Protein AF-0000000084597830 (afdb_homodimer)

pLDDT: mean 95.78, std 5.56, range [38.22, 98.94]

Nearest PDB structures (foldseek):
  9br6-assembly1_A  TM=9.588E-01  e=3.694E-40  Homo sapiens
  9br7-assembly1_A  TM=9.545E-01  e=8.090E-39  Homo sapiens
  8rp4-assembly1_B  TM=8.854E-01  e=5.051E-29  Mycobacterium tuberculosis
  8rp5-assembly1_B  TM=8.924E-01  e=6.880E-28  Mycobacterium tuberculosis
  8rp3-assembly1_B  TM=8.859E-01  e=1.174E-27  Mycobacterium tuberculosis

InterPro domains:
  IPR003673 CoA-transferase family III [PF02515] (8-377)
  IPR023606 CoA-transferase family III domain 1 superfamily [G3DSA:3.40.50.10540] (7-394)
  IPR023606 CoA-transferase family III domain 1 superfamily [SSF89796] (4-400)
  IPR044855 CoA-transferase family III domain 3 superfamily [G3DSA:3.30.1540.10] (237-329)
  IPR050483 CoA-transferase III domain-containing protein [PTHR48207] (5-400)

Foldseek 3Di:
DPAFLAPCAPAEEEEAAAAFQQLQLVLQVLLRHYAYEYEAAPPCGGCNQVDDDDDPSGHQVQFFSFFSYHFAYFDLQDLVSVVVVLLLLLPHQEYTYEDQACPCVVSLNDPVSSCVSAQNYAYQYEYAAKNDDPCRRPHHDQQVLQVVLVNQQAADDQVDHGDTDPDSVLSNLNSNVSSVQSVVQSCCCPVVVVSGYDYHYDHSSVSVNVVVVVQVVCCVPPVDDHGYDNDDDDQFPPWDWEAAQVGFIKTFDDRDQLLVCLVCVLLVNNVLCVPQCRVDRVSCNVVRVVRCVSSRVSRHDHDPVRVVVSSVVSVTDMGTDDDPVNLVVDPVCVVVVQKDWDQDDPPGIHIYGDRPDADDRNGGDRPGTRDDHNNCNVVSVVVSPDDPVRVVVCVVVSRD/DPAFQAPCAPAEEEEAAAAFQQLQLVLQVLLRHYAYEYEAAPPCGGCNQVDDDDDPNGHQVQFFSFFSYHFAYFDLQDLVSVVVVLLLLLPHQEYTYEDQACPCVVSLNDPVSSCVSAQNYAYQYEYAAKNDDPCSRPHHDQQVLQVVLVNQQAADDQVDHGDTDPDSVLSNLNSNVSSVQSVVQSCCCPVVVVSGYDYHYDHSSVSVNVVVVVQVVCCVPPVDDHGYDNDDDDQFPPWDWEAAQVGFIKTFDDRDPLLVCLVCVLLVNNVQCVPQCRVDRVSCNVVRVVRCVSSRVSRHDHDPVRVVVSSVVSVTDMGTDDDPVNLVVDPVCVVVVQKDWDQDDPPGIHIYGDRPDADDRNGGDRPGTRDDHNNCNVVSVVVSPDDPVRVVVCVVVSRD

Organism: NCBI:txid1246626

Structure (mmCIF, N/CA/C/O backbone):
data_AF-0000000084597830-model_v1
#
loop_
_entity.id
_entity.type
_entity.pdbx_description
1 polymer 'CoA-transferase family III protein'
#
loop_
_atom_site.group_PDB
_atom_site.id
_atom_site.type_symbol
_atom_site.label_atom_id
_atom_site.label_alt_id
_atom_site.label_comp_id
_atom_site.label_asym_id
_atom_site.label_entity_id
_atom_site.label_seq_id
_atom_site.pdbx_PDB_ins_code
_atom_site.Cartn_x
_atom_site.Cartn_y
_atom_site.Cartn_z
_atom_site.occupancy
_atom_site.B_iso_or_equiv
_atom_site.auth_seq_id
_atom_site.auth_comp_id
_atom_site.auth_asym_id
_atom_site.auth_atom_id
_atom_site.pdbx_PDB_model_num
ATOM 1 N N . MET A 1 1 ? -10.289 -33.5 7.723 1 38.22 1 MET A N 1
ATOM 2 C CA . MET A 1 1 ? -10.281 -32.344 6.836 1 38.22 1 MET A CA 1
ATOM 3 C C . MET A 1 1 ? -8.938 -31.625 6.898 1 38.22 1 MET A C 1
ATOM 5 O O . MET A 1 1 ? -8.461 -31.281 7.98 1 38.22 1 MET A O 1
ATOM 9 N N . SER A 1 2 ? -7.98 -31.812 6.066 1 50.72 2 SER A N 1
ATOM 10 C CA . SER A 1 2 ? -6.59 -31.375 6.199 1 50.72 2 SER A CA 1
ATOM 11 C C . SER A 1 2 ? -6.5 -29.906 6.551 1 50.72 2 SER A C 1
ATOM 13 O O . SER A 1 2 ? -7.234 -29.078 6 1 50.72 2 SER A O 1
ATOM 15 N N . LEU A 1 3 ? -6.008 -29.422 7.672 1 65.56 3 LEU A N 1
ATOM 16 C CA . LEU A 1 3 ? -5.91 -28.094 8.289 1 65.56 3 LEU A CA 1
ATOM 17 C C . LEU A 1 3 ? -5.328 -27.094 7.309 1 65.56 3 LEU A C 1
ATOM 19 O O . LEU A 1 3 ? -4.273 -27.328 6.711 1 65.56 3 LEU A O 1
ATOM 23 N N . SER A 1 4 ? -6.16 -26.141 6.727 1 85.69 4 SER A N 1
ATOM 24 C CA . SER A 1 4 ? -5.758 -25.094 5.797 1 85.69 4 SER A CA 1
ATOM 25 C C . SER A 1 4 ? -4.629 -24.25 6.379 1 85.69 4 SER A C 1
ATOM 27 O O . SER A 1 4 ? -4.617 -23.953 7.578 1 85.69 4 SER A O 1
ATOM 29 N N . ASN A 1 5 ? -3.529 -24.109 5.59 1 91.75 5 ASN A N 1
ATOM 30 C CA . ASN A 1 5 ? -2.455 -23.203 5.98 1 91.75 5 ASN A CA 1
ATOM 31 C C . ASN A 1 5 ? -2.811 -21.75 5.688 1 91.75 5 ASN A C 1
ATOM 33 O O . ASN A 1 5 ? -2.031 -20.844 5.988 1 91.75 5 ASN A O 1
ATOM 37 N N . GLY A 1 6 ? -4.016 -21.547 5.145 1 95.56 6 GLY A N 1
ATOM 38 C CA . GLY A 1 6 ? -4.461 -20.25 4.668 1 95.56 6 GLY A CA 1
ATOM 39 C C . GLY A 1 6 ? -5.289 -20.328 3.4 1 95.56 6 GLY A C 1
ATOM 40 O O . GLY A 1 6 ? -5.457 -21.406 2.828 1 95.56 6 GLY A O 1
ATOM 41 N N . PRO A 1 7 ? -5.766 -19.281 2.914 1 96.69 7 PRO A N 1
ATOM 42 C CA . PRO A 1 7 ? -6.684 -19.266 1.773 1 96.69 7 PRO A CA 1
ATOM 43 C C . PRO A 1 7 ? -6.016 -19.703 0.473 1 96.69 7 PRO A C 1
ATOM 45 O O . PRO A 1 7 ? -6.699 -20.031 -0.499 1 96.69 7 PRO A O 1
ATOM 48 N N . LEU A 1 8 ? -4.691 -19.781 0.444 1 97.19 8 LEU A N 1
ATOM 49 C CA . LEU A 1 8 ? -3.996 -20.125 -0.791 1 97.19 8 LEU A CA 1
ATOM 50 C C . LEU A 1 8 ? -3.303 -21.469 -0.665 1 97.19 8 LEU A C 1
ATOM 52 O O . LEU A 1 8 ? -2.35 -21.766 -1.395 1 97.19 8 LEU A O 1
ATOM 56 N N . THR A 1 9 ? -3.756 -22.25 0.305 1 96.06 9 THR A N 1
ATOM 57 C CA . THR A 1 9 ? -3.252 -23.609 0.431 1 96.06 9 THR A CA 1
ATOM 58 C C . THR A 1 9 ? -3.369 -24.359 -0.896 1 96.06 9 THR A C 1
ATOM 60 O O . THR A 1 9 ? -4.422 -24.328 -1.54 1 96.06 9 THR A O 1
ATOM 63 N N . GLY A 1 10 ? -2.254 -24.953 -1.334 1 94.94 10 GLY A N 1
ATOM 64 C CA . GLY A 1 10 ? -2.256 -25.734 -2.561 1 94.94 10 GLY A CA 1
ATOM 65 C C . GLY A 1 10 ? -1.667 -24.984 -3.742 1 94.94 10 GLY A C 1
ATOM 66 O O . GLY A 1 10 ? -1.439 -25.578 -4.805 1 94.94 10 GLY A O 1
ATOM 67 N N . ILE A 1 11 ? -1.393 -23.734 -3.568 1 97.12 11 ILE A N 1
ATOM 68 C CA . ILE A 1 11 ? -0.797 -22.922 -4.625 1 97.12 11 ILE A CA 1
ATOM 69 C C . ILE A 1 11 ? 0.726 -22.969 -4.523 1 97.12 11 ILE A C 1
ATOM 71 O O . ILE A 1 11 ? 1.286 -22.844 -3.432 1 97.12 11 ILE A O 1
ATOM 75 N N . ARG A 1 12 ? 1.376 -23.125 -5.621 1 98.62 12 ARG A N 1
ATOM 76 C CA . ARG A 1 12 ? 2.834 -23.125 -5.672 1 98.62 12 ARG A CA 1
ATOM 77 C C . ARG A 1 12 ? 3.359 -21.891 -6.402 1 98.62 12 ARG A C 1
ATOM 79 O O . ARG A 1 12 ? 3.004 -21.656 -7.559 1 98.62 12 ARG A O 1
ATOM 86 N N . ILE A 1 13 ? 4.184 -21.188 -5.746 1 98.88 13 ILE A N 1
ATOM 87 C CA . ILE A 1 13 ? 4.785 -19.969 -6.277 1 98.88 13 ILE A CA 1
ATOM 88 C C . ILE A 1 13 ? 6.293 -20.156 -6.418 1 98.88 13 ILE A C 1
ATOM 90 O O . ILE A 1 13 ? 6.961 -20.594 -5.477 1 98.88 13 ILE A O 1
ATOM 94 N N . VAL A 1 14 ? 6.797 -19.875 -7.574 1 98.94 14 VAL A N 1
ATOM 95 C CA . VAL A 1 14 ? 8.234 -19.734 -7.773 1 98.94 14 VAL A CA 1
ATOM 96 C C . VAL A 1 14 ? 8.617 -18.25 -7.766 1 98.94 14 VAL A C 1
ATOM 98 O O . VAL A 1 14 ? 8.164 -17.484 -8.609 1 98.94 14 VAL A O 1
ATOM 101 N N . ASP A 1 15 ? 9.375 -17.859 -6.777 1 98.94 15 ASP A N 1
ATOM 102 C CA . ASP A 1 15 ? 9.836 -16.484 -6.602 1 98.94 15 ASP A CA 1
ATOM 103 C C . ASP A 1 15 ? 11.273 -16.312 -7.105 1 98.94 15 ASP A C 1
ATOM 105 O O . ASP A 1 15 ? 12.227 -16.625 -6.387 1 98.94 15 ASP A O 1
ATOM 109 N N . ALA A 1 16 ? 11.398 -15.75 -8.266 1 98.81 16 ALA A N 1
ATOM 110 C CA . ALA A 1 16 ? 12.719 -15.5 -8.828 1 98.81 16 ALA A CA 1
ATOM 111 C C . ALA A 1 16 ? 13.117 -14.031 -8.664 1 98.81 16 ALA A C 1
ATOM 113 O O . ALA A 1 16 ? 14.117 -13.586 -9.242 1 98.81 16 ALA A O 1
ATOM 114 N N . SER A 1 17 ? 12.312 -13.305 -7.926 1 98.38 17 SER A N 1
ATOM 115 C CA . SER A 1 17 ? 12.539 -11.875 -7.762 1 98.38 17 SER A CA 1
ATOM 116 C C . SER A 1 17 ? 13.578 -11.594 -6.68 1 98.38 17 SER A C 1
ATOM 118 O O . SER A 1 17 ? 13.992 -12.508 -5.961 1 98.38 17 SER A O 1
ATOM 120 N N . THR A 1 18 ? 13.992 -10.32 -6.633 1 97 18 THR A N 1
ATOM 121 C CA . THR A 1 18 ? 15.055 -9.992 -5.691 1 97 18 THR A CA 1
ATOM 122 C C . THR A 1 18 ? 14.719 -8.719 -4.918 1 97 18 THR A C 1
ATOM 124 O O . THR A 1 18 ? 13.852 -7.945 -5.328 1 97 18 THR A O 1
ATOM 127 N N . VAL A 1 19 ? 15.273 -8.602 -3.734 1 94.44 19 VAL A N 1
ATOM 128 C CA . VAL A 1 19 ? 15.367 -7.43 -2.875 1 94.44 19 VAL A CA 1
ATOM 129 C C . VAL A 1 19 ? 14.047 -7.234 -2.125 1 94.44 19 VAL A C 1
ATOM 131 O O . VAL A 1 19 ? 13.789 -7.914 -1.128 1 94.44 19 VAL A O 1
ATOM 134 N N . LEU A 1 20 ? 13.086 -6.309 -2.637 1 95.5 20 LEU A N 1
ATOM 135 C CA . LEU A 1 20 ? 12.016 -5.996 -1.694 1 95.5 20 LEU A CA 1
ATOM 136 C C . LEU A 1 20 ? 10.648 -6.098 -2.367 1 95.5 20 LEU A C 1
ATOM 138 O O . LEU A 1 20 ? 9.805 -6.895 -1.949 1 95.5 20 LEU A O 1
ATOM 142 N N . ALA A 1 21 ? 10.383 -5.43 -3.451 1 96.5 21 ALA A N 1
ATOM 143 C CA . ALA A 1 21 ? 9.047 -5.207 -3.998 1 96.5 21 ALA A CA 1
ATOM 144 C C . ALA A 1 21 ? 8.375 -6.531 -4.344 1 96.5 21 ALA A C 1
ATOM 146 O O . ALA A 1 21 ? 7.473 -6.98 -3.629 1 96.5 21 ALA A O 1
ATOM 147 N N . ALA A 1 22 ? 8.898 -7.23 -5.352 1 98.31 22 ALA A N 1
ATOM 148 C CA . ALA A 1 22 ? 8.273 -8.469 -5.809 1 98.31 22 ALA A CA 1
ATOM 149 C C . ALA A 1 22 ? 8.43 -9.578 -4.773 1 98.31 22 ALA A C 1
ATOM 151 O O . ALA A 1 22 ? 7.492 -10.344 -4.527 1 98.31 22 ALA A O 1
ATOM 152 N N . PRO A 1 23 ? 9.586 -9.656 -4.051 1 98.44 23 PRO A N 1
ATOM 153 C CA . PRO A 1 23 ? 9.688 -10.664 -2.994 1 98.44 23 PRO A CA 1
ATOM 154 C C . PRO A 1 23 ? 8.672 -10.461 -1.878 1 98.44 23 PRO A C 1
ATOM 156 O O . PRO A 1 23 ? 8.219 -11.43 -1.261 1 98.44 23 PRO A O 1
ATOM 159 N N . PHE A 1 24 ? 8.281 -9.227 -1.564 1 98.62 24 PHE A N 1
ATOM 160 C CA . PHE A 1 24 ? 7.262 -8.969 -0.551 1 98.62 24 PHE A CA 1
ATOM 161 C C . PHE A 1 24 ? 5.918 -9.547 -0.976 1 98.62 24 PHE A C 1
ATOM 163 O O . PHE A 1 24 ? 5.168 -10.062 -0.146 1 98.62 24 PHE A O 1
ATOM 170 N N . ALA A 1 25 ? 5.605 -9.414 -2.268 1 98.88 25 ALA A N 1
ATOM 171 C CA . ALA A 1 25 ? 4.406 -10.062 -2.785 1 98.88 25 ALA A CA 1
ATOM 172 C C . ALA A 1 25 ? 4.414 -11.555 -2.475 1 98.88 25 ALA A C 1
ATOM 174 O O . ALA A 1 25 ? 3.43 -12.102 -1.966 1 98.88 25 ALA A O 1
ATOM 175 N N . ALA A 1 26 ? 5.523 -12.203 -2.734 1 98.88 26 ALA A N 1
ATOM 176 C CA . ALA A 1 26 ? 5.656 -13.633 -2.48 1 98.88 26 ALA A CA 1
ATOM 177 C C . ALA A 1 26 ? 5.512 -13.945 -0.994 1 98.88 26 ALA A C 1
ATOM 179 O O . ALA A 1 26 ? 4.922 -14.953 -0.62 1 98.88 26 ALA A O 1
ATOM 180 N N . SER A 1 27 ? 6.051 -13.07 -0.18 1 98.62 27 SER A N 1
ATOM 181 C CA . SER A 1 27 ? 5.965 -13.258 1.265 1 98.62 27 SER A CA 1
ATOM 182 C C . SER A 1 27 ? 4.516 -13.203 1.742 1 98.62 27 SER A C 1
ATOM 184 O O . SER A 1 27 ? 4.098 -14.016 2.566 1 98.62 27 SER A O 1
ATOM 186 N N . LEU A 1 28 ? 3.787 -12.227 1.256 1 98.75 28 LEU A N 1
ATOM 187 C CA . LEU A 1 28 ? 2.381 -12.109 1.624 1 98.75 28 LEU A CA 1
ATOM 188 C C . LEU A 1 28 ? 1.605 -13.359 1.222 1 98.75 28 LEU A C 1
ATOM 190 O O . LEU A 1 28 ? 0.806 -13.875 2.006 1 98.75 28 LEU A O 1
ATOM 194 N N . LEU A 1 29 ? 1.886 -13.844 0.01 1 98.81 29 LEU A N 1
ATOM 195 C CA . LEU A 1 29 ? 1.178 -15.023 -0.485 1 98.81 29 LEU A CA 1
ATOM 196 C C . LEU A 1 29 ? 1.583 -16.266 0.294 1 98.81 29 LEU A C 1
ATOM 198 O O . LEU A 1 29 ? 0.754 -17.156 0.542 1 98.81 29 LEU A O 1
ATOM 202 N N . GLY A 1 30 ? 2.855 -16.312 0.678 1 98.75 30 GLY A N 1
ATOM 203 C CA . GLY A 1 30 ? 3.307 -17.375 1.564 1 98.75 30 GLY A CA 1
ATOM 204 C C . GLY A 1 30 ? 2.602 -17.375 2.908 1 98.75 30 GLY A C 1
ATOM 205 O O . GLY A 1 30 ? 2.213 -18.422 3.414 1 98.75 30 GLY A O 1
ATOM 206 N N . ASP A 1 31 ? 2.396 -16.219 3.516 1 98.5 31 ASP A N 1
ATOM 207 C CA . ASP A 1 31 ? 1.672 -16.078 4.773 1 98.5 31 ASP A CA 1
ATOM 208 C C . ASP A 1 31 ? 0.244 -16.609 4.652 1 98.5 31 ASP A C 1
ATOM 210 O O . ASP A 1 31 ? -0.345 -17.047 5.641 1 98.5 31 ASP A O 1
ATOM 214 N N . MET A 1 32 ? -0.262 -16.578 3.439 1 98.25 32 MET A N 1
ATOM 215 C CA . MET A 1 32 ? -1.648 -16.969 3.209 1 98.25 32 MET A CA 1
ATOM 216 C C . MET A 1 32 ? -1.732 -18.438 2.787 1 98.25 32 MET A C 1
ATOM 218 O O . MET A 1 32 ? -2.777 -18.891 2.316 1 98.25 32 MET A O 1
ATOM 222 N N . GLY A 1 33 ? -0.589 -19.109 2.834 1 97.75 33 GLY A N 1
ATOM 223 C CA . GLY A 1 33 ? -0.662 -20.562 2.752 1 97.75 33 GLY A CA 1
ATOM 224 C C . GLY A 1 33 ? 0.008 -21.125 1.513 1 97.75 33 GLY A C 1
ATOM 225 O O . GLY A 1 33 ? 0.195 -22.344 1.397 1 97.75 33 GLY A O 1
ATOM 226 N N . ALA A 1 34 ? 0.441 -20.312 0.568 1 98.31 34 ALA A N 1
ATOM 227 C CA . ALA A 1 34 ? 1.078 -20.797 -0.654 1 98.31 34 ALA A CA 1
ATOM 228 C C . ALA A 1 34 ? 2.449 -21.406 -0.357 1 98.31 34 ALA A C 1
ATOM 230 O O . ALA A 1 34 ? 3.125 -20.984 0.586 1 98.31 34 ALA A O 1
ATOM 231 N N . GLU A 1 35 ? 2.789 -22.406 -1.091 1 98.44 35 GLU A N 1
ATOM 232 C CA . GLU A 1 35 ? 4.176 -22.859 -1.124 1 98.44 35 GLU A CA 1
ATOM 233 C C . GLU A 1 35 ? 5.039 -21.938 -1.979 1 98.44 35 GLU A C 1
ATOM 235 O O . GLU A 1 35 ? 4.758 -21.734 -3.16 1 98.44 35 GLU A O 1
ATOM 240 N N . VAL A 1 36 ? 6.055 -21.391 -1.383 1 98.88 36 VAL A N 1
ATOM 241 C CA . VAL A 1 36 ? 6.902 -20.453 -2.113 1 98.88 36 VAL A CA 1
ATOM 242 C C . VAL A 1 36 ? 8.32 -21.016 -2.227 1 98.88 36 VAL A C 1
ATOM 244 O O . VAL A 1 36 ? 8.977 -21.281 -1.214 1 98.88 36 VAL A O 1
ATOM 247 N N . ILE A 1 37 ? 8.758 -21.234 -3.42 1 98.94 37 ILE A N 1
ATOM 248 C CA . ILE A 1 37 ? 10.141 -21.609 -3.705 1 98.94 37 ILE A CA 1
ATOM 249 C C . ILE A 1 37 ? 10.922 -20.406 -4.223 1 98.94 37 ILE A C 1
ATOM 251 O O . ILE A 1 37 ? 10.672 -19.938 -5.332 1 98.94 37 ILE A O 1
ATOM 255 N N . LYS A 1 38 ? 11.773 -19.906 -3.41 1 98.88 38 LYS A N 1
ATOM 256 C CA . LYS A 1 38 ? 12.625 -18.766 -3.766 1 98.88 38 LYS A CA 1
ATOM 257 C C . LYS A 1 38 ? 13.867 -19.234 -4.516 1 98.88 38 LYS A C 1
ATOM 259 O O . LYS A 1 38 ? 14.625 -20.078 -4.016 1 98.88 38 LYS A O 1
ATOM 264 N N . VAL A 1 39 ? 14.023 -18.734 -5.695 1 98.88 39 VAL A N 1
ATOM 265 C CA . VAL A 1 39 ? 15.195 -19.031 -6.52 1 98.88 39 VAL A CA 1
ATOM 266 C C . VAL A 1 39 ? 16.266 -17.969 -6.293 1 98.88 39 VAL A C 1
ATOM 268 O O . VAL A 1 39 ? 16 -16.766 -6.445 1 98.88 39 VAL A O 1
ATOM 271 N N . GLU A 1 40 ? 17.406 -18.406 -5.906 1 98.75 40 GLU A N 1
ATOM 272 C CA . GLU A 1 40 ? 18.516 -17.5 -5.582 1 98.75 40 GLU A CA 1
ATOM 273 C C . GLU A 1 40 ? 19.797 -17.906 -6.297 1 98.75 40 GLU A C 1
ATOM 275 O O . GLU A 1 40 ? 20 -19.094 -6.598 1 98.75 40 GLU A O 1
ATOM 280 N N . LEU A 1 41 ? 20.641 -16.922 -6.582 1 98.19 41 LEU A N 1
ATOM 281 C CA . LEU A 1 41 ? 21.938 -17.234 -7.172 1 98.19 41 LEU A CA 1
ATOM 282 C C . LEU A 1 41 ? 22.797 -18.031 -6.199 1 98.19 41 LEU A C 1
ATOM 284 O O . LEU A 1 41 ? 22.828 -17.75 -5 1 98.19 41 LEU A O 1
ATOM 288 N N . PRO A 1 42 ? 23.516 -19.062 -6.754 1 97.88 42 PRO A N 1
ATOM 289 C CA . PRO A 1 42 ? 24.438 -19.781 -5.879 1 97.88 42 PRO A CA 1
ATOM 290 C C . PRO A 1 42 ? 25.5 -18.875 -5.25 1 97.88 42 PRO A C 1
ATOM 292 O O . PRO A 1 42 ? 25.984 -17.938 -5.898 1 97.88 42 PRO A O 1
ATOM 295 N N . GLN A 1 43 ? 25.859 -19.094 -3.998 1 94.94 43 GLN A N 1
ATOM 296 C CA . GLN A 1 43 ? 26.953 -18.453 -3.26 1 94.94 43 GLN A CA 1
ATOM 297 C C . GLN A 1 43 ? 26.516 -17.094 -2.729 1 94.94 43 GLN A C 1
ATOM 299 O O . GLN A 1 43 ? 26.688 -16.797 -1.54 1 94.94 43 GLN A O 1
ATOM 304 N N . THR A 1 44 ? 25.828 -16.266 -3.576 1 95.44 44 THR A N 1
ATOM 305 C CA . THR A 1 44 ? 25.578 -14.898 -3.152 1 95.44 44 THR A CA 1
ATOM 306 C C . THR A 1 44 ? 24.125 -14.734 -2.709 1 95.44 44 THR A C 1
ATOM 308 O O . THR A 1 44 ? 23.828 -13.922 -1.828 1 95.44 44 THR A O 1
ATOM 311 N N . GLY A 1 45 ? 23.172 -15.5 -3.373 1 97.88 45 GLY A N 1
ATOM 312 C CA . GLY A 1 45 ? 21.766 -15.414 -3.027 1 97.88 45 GLY A CA 1
ATOM 313 C C . GLY A 1 45 ? 21.141 -14.094 -3.434 1 97.88 45 GLY A C 1
ATOM 314 O O . GLY A 1 45 ? 21.641 -13.406 -4.328 1 97.88 45 GLY A O 1
ATOM 315 N N . ASP A 1 46 ? 20 -13.797 -2.869 1 97.69 46 ASP A N 1
ATOM 316 C CA . ASP A 1 46 ? 19.297 -12.531 -3.039 1 97.69 46 ASP A CA 1
ATOM 317 C C . ASP A 1 46 ? 20.078 -11.383 -2.406 1 97.69 46 ASP A C 1
ATOM 319 O O . ASP A 1 46 ? 20.5 -11.477 -1.252 1 97.69 46 ASP A O 1
ATOM 323 N N . PRO A 1 47 ? 20.203 -10.273 -3.154 1 93.81 47 PRO A N 1
ATOM 324 C CA . PRO A 1 47 ? 20.906 -9.117 -2.586 1 93.81 47 PRO A CA 1
ATOM 325 C C . PRO A 1 47 ? 20.297 -8.641 -1.271 1 93.81 47 PRO A C 1
ATOM 327 O O . PRO A 1 47 ? 20.984 -8.016 -0.458 1 93.81 47 PRO A O 1
ATOM 330 N N . LEU A 1 48 ? 19.078 -8.969 -0.991 1 94.44 48 LEU A N 1
ATOM 331 C CA . LEU A 1 48 ? 18.438 -8.602 0.261 1 94.44 48 LEU A CA 1
ATOM 332 C C . LEU A 1 48 ? 19.203 -9.148 1.458 1 94.44 48 LEU A C 1
ATOM 334 O O . LEU A 1 48 ? 19.234 -8.523 2.52 1 94.44 48 LEU A O 1
ATOM 338 N N . ARG A 1 49 ? 19.812 -10.297 1.287 1 95.12 49 ARG A N 1
ATOM 339 C CA . ARG A 1 49 ? 20.578 -10.914 2.361 1 95.12 49 ARG A CA 1
ATOM 340 C C . ARG A 1 49 ? 21.734 -10.023 2.797 1 95.12 49 ARG A C 1
ATOM 342 O O . ARG A 1 49 ? 22.234 -10.141 3.92 1 95.12 49 ARG A O 1
ATOM 349 N N . GLY A 1 50 ? 22.094 -9.117 1.903 1 89.06 50 GLY A N 1
ATOM 350 C CA . GLY A 1 50 ? 23.219 -8.25 2.174 1 89.06 50 GLY A CA 1
ATOM 351 C C . GLY A 1 50 ? 22.812 -6.848 2.588 1 89.06 50 GLY A C 1
ATOM 352 O O . GLY A 1 50 ? 23.656 -5.969 2.75 1 89.06 50 GLY A O 1
ATOM 353 N N . LEU A 1 51 ? 21.547 -6.66 2.715 1 85.81 51 LEU A N 1
ATOM 354 C CA . LEU A 1 51 ? 21.047 -5.348 3.119 1 85.81 51 LEU A CA 1
ATOM 355 C C . LEU A 1 51 ? 20.797 -5.301 4.621 1 85.81 51 LEU A C 1
ATOM 357 O O . LEU A 1 51 ? 20.062 -6.133 5.156 1 85.81 51 LEU A O 1
ATOM 361 N N . GLY A 1 52 ? 21.391 -4.387 5.336 1 86.94 52 GLY A N 1
ATOM 362 C CA . GLY A 1 52 ? 21.203 -4.258 6.773 1 86.94 52 GLY A CA 1
ATOM 363 C C . GLY A 1 52 ? 19.781 -3.896 7.172 1 86.94 52 GLY A C 1
ATOM 364 O O . GLY A 1 52 ? 18.906 -3.781 6.312 1 86.94 52 GLY A O 1
ATOM 365 N N . PRO A 1 53 ? 19.641 -3.812 8.445 1 90.19 53 PRO A N 1
ATOM 366 C CA . PRO A 1 53 ? 20.594 -3.916 9.562 1 90.19 53 PRO A CA 1
ATOM 367 C C . PRO A 1 53 ? 21.047 -5.352 9.812 1 90.19 53 PRO A C 1
ATOM 369 O O . PRO A 1 53 ? 20.438 -6.297 9.297 1 90.19 53 PRO A O 1
ATOM 372 N N . TYR A 1 54 ? 22.172 -5.402 10.578 1 94 54 TYR A N 1
ATOM 373 C CA . TYR A 1 54 ? 22.75 -6.695 10.914 1 94 54 TYR A CA 1
ATOM 374 C C . TYR A 1 54 ? 22.969 -6.82 12.422 1 94 54 TYR A C 1
ATOM 376 O O . TYR A 1 54 ? 23.203 -5.824 13.109 1 94 54 TYR A O 1
ATOM 384 N N . LYS A 1 55 ? 22.734 -7.934 12.953 1 96.12 55 LYS A N 1
ATOM 385 C CA . LYS A 1 55 ? 23.344 -8.328 14.219 1 96.12 55 LYS A CA 1
ATOM 386 C C . LYS A 1 55 ? 24.547 -9.234 13.984 1 96.12 55 LYS A C 1
ATOM 388 O O . LYS A 1 55 ? 24.406 -10.375 13.547 1 96.12 55 LYS A O 1
ATOM 393 N N . GLU A 1 56 ? 25.641 -8.664 14.172 1 93 56 GLU A N 1
ATOM 394 C CA . GLU A 1 56 ? 26.875 -9.305 13.719 1 93 56 GLU A CA 1
ATOM 395 C C . GLU A 1 56 ? 26.859 -9.531 12.203 1 93 56 GLU A C 1
ATOM 397 O O . GLU A 1 56 ? 26.703 -8.586 11.43 1 93 56 GLU A O 1
ATOM 402 N N . GLU A 1 57 ? 26.766 -10.773 11.742 1 92.38 57 GLU A N 1
ATOM 403 C CA . GLU A 1 57 ? 26.766 -11.047 10.305 1 92.38 57 GLU A CA 1
ATOM 404 C C . GLU A 1 57 ? 25.391 -11.461 9.812 1 92.38 57 GLU A C 1
ATOM 406 O O . GLU A 1 57 ? 25.188 -11.648 8.609 1 92.38 57 GLU A O 1
ATOM 411 N N . GLU A 1 58 ? 24.469 -11.508 10.719 1 95 58 GLU A N 1
ATOM 412 C CA . GLU A 1 58 ? 23.141 -12 10.367 1 95 58 GLU A CA 1
ATOM 413 C C . GLU A 1 58 ? 22.234 -10.867 9.922 1 95 58 GLU A C 1
ATOM 415 O O . GLU A 1 58 ? 22.031 -9.898 10.656 1 95 58 GLU A O 1
ATOM 420 N N . PRO A 1 59 ? 21.766 -10.961 8.695 1 94.25 59 PRO A N 1
ATOM 421 C CA . PRO A 1 59 ? 20.797 -9.938 8.281 1 94.25 59 PRO A CA 1
ATOM 422 C C . PRO A 1 59 ? 19.5 -10 9.07 1 94.25 59 PRO A C 1
ATOM 424 O O . PRO A 1 59 ? 18.969 -11.094 9.312 1 94.25 59 PRO A O 1
ATOM 427 N N . LEU A 1 60 ? 18.938 -8.867 9.391 1 96.12 60 LEU A N 1
ATOM 428 C CA . LEU A 1 60 ? 17.781 -8.828 10.266 1 96.12 60 LEU A CA 1
ATOM 429 C C . LEU A 1 60 ? 16.5 -8.609 9.469 1 96.12 60 LEU A C 1
ATOM 431 O O . LEU A 1 60 ? 15.398 -8.742 10 1 96.12 60 LEU A O 1
ATOM 435 N N . ARG A 1 61 ? 16.609 -8.352 8.156 1 95.5 61 ARG A N 1
ATOM 436 C CA . ARG A 1 61 ? 15.43 -8.203 7.305 1 95.5 61 ARG A CA 1
ATOM 437 C C . ARG A 1 61 ? 14.953 -9.555 6.785 1 95.5 61 ARG A C 1
ATOM 439 O O . ARG A 1 61 ? 13.758 -9.75 6.562 1 95.5 61 ARG A O 1
ATOM 446 N N . TRP A 1 62 ? 15.898 -10.484 6.621 1 96.81 62 TRP A N 1
ATOM 447 C CA . TRP A 1 62 ? 15.656 -11.75 5.93 1 96.81 62 TRP A CA 1
ATOM 448 C C . TRP A 1 62 ? 14.633 -12.586 6.684 1 96.81 62 TRP A C 1
ATOM 450 O O . TRP A 1 62 ? 13.688 -13.117 6.086 1 96.81 62 TRP A O 1
ATOM 460 N N . PRO A 1 63 ? 14.609 -12.656 8.062 1 97 63 PRO A N 1
ATOM 461 C CA . PRO A 1 63 ? 13.688 -13.531 8.781 1 97 63 PRO A CA 1
ATOM 462 C C . PRO A 1 63 ? 12.219 -13.172 8.547 1 97 63 PRO A C 1
ATOM 464 O O . PRO A 1 63 ? 11.367 -14.055 8.438 1 97 63 PRO A O 1
ATOM 467 N N . GLY A 1 64 ? 11.945 -11.93 8.469 1 96.81 64 GLY A N 1
ATOM 468 C CA . GLY A 1 64 ? 10.578 -11.492 8.219 1 96.81 64 GLY A CA 1
ATOM 469 C C . GLY A 1 64 ? 10.18 -11.586 6.758 1 96.81 64 GLY A C 1
ATOM 470 O O . GLY A 1 64 ? 9.109 -12.102 6.438 1 96.81 64 GLY A O 1
ATOM 471 N N . MET A 1 65 ? 11.062 -11.188 5.887 1 97.25 65 MET A N 1
ATOM 472 C CA . MET A 1 65 ? 10.773 -11.055 4.461 1 97.25 65 MET A CA 1
ATOM 473 C C . MET A 1 65 ? 10.672 -12.422 3.793 1 97.25 65 MET A C 1
ATOM 475 O O . MET A 1 65 ? 9.938 -12.586 2.816 1 97.25 65 MET A O 1
ATOM 479 N N . SER A 1 66 ? 11.336 -13.422 4.379 1 98.19 66 SER A N 1
ATOM 480 C CA . SER A 1 66 ? 11.438 -14.672 3.639 1 98.19 66 SER A CA 1
ATOM 481 C C . SER A 1 66 ? 10.867 -15.836 4.441 1 98.19 66 SER A C 1
ATOM 483 O O . SER A 1 66 ? 11.102 -17 4.109 1 98.19 66 SER A O 1
ATOM 485 N N . ARG A 1 67 ? 10.148 -15.484 5.539 1 98 67 ARG A N 1
ATOM 486 C CA . ARG A 1 67 ? 9.414 -16.531 6.234 1 98 67 ARG A CA 1
ATOM 487 C C . ARG A 1 67 ? 8.484 -17.266 5.277 1 98 67 ARG A C 1
ATOM 489 O O . ARG A 1 67 ? 7.996 -16.688 4.305 1 98 67 ARG A O 1
ATOM 496 N N . ASN A 1 68 ? 8.289 -18.562 5.508 1 98.56 68 ASN A N 1
ATOM 497 C CA . ASN A 1 68 ? 7.375 -19.422 4.766 1 98.56 68 ASN A CA 1
ATOM 498 C C . ASN A 1 68 ? 7.91 -19.75 3.373 1 98.56 68 ASN A C 1
ATOM 500 O O . ASN A 1 68 ? 7.258 -20.438 2.594 1 98.56 68 ASN A O 1
ATOM 504 N N . LYS A 1 69 ? 9.156 -19.266 3.037 1 98.75 69 LYS A N 1
ATOM 505 C CA . LYS A 1 69 ? 9.742 -19.609 1.746 1 98.75 69 LYS A CA 1
ATOM 506 C C . LYS A 1 69 ? 10.711 -20.781 1.881 1 98.75 69 LYS A C 1
ATOM 508 O O . LYS A 1 69 ? 11.219 -21.047 2.971 1 98.75 69 LYS A O 1
ATOM 513 N N . GLN A 1 70 ? 10.906 -21.484 0.795 1 98.81 70 GLN A N 1
ATOM 514 C CA . GLN A 1 70 ? 12.008 -22.406 0.597 1 98.81 70 GLN A CA 1
ATOM 515 C C . GLN A 1 70 ? 13.078 -21.812 -0.319 1 98.81 70 GLN A C 1
ATOM 517 O O . GLN A 1 70 ? 12.75 -21.078 -1.253 1 98.81 70 GLN A O 1
ATOM 522 N N . SER A 1 71 ? 14.312 -22.141 -0.073 1 98.88 71 SER A N 1
ATOM 523 C CA . SER A 1 71 ? 15.391 -21.578 -0.874 1 98.88 71 SER A CA 1
ATOM 524 C C . SER A 1 71 ? 16.016 -22.609 -1.795 1 98.88 71 SER A C 1
ATOM 526 O O . SER A 1 71 ? 16.453 -23.672 -1.336 1 98.88 71 SER A O 1
ATOM 528 N N . LEU A 1 72 ? 15.977 -22.359 -3.021 1 98.88 72 LEU A N 1
ATOM 529 C CA . LEU A 1 72 ? 16.641 -23.109 -4.086 1 98.88 72 LEU A CA 1
ATOM 530 C C . LEU A 1 72 ? 17.734 -22.266 -4.727 1 98.88 72 LEU A C 1
ATOM 532 O O . LEU A 1 72 ? 17.453 -21.203 -5.293 1 98.88 72 LEU A O 1
ATOM 536 N N . THR A 1 73 ? 19 -22.719 -4.617 1 98.81 73 THR A N 1
ATOM 537 C CA . THR A 1 73 ? 20.016 -22.016 -5.391 1 98.81 73 THR A CA 1
ATOM 538 C C . THR A 1 73 ? 20.031 -22.516 -6.832 1 98.81 73 THR A C 1
ATOM 540 O O . THR A 1 73 ? 20.031 -23.734 -7.078 1 98.81 73 THR A O 1
ATOM 543 N N . LEU A 1 74 ? 19.922 -21.625 -7.738 1 98.88 74 LEU A N 1
ATOM 544 C CA . LEU A 1 74 ? 19.859 -21.938 -9.156 1 98.88 74 LEU A CA 1
ATOM 545 C C . LEU A 1 74 ? 20.312 -20.75 -10.008 1 98.88 74 LEU A C 1
ATOM 547 O O . LEU A 1 74 ? 19.766 -19.656 -9.883 1 98.88 74 LEU A O 1
ATOM 551 N N . ASP A 1 75 ? 21.344 -20.953 -10.844 1 98.62 75 ASP A N 1
ATOM 552 C CA . ASP A 1 75 ? 21.812 -19.906 -11.758 1 98.62 75 ASP A CA 1
ATOM 553 C C . ASP A 1 75 ? 21.094 -20 -13.102 1 98.62 75 ASP A C 1
ATOM 555 O O . ASP A 1 75 ? 21.547 -20.719 -14 1 98.62 75 ASP A O 1
ATOM 559 N N . ILE A 1 76 ? 20.062 -19.219 -13.25 1 97.94 76 ILE A N 1
ATOM 560 C CA . ILE A 1 76 ? 19.25 -19.344 -14.453 1 97.94 76 ILE A CA 1
ATOM 561 C C . ILE A 1 76 ? 19.875 -18.547 -15.594 1 97.94 76 ILE A C 1
ATOM 563 O O . ILE A 1 76 ? 19.281 -18.406 -16.656 1 97.94 76 ILE A O 1
ATOM 567 N N . ARG A 1 77 ? 21.109 -18.016 -15.438 1 95.88 77 ARG A N 1
ATOM 568 C CA . ARG A 1 77 ? 21.875 -17.422 -16.516 1 95.88 77 ARG A CA 1
ATOM 569 C C . ARG A 1 77 ? 22.547 -18.484 -17.375 1 95.88 77 ARG A C 1
ATOM 571 O O . ARG A 1 77 ? 22.938 -18.234 -18.516 1 95.88 77 ARG A O 1
ATOM 578 N N . GLN A 1 78 ? 22.641 -19.641 -16.797 1 96.81 78 GLN A N 1
ATOM 579 C CA . GLN A 1 78 ? 23.234 -20.781 -17.469 1 96.81 78 GLN A CA 1
ATOM 580 C C . GLN A 1 78 ? 22.156 -21.641 -18.141 1 96.81 78 GLN A C 1
ATOM 582 O O . GLN A 1 78 ? 21.062 -21.812 -17.594 1 96.81 78 GLN A O 1
ATOM 587 N N . LYS A 1 79 ? 22.5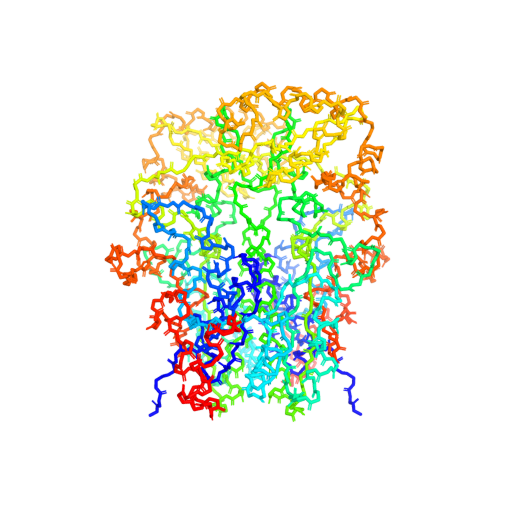78 -22.312 -19.234 1 97.31 79 LYS A N 1
ATOM 588 C CA . LYS A 1 79 ? 21.625 -23.109 -20 1 97.31 79 LYS A CA 1
ATOM 589 C C . LYS A 1 79 ? 21.031 -24.219 -19.141 1 97.31 79 LYS A C 1
ATOM 591 O O . LYS A 1 79 ? 19.828 -24.453 -19.172 1 97.31 79 LYS A O 1
ATOM 596 N N . GLU A 1 80 ? 21.891 -24.875 -18.453 1 97.56 80 GLU A N 1
ATOM 597 C CA . GLU A 1 80 ? 21.406 -25.969 -17.609 1 97.56 80 GLU A CA 1
ATOM 598 C C . GLU A 1 80 ? 20.469 -25.438 -16.516 1 97.56 80 GLU A C 1
ATOM 600 O O . GLU A 1 80 ? 19.484 -26.109 -16.172 1 97.56 80 GLU A O 1
ATOM 605 N N . GLY A 1 81 ? 20.75 -24.297 -15.93 1 98.44 81 GLY A N 1
ATOM 606 C CA . GLY A 1 81 ? 19.875 -23.656 -14.953 1 98.44 81 GLY A CA 1
ATOM 607 C C . GLY A 1 81 ? 18.516 -23.281 -15.516 1 98.44 81 GLY A C 1
ATOM 608 O O . GLY A 1 81 ? 17.5 -23.406 -14.836 1 98.44 81 GLY A O 1
ATOM 609 N N . GLN A 1 82 ? 18.531 -22.875 -16.797 1 98.5 82 GLN A N 1
ATOM 610 C CA . GLN A 1 82 ? 17.281 -22.531 -17.484 1 98.5 82 GLN A CA 1
ATOM 611 C C . GLN A 1 82 ? 16.391 -23.766 -17.641 1 98.5 82 GLN A C 1
ATOM 613 O O . GLN A 1 82 ? 15.18 -23.688 -17.484 1 98.5 82 GLN A O 1
ATOM 618 N N . GLU A 1 83 ? 17 -24.844 -17.953 1 97.88 83 GLU A N 1
ATOM 619 C CA . GLU A 1 83 ? 16.25 -26.094 -18.109 1 97.88 83 GLU A CA 1
ATOM 620 C C . GLU A 1 83 ? 15.633 -26.531 -16.797 1 97.88 83 GLU A C 1
ATOM 622 O O . GLU A 1 83 ? 14.477 -26.953 -16.75 1 97.88 83 GLU A O 1
ATOM 627 N N . ILE A 1 84 ? 16.391 -26.453 -15.75 1 98.5 84 ILE A N 1
ATOM 628 C CA . ILE A 1 84 ? 15.898 -26.812 -14.43 1 98.5 84 ILE A CA 1
ATOM 629 C C . ILE A 1 84 ? 14.766 -25.875 -14.031 1 98.5 84 ILE A C 1
ATOM 631 O O . ILE A 1 84 ? 13.773 -26.297 -13.438 1 98.5 84 ILE A O 1
ATOM 635 N N . PHE A 1 85 ? 14.938 -24.594 -14.328 1 98.81 85 PHE A N 1
ATOM 636 C CA . PHE A 1 85 ? 13.922 -23.578 -14.047 1 98.81 85 PHE A CA 1
ATOM 637 C C . PHE A 1 85 ? 12.609 -23.922 -14.75 1 98.81 85 PHE A C 1
ATOM 639 O O . PHE A 1 85 ? 11.539 -23.844 -14.156 1 98.81 85 PHE A O 1
ATOM 646 N N . LYS A 1 86 ? 12.695 -24.328 -15.984 1 98.69 86 LYS A N 1
ATOM 647 C CA . LYS A 1 86 ? 11.516 -24.75 -16.734 1 98.69 86 LYS A CA 1
ATOM 648 C C . LYS A 1 86 ? 10.867 -25.984 -16.094 1 98.69 86 LYS A C 1
ATOM 650 O O . LYS A 1 86 ? 9.641 -26.062 -16 1 98.69 86 LYS A O 1
ATOM 655 N N . ASP A 1 87 ? 11.688 -26.938 -15.633 1 98.38 87 ASP A N 1
ATOM 656 C CA . ASP A 1 87 ? 11.164 -28.109 -14.945 1 98.38 87 ASP A CA 1
ATOM 657 C C . ASP A 1 87 ? 10.406 -27.719 -13.688 1 98.38 87 ASP A C 1
ATOM 659 O O . ASP A 1 87 ? 9.359 -28.297 -13.383 1 98.38 87 ASP A O 1
ATOM 663 N N . LEU A 1 88 ? 10.953 -26.781 -12.977 1 98.5 88 LEU A N 1
ATOM 664 C CA . LEU A 1 88 ? 10.344 -26.281 -11.758 1 98.5 88 LEU A CA 1
ATOM 665 C C . LEU A 1 88 ? 8.992 -25.641 -12.047 1 98.5 88 LEU A C 1
ATOM 667 O O . LEU A 1 88 ? 8.055 -25.781 -11.258 1 98.5 88 LEU A O 1
ATOM 671 N N . LEU A 1 89 ? 8.836 -24.938 -13.203 1 98.75 89 LEU A N 1
ATOM 672 C CA . LEU A 1 89 ? 7.664 -24.141 -13.531 1 98.75 89 LEU A CA 1
ATOM 673 C C . LEU A 1 89 ? 6.562 -25 -14.133 1 98.75 89 LEU A C 1
ATOM 675 O O . LEU A 1 89 ? 5.414 -24.562 -14.242 1 98.75 89 LEU A O 1
ATOM 679 N N . LYS A 1 90 ? 6.871 -26.266 -14.453 1 98 90 LYS A N 1
ATOM 680 C CA . LYS A 1 90 ? 5.895 -27.172 -15.062 1 98 90 LYS A CA 1
ATOM 681 C C . LYS A 1 90 ? 4.664 -27.328 -14.172 1 98 90 LYS A C 1
ATOM 683 O O . LYS A 1 90 ? 3.549 -27.484 -14.664 1 98 90 LYS A O 1
ATOM 688 N N . ASP A 1 91 ? 4.93 -27.25 -12.867 1 95.38 91 ASP A N 1
ATOM 689 C CA . ASP A 1 91 ? 3.818 -27.484 -11.953 1 95.38 91 ASP A CA 1
ATOM 690 C C . ASP A 1 91 ? 3.596 -26.281 -11.039 1 95.38 91 ASP A C 1
ATOM 692 O O . ASP A 1 91 ? 2.967 -26.391 -9.984 1 95.38 91 ASP A O 1
ATOM 696 N N . ALA A 1 92 ? 4.191 -25.188 -11.398 1 98.5 92 ALA A N 1
ATOM 697 C CA . ALA A 1 92 ? 4.008 -23.969 -10.617 1 98.5 92 ALA A CA 1
ATOM 698 C C . ALA A 1 92 ? 2.725 -23.25 -11.016 1 98.5 92 ALA A C 1
ATOM 700 O O . ALA A 1 92 ? 2.293 -23.312 -12.164 1 98.5 92 ALA A O 1
ATOM 701 N N . ASP A 1 93 ? 2.115 -22.578 -10.078 1 98.44 93 ASP A N 1
ATOM 702 C CA . ASP A 1 93 ? 0.932 -21.766 -10.367 1 98.44 93 ASP A CA 1
ATOM 703 C C . ASP A 1 93 ? 1.32 -20.344 -10.75 1 98.44 93 ASP A C 1
ATOM 705 O O . ASP A 1 93 ? 0.694 -19.75 -11.625 1 98.44 93 ASP A O 1
ATOM 709 N N . VAL A 1 94 ? 2.295 -19.797 -10.094 1 98.94 94 VAL A N 1
ATOM 710 C CA . VAL A 1 94 ? 2.695 -18.406 -10.297 1 98.94 94 VAL A CA 1
ATOM 711 C C . VAL A 1 94 ? 4.219 -18.312 -10.352 1 98.94 94 VAL A C 1
ATOM 713 O O . VAL A 1 94 ? 4.914 -18.938 -9.555 1 98.94 94 VAL A O 1
ATOM 716 N N . LEU A 1 95 ? 4.742 -17.609 -11.305 1 98.94 95 LEU A N 1
ATOM 717 C CA . LEU A 1 95 ? 6.113 -17.109 -11.312 1 98.94 95 LEU A CA 1
ATOM 718 C C . LEU A 1 95 ? 6.141 -15.609 -10.992 1 98.94 95 LEU A C 1
ATOM 720 O O . LEU A 1 95 ? 5.469 -14.82 -11.656 1 98.94 95 LEU A O 1
ATOM 724 N N . ILE A 1 96 ? 6.855 -15.227 -9.977 1 98.94 96 ILE A N 1
ATOM 725 C CA . ILE A 1 96 ? 7.062 -13.828 -9.633 1 98.94 96 ILE A CA 1
ATOM 726 C C . ILE A 1 96 ? 8.492 -13.414 -9.992 1 98.94 96 ILE A C 1
ATOM 728 O O . ILE A 1 96 ? 9.453 -14.07 -9.586 1 98.94 96 ILE A O 1
ATOM 732 N N . GLU A 1 97 ? 8.609 -12.359 -10.758 1 98.69 97 GLU A N 1
ATOM 733 C CA . GLU A 1 97 ? 9.938 -11.891 -11.164 1 98.69 97 GLU A CA 1
ATOM 734 C C . GLU A 1 97 ? 9.984 -10.367 -11.234 1 98.69 97 GLU A C 1
ATOM 736 O O . GLU A 1 97 ? 8.945 -9.711 -11.297 1 98.69 97 GLU A O 1
ATOM 741 N N . ASN A 1 98 ? 11.156 -9.781 -11.125 1 97.88 98 ASN A N 1
ATOM 742 C CA . ASN A 1 98 ? 11.32 -8.344 -11.266 1 97.88 98 ASN A CA 1
ATOM 743 C C . ASN A 1 98 ? 12.594 -7.992 -12.031 1 97.88 98 ASN A C 1
ATOM 745 O O . ASN A 1 98 ? 13.305 -7.047 -11.672 1 97.88 98 ASN A O 1
ATOM 749 N N . PHE A 1 99 ? 12.898 -8.758 -13.055 1 95.81 99 PHE A N 1
ATOM 750 C CA . PHE A 1 99 ? 14.016 -8.453 -13.938 1 95.81 99 PHE A CA 1
ATOM 751 C C . PHE A 1 99 ? 13.688 -7.273 -14.844 1 95.81 99 PHE A C 1
ATOM 753 O O . PHE A 1 99 ? 12.516 -6.949 -15.047 1 95.81 99 PHE A O 1
ATOM 760 N N . ARG A 1 100 ? 14.734 -6.688 -15.367 1 94.44 100 ARG A N 1
ATOM 761 C CA . ARG A 1 100 ? 14.516 -5.707 -16.422 1 94.44 100 ARG A CA 1
ATOM 762 C C . ARG A 1 100 ? 13.773 -6.336 -17.594 1 94.44 100 ARG A C 1
ATOM 764 O O . ARG A 1 100 ? 14.062 -7.469 -17.984 1 94.44 100 ARG A O 1
ATOM 771 N N . PRO A 1 101 ? 12.859 -5.535 -18.141 1 96 101 PRO A N 1
ATOM 772 C CA . PRO A 1 101 ? 12.125 -6.082 -19.297 1 96 101 PRO A CA 1
ATOM 773 C C . PRO A 1 101 ? 13.055 -6.641 -20.375 1 96 101 PRO A C 1
ATOM 775 O O . PRO A 1 101 ? 14.102 -6.051 -20.656 1 96 101 PRO A O 1
ATOM 778 N N . LYS A 1 102 ? 12.719 -7.832 -20.922 1 96.06 102 LYS A N 1
ATOM 779 C CA . LYS A 1 102 ? 13.398 -8.523 -22.016 1 96.06 102 LYS A CA 1
ATOM 780 C C . LYS A 1 102 ? 14.492 -9.438 -21.484 1 96.06 102 LYS A C 1
ATOM 782 O O . LYS A 1 102 ? 15.008 -10.297 -22.203 1 96.06 102 LYS A O 1
ATOM 787 N N . THR A 1 103 ? 14.82 -9.336 -20.219 1 96.44 103 THR A N 1
ATOM 788 C CA . THR A 1 103 ? 15.875 -10.164 -19.656 1 96.44 103 THR A CA 1
ATOM 789 C C . THR A 1 103 ? 15.5 -11.641 -19.719 1 96.44 103 THR A C 1
ATOM 791 O O . THR A 1 103 ? 16.234 -12.453 -20.297 1 96.44 103 THR A O 1
ATOM 794 N N . LEU A 1 104 ? 14.359 -12.055 -19.203 1 97.75 104 LEU A N 1
ATOM 795 C CA . LEU A 1 104 ? 13.93 -13.445 -19.219 1 97.75 104 LEU A CA 1
ATOM 796 C C . LEU A 1 104 ? 13.727 -13.93 -20.656 1 97.75 104 LEU A C 1
ATOM 798 O O . LEU A 1 104 ? 14.008 -15.086 -20.984 1 97.75 104 LEU A O 1
ATOM 802 N N . GLU A 1 105 ? 13.234 -13.023 -21.516 1 97.69 105 GLU A N 1
ATOM 803 C CA . GLU A 1 105 ? 13.062 -13.367 -22.922 1 97.69 105 GLU A CA 1
ATOM 804 C C . GLU A 1 105 ? 14.398 -13.727 -23.562 1 97.69 105 GLU A C 1
ATOM 806 O O . GLU A 1 105 ? 14.492 -14.695 -24.328 1 97.69 105 GLU A O 1
ATOM 811 N N . ARG A 1 106 ? 15.406 -12.961 -23.25 1 96.81 106 ARG A N 1
ATOM 812 C CA . ARG A 1 106 ? 16.734 -13.227 -23.797 1 96.81 106 ARG A CA 1
ATOM 813 C C . ARG A 1 106 ? 17.25 -14.586 -23.344 1 96.81 106 ARG A C 1
ATOM 815 O O . ARG A 1 106 ? 18.016 -15.242 -24.047 1 96.81 106 ARG A O 1
ATOM 822 N N . TRP A 1 107 ? 16.781 -15.023 -22.203 1 97.31 107 TRP A N 1
ATOM 823 C CA . TRP A 1 107 ? 17.219 -16.297 -21.641 1 97.31 107 TRP A CA 1
ATOM 824 C C . TRP A 1 107 ? 16.281 -17.422 -22.047 1 97.31 107 TRP A C 1
ATOM 826 O O . TRP A 1 107 ? 16.406 -18.547 -21.547 1 97.31 107 TRP A O 1
ATOM 836 N N . GLY A 1 108 ? 15.344 -17.156 -22.922 1 97.25 108 GLY A N 1
ATOM 837 C CA . GLY A 1 108 ? 14.367 -18.156 -23.328 1 97.25 108 GLY A CA 1
ATOM 838 C C . GLY A 1 108 ? 13.375 -18.5 -22.234 1 97.25 108 GLY A C 1
ATOM 839 O O . GLY A 1 108 ? 12.844 -19.609 -22.188 1 97.25 108 GLY A O 1
ATOM 840 N N . LEU A 1 109 ? 13.188 -17.578 -21.359 1 98.5 109 LEU A N 1
ATOM 841 C CA . LEU A 1 109 ? 12.312 -17.781 -20.203 1 98.5 109 LEU A CA 1
ATOM 842 C C . LEU A 1 109 ? 11.188 -16.75 -20.188 1 98.5 109 LEU A C 1
ATOM 844 O O . LEU A 1 109 ? 10.625 -16.453 -19.125 1 98.5 109 LEU A O 1
ATOM 848 N N . GLY A 1 110 ? 10.953 -16.125 -21.344 1 98.06 110 GLY A N 1
ATOM 849 C CA . GLY A 1 110 ? 9.82 -15.227 -21.453 1 98.06 110 GLY A CA 1
ATOM 850 C C . GLY A 1 110 ? 8.484 -15.93 -21.312 1 98.06 110 GLY A C 1
ATOM 851 O O . GLY A 1 110 ? 8.414 -17.156 -21.375 1 98.06 110 GLY A O 1
ATOM 852 N N . TYR A 1 111 ? 7.484 -15.188 -21.188 1 98.25 111 TYR A N 1
ATOM 853 C CA . TYR A 1 111 ? 6.168 -15.758 -20.938 1 98.25 111 TYR A CA 1
ATOM 854 C C . TYR A 1 111 ? 5.734 -16.672 -22.078 1 98.25 111 TYR A C 1
ATOM 856 O O . TYR A 1 111 ? 5.168 -17.734 -21.844 1 98.25 111 TYR A O 1
ATOM 864 N N . GLU A 1 112 ? 5.938 -16.25 -23.328 1 97.94 112 GLU A N 1
ATOM 865 C CA . GLU A 1 112 ? 5.52 -17.047 -24.469 1 97.94 112 GLU A CA 1
ATOM 866 C C . GLU A 1 112 ? 6.207 -18.406 -24.469 1 97.94 112 GLU A C 1
ATOM 868 O O . GLU A 1 112 ? 5.594 -19.422 -24.812 1 97.94 112 GLU A O 1
ATOM 873 N N . GLU A 1 113 ? 7.41 -18.438 -24.109 1 98 113 GLU A N 1
ATOM 874 C CA . GLU A 1 113 ? 8.133 -19.703 -24 1 98 113 GLU A CA 1
ATOM 875 C C . GLU A 1 113 ? 7.633 -20.516 -22.812 1 98 113 GLU A C 1
ATOM 877 O O . GLU A 1 113 ? 7.414 -21.734 -22.938 1 98 113 GLU A O 1
ATOM 882 N N . LEU A 1 114 ? 7.457 -19.891 -21.703 1 98.56 114 LEU A N 1
ATOM 883 C CA . LEU A 1 114 ? 7.062 -20.594 -20.484 1 98.56 114 LEU A CA 1
ATOM 884 C C . LEU A 1 114 ? 5.641 -21.125 -20.594 1 98.56 114 LEU A C 1
ATOM 886 O O . LEU A 1 114 ? 5.309 -22.156 -20 1 98.56 114 LEU A O 1
ATOM 890 N N . LYS A 1 115 ? 4.828 -20.422 -21.344 1 97.75 115 LYS A N 1
ATOM 891 C CA . LYS A 1 115 ? 3.455 -20.859 -21.578 1 97.75 115 LYS A CA 1
ATOM 892 C C . LYS A 1 115 ? 3.418 -22.203 -22.281 1 97.75 115 LYS A C 1
ATOM 894 O O . LYS A 1 115 ? 2.484 -22.984 -22.094 1 97.75 115 LYS A O 1
ATOM 899 N N . GLN A 1 116 ? 4.406 -22.469 -23.094 1 97.56 116 GLN A N 1
ATOM 900 C CA . GLN A 1 116 ? 4.504 -23.766 -23.766 1 97.56 116 GLN A CA 1
ATOM 901 C C . GLN A 1 116 ? 4.824 -24.875 -22.781 1 97.56 116 GLN A C 1
ATOM 903 O O . GLN A 1 116 ? 4.406 -26.016 -22.969 1 97.56 116 GLN A O 1
ATOM 908 N N . VAL A 1 117 ? 5.469 -24.516 -21.734 1 97.56 117 VAL A N 1
ATOM 909 C CA . VAL A 1 117 ? 5.863 -25.453 -20.688 1 97.56 117 VAL A CA 1
ATOM 910 C C . VAL A 1 117 ? 4.688 -25.688 -19.75 1 97.56 117 VAL A C 1
ATOM 912 O O . VAL A 1 117 ? 4.449 -26.812 -19.312 1 97.56 117 VAL A O 1
ATOM 915 N N . ASN A 1 118 ? 3.977 -24.688 -19.453 1 98.38 118 ASN A N 1
ATOM 916 C CA . ASN A 1 118 ? 2.859 -24.672 -18.516 1 98.38 118 ASN A CA 1
ATOM 917 C C . ASN A 1 118 ? 1.821 -23.625 -18.906 1 98.38 118 ASN A C 1
ATOM 919 O O . ASN A 1 118 ? 1.899 -22.469 -18.453 1 98.38 118 ASN A O 1
ATOM 923 N N . PRO A 1 119 ? 0.81 -24 -19.656 1 97.5 119 PRO A N 1
ATOM 924 C CA . PRO A 1 119 ? -0.181 -23.031 -20.141 1 97.5 119 PRO A CA 1
ATOM 925 C C . PRO A 1 119 ? -0.986 -22.406 -19 1 97.5 119 PRO A C 1
ATOM 927 O O . PRO A 1 119 ? -1.664 -21.406 -19.203 1 97.5 119 PRO A O 1
ATOM 930 N N . LYS A 1 120 ? -0.903 -22.969 -17.797 1 97.56 120 LYS A N 1
ATOM 931 C CA . LYS A 1 120 ? -1.685 -22.484 -16.656 1 97.56 120 LYS A CA 1
ATOM 932 C C . LYS A 1 120 ? -0.896 -21.453 -15.844 1 97.56 120 LYS A C 1
ATOM 934 O O . LYS A 1 120 ? -1.43 -20.859 -14.914 1 97.56 120 LYS A O 1
ATOM 939 N N . LEU A 1 121 ? 0.329 -21.141 -16.234 1 98.62 121 LEU A N 1
ATOM 940 C CA . LEU A 1 121 ? 1.243 -20.344 -15.438 1 98.62 121 LEU A CA 1
ATOM 941 C C . LEU A 1 121 ? 0.809 -18.875 -15.422 1 98.62 121 LEU A C 1
ATOM 943 O O . LEU A 1 121 ? 0.606 -18.266 -16.469 1 98.62 121 LEU A O 1
ATOM 947 N N . VAL A 1 122 ? 0.595 -18.328 -14.25 1 98.75 122 VAL A N 1
ATOM 948 C CA . VAL A 1 122 ? 0.495 -16.875 -14.07 1 98.75 122 VAL A CA 1
ATOM 949 C C . VAL A 1 122 ? 1.888 -16.281 -13.867 1 98.75 122 VAL A C 1
ATOM 951 O O . VAL A 1 122 ? 2.635 -16.734 -12.992 1 98.75 122 VAL A O 1
ATOM 954 N N . MET A 1 123 ? 2.281 -15.367 -14.711 1 98.88 123 MET A N 1
ATOM 955 C CA . MET A 1 123 ? 3.562 -14.68 -14.562 1 98.88 123 MET A CA 1
ATOM 956 C C . MET A 1 123 ? 3.363 -13.258 -14.055 1 98.88 123 MET A C 1
ATOM 958 O O . MET A 1 123 ? 2.809 -12.414 -14.766 1 98.88 123 MET A O 1
ATOM 962 N N . ALA A 1 124 ? 3.752 -13.008 -12.812 1 98.88 124 ALA A N 1
ATOM 963 C CA . ALA A 1 124 ? 3.691 -11.68 -12.203 1 98.88 124 ALA A CA 1
ATOM 964 C C . ALA A 1 124 ? 5.02 -10.945 -12.352 1 98.88 124 ALA A C 1
ATOM 966 O O . ALA A 1 124 ? 6.039 -11.375 -11.805 1 98.88 124 ALA A O 1
ATOM 967 N N . ARG A 1 125 ? 4.996 -9.828 -13.039 1 98.69 125 ARG A N 1
ATOM 968 C CA . ARG A 1 125 ? 6.227 -9.141 -13.43 1 98.69 125 ARG A CA 1
ATOM 969 C C . ARG A 1 125 ? 6.258 -7.723 -12.875 1 98.69 125 ARG A C 1
ATOM 971 O O . ARG A 1 125 ? 5.395 -6.906 -13.203 1 98.69 125 ARG A O 1
ATOM 978 N N . GLN A 1 126 ? 7.191 -7.473 -12.023 1 97.88 126 GLN A N 1
ATOM 979 C CA . GLN A 1 126 ? 7.406 -6.133 -11.492 1 97.88 126 GLN A CA 1
ATOM 980 C C . GLN A 1 126 ? 8.664 -5.5 -12.086 1 97.88 126 GLN A C 1
ATOM 982 O O . GLN A 1 126 ? 9.758 -6.035 -11.945 1 97.88 126 GLN A O 1
ATOM 987 N N . SER A 1 127 ? 8.555 -4.383 -12.805 1 96.81 127 SER A N 1
ATOM 988 C CA . SER A 1 127 ? 9.719 -3.648 -13.297 1 96.81 127 SER A CA 1
ATOM 989 C C . SER A 1 127 ? 9.688 -2.193 -12.836 1 96.81 127 SER A C 1
ATOM 991 O O . SER A 1 127 ? 8.773 -1.786 -12.117 1 96.81 127 SER A O 1
ATOM 993 N N . GLY A 1 128 ? 10.672 -1.44 -13.133 1 95.12 128 GLY A N 1
ATOM 994 C CA . GLY A 1 128 ? 10.758 -0.057 -12.695 1 95.12 128 GLY A CA 1
ATOM 995 C C . GLY A 1 128 ? 9.641 0.811 -13.242 1 95.12 128 GLY A C 1
ATOM 996 O O . GLY A 1 128 ? 8.961 1.508 -12.484 1 95.12 128 GLY A O 1
ATOM 997 N N . TYR A 1 129 ? 9.422 0.639 -14.586 1 96.94 129 TYR A N 1
ATOM 998 C CA . TYR A 1 129 ? 8.523 1.584 -15.234 1 96.94 129 TYR A CA 1
ATOM 999 C C . TYR A 1 129 ? 7.426 0.854 -16 1 96.94 129 TYR A C 1
ATOM 1001 O O . TYR A 1 129 ? 6.691 1.468 -16.781 1 96.94 129 TYR A O 1
ATOM 1009 N N . GLY A 1 130 ? 7.254 -0.516 -15.82 1 97.25 130 GLY A N 1
ATOM 1010 C CA . GLY A 1 130 ? 6.316 -1.321 -16.594 1 97.25 130 GLY A CA 1
ATOM 1011 C C . GLY A 1 130 ? 6.953 -1.99 -17.797 1 97.25 130 GLY A C 1
ATOM 1012 O O . GLY A 1 130 ? 8.086 -1.676 -18.156 1 97.25 130 GLY A O 1
ATOM 1013 N N . GLN A 1 131 ? 6.262 -2.861 -18.422 1 97.44 131 GLN A N 1
ATOM 1014 C CA . GLN A 1 131 ? 6.793 -3.678 -19.5 1 97.44 131 GLN A CA 1
ATOM 1015 C C . GLN A 1 131 ? 6.742 -2.926 -20.828 1 97.44 131 GLN A C 1
ATOM 1017 O O . GLN A 1 131 ? 7.324 -3.367 -21.828 1 97.44 131 GLN A O 1
ATOM 1022 N N . THR A 1 132 ? 6.039 -1.812 -20.812 1 97.62 132 THR A N 1
ATOM 1023 C CA . THR A 1 132 ? 5.852 -1.066 -22.047 1 97.62 132 THR A CA 1
ATOM 1024 C C . THR A 1 132 ? 6.145 0.416 -21.844 1 97.62 132 THR A C 1
ATOM 1026 O O . THR A 1 132 ? 6.363 0.855 -20.703 1 97.62 132 THR A O 1
ATOM 1029 N N . GLY A 1 133 ? 6.199 1.145 -22.938 1 97.62 133 GLY A N 1
ATOM 1030 C CA . GLY A 1 133 ? 6.469 2.572 -22.859 1 97.62 133 GLY A CA 1
ATOM 1031 C C . GLY A 1 133 ? 7.934 2.912 -23.062 1 97.62 133 GLY A C 1
ATOM 1032 O O . GLY A 1 133 ? 8.789 2.023 -23.062 1 97.62 133 GLY A O 1
ATOM 1033 N N . PRO A 1 134 ? 8.219 4.211 -23.234 1 97.12 134 PRO A N 1
ATOM 1034 C CA . PRO A 1 134 ? 9.578 4.645 -23.562 1 97.12 134 PRO A CA 1
ATOM 1035 C C . PRO A 1 134 ? 10.578 4.352 -22.453 1 97.12 134 PRO A C 1
ATOM 1037 O O . PRO A 1 134 ? 11.781 4.305 -22.688 1 97.12 134 PRO A O 1
ATOM 1040 N N . TYR A 1 135 ? 10.078 4.176 -21.172 1 94.94 135 TYR A N 1
ATOM 1041 C CA . TYR A 1 135 ? 10.992 3.957 -20.062 1 94.94 135 TYR A CA 1
ATOM 1042 C C . TYR A 1 135 ? 11.07 2.479 -19.703 1 94.94 135 TYR A C 1
ATOM 1044 O O . TYR A 1 135 ? 11.695 2.105 -18.703 1 94.94 135 TYR A O 1
ATOM 1052 N N . ALA A 1 136 ? 10.469 1.604 -20.469 1 96.06 136 ALA A N 1
ATOM 1053 C CA . ALA A 1 136 ? 10.305 0.192 -20.125 1 96.06 136 ALA A CA 1
ATOM 1054 C C . ALA A 1 136 ? 11.648 -0.454 -19.812 1 96.06 136 ALA A C 1
ATOM 1056 O O . ALA A 1 136 ? 11.758 -1.242 -18.859 1 96.06 136 ALA A O 1
ATOM 1057 N N . GLU A 1 137 ? 12.695 -0.092 -20.469 1 91.31 137 GLU A N 1
ATOM 1058 C CA . GLU A 1 137 ? 13.969 -0.785 -20.328 1 91.31 137 GLU A CA 1
ATOM 1059 C C . GLU A 1 137 ? 14.898 -0.042 -19.375 1 91.31 137 GLU A C 1
ATOM 1061 O O . GLU A 1 137 ? 16.016 -0.487 -19.125 1 91.31 137 GLU A O 1
ATOM 1066 N N . LYS A 1 138 ? 14.445 1.082 -18.828 1 88.81 138 LYS A N 1
ATOM 1067 C CA . LYS A 1 138 ? 15.234 1.812 -17.844 1 88.81 138 LYS A CA 1
ATOM 1068 C C . LYS A 1 138 ? 15.266 1.078 -16.516 1 88.81 138 LYS A C 1
ATOM 1070 O O . LYS A 1 138 ? 14.266 0.474 -16.109 1 88.81 138 LYS A O 1
ATOM 1075 N N . ALA A 1 139 ? 16.438 1.173 -15.883 1 84.44 139 ALA A N 1
ATOM 1076 C CA . ALA A 1 139 ? 16.531 0.6 -14.539 1 84.44 139 ALA A CA 1
ATOM 1077 C C . ALA A 1 139 ? 15.672 1.381 -13.547 1 84.44 139 ALA A C 1
ATOM 1079 O O . ALA A 1 139 ? 15.617 2.611 -13.602 1 84.44 139 ALA A O 1
ATOM 1080 N N . GLY A 1 140 ? 14.906 0.638 -12.781 1 84.38 140 GLY A N 1
ATOM 1081 C CA . GLY A 1 140 ? 14.102 1.263 -11.742 1 84.38 140 GLY A CA 1
ATOM 1082 C C . GLY A 1 140 ? 14.656 1.049 -10.344 1 84.38 140 GLY A C 1
ATOM 1083 O O . GLY A 1 140 ? 15.164 -0.03 -10.031 1 84.38 140 GLY A O 1
ATOM 1084 N N . PHE A 1 141 ? 14.609 2.098 -9.523 1 84.44 141 PHE A N 1
ATOM 1085 C CA . PHE A 1 141 ? 15.055 2.07 -8.133 1 84.44 141 PHE A CA 1
ATOM 1086 C C . PHE A 1 141 ? 13.977 2.625 -7.211 1 84.44 141 PHE A C 1
ATOM 1088 O O . PHE A 1 141 ? 13.172 3.457 -7.621 1 84.44 141 PHE A O 1
ATOM 1095 N N . GLY A 1 142 ? 13.984 2.178 -5.977 1 88.31 142 GLY A N 1
ATOM 1096 C CA . GLY A 1 142 ? 12.93 2.512 -5.035 1 88.31 142 GLY A CA 1
ATOM 1097 C C . GLY A 1 142 ? 12.766 4.004 -4.824 1 88.31 142 GLY A C 1
ATOM 1098 O O . GLY A 1 142 ? 11.719 4.57 -5.137 1 88.31 142 GLY A O 1
ATOM 1099 N N . THR A 1 143 ? 13.852 4.68 -4.406 1 91 143 THR A N 1
ATOM 1100 C CA . THR A 1 143 ? 13.758 6.086 -4.031 1 91 143 THR A CA 1
ATOM 1101 C C . THR A 1 143 ? 13.539 6.957 -5.262 1 91 143 THR A C 1
ATOM 1103 O O . THR A 1 143 ? 12.625 7.793 -5.285 1 91 143 THR A O 1
ATOM 1106 N N . PRO A 1 144 ? 14.281 6.719 -6.328 1 93 144 PRO A N 1
ATOM 1107 C CA . PRO A 1 144 ? 14.016 7.492 -7.543 1 93 144 PRO A CA 1
ATOM 1108 C C . PRO A 1 144 ? 12.602 7.281 -8.078 1 93 144 PRO A C 1
ATOM 1110 O O . PRO A 1 144 ? 11.969 8.234 -8.547 1 93 144 PRO A O 1
ATOM 1113 N N . ALA A 1 145 ? 12.117 6.051 -7.988 1 94.81 145 ALA A N 1
ATOM 1114 C CA . ALA A 1 145 ? 10.766 5.766 -8.477 1 94.81 145 ALA A CA 1
ATOM 1115 C C . ALA A 1 145 ? 9.711 6.453 -7.617 1 94.81 145 ALA A C 1
ATOM 1117 O O . ALA A 1 145 ? 8.672 6.879 -8.125 1 94.81 145 ALA A O 1
ATOM 1118 N N . THR A 1 146 ? 10 6.59 -6.336 1 97 146 THR A N 1
ATOM 1119 C CA . THR A 1 146 ? 9.094 7.316 -5.453 1 97 146 THR A CA 1
ATOM 1120 C C . THR A 1 146 ? 8.992 8.781 -5.867 1 97 146 THR A C 1
ATOM 1122 O O . THR A 1 146 ? 7.898 9.344 -5.906 1 97 146 THR A O 1
ATOM 1125 N N . ALA A 1 147 ? 10.141 9.352 -6.148 1 97.44 147 ALA A N 1
ATOM 1126 C CA . ALA A 1 147 ? 10.164 10.719 -6.648 1 97.44 147 ALA A CA 1
ATOM 1127 C C . ALA A 1 147 ? 9.398 10.844 -7.961 1 97.44 147 ALA A C 1
ATOM 1129 O O . ALA A 1 147 ? 8.625 11.781 -8.148 1 97.44 147 ALA A O 1
ATOM 1130 N N . PHE A 1 148 ? 9.57 9.852 -8.812 1 97.25 148 PHE A N 1
ATOM 1131 C CA . PHE A 1 148 ? 8.938 9.82 -10.125 1 97.25 148 PHE A CA 1
ATOM 1132 C C . PHE A 1 148 ? 7.426 9.703 -9.992 1 97.25 148 PHE A C 1
ATOM 1134 O O . PHE A 1 148 ? 6.684 10.195 -10.844 1 97.25 148 PHE A O 1
ATOM 1141 N N . SER A 1 149 ? 6.914 9.125 -8.953 1 97.94 149 SER A N 1
ATOM 1142 C CA . SER A 1 149 ? 5.488 8.867 -8.758 1 97.94 149 SER A CA 1
ATOM 1143 C C . SER A 1 149 ? 4.746 10.141 -8.359 1 97.94 149 SER A C 1
ATOM 1145 O O . SER A 1 149 ? 3.518 10.188 -8.406 1 97.94 149 SER A O 1
ATOM 1147 N N . GLY A 1 150 ? 5.461 11.117 -7.891 1 97.94 150 GLY A N 1
ATOM 1148 C CA . GLY A 1 150 ? 4.844 12.344 -7.418 1 97.94 150 GLY A CA 1
ATOM 1149 C C . GLY A 1 150 ? 4.691 12.391 -5.91 1 97.94 150 GLY A C 1
ATOM 1150 O O . GLY A 1 150 ? 4.398 13.445 -5.34 1 97.94 150 GLY A O 1
ATOM 1151 N N . TYR A 1 151 ? 4.895 11.305 -5.238 1 97.69 151 TYR A N 1
ATOM 1152 C CA . TYR A 1 151 ? 4.672 11.242 -3.799 1 97.69 151 TYR A CA 1
ATOM 1153 C C . TYR A 1 151 ? 5.613 12.188 -3.059 1 97.69 151 TYR A C 1
ATOM 1155 O O . TYR A 1 151 ? 5.176 12.969 -2.213 1 97.69 151 TYR A O 1
ATOM 1163 N N . THR A 1 152 ? 6.887 12.086 -3.389 1 98.06 152 THR A N 1
ATOM 1164 C CA . THR A 1 152 ? 7.914 12.828 -2.666 1 98.06 152 THR A CA 1
ATOM 1165 C C . THR A 1 152 ? 7.641 14.328 -2.732 1 98.06 152 THR A C 1
ATOM 1167 O O . THR A 1 152 ? 7.859 15.055 -1.756 1 98.06 152 THR A O 1
ATOM 1170 N N . TYR A 1 153 ? 7.145 14.742 -3.811 1 97.94 153 TYR A N 1
ATOM 1171 C CA . TYR A 1 153 ? 6.891 16.172 -4.027 1 97.94 153 TYR A CA 1
ATOM 1172 C C . TYR A 1 153 ? 5.906 16.703 -2.998 1 97.94 153 TYR A C 1
ATOM 1174 O O . TYR A 1 153 ? 5.977 17.875 -2.615 1 97.94 153 TYR A O 1
ATOM 1182 N N . LEU A 1 154 ? 5.004 15.891 -2.486 1 97 154 LEU A N 1
ATOM 1183 C CA . LEU A 1 154 ? 3.895 16.312 -1.635 1 97 154 LEU A CA 1
ATOM 1184 C C . LEU A 1 154 ? 4.316 16.328 -0.169 1 97 154 LEU A C 1
ATOM 1186 O O . LEU A 1 154 ? 3.598 16.875 0.679 1 97 154 LEU A O 1
ATOM 1190 N N . GLN A 1 155 ? 5.453 15.875 0.158 1 97.06 155 GLN A N 1
ATOM 1191 C CA . GLN A 1 155 ? 5.77 15.562 1.548 1 97.06 155 GLN A CA 1
ATOM 1192 C C . GLN A 1 155 ? 6.801 16.531 2.107 1 97.06 155 GLN A C 1
ATOM 1194 O O . GLN A 1 155 ? 7.859 16.734 1.511 1 97.06 155 GLN A O 1
ATOM 1199 N N . GLY A 1 156 ? 6.512 17.031 3.242 1 96.75 156 GLY A N 1
ATOM 1200 C CA . GLY A 1 156 ? 7.496 17.844 3.938 1 96.75 156 GLY A CA 1
ATOM 1201 C C . GLY A 1 156 ? 7.043 19.281 4.148 1 96.75 156 GLY A C 1
ATOM 1202 O O . GLY A 1 156 ? 5.867 19.594 3.967 1 96.75 156 GLY A O 1
ATOM 1203 N N . PHE A 1 157 ? 7.938 20.078 4.664 1 96.25 157 PHE A N 1
ATOM 1204 C CA . PHE A 1 157 ? 7.715 21.5 4.918 1 96.25 157 PHE A CA 1
ATOM 1205 C C . PHE A 1 157 ? 8.008 22.328 3.668 1 96.25 157 PHE A C 1
ATOM 1207 O O . PHE A 1 157 ? 8.914 22 2.9 1 96.25 157 PHE A O 1
ATOM 1214 N N . SER A 1 158 ? 7.277 23.391 3.469 1 93.69 158 SER A N 1
ATOM 1215 C CA . SER A 1 158 ? 7.387 24.188 2.248 1 93.69 158 SER A CA 1
ATOM 1216 C C . SER A 1 158 ? 8.719 24.922 2.186 1 93.69 158 SER A C 1
ATOM 1218 O O . SER A 1 158 ? 9.156 25.328 1.109 1 93.69 158 SER A O 1
ATOM 1220 N N . ASP A 1 159 ? 9.367 25.094 3.316 1 94.88 159 ASP A N 1
ATOM 1221 C CA . ASP A 1 159 ? 10.578 25.906 3.367 1 94.88 159 ASP A CA 1
ATOM 1222 C C . ASP A 1 159 ? 11.828 25.031 3.303 1 94.88 159 ASP A C 1
ATOM 1224 O O . ASP A 1 159 ? 12.938 25.516 3.51 1 94.88 159 ASP A O 1
ATOM 1228 N N . ARG A 1 160 ? 11.695 23.719 3.094 1 95.06 160 ARG A N 1
ATOM 1229 C CA . ARG A 1 160 ? 12.781 22.75 2.963 1 95.06 160 ARG A CA 1
ATOM 1230 C C . ARG A 1 160 ? 12.547 21.828 1.771 1 95.06 160 ARG A C 1
ATOM 1232 O O . ARG A 1 160 ? 11.508 21.906 1.117 1 95.06 160 ARG A O 1
ATOM 1239 N N . HIS A 1 161 ? 13.578 21.062 1.421 1 95.94 161 HIS A N 1
ATOM 1240 C CA . HIS A 1 161 ? 13.398 20.109 0.337 1 95.94 161 HIS A CA 1
ATOM 1241 C C . HIS A 1 161 ? 12.328 19.078 0.689 1 95.94 161 HIS A C 1
ATOM 1243 O O . HIS A 1 161 ? 12.055 18.844 1.868 1 95.94 161 HIS A O 1
ATOM 1249 N N . PRO A 1 162 ? 11.68 18.484 -0.318 1 97.44 162 PRO A N 1
ATOM 1250 C CA . PRO A 1 162 ? 10.695 17.422 -0.065 1 97.44 162 PRO A CA 1
ATOM 1251 C C . PRO A 1 162 ? 11.289 16.234 0.702 1 97.44 162 PRO A C 1
ATOM 1253 O O . PRO A 1 162 ? 12.508 16.047 0.694 1 97.44 162 PRO A O 1
ATOM 1256 N N . VAL A 1 163 ? 10.445 15.578 1.386 1 96.5 163 VAL A N 1
ATOM 1257 C CA . VAL A 1 163 ? 10.844 14.445 2.221 1 96.5 163 VAL A CA 1
ATOM 1258 C C . VAL A 1 163 ? 10.484 13.133 1.522 1 96.5 163 VAL A C 1
ATOM 1260 O O . VAL A 1 163 ? 9.336 12.922 1.144 1 96.5 163 VAL A O 1
ATOM 1263 N N . SER A 1 164 ? 11.516 12.297 1.269 1 96.06 164 SER A N 1
ATOM 1264 C CA . SER A 1 164 ? 11.289 10.922 0.823 1 96.06 164 SER A CA 1
ATOM 1265 C C . SER A 1 164 ? 10.961 10.008 1.997 1 96.06 164 SER A C 1
ATOM 1267 O O . SER A 1 164 ? 11.305 10.312 3.143 1 96.06 164 SER A O 1
ATOM 1269 N N . PRO A 1 165 ? 10.211 8.922 1.718 1 94.81 165 PRO A N 1
ATOM 1270 C CA . PRO A 1 165 ? 10.023 7.965 2.814 1 94.81 165 PRO A CA 1
ATOM 1271 C C . PRO A 1 165 ? 11.344 7.504 3.428 1 94.81 165 PRO A C 1
ATOM 1273 O O . PRO A 1 165 ? 12.328 7.328 2.711 1 94.81 165 PRO A O 1
ATOM 1276 N N . ALA A 1 166 ? 11.281 7.219 4.691 1 92.75 166 ALA A N 1
ATOM 1277 C CA . ALA A 1 166 ? 12.484 6.836 5.43 1 92.75 166 ALA A CA 1
ATOM 1278 C C . ALA A 1 166 ? 12.797 5.355 5.227 1 92.75 166 ALA A C 1
ATOM 1280 O O . ALA A 1 166 ? 13.758 4.836 5.801 1 92.75 166 ALA A O 1
ATOM 1281 N N . PHE A 1 167 ? 12.016 4.648 4.512 1 92.75 167 PHE A N 1
ATOM 1282 C CA . PHE A 1 167 ? 12.227 3.262 4.113 1 92.75 167 PHE A CA 1
ATOM 1283 C C . PHE A 1 167 ? 11.633 3 2.732 1 92.75 167 PHE A C 1
ATOM 1285 O O . PHE A 1 167 ? 11.102 3.912 2.1 1 92.75 167 PHE A O 1
ATOM 1292 N N . SER A 1 168 ? 11.766 1.806 2.205 1 93.62 168 SER A N 1
ATOM 1293 C CA . SER A 1 168 ? 11.375 1.469 0.841 1 93.62 168 SER A CA 1
ATOM 1294 C C . SER A 1 168 ? 9.859 1.304 0.725 1 93.62 168 SER A C 1
ATOM 1296 O O . SER A 1 168 ? 9.383 0.292 0.21 1 93.62 168 SER A O 1
ATOM 1298 N N . LEU A 1 169 ? 9.164 2.357 1.104 1 96.25 169 LEU A N 1
ATOM 1299 C CA . LEU A 1 169 ? 7.707 2.346 1.168 1 96.25 169 LEU A CA 1
ATOM 1300 C C . LEU A 1 169 ? 7.109 1.94 -0.174 1 96.25 169 LEU A C 1
ATOM 1302 O O . LEU A 1 169 ? 6.227 1.081 -0.231 1 96.25 169 LEU A O 1
ATOM 1306 N N . MET A 1 170 ? 7.559 2.529 -1.24 1 96.44 170 MET A N 1
ATOM 1307 C CA . MET A 1 170 ? 7 2.285 -2.568 1 96.44 170 MET A CA 1
ATOM 1308 C C . MET A 1 170 ? 7.16 0.822 -2.965 1 96.44 170 MET A C 1
ATOM 1310 O O . MET A 1 170 ? 6.277 0.247 -3.6 1 96.44 170 MET A O 1
ATOM 1314 N N . ASP A 1 171 ? 8.281 0.229 -2.611 1 96.81 171 ASP A N 1
ATOM 1315 C CA . ASP A 1 171 ? 8.508 -1.179 -2.922 1 96.81 171 ASP A CA 1
ATOM 1316 C C . ASP A 1 171 ? 7.465 -2.066 -2.252 1 96.81 171 ASP A C 1
ATOM 1318 O O . ASP A 1 171 ? 6.906 -2.967 -2.887 1 96.81 171 ASP A O 1
ATOM 1322 N N . TYR A 1 172 ? 7.18 -1.77 -1.015 1 97.88 172 TYR A N 1
ATOM 1323 C CA . TYR A 1 172 ? 6.195 -2.562 -0.291 1 97.88 172 TYR A CA 1
ATOM 1324 C C . TYR A 1 172 ? 4.805 -2.391 -0.896 1 97.88 172 TYR A C 1
ATOM 1326 O O . TYR A 1 172 ? 4.082 -3.369 -1.095 1 97.88 172 TYR A O 1
ATOM 1334 N N . ILE A 1 173 ? 4.453 -1.131 -1.187 1 98.19 173 ILE A N 1
ATOM 1335 C CA . ILE A 1 173 ? 3.145 -0.85 -1.77 1 98.19 173 ILE A CA 1
ATOM 1336 C C . ILE A 1 173 ? 3 -1.594 -3.096 1 98.19 173 ILE A C 1
ATOM 1338 O O . ILE A 1 173 ? 1.978 -2.234 -3.346 1 98.19 173 ILE A O 1
ATOM 1342 N N . SER A 1 174 ? 4.02 -1.496 -3.912 1 98.12 174 SER A N 1
ATOM 1343 C CA . SER A 1 174 ? 3.998 -2.176 -5.203 1 98.12 174 SER A CA 1
ATOM 1344 C C . SER A 1 174 ? 3.863 -3.686 -5.031 1 98.12 174 SER A C 1
ATOM 1346 O O . SER A 1 174 ? 3.188 -4.348 -5.82 1 98.12 174 SER A O 1
ATOM 1348 N N . GLY A 1 175 ? 4.523 -4.242 -4.004 1 98.44 175 GLY A N 1
ATOM 1349 C CA . GLY A 1 175 ? 4.422 -5.66 -3.707 1 98.44 175 GLY A CA 1
ATOM 1350 C C . GLY A 1 175 ? 3.002 -6.105 -3.406 1 98.44 175 GLY A C 1
ATOM 1351 O O . GLY A 1 175 ? 2.568 -7.168 -3.861 1 98.44 175 GLY A O 1
ATOM 1352 N N . VAL A 1 176 ? 2.275 -5.324 -2.668 1 98.81 176 VAL A N 1
ATOM 1353 C CA . VAL A 1 176 ? 0.908 -5.699 -2.324 1 98.81 176 VAL A CA 1
ATOM 1354 C C . VAL A 1 176 ? 0.034 -5.672 -3.576 1 98.81 176 VAL A C 1
ATOM 1356 O O . VAL A 1 176 ? -0.813 -6.547 -3.766 1 98.81 176 VAL A O 1
ATOM 1359 N N . PHE A 1 177 ? 0.223 -4.684 -4.445 1 98.88 177 PHE A N 1
ATOM 1360 C CA . PHE A 1 177 ? -0.525 -4.617 -5.695 1 98.88 177 PHE A CA 1
ATOM 1361 C C . PHE A 1 177 ? -0.225 -5.832 -6.57 1 98.88 177 PHE A C 1
ATOM 1363 O O . PHE A 1 177 ? -1.125 -6.383 -7.203 1 98.88 177 PHE A O 1
ATOM 1370 N N . LEU A 1 178 ? 1.047 -6.184 -6.605 1 98.88 178 LEU A N 1
ATOM 1371 C CA . LEU A 1 178 ? 1.439 -7.336 -7.406 1 98.88 178 LEU A CA 1
ATOM 1372 C C . LEU A 1 178 ? 0.798 -8.609 -6.875 1 98.88 178 LEU A C 1
ATOM 1374 O O . LEU A 1 178 ? 0.325 -9.445 -7.652 1 98.88 178 LEU A O 1
ATOM 1378 N N . ALA A 1 179 ? 0.784 -8.781 -5.531 1 98.94 179 ALA A N 1
ATOM 1379 C CA . ALA A 1 179 ? 0.127 -9.922 -4.898 1 98.94 179 ALA A CA 1
ATOM 1380 C C . ALA A 1 179 ? -1.359 -9.953 -5.242 1 98.94 179 ALA A C 1
ATOM 1382 O O . ALA A 1 179 ? -1.898 -11.008 -5.59 1 98.94 179 ALA A O 1
ATOM 1383 N N . LEU A 1 180 ? -2.012 -8.789 -5.152 1 98.88 180 LEU A N 1
ATOM 1384 C CA . LEU A 1 180 ? -3.424 -8.688 -5.508 1 98.88 180 LEU A CA 1
ATOM 1385 C C . LEU A 1 180 ? -3.656 -9.117 -6.953 1 98.88 180 LEU A C 1
ATOM 1387 O O . LEU A 1 180 ? -4.574 -9.891 -7.234 1 98.88 180 LEU A O 1
ATOM 1391 N N . GLY A 1 181 ? -2.779 -8.602 -7.859 1 98.81 181 GLY A N 1
ATOM 1392 C CA . GLY A 1 181 ? -2.881 -8.992 -9.258 1 98.81 181 GLY A CA 1
ATOM 1393 C C . GLY A 1 181 ? -2.707 -10.484 -9.469 1 98.81 181 GLY A C 1
ATOM 1394 O O . GLY A 1 181 ? -3.473 -11.102 -10.211 1 98.81 181 GLY A O 1
ATOM 1395 N N . ALA A 1 182 ? -1.727 -11.078 -8.82 1 98.81 182 ALA A N 1
ATOM 1396 C CA . ALA A 1 182 ? -1.437 -12.5 -8.977 1 98.81 182 ALA A CA 1
ATOM 1397 C C . ALA A 1 182 ? -2.615 -13.352 -8.516 1 98.81 182 ALA A C 1
ATOM 1399 O O . ALA A 1 182 ? -3.037 -14.273 -9.227 1 98.81 182 ALA A O 1
ATOM 1400 N N . VAL A 1 183 ? -3.193 -13.062 -7.34 1 98.56 183 VAL A N 1
ATOM 1401 C CA . VAL A 1 183 ? -4.297 -13.852 -6.805 1 98.56 183 VAL A CA 1
ATOM 1402 C C . VAL A 1 183 ? -5.535 -13.664 -7.676 1 98.56 183 VAL A C 1
ATOM 1404 O O . VAL A 1 183 ? -6.309 -14.609 -7.875 1 98.56 183 VAL A O 1
ATOM 1407 N N . SER A 1 184 ? -5.742 -12.453 -8.195 1 97.94 184 SER A N 1
ATOM 1408 C CA . SER A 1 184 ? -6.879 -12.211 -9.078 1 97.94 184 SER A CA 1
ATOM 1409 C C . SER A 1 184 ? -6.758 -13.008 -10.367 1 97.94 184 SER A C 1
ATOM 1411 O O . SER A 1 184 ? -7.75 -13.547 -10.867 1 97.94 184 SER A O 1
ATOM 1413 N N . ALA A 1 185 ? -5.523 -13.062 -10.906 1 97.69 185 ALA A N 1
ATOM 1414 C CA . ALA A 1 185 ? -5.289 -13.883 -12.094 1 97.69 185 ALA A CA 1
ATOM 1415 C C . ALA A 1 185 ? -5.527 -15.359 -11.805 1 97.69 185 ALA A C 1
ATOM 1417 O O . ALA A 1 185 ? -6.113 -16.078 -12.617 1 97.69 185 ALA A O 1
ATOM 1418 N N . LEU A 1 186 ? -5.07 -15.859 -10.633 1 97.5 186 LEU A N 1
ATOM 1419 C CA . LEU A 1 186 ? -5.316 -17.234 -10.203 1 97.5 186 LEU A CA 1
ATOM 1420 C C . LEU A 1 186 ? -6.812 -17.516 -10.102 1 97.5 186 LEU A C 1
ATOM 1422 O O . LEU A 1 186 ? -7.277 -18.578 -10.516 1 97.5 186 LEU A O 1
ATOM 1426 N N . TYR A 1 187 ? -7.531 -16.562 -9.508 1 96 187 TYR A N 1
ATOM 1427 C CA . TYR A 1 187 ? -8.977 -16.719 -9.383 1 96 187 TYR A CA 1
ATOM 1428 C C . TYR A 1 187 ? -9.633 -16.906 -10.742 1 96 187 TYR A C 1
ATOM 1430 O O . TYR A 1 187 ? -10.422 -17.828 -10.938 1 96 187 TYR A O 1
ATOM 1438 N N . ASN A 1 188 ? -9.227 -16.016 -11.648 1 94.88 188 ASN A N 1
ATOM 1439 C CA . ASN A 1 188 ? -9.781 -16.125 -12.992 1 94.88 188 ASN A CA 1
ATOM 1440 C C . ASN A 1 188 ? -9.477 -17.469 -13.617 1 94.88 188 ASN A C 1
ATOM 1442 O O . ASN A 1 188 ? -10.359 -18.094 -14.211 1 94.88 188 ASN A O 1
ATOM 1446 N N . ARG A 1 189 ? -8.289 -17.906 -13.5 1 94.75 189 ARG A N 1
ATOM 1447 C CA . ARG A 1 189 ? -7.832 -19.172 -14.062 1 94.75 189 ARG A CA 1
ATOM 1448 C C . ARG A 1 189 ? -8.656 -20.344 -13.523 1 94.75 189 ARG A C 1
ATOM 1450 O O . ARG A 1 189 ? -9.125 -21.188 -14.289 1 94.75 189 ARG A O 1
ATOM 1457 N N . ASP A 1 190 ? -8.875 -20.328 -12.242 1 92.5 190 ASP A N 1
ATOM 1458 C CA . ASP A 1 190 ? -9.438 -21.516 -11.578 1 92.5 190 ASP A CA 1
ATOM 1459 C C . ASP A 1 190 ? -10.953 -21.422 -11.5 1 92.5 190 ASP A C 1
ATOM 1461 O O . ASP A 1 190 ? -11.648 -22.438 -11.617 1 92.5 190 ASP A O 1
ATOM 1465 N N . ALA A 1 191 ? -11.484 -20.219 -11.297 1 81.94 191 ALA A N 1
ATOM 1466 C CA . ALA A 1 191 ? -12.922 -20.078 -11.109 1 81.94 191 ALA A CA 1
ATOM 1467 C C . ALA A 1 191 ? -13.656 -20.125 -12.445 1 81.94 191 ALA A C 1
ATOM 1469 O O . ALA A 1 191 ? -14.758 -20.672 -12.539 1 81.94 191 ALA A O 1
ATOM 1470 N N . ALA A 1 192 ? -13.062 -19.406 -13.438 1 72.62 192 ALA A N 1
ATOM 1471 C CA . ALA A 1 192 ? -13.672 -19.484 -14.766 1 72.62 192 ALA A CA 1
ATOM 1472 C C . ALA A 1 192 ? -13.391 -20.828 -15.422 1 72.62 192 ALA A C 1
ATOM 1474 O O . ALA A 1 192 ? -14.008 -21.172 -16.438 1 72.62 192 ALA A O 1
ATOM 1475 N N . GLY A 1 193 ? -12.555 -21.516 -14.883 1 74.81 193 GLY A N 1
ATOM 1476 C CA . GLY A 1 193 ? -12.25 -22.859 -15.344 1 74.81 193 GLY A CA 1
ATOM 1477 C C . GLY A 1 193 ? -11.531 -22.891 -16.672 1 74.81 193 GLY A C 1
ATOM 1478 O O . GLY A 1 193 ? -11.633 -23.859 -17.422 1 74.81 193 GLY A O 1
ATOM 1479 N N . THR A 1 194 ? -10.977 -21.688 -17.016 1 75.69 194 THR A N 1
ATOM 1480 C CA . THR A 1 194 ? -10.297 -21.641 -18.297 1 75.69 194 THR A CA 1
ATOM 1481 C C . THR A 1 194 ? -9.031 -22.484 -18.266 1 75.69 194 THR A C 1
ATOM 1483 O O . THR A 1 194 ? -8.633 -23.047 -19.297 1 75.69 194 THR A O 1
ATOM 1486 N N . GLY A 1 195 ? -8.406 -22.531 -17.125 1 83.62 195 GLY A N 1
ATOM 1487 C CA . GLY A 1 195 ? -7.152 -23.234 -16.953 1 83.62 195 GLY A CA 1
ATOM 1488 C C . GLY A 1 195 ? -5.984 -22.578 -17.656 1 83.62 195 GLY A C 1
ATOM 1489 O O . GLY A 1 195 ? -4.98 -23.219 -17.953 1 83.62 195 GLY A O 1
ATOM 1490 N N . GLN A 1 196 ? -6.168 -21.328 -18.047 1 92.62 196 GLN A N 1
ATOM 1491 C CA . GLN A 1 196 ? -5.129 -20.594 -18.766 1 92.62 196 GLN A CA 1
ATOM 1492 C C . GLN A 1 196 ? -4.512 -19.516 -17.891 1 92.62 196 GLN A C 1
ATOM 1494 O O . GLN A 1 196 ? -5.227 -18.781 -17.203 1 92.62 196 GLN A O 1
ATOM 1499 N N . GLY A 1 197 ? -3.186 -19.5 -17.906 1 97 197 GLY A N 1
ATOM 1500 C CA . GLY A 1 197 ? -2.488 -18.438 -17.188 1 97 197 GLY A CA 1
ATOM 1501 C C . GLY A 1 197 ? -2.477 -17.125 -17.922 1 97 197 GLY A C 1
ATOM 1502 O O . GLY A 1 197 ? -3.182 -16.953 -18.922 1 97 197 GLY A O 1
ATOM 1503 N N . GLN A 1 198 ? -1.814 -16.156 -17.453 1 97.88 198 GLN A N 1
ATOM 1504 C CA . GLN A 1 198 ? -1.616 -14.859 -18.078 1 97.88 198 GLN A CA 1
ATOM 1505 C C . GLN A 1 198 ? -0.492 -14.086 -17.391 1 97.88 198 GLN A C 1
ATOM 1507 O O . GLN A 1 198 ? 0.017 -14.508 -16.344 1 97.88 198 GLN A O 1
ATOM 1512 N N . VAL A 1 199 ? -0.159 -12.984 -17.969 1 98.69 199 VAL A N 1
ATOM 1513 C CA . VAL A 1 199 ? 0.817 -12.07 -17.391 1 98.69 199 VAL A CA 1
ATOM 1514 C C . VAL A 1 199 ? 0.099 -10.992 -16.578 1 98.69 199 VAL A C 1
ATOM 1516 O O . VAL A 1 199 ? -0.918 -10.453 -17.031 1 98.69 199 VAL A O 1
ATOM 1519 N N . VAL A 1 200 ? 0.581 -10.758 -15.391 1 98.62 200 VAL A N 1
ATOM 1520 C CA . VAL A 1 200 ? 0.235 -9.602 -14.57 1 98.62 200 VAL A CA 1
ATOM 1521 C C . VAL A 1 200 ? 1.465 -8.719 -14.383 1 98.62 200 VAL A C 1
ATOM 1523 O O . VAL A 1 200 ? 2.518 -9.188 -13.945 1 98.62 200 VAL A O 1
ATOM 1526 N N . GLU A 1 201 ? 1.327 -7.449 -14.742 1 98.38 201 GLU A N 1
ATOM 1527 C CA . GLU A 1 201 ? 2.553 -6.664 -14.633 1 98.38 201 GLU A CA 1
ATOM 1528 C C . GLU A 1 201 ? 2.264 -5.258 -14.125 1 98.38 201 GLU A C 1
ATOM 1530 O O . GLU A 1 201 ? 1.124 -4.789 -14.188 1 98.38 201 GLU A O 1
ATOM 1535 N N . LEU A 1 202 ? 3.27 -4.641 -13.555 1 96.88 202 LEU A N 1
ATOM 1536 C CA . LEU A 1 202 ? 3.158 -3.33 -12.922 1 96.88 202 LEU A CA 1
ATOM 1537 C C . LEU A 1 202 ? 4.52 -2.645 -12.852 1 96.88 202 LEU A C 1
ATOM 1539 O O . LEU A 1 202 ? 5.531 -3.293 -12.586 1 96.88 202 LEU A O 1
ATOM 1543 N N . GLY A 1 203 ? 4.566 -1.329 -13.18 1 97.88 203 GLY A N 1
ATOM 1544 C CA . GLY A 1 203 ? 5.734 -0.534 -12.828 1 97.88 203 GLY A CA 1
ATOM 1545 C C . GLY A 1 203 ? 5.738 -0.094 -11.375 1 97.88 203 GLY A C 1
ATOM 1546 O O . GLY A 1 203 ? 4.684 0.165 -10.789 1 97.88 203 GLY A O 1
ATOM 1547 N N . LEU A 1 204 ? 6.895 0.095 -10.82 1 96.94 204 LEU A N 1
ATOM 1548 C CA . LEU A 1 204 ? 7.051 0.407 -9.406 1 96.94 204 LEU A CA 1
ATOM 1549 C C . LEU A 1 204 ? 6.246 1.648 -9.031 1 96.94 204 LEU A C 1
ATOM 1551 O O . LEU A 1 204 ? 5.52 1.646 -8.031 1 96.94 204 LEU A O 1
ATOM 1555 N N . TYR A 1 205 ? 6.297 2.689 -9.836 1 97.44 205 TYR A N 1
ATOM 1556 C CA . TYR A 1 205 ? 5.75 3.998 -9.508 1 97.44 205 TYR A CA 1
ATOM 1557 C C . TYR A 1 205 ? 4.227 3.992 -9.594 1 97.44 205 TYR A C 1
ATOM 1559 O O . TYR A 1 205 ? 3.561 4.836 -8.992 1 97.44 205 TYR A O 1
ATOM 1567 N N . GLU A 1 206 ? 3.695 3.018 -10.32 1 98.5 206 GLU A N 1
ATOM 1568 C CA . GLU A 1 206 ? 2.281 3.051 -10.688 1 98.5 206 GLU A CA 1
ATOM 1569 C C . GLU A 1 206 ? 1.392 2.791 -9.477 1 98.5 206 GLU A C 1
ATOM 1571 O O . GLU A 1 206 ? 0.301 3.355 -9.367 1 98.5 206 GLU A O 1
ATOM 1576 N N . ALA A 1 207 ? 1.923 1.911 -8.594 1 97.69 207 ALA A N 1
ATOM 1577 C CA . ALA A 1 207 ? 1.142 1.581 -7.406 1 97.69 207 ALA A CA 1
ATOM 1578 C C . ALA A 1 207 ? 0.941 2.811 -6.523 1 97.69 207 ALA A C 1
ATOM 1580 O O . ALA A 1 207 ? -0.174 3.08 -6.07 1 97.69 207 ALA A O 1
ATOM 1581 N N . MET A 1 208 ? 2.012 3.57 -6.316 1 97.81 208 MET A N 1
ATOM 1582 C CA . MET A 1 208 ? 1.935 4.793 -5.516 1 97.81 208 MET A CA 1
ATOM 1583 C C . MET A 1 208 ? 1.052 5.832 -6.199 1 97.81 208 MET A C 1
ATOM 1585 O O . MET A 1 208 ? 0.207 6.453 -5.551 1 97.81 208 MET A O 1
ATOM 1589 N N . PHE A 1 209 ? 1.174 5.953 -7.512 1 98.5 209 PHE A N 1
ATOM 1590 C CA . PHE A 1 209 ? 0.4 6.949 -8.242 1 98.5 209 PHE A CA 1
ATOM 1591 C C . PHE A 1 209 ? -1.09 6.629 -8.18 1 98.5 209 PHE A C 1
ATOM 1593 O O . PHE A 1 209 ? -1.919 7.539 -8.094 1 98.5 209 PHE A O 1
ATOM 1600 N N . ARG A 1 210 ? -1.416 5.367 -8.195 1 98.38 210 ARG A N 1
ATOM 1601 C CA . ARG A 1 210 ? -2.809 4.934 -8.164 1 98.38 210 ARG A CA 1
ATOM 1602 C C . ARG A 1 210 ? -3.51 5.441 -6.906 1 98.38 210 ARG A C 1
ATOM 1604 O O . ARG A 1 210 ? -4.719 5.672 -6.914 1 98.38 210 ARG A O 1
ATOM 1611 N N . MET A 1 211 ? -2.748 5.707 -5.859 1 97.38 211 MET A N 1
ATOM 1612 C CA . MET A 1 211 ? -3.318 6.09 -4.57 1 97.38 211 MET A CA 1
ATOM 1613 C C . MET A 1 211 ? -3.453 7.605 -4.461 1 97.38 211 MET A C 1
ATOM 1615 O O . MET A 1 211 ? -3.906 8.117 -3.438 1 97.38 211 MET A O 1
ATOM 1619 N N . MET A 1 212 ? -3.074 8.289 -5.457 1 95 212 MET A N 1
ATOM 1620 C CA . MET A 1 212 ? -3.137 9.75 -5.414 1 95 212 MET A CA 1
ATOM 1621 C C . MET A 1 212 ? -4.211 10.281 -6.359 1 95 212 MET A C 1
ATOM 1623 O O . MET A 1 212 ? -3.969 11.219 -7.117 1 95 212 MET A O 1
ATOM 1627 N N . ASP A 1 213 ? -5.387 9.719 -6.273 1 89.56 213 ASP A N 1
ATOM 1628 C CA . ASP A 1 213 ? -6.535 9.969 -7.133 1 89.56 213 ASP A CA 1
ATOM 1629 C C . ASP A 1 213 ? -6.938 11.445 -7.102 1 89.56 213 ASP A C 1
ATOM 1631 O O . ASP A 1 213 ? -7.184 12.055 -8.148 1 89.56 213 ASP A O 1
ATOM 1635 N N . PHE A 1 214 ? -6.93 12 -6 1 88.25 214 PHE A N 1
ATOM 1636 C CA . PHE A 1 214 ? -7.43 13.352 -5.797 1 88.25 214 PHE A CA 1
ATOM 1637 C C . PHE A 1 214 ? -6.602 14.367 -6.582 1 88.25 214 PHE A C 1
ATOM 1639 O O . PHE A 1 214 ? -7.125 15.375 -7.055 1 88.25 214 PHE A O 1
ATOM 1646 N N . LEU A 1 215 ? -5.328 14.117 -6.777 1 94.56 215 LEU A N 1
ATOM 1647 C CA . LEU A 1 215 ? -4.422 15.031 -7.457 1 94.56 215 LEU A CA 1
ATOM 1648 C C . LEU A 1 215 ? -4.773 15.148 -8.938 1 94.56 215 LEU A C 1
ATOM 1650 O O . LEU A 1 215 ? -4.688 16.234 -9.516 1 94.56 215 LEU A O 1
ATOM 1654 N N . VAL A 1 216 ? -5.199 14.008 -9.5 1 97.81 216 VAL A N 1
ATOM 1655 C CA . VAL A 1 216 ? -5.395 13.93 -10.938 1 97.81 216 VAL A CA 1
ATOM 1656 C C . VAL A 1 216 ? -6.594 14.781 -11.344 1 97.81 216 VAL A C 1
ATOM 1658 O O . VAL A 1 216 ? -6.469 15.688 -12.172 1 97.81 216 VAL A O 1
ATOM 1661 N N . ALA A 1 217 ? -7.688 14.57 -10.711 1 97.5 217 ALA A N 1
ATOM 1662 C CA . ALA A 1 217 ? -8.898 15.305 -11.07 1 97.5 217 ALA A CA 1
ATOM 1663 C C . ALA A 1 217 ? -8.773 16.781 -10.719 1 97.5 217 ALA A C 1
ATOM 1665 O O . ALA A 1 217 ? -9.281 17.641 -11.438 1 97.5 217 ALA A O 1
ATOM 1666 N N . GLU A 1 218 ? -8.133 17.062 -9.602 1 97.31 218 GLU A N 1
ATOM 1667 C CA . GLU A 1 218 ? -7.969 18.453 -9.172 1 97.31 218 GLU A CA 1
ATOM 1668 C C . GLU A 1 218 ? -7.137 19.25 -10.18 1 97.31 218 GLU A C 1
ATOM 1670 O O . GLU A 1 218 ? -7.5 20.359 -10.547 1 97.31 218 GLU A O 1
ATOM 1675 N N . TYR A 1 219 ? -6.055 18.672 -10.594 1 98.5 219 TYR A N 1
ATOM 1676 C CA . TYR A 1 219 ? -5.242 19.359 -11.594 1 98.5 219 TYR A CA 1
ATOM 1677 C C . TYR A 1 219 ? -5.988 19.453 -12.922 1 98.5 219 TYR A C 1
ATOM 1679 O O . TYR A 1 219 ? -5.965 20.5 -13.57 1 98.5 219 TYR A O 1
ATOM 1687 N N . ASP A 1 220 ? -6.613 18.359 -13.312 1 98.38 220 ASP A N 1
ATOM 1688 C CA . ASP A 1 220 ? -7.352 18.297 -14.57 1 98.38 220 ASP A CA 1
ATOM 1689 C C . ASP A 1 220 ? -8.43 19.391 -14.633 1 98.38 220 ASP A C 1
ATOM 1691 O O . ASP A 1 220 ? -8.555 20.078 -15.641 1 98.38 220 ASP A O 1
ATOM 1695 N N . GLN A 1 221 ? -9.195 19.547 -13.57 1 98 221 GLN A N 1
ATOM 1696 C CA . GLN A 1 221 ? -10.398 20.359 -13.586 1 98 221 GLN A CA 1
ATOM 1697 C C . GLN A 1 221 ? -10.102 21.781 -13.109 1 98 221 GLN A C 1
ATOM 1699 O O . GLN A 1 221 ? -10.758 22.734 -13.539 1 98 221 GLN A O 1
ATOM 1704 N N . LEU A 1 222 ? -9.102 21.953 -12.25 1 97.81 222 LEU A N 1
ATOM 1705 C CA . LEU A 1 222 ? -8.891 23.25 -11.617 1 97.81 222 LEU A CA 1
ATOM 1706 C C . LEU A 1 222 ? -7.523 23.812 -11.984 1 97.81 222 LEU A C 1
ATOM 1708 O O . LEU A 1 222 ? -7.23 24.969 -11.703 1 97.81 222 LEU A O 1
ATOM 1712 N N . GLY A 1 223 ? -6.621 23.016 -12.531 1 98.06 223 GLY A N 1
ATOM 1713 C CA . GLY A 1 223 ? -5.27 23.453 -12.852 1 98.06 223 GLY A CA 1
ATOM 1714 C C . GLY A 1 223 ? -4.391 23.625 -11.625 1 98.06 223 GLY A C 1
ATOM 1715 O O . GLY A 1 223 ? -3.33 24.25 -11.695 1 98.06 223 GLY A O 1
ATOM 1716 N N . LYS A 1 224 ? -4.785 23.031 -10.555 1 97.06 224 LYS A N 1
ATOM 1717 C CA . LYS A 1 224 ? -4.07 23.234 -9.297 1 97.06 224 LYS A CA 1
ATOM 1718 C C . LYS A 1 224 ? -2.91 22.25 -9.164 1 97.06 224 LYS A C 1
ATOM 1720 O O . LYS A 1 224 ? -3.084 21.047 -9.352 1 97.06 224 LYS A O 1
ATOM 1725 N N . VAL A 1 225 ? -1.749 22.734 -8.898 1 97.5 225 VAL A N 1
ATOM 1726 C CA . VAL A 1 225 ? -0.59 21.922 -8.523 1 97.5 225 VAL A CA 1
ATOM 1727 C C . VAL A 1 225 ? -0.389 21.984 -7.012 1 97.5 225 VAL A C 1
ATOM 1729 O O . VAL A 1 225 ? 0.067 23 -6.477 1 97.5 225 VAL A O 1
ATOM 1732 N N . ARG A 1 226 ? -0.688 20.969 -6.328 1 94.81 226 ARG A N 1
ATOM 1733 C CA . ARG A 1 226 ? -0.548 20.922 -4.875 1 94.81 226 ARG A CA 1
ATOM 1734 C C . ARG A 1 226 ? 0.92 20.922 -4.465 1 94.81 226 ARG A C 1
ATOM 1736 O O . ARG A 1 226 ? 1.74 20.234 -5.082 1 94.81 226 ARG A O 1
ATOM 1743 N N . GLU A 1 227 ? 1.181 21.609 -3.467 1 95 227 GLU A N 1
ATOM 1744 C CA . GLU A 1 227 ? 2.531 21.719 -2.922 1 95 227 GLU A CA 1
ATOM 1745 C C . GLU A 1 227 ? 2.678 20.875 -1.651 1 95 227 GLU A C 1
ATOM 1747 O O . GLU A 1 227 ? 1.684 20.406 -1.099 1 95 227 GLU A O 1
ATOM 1752 N N . ARG A 1 228 ? 3.924 20.609 -1.263 1 95.19 228 ARG A N 1
ATOM 1753 C CA . ARG A 1 228 ? 4.164 19.766 -0.101 1 95.19 228 ARG A CA 1
ATOM 1754 C C . ARG A 1 228 ? 3.623 20.406 1.171 1 95.19 228 ARG A C 1
ATOM 1756 O O . ARG A 1 228 ? 3.656 21.641 1.314 1 95.19 228 ARG A O 1
ATOM 1763 N N . ALA A 1 229 ? 3.172 19.641 2.012 1 93.69 229 ALA A N 1
ATOM 1764 C CA . ALA A 1 229 ? 2.727 19.984 3.359 1 93.69 229 ALA A CA 1
ATOM 1765 C C . ALA A 1 229 ? 3.117 18.906 4.363 1 93.69 229 ALA A C 1
ATOM 1767 O O . ALA A 1 229 ? 3.188 17.719 4.016 1 93.69 229 ALA A O 1
ATOM 1768 N N . PRO A 1 230 ? 3.396 19.344 5.605 1 93.06 230 PRO A N 1
ATOM 1769 C CA . PRO A 1 230 ? 3.855 18.359 6.594 1 93.06 230 PRO A CA 1
ATOM 1770 C C . PRO A 1 230 ? 2.711 17.547 7.188 1 93.06 230 PRO A C 1
ATOM 1772 O O . PRO A 1 230 ? 2.922 16.766 8.117 1 93.06 230 PRO A O 1
ATOM 1775 N N . MET A 1 231 ? 1.523 17.766 6.789 1 91 231 MET A N 1
ATOM 1776 C CA . MET A 1 231 ? 0.329 17.016 7.18 1 91 231 MET A CA 1
ATOM 1777 C C . MET A 1 231 ? -0.83 17.312 6.234 1 91 231 MET A C 1
ATOM 1779 O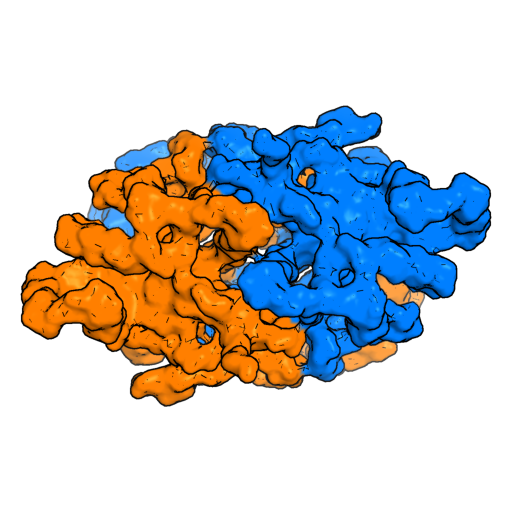 O . MET A 1 231 ? -0.749 18.234 5.414 1 91 231 MET A O 1
ATOM 1783 N N . LEU A 1 232 ? -1.854 16.453 6.418 1 84 232 LEU A N 1
ATOM 1784 C CA . LEU A 1 232 ? -3.092 16.812 5.734 1 84 232 LEU A CA 1
ATOM 1785 C C . LEU A 1 232 ? -3.58 18.188 6.164 1 84 232 LEU A C 1
ATOM 1787 O O . LEU A 1 232 ? -3.666 18.469 7.363 1 84 232 LEU A O 1
ATOM 1791 N N . HIS A 1 233 ? -3.75 19.203 5.254 1 77.5 233 HIS A N 1
ATOM 1792 C CA . HIS A 1 233 ? -4.074 20.562 5.645 1 77.5 233 HIS A CA 1
ATOM 1793 C C . HIS A 1 233 ? -5.215 21.125 4.801 1 77.5 233 HIS A C 1
ATOM 1795 O O . HIS A 1 233 ? -5.465 20.641 3.691 1 77.5 233 HIS A O 1
ATOM 1801 N N . GLY A 1 234 ? -5.863 22 5.375 1 74.25 234 GLY A N 1
ATOM 1802 C CA . GLY A 1 234 ? -6.867 22.766 4.645 1 74.25 234 GLY A CA 1
ATOM 1803 C C . GLY A 1 234 ? -8.258 22.172 4.762 1 74.25 234 GLY A C 1
ATOM 1804 O O . GLY A 1 234 ? -9.172 22.562 4.031 1 74.25 234 GLY A O 1
ATOM 1805 N N . HIS A 1 235 ? -8.336 21.188 5.672 1 78.94 235 HIS A N 1
ATOM 1806 C CA . HIS A 1 235 ? -9.641 20.547 5.773 1 78.94 235 HIS A CA 1
ATOM 1807 C C . HIS A 1 235 ? -10.336 20.906 7.078 1 78.94 235 HIS A C 1
ATOM 1809 O O . HIS A 1 235 ? -11.562 21.016 7.117 1 78.94 235 HIS A O 1
ATOM 1815 N N . SER A 1 236 ? -9.531 21 8.062 1 87.88 236 SER A N 1
ATOM 1816 C CA . SER A 1 236 ? -10.125 21.281 9.367 1 87.88 236 SER A CA 1
ATOM 1817 C C . SER A 1 236 ? -9.141 22 10.281 1 87.88 236 SER A C 1
ATOM 1819 O O . SER A 1 236 ? -7.926 21.906 10.094 1 87.88 236 SER A O 1
ATOM 1821 N N . SER A 1 237 ? -9.672 22.781 11.109 1 92.81 237 SER A N 1
ATOM 1822 C CA . SER A 1 237 ? -8.945 23.438 12.195 1 92.81 237 SER A CA 1
ATOM 1823 C C . SER A 1 237 ? -9.711 23.328 13.516 1 92.81 237 SER A C 1
ATOM 1825 O O . SER A 1 237 ? -10.914 23.578 13.555 1 92.81 237 SER A O 1
ATOM 1827 N N . PRO A 1 238 ? -9.055 22.953 14.547 1 94.56 238 PRO A N 1
ATOM 1828 C CA . PRO A 1 238 ? -7.617 22.688 14.617 1 94.56 238 PRO A CA 1
ATOM 1829 C C . PRO A 1 238 ? -7.254 21.281 14.172 1 94.56 238 PRO A C 1
ATOM 1831 O O . PRO A 1 238 ? -8.047 20.344 14.344 1 94.56 238 PRO A O 1
ATOM 1834 N N . ALA A 1 239 ? -6.156 21.078 13.578 1 93.5 239 ALA A N 1
ATOM 1835 C CA . ALA A 1 239 ? -5.508 19.828 13.211 1 93.5 239 ALA A CA 1
ATOM 1836 C C . ALA A 1 239 ? -3.994 20 13.117 1 93.5 239 ALA A C 1
ATOM 1838 O O . ALA A 1 239 ? -3.51 20.984 12.562 1 93.5 239 ALA A O 1
ATOM 1839 N N . GLY A 1 240 ? -3.291 19.078 13.789 1 94 240 GLY A N 1
ATOM 1840 C CA . GLY A 1 240 ? -1.853 19.25 13.68 1 94 240 GLY A CA 1
ATOM 1841 C C . GLY A 1 240 ? -1.062 18.281 14.531 1 94 240 GLY A C 1
ATOM 1842 O O . GLY A 1 240 ? -1.625 17.328 15.078 1 94 240 GLY A O 1
ATOM 1843 N N . THR A 1 241 ? 0.202 18.406 14.406 1 96.69 241 THR A N 1
ATOM 1844 C CA . THR A 1 241 ? 1.177 17.688 15.234 1 96.69 241 THR A CA 1
ATOM 1845 C C . THR A 1 241 ? 1.679 18.594 16.359 1 96.69 241 THR A C 1
ATOM 1847 O O . THR A 1 241 ? 2.146 19.703 16.125 1 96.69 241 THR A O 1
ATOM 1850 N N . TYR A 1 242 ? 1.556 18.094 17.547 1 97.5 242 TYR A N 1
ATOM 1851 C CA . TYR A 1 242 ? 1.863 18.891 18.734 1 97.5 242 TYR A CA 1
ATOM 1852 C C . TYR A 1 242 ? 2.826 18.156 19.656 1 97.5 242 TYR A C 1
ATOM 1854 O O . TYR A 1 242 ? 2.936 16.922 19.594 1 97.5 242 TYR A O 1
ATOM 1862 N N . ARG A 1 243 ? 3.447 18.938 20.453 1 98 243 ARG A N 1
ATOM 1863 C CA . ARG A 1 243 ? 4.383 18.359 21.422 1 98 243 ARG A CA 1
ATOM 1864 C C . ARG A 1 243 ? 3.844 18.469 22.844 1 98 243 ARG A C 1
ATOM 1866 O O . ARG A 1 243 ? 3.381 19.531 23.25 1 98 243 ARG A O 1
ATOM 1873 N N . THR A 1 244 ? 3.896 17.359 23.531 1 98.38 244 THR A N 1
ATOM 1874 C CA . THR A 1 244 ? 3.408 17.328 24.906 1 98.38 244 THR A CA 1
ATOM 1875 C C . THR A 1 244 ? 4.465 17.859 25.875 1 98.38 244 THR A C 1
ATOM 1877 O O . THR A 1 244 ? 5.598 18.125 25.469 1 98.38 244 THR A O 1
ATOM 1880 N N . LYS A 1 245 ? 4.055 17.938 27.125 1 98.31 245 LYS A N 1
ATOM 1881 C CA . LYS A 1 245 ? 4.934 18.422 28.188 1 98.31 245 LYS A CA 1
ATOM 1882 C C . LYS A 1 245 ? 6.16 17.516 28.344 1 98.31 245 LYS A C 1
ATOM 1884 O O . LYS A 1 245 ? 7.273 18.016 28.547 1 98.31 245 LYS A O 1
ATOM 1889 N N . ASP A 1 246 ? 5.961 16.312 28.219 1 97.94 246 ASP A N 1
ATOM 1890 C CA . ASP A 1 246 ? 7.039 15.328 28.375 1 97.94 246 ASP A CA 1
ATOM 1891 C C . ASP A 1 246 ? 7.688 15.031 27.016 1 97.94 246 ASP A C 1
ATOM 1893 O O . ASP A 1 246 ? 8.266 13.953 26.828 1 97.94 246 ASP A O 1
ATOM 1897 N N . HIS A 1 247 ? 7.508 15.82 26.047 1 96.5 247 HIS A N 1
ATOM 1898 C CA . HIS A 1 247 ? 8.258 15.93 24.797 1 96.5 247 HIS A CA 1
ATOM 1899 C C . HIS A 1 247 ? 7.918 14.789 23.859 1 96.5 247 HIS A C 1
ATOM 1901 O O . HIS A 1 247 ? 8.766 14.359 23.062 1 96.5 247 HIS A O 1
ATOM 1907 N N . HIS A 1 248 ? 6.742 14.266 23.953 1 97 248 HIS A N 1
ATOM 1908 C CA . HIS A 1 248 ? 6.215 13.359 22.938 1 97 248 HIS A CA 1
ATOM 1909 C C . HIS A 1 248 ? 5.402 14.117 21.891 1 97 248 HIS A C 1
ATOM 1911 O O . HIS A 1 248 ? 4.875 15.195 22.172 1 97 248 HIS A O 1
ATOM 1917 N N . TRP A 1 249 ? 5.414 13.539 20.766 1 97.88 249 TRP A N 1
ATOM 1918 C CA . TRP A 1 249 ? 4.582 14.117 19.719 1 97.88 249 TRP A CA 1
ATOM 1919 C C . TRP A 1 249 ? 3.221 13.43 19.656 1 97.88 249 TRP A C 1
ATOM 1921 O O . TRP A 1 249 ? 3.123 12.211 19.812 1 97.88 249 TRP A O 1
ATOM 1931 N N . VAL A 1 250 ? 2.193 14.227 19.391 1 97.81 250 VAL A N 1
ATOM 1932 C CA . VAL A 1 250 ? 0.844 13.711 19.203 1 97.81 250 VAL A CA 1
ATOM 1933 C C . VAL A 1 250 ? 0.208 14.367 17.984 1 97.81 250 VAL A C 1
ATOM 1935 O O . VAL A 1 250 ? 0.623 15.453 17.562 1 97.81 250 VAL A O 1
ATOM 1938 N N . VAL A 1 251 ? -0.743 13.703 17.422 1 96.5 251 VAL A N 1
ATOM 1939 C CA . VAL A 1 251 ? -1.552 14.258 16.344 1 96.5 251 VAL A CA 1
ATOM 1940 C C . VAL A 1 251 ? -2.988 14.453 16.812 1 96.5 251 VAL A C 1
ATOM 1942 O O . VAL A 1 251 ? -3.553 13.586 17.484 1 96.5 251 VAL A O 1
ATOM 1945 N N . LEU A 1 252 ? -3.486 15.594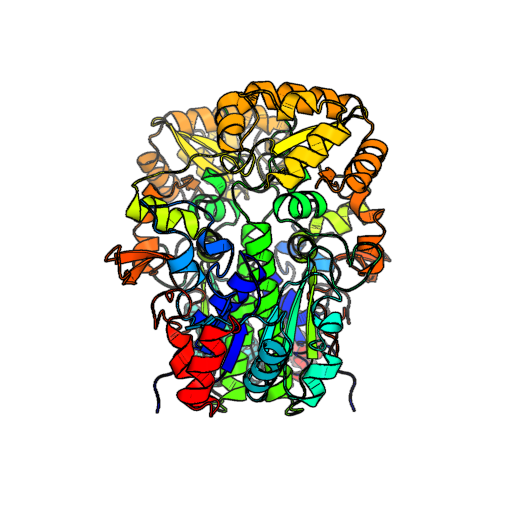 16.547 1 94.81 252 LEU A N 1
ATOM 1946 C CA . LEU A 1 252 ? -4.871 15.93 16.859 1 94.81 252 LEU A CA 1
ATOM 1947 C C . LEU A 1 252 ? -5.598 16.469 15.641 1 94.81 252 LEU A C 1
ATOM 1949 O O . LEU A 1 252 ? -5.059 17.312 14.914 1 94.81 252 LEU A O 1
ATOM 1953 N N . VAL A 1 253 ? -6.777 15.891 15.375 1 90.19 253 VAL A N 1
ATOM 1954 C CA . VAL A 1 253 ? -7.578 16.359 14.25 1 90.19 253 VAL A CA 1
ATOM 1955 C C . VAL A 1 253 ? -9.016 16.594 14.703 1 90.19 253 VAL A C 1
ATOM 1957 O O . VAL A 1 253 ? -9.68 15.664 15.172 1 90.19 253 VAL A O 1
ATOM 1960 N N . CYS A 1 254 ? -9.492 17.781 14.602 1 89.88 254 CYS A N 1
ATOM 1961 C CA . CYS A 1 254 ? -10.891 18.109 14.828 1 89.88 254 CYS A CA 1
ATOM 1962 C C . CYS A 1 254 ? -11.633 18.25 13.5 1 89.88 254 CYS A C 1
ATOM 1964 O O . CYS A 1 254 ? -11.836 19.359 13.016 1 89.88 254 CYS A O 1
ATOM 1966 N N . SER A 1 255 ? -12.164 17.203 13.023 1 81.44 255 SER A N 1
ATOM 1967 C CA . SER A 1 255 ? -12.719 17.156 11.68 1 81.44 255 SER A CA 1
ATOM 1968 C C . SER A 1 255 ? -14.156 17.656 11.656 1 81.44 255 SER A C 1
ATOM 1970 O O . SER A 1 255 ? -14.695 18 10.602 1 81.44 255 SER A O 1
ATOM 1972 N N . THR A 1 256 ? -14.812 17.703 12.828 1 85.94 256 THR A N 1
ATOM 1973 C CA . THR A 1 256 ? -16.203 18.125 12.867 1 85.94 256 THR A CA 1
ATOM 1974 C C . THR A 1 256 ? -16.422 19.234 13.891 1 85.94 256 THR A C 1
ATOM 1976 O O . THR A 1 256 ? -15.586 19.422 14.781 1 85.94 256 THR A O 1
ATOM 1979 N N . GLN A 1 257 ? -17.594 19.828 13.703 1 91.06 257 GLN A N 1
ATOM 1980 C CA . GLN A 1 257 ? -17.984 20.859 14.68 1 91.06 257 GLN A CA 1
ATOM 1981 C C . GLN A 1 257 ? -18.109 20.25 16.078 1 91.06 257 GLN A C 1
ATOM 1983 O O . GLN A 1 257 ? -17.688 20.875 17.062 1 91.06 257 GLN A O 1
ATOM 1988 N N . ARG A 1 258 ? -18.594 19.141 16.141 1 91.56 258 ARG A N 1
ATOM 1989 C CA . ARG A 1 258 ? -18.797 18.469 17.422 1 91.56 258 ARG A CA 1
ATOM 1990 C C . ARG A 1 258 ? -17.453 18.219 18.125 1 91.56 258 ARG A C 1
ATOM 1992 O O . ARG A 1 258 ? -17.328 18.438 19.328 1 91.56 258 ARG A O 1
ATOM 1999 N N . THR A 1 259 ? -16.484 17.766 17.406 1 92.69 259 THR A N 1
ATOM 2000 C CA . THR A 1 259 ? -15.18 17.484 18 1 92.69 259 THR A CA 1
ATOM 2001 C C . THR A 1 259 ? -14.492 18.781 18.453 1 92.69 259 THR A C 1
ATOM 2003 O O . THR A 1 259 ? -13.766 18.781 19.438 1 92.69 259 THR A O 1
ATOM 2006 N N . TRP A 1 260 ? -14.742 19.812 17.672 1 95.69 260 TRP A N 1
ATOM 2007 C CA . TRP A 1 260 ? -14.219 21.109 18.078 1 95.69 260 TRP A CA 1
ATOM 2008 C C . TRP A 1 260 ? -14.812 21.547 19.406 1 95.69 260 TRP A C 1
ATOM 2010 O O . TRP A 1 260 ? -14.086 21.984 20.312 1 95.69 260 TRP A O 1
ATOM 2020 N N . GLU A 1 261 ? -16.062 21.344 19.516 1 96.88 261 GLU A N 1
ATOM 2021 C CA . GLU A 1 261 ? -16.75 21.719 20.75 1 96.88 261 GLU A CA 1
ATOM 2022 C C . GLU A 1 261 ? -16.234 20.891 21.938 1 96.88 261 GLU A C 1
ATOM 2024 O O . GLU A 1 261 ? -16.047 21.422 23.031 1 96.88 261 GLU A O 1
ATOM 2029 N N . ARG A 1 262 ? -15.977 19.672 21.703 1 96.5 262 ARG A N 1
ATOM 2030 C CA . ARG A 1 262 ? -15.43 18.781 22.734 1 96.5 262 ARG A CA 1
ATOM 2031 C C . ARG A 1 262 ? -14.031 19.234 23.141 1 96.5 262 ARG A C 1
ATOM 2033 O O . ARG A 1 262 ? -13.695 19.234 24.328 1 96.5 262 ARG A O 1
ATOM 2040 N N . LEU A 1 263 ? -13.242 19.594 22.172 1 97.38 263 LEU A N 1
ATOM 2041 C CA . LEU A 1 263 ? -11.891 20.047 22.469 1 97.38 263 LEU A CA 1
ATOM 2042 C C . LEU A 1 263 ? -11.914 21.344 23.266 1 97.38 263 LEU A C 1
ATOM 2044 O O . LEU A 1 263 ? -11.156 21.484 24.234 1 97.38 263 LEU A O 1
ATOM 2048 N N . ALA A 1 264 ? -12.773 22.219 22.859 1 97.88 264 ALA A N 1
ATOM 2049 C CA . ALA A 1 264 ? -12.898 23.484 23.578 1 97.88 264 ALA A CA 1
ATOM 2050 C C . ALA A 1 264 ? -13.234 23.25 25.047 1 97.88 264 ALA A C 1
ATOM 2052 O O . ALA A 1 264 ? -12.695 23.906 25.938 1 97.88 264 ALA A O 1
ATOM 2053 N N . LYS A 1 265 ? -14.094 22.328 25.25 1 97.56 265 LYS A N 1
ATOM 2054 C CA . LYS A 1 265 ? -14.477 21.969 26.609 1 97.56 265 LYS A CA 1
ATOM 2055 C C . LYS A 1 265 ? -13.305 21.344 27.375 1 97.56 265 LYS A C 1
ATOM 2057 O O . LYS A 1 265 ? -13.055 21.672 28.531 1 97.56 265 LYS A O 1
ATOM 2062 N N . ALA A 1 266 ? -12.656 20.438 26.719 1 97.38 266 ALA A N 1
ATOM 2063 C CA . ALA A 1 266 ? -11.516 19.766 27.328 1 97.38 266 ALA A CA 1
ATOM 2064 C C . ALA A 1 266 ? -10.438 20.766 27.734 1 97.38 266 ALA A C 1
ATOM 2066 O O . ALA A 1 266 ? -9.75 20.578 28.75 1 97.38 266 ALA A O 1
ATOM 2067 N N . MET A 1 267 ? -10.289 21.828 26.984 1 97.81 267 MET A N 1
ATOM 2068 C CA . MET A 1 267 ? -9.289 22.859 27.219 1 97.81 267 MET A CA 1
ATOM 2069 C C . MET A 1 267 ? -9.797 23.875 28.25 1 97.81 267 MET A C 1
ATOM 2071 O O . MET A 1 267 ? -9.07 24.781 28.641 1 97.81 267 MET A O 1
ATOM 2075 N N . LYS A 1 268 ? -11.039 23.734 28.641 1 97.06 268 LYS A N 1
ATOM 2076 C CA . LYS A 1 268 ? -11.703 24.703 29.5 1 97.06 268 LYS A CA 1
ATOM 2077 C C . LYS A 1 268 ? -11.703 26.094 28.875 1 97.06 268 LYS A C 1
ATOM 2079 O O . LYS A 1 268 ? -11.438 27.094 29.547 1 97.06 268 LYS A O 1
ATOM 2084 N N . GLN A 1 269 ? -11.898 26.094 27.625 1 97.19 269 GLN A N 1
ATOM 2085 C CA . GLN A 1 269 ? -11.945 27.328 26.844 1 97.19 269 GLN A CA 1
ATOM 2086 C C . GLN A 1 269 ? -13.234 27.406 26.031 1 97.19 269 GLN A C 1
ATOM 2088 O O . GLN A 1 269 ? -13.195 27.672 24.828 1 97.19 269 GLN A O 1
ATOM 2093 N N . GLU A 1 270 ? -14.336 27.203 26.609 1 96.5 270 GLU A N 1
ATOM 2094 C CA . GLU A 1 270 ? -15.625 27.156 25.938 1 96.5 270 GLU A CA 1
ATOM 2095 C C . GLU A 1 270 ? -15.984 28.516 25.344 1 96.5 270 GLU A C 1
ATOM 2097 O O . GLU A 1 270 ? -16.812 28.609 24.422 1 96.5 270 GLU A O 1
ATOM 2102 N N . ALA A 1 271 ? -15.383 29.547 25.891 1 96.69 271 ALA A N 1
ATOM 2103 C CA . ALA A 1 271 ? -15.625 30.891 25.359 1 96.69 271 ALA A CA 1
ATOM 2104 C C . ALA A 1 271 ? -15.227 30.984 23.891 1 96.69 271 ALA A C 1
ATOM 2106 O O . ALA A 1 271 ? -15.766 31.797 23.141 1 96.69 271 ALA A O 1
ATOM 2107 N N . LEU A 1 272 ? -14.312 30.109 23.453 1 97.12 272 LEU A N 1
ATOM 2108 C CA . LEU A 1 272 ? -13.852 30.094 22.062 1 97.12 272 LEU A CA 1
ATOM 2109 C C . LEU A 1 272 ? -14.984 29.734 21.125 1 97.12 272 LEU A C 1
ATOM 2111 O O . LEU A 1 272 ? -14.953 30.094 19.938 1 97.12 272 LEU A O 1
ATOM 2115 N N . LEU A 1 273 ? -15.984 29.016 21.625 1 96.44 273 LEU A N 1
ATOM 2116 C CA . LEU A 1 273 ? -17.094 28.562 20.797 1 96.44 273 LEU A CA 1
ATOM 2117 C C . LEU A 1 273 ? -17.984 29.719 20.375 1 96.44 273 LEU A C 1
ATOM 2119 O O . LEU A 1 273 ? -18.719 29.625 19.375 1 96.44 273 LEU A O 1
ATOM 2123 N N . GLU A 1 274 ? -17.875 30.797 21.156 1 95.69 274 GLU A N 1
ATOM 2124 C CA . GLU A 1 274 ? -18.672 31.984 20.859 1 95.69 274 GLU A CA 1
ATOM 2125 C C . GLU A 1 274 ? -17.844 33.062 20.172 1 95.69 274 GLU A C 1
ATOM 2127 O O . GLU A 1 274 ? -18.375 34.062 19.719 1 95.69 274 GLU A O 1
ATOM 2132 N N . ASP A 1 275 ? -16.641 32.844 20.156 1 97.06 275 ASP A N 1
ATOM 2133 C CA . ASP A 1 275 ? -15.734 33.75 19.469 1 97.06 275 ASP A CA 1
ATOM 2134 C C . ASP A 1 275 ? -15.914 33.656 17.953 1 97.06 275 ASP A C 1
ATOM 2136 O O . ASP A 1 275 ? -15.766 32.594 17.375 1 97.06 275 ASP A O 1
ATOM 2140 N N . GLN A 1 276 ? -16.109 34.688 17.297 1 96.62 276 GLN A N 1
ATOM 2141 C CA . GLN A 1 276 ? -16.391 34.719 15.859 1 96.62 276 GLN A CA 1
ATOM 2142 C C . GLN A 1 276 ? -15.234 34.125 15.062 1 96.62 276 GLN A C 1
ATOM 2144 O O . GLN A 1 276 ? -15.438 33.594 13.977 1 96.62 276 GLN A O 1
ATOM 2149 N N . ARG A 1 277 ? -14.117 34.188 15.672 1 95.56 277 ARG A N 1
ATOM 2150 C CA . ARG A 1 277 ? -12.922 33.688 14.992 1 95.56 277 ARG A CA 1
ATOM 2151 C C . ARG A 1 277 ? -12.914 32.156 14.922 1 95.56 277 ARG A C 1
ATOM 2153 O O . ARG A 1 277 ? -12.211 31.578 14.102 1 95.56 277 ARG A O 1
ATOM 2160 N N . TYR A 1 278 ? -13.727 31.5 15.719 1 97.31 278 TYR A N 1
ATOM 2161 C CA . TYR A 1 278 ? -13.555 30.062 15.852 1 97.31 278 TYR A CA 1
ATOM 2162 C C . TYR A 1 278 ? -14.898 29.344 15.797 1 97.31 278 TYR A C 1
ATOM 2164 O O . TYR A 1 278 ? -14.992 28.172 16.141 1 97.31 278 TYR A O 1
ATOM 2172 N N . ARG A 1 279 ? -15.875 30.016 15.414 1 94.69 279 ARG A N 1
ATOM 2173 C CA . ARG A 1 279 ? -17.234 29.5 15.484 1 94.69 279 ARG A CA 1
ATOM 2174 C C . ARG A 1 279 ? -17.422 28.344 14.5 1 94.69 279 ARG A C 1
ATOM 2176 O O . ARG A 1 279 ? -17.984 27.297 14.859 1 94.69 279 ARG A O 1
ATOM 2183 N N . THR A 1 280 ? -17.031 28.625 13.281 1 93.38 280 THR A N 1
ATOM 2184 C CA . THR A 1 280 ? -17.156 27.594 12.25 1 93.38 280 THR A CA 1
ATOM 2185 C C . THR A 1 280 ? -15.781 27.094 11.805 1 93.38 280 THR A C 1
ATOM 2187 O O . THR A 1 280 ? -14.766 27.734 12.109 1 93.38 280 THR A O 1
ATOM 2190 N N . ASN A 1 281 ? -15.773 25.969 11.18 1 93.06 281 ASN A N 1
ATOM 2191 C CA . ASN A 1 281 ? -14.516 25.469 10.641 1 93.06 281 ASN A CA 1
ATOM 2192 C C . ASN A 1 281 ? -13.867 26.484 9.703 1 93.06 281 ASN A C 1
ATOM 2194 O O . ASN A 1 281 ? -12.648 26.656 9.719 1 93.06 281 ASN A O 1
ATOM 2198 N N . ALA A 1 282 ? -14.703 27.078 8.906 1 91.56 282 ALA A N 1
ATOM 2199 C CA . ALA A 1 282 ? -14.195 28.094 7.988 1 91.56 282 ALA A CA 1
ATOM 2200 C C . ALA A 1 282 ? -13.531 29.234 8.742 1 91.56 282 ALA A C 1
ATOM 2202 O O . ALA A 1 282 ? -12.453 29.703 8.359 1 91.56 282 ALA A O 1
ATOM 2203 N N . ASP A 1 283 ? -14.156 29.625 9.805 1 95.31 283 ASP A N 1
ATOM 2204 C CA . ASP A 1 283 ? -13.602 30.688 10.641 1 95.31 283 ASP A CA 1
ATOM 2205 C C . ASP A 1 283 ? -12.266 30.266 11.25 1 95.31 283 ASP A C 1
ATOM 2207 O O . ASP A 1 283 ? -11.305 31.047 11.25 1 95.31 283 ASP A O 1
ATOM 2211 N N . ARG A 1 284 ? -12.273 29.078 11.664 1 96.25 284 ARG A N 1
ATOM 2212 C CA . ARG A 1 284 ? -11.078 28.562 12.32 1 96.25 284 ARG A CA 1
ATOM 2213 C C . ARG A 1 284 ? -9.922 28.422 11.328 1 96.25 284 ARG A C 1
ATOM 2215 O O . ARG A 1 284 ? -8.773 28.703 11.664 1 96.25 284 ARG A O 1
ATOM 2222 N N . MET A 1 285 ? -10.234 28.047 10.18 1 93.12 285 MET A N 1
ATOM 2223 C CA . MET A 1 285 ? -9.211 27.906 9.141 1 93.12 285 MET A CA 1
ATOM 2224 C C . MET A 1 285 ? -8.594 29.266 8.812 1 93.12 285 MET A C 1
ATOM 2226 O O . MET A 1 285 ? -7.395 29.359 8.562 1 93.12 285 MET A O 1
ATOM 2230 N N . GLU A 1 286 ? -9.391 30.281 8.828 1 94.38 286 GLU A N 1
ATOM 2231 C CA . GLU A 1 286 ? -8.906 31.625 8.555 1 94.38 286 GLU A CA 1
ATOM 2232 C C . GLU A 1 286 ? -7.996 32.125 9.68 1 94.38 286 GLU A C 1
ATOM 2234 O O . GLU A 1 286 ? -7.156 33 9.461 1 94.38 286 GLU A O 1
ATOM 2239 N N . HIS A 1 287 ? -8.227 31.594 10.82 1 96.38 287 HIS A N 1
ATOM 2240 C CA . HIS A 1 287 ? -7.469 32 11.992 1 96.38 287 HIS A CA 1
ATOM 2241 C C . HIS A 1 287 ? -6.684 30.844 12.586 1 96.38 287 HIS A C 1
ATOM 2243 O O . HIS A 1 287 ? -6.574 30.719 13.812 1 96.38 287 HIS A O 1
ATOM 2249 N N . ASP A 1 288 ? -6.277 29.984 11.766 1 94.75 288 ASP A N 1
ATOM 2250 C CA . ASP A 1 288 ? -5.672 28.719 12.172 1 94.75 288 ASP A CA 1
ATOM 2251 C C . ASP A 1 288 ? -4.414 28.953 13.008 1 94.75 288 ASP A C 1
ATOM 2253 O O . ASP A 1 288 ? -4.188 28.266 14 1 94.75 288 ASP A O 1
ATOM 2257 N N . LYS A 1 289 ? -3.598 29.922 12.625 1 94.5 289 LYS A N 1
ATOM 2258 C CA . LYS A 1 289 ? -2.334 30.172 13.312 1 94.5 289 LYS A CA 1
ATOM 2259 C C . LYS A 1 289 ? -2.564 30.484 14.789 1 94.5 289 LYS A C 1
ATOM 2261 O O . LYS A 1 289 ? -1.912 29.891 15.664 1 94.5 289 LYS A O 1
ATOM 2266 N N . GLU A 1 290 ? -3.479 31.344 15.031 1 96.62 290 GLU A N 1
ATOM 2267 C CA . GLU A 1 290 ? -3.797 31.734 16.406 1 96.62 290 GLU A CA 1
ATOM 2268 C C . GLU A 1 290 ? -4.383 30.562 17.188 1 96.62 290 GLU A C 1
ATOM 2270 O O . GLU A 1 290 ? -4.031 30.344 18.344 1 96.62 290 GLU A O 1
ATOM 2275 N N . LEU A 1 291 ? -5.234 29.875 16.516 1 96.75 291 LEU A N 1
ATOM 2276 C CA . LEU A 1 291 ? -5.863 28.719 17.172 1 96.75 291 LEU A CA 1
ATOM 2277 C C . LEU A 1 291 ? -4.832 27.656 17.5 1 96.75 291 LEU A C 1
ATOM 2279 O O . LEU A 1 291 ? -4.902 27.016 18.547 1 96.75 291 LEU A O 1
ATOM 2283 N N . GLN A 1 292 ? -3.893 27.484 16.641 1 95.5 292 GLN A N 1
ATOM 2284 C CA . GLN A 1 292 ? -2.82 26.516 16.859 1 95.5 292 GLN A CA 1
ATOM 2285 C C . GLN A 1 292 ? -2.012 26.859 18.109 1 95.5 292 GLN A C 1
ATOM 2287 O O . GLN A 1 292 ? -1.576 25.969 18.828 1 95.5 292 GLN A O 1
ATOM 2292 N N . GLU A 1 293 ? -1.81 28.078 18.328 1 97.12 293 GLU A N 1
ATOM 2293 C CA . GLU A 1 293 ? -1.084 28.5 19.516 1 97.12 293 GLU A CA 1
ATOM 2294 C C . GLU A 1 293 ? -1.839 28.109 20.781 1 97.12 293 GLU A C 1
ATOM 2296 O O . GLU A 1 293 ? -1.238 27.641 21.75 1 97.12 293 GLU A O 1
ATOM 2301 N N . ILE A 1 294 ? -3.125 28.328 20.719 1 97.56 294 ILE A N 1
ATOM 2302 C CA . ILE A 1 294 ? -3.973 28 21.859 1 97.56 294 ILE A CA 1
ATOM 2303 C C . ILE A 1 294 ? -3.932 26.5 22.125 1 97.56 294 ILE A C 1
ATOM 2305 O O . ILE A 1 294 ? -3.73 26.062 23.266 1 97.56 294 ILE A O 1
ATOM 2309 N N . VAL A 1 295 ? -4.082 25.734 21.109 1 97.88 295 VAL A N 1
ATOM 2310 C CA . VAL A 1 295 ? -4.113 24.281 21.219 1 97.88 295 VAL A CA 1
ATOM 2311 C C . VAL A 1 295 ? -2.744 23.766 21.656 1 97.88 295 VAL A C 1
ATOM 2313 O O . VAL A 1 295 ? -2.65 22.859 22.5 1 97.88 295 VAL A O 1
ATOM 2316 N N . SER A 1 296 ? -1.723 24.344 21.094 1 97.94 296 SER A N 1
ATOM 2317 C CA . SER A 1 296 ? -0.36 23.953 21.438 1 97.94 296 SER A CA 1
ATOM 2318 C C . SER A 1 296 ? -0.077 24.203 22.922 1 97.94 296 SER A C 1
ATOM 2320 O O . SER A 1 296 ? 0.566 23.375 23.578 1 97.94 296 SER A O 1
ATOM 2322 N N . ASP A 1 297 ? -0.481 25.359 23.359 1 98.06 297 ASP A N 1
ATOM 2323 C CA . ASP A 1 297 ? -0.287 25.688 24.766 1 98.06 297 ASP A CA 1
ATOM 2324 C C . ASP A 1 297 ? -0.98 24.672 25.672 1 98.06 297 ASP A C 1
ATOM 2326 O O . ASP A 1 297 ? -0.414 24.234 26.672 1 98.06 297 ASP A O 1
ATOM 2330 N N . PHE A 1 298 ? -2.139 24.312 25.312 1 98.25 298 PHE A N 1
ATOM 2331 C CA . PHE A 1 298 ? -2.887 23.328 26.078 1 98.25 298 PHE A CA 1
ATOM 2332 C C . PHE A 1 298 ? -2.162 21.984 26.062 1 98.25 298 PHE A C 1
ATOM 2334 O O . PHE A 1 298 ? -1.951 21.375 27.109 1 98.25 298 PHE A O 1
ATOM 2341 N N . ILE A 1 299 ? -1.743 21.5 24.922 1 98.38 299 ILE A N 1
ATOM 2342 C CA . ILE A 1 299 ? -1.143 20.188 24.766 1 98.38 299 ILE A CA 1
ATOM 2343 C C . ILE A 1 299 ? 0.209 20.141 25.484 1 98.38 299 ILE A C 1
ATOM 2345 O O . ILE A 1 299 ? 0.531 19.172 26.172 1 98.38 299 ILE A O 1
ATOM 2349 N N . SER A 1 300 ? 0.963 21.234 25.375 1 98.19 300 SER A N 1
ATOM 2350 C CA . SER A 1 300 ? 2.301 21.281 25.953 1 98.19 300 SER A CA 1
ATOM 2351 C C . SER A 1 300 ? 2.24 21.375 27.469 1 98.19 300 SER A C 1
ATOM 2353 O O . SER A 1 300 ? 3.268 21.297 28.141 1 98.19 300 SER A O 1
ATOM 2355 N N . SER A 1 301 ? 1.069 21.531 28 1 98 301 SER A N 1
ATOM 2356 C CA . SER A 1 301 ? 0.915 21.594 29.453 1 98 301 SER A CA 1
ATOM 2357 C C . SER A 1 301 ? 0.529 20.234 30.031 1 98 301 SER A C 1
ATOM 2359 O O . SER A 1 301 ? 0.383 20.094 31.234 1 98 301 SER A O 1
ATOM 2361 N N . ASN A 1 302 ? 0.34 19.234 29.188 1 98.25 302 ASN A N 1
ATOM 2362 C CA . ASN A 1 302 ? -0.06 17.906 29.594 1 98.25 302 ASN A CA 1
ATOM 2363 C C . ASN A 1 302 ? 0.968 16.859 29.188 1 98.25 302 ASN A C 1
ATOM 2365 O O . ASN A 1 302 ? 1.519 16.922 28.078 1 98.25 302 ASN A O 1
ATOM 2369 N N . ASN A 1 303 ? 1.182 15.93 30.094 1 98.12 303 ASN A N 1
ATOM 2370 C CA . ASN A 1 303 ? 1.93 14.75 29.672 1 98.12 303 ASN A CA 1
ATOM 2371 C C . ASN A 1 303 ? 1.12 13.883 28.703 1 98.12 303 ASN A C 1
ATOM 2373 O O . ASN A 1 303 ? -0.112 13.898 28.75 1 98.12 303 ASN A O 1
ATOM 2377 N N . ARG A 1 304 ? 1.79 13.164 27.875 1 97.06 304 ARG A N 1
ATOM 2378 C CA . ARG A 1 304 ? 1.183 12.406 26.781 1 97.06 304 ARG A CA 1
ATOM 2379 C C . ARG A 1 304 ? 0.03 11.547 27.297 1 97.06 304 ARG A C 1
ATOM 2381 O O . ARG A 1 304 ? -1.081 11.609 26.766 1 97.06 304 ARG A O 1
ATOM 2388 N N . ASP A 1 305 ? 0.276 10.734 28.359 1 95.25 305 ASP A N 1
ATOM 2389 C CA . ASP A 1 305 ? -0.72 9.773 28.828 1 95.25 305 ASP A CA 1
ATOM 2390 C C . ASP A 1 305 ? -1.902 10.484 29.484 1 95.25 305 ASP A C 1
ATOM 2392 O O . ASP A 1 305 ? -3.053 10.078 29.312 1 95.25 305 ASP A O 1
ATOM 2396 N N . GLU A 1 306 ? -1.612 11.531 30.219 1 96.88 306 GLU A N 1
ATOM 2397 C CA . GLU A 1 306 ? -2.666 12.344 30.812 1 96.88 306 GLU A CA 1
ATOM 2398 C C . GLU A 1 306 ? -3.518 13.016 29.75 1 96.88 306 GLU A C 1
ATOM 2400 O O . GLU A 1 306 ? -4.742 13.094 29.875 1 96.88 306 GLU A O 1
ATOM 2405 N N . LEU A 1 307 ? -2.816 13.539 28.797 1 97.44 307 LEU A N 1
ATOM 2406 C CA . LEU A 1 307 ? -3.508 14.164 27.672 1 97.44 307 LEU A CA 1
ATOM 2407 C C . LEU A 1 307 ? -4.453 13.172 27 1 97.44 307 LEU A C 1
ATOM 2409 O O . LEU A 1 307 ? -5.605 13.508 26.719 1 97.44 307 LEU A O 1
ATOM 2413 N N . GLN A 1 308 ? -3.949 11.984 26.719 1 94.56 308 GLN A N 1
ATOM 2414 C CA . GLN A 1 308 ? -4.742 10.945 26.078 1 94.56 308 GLN A CA 1
ATOM 2415 C C . GLN A 1 308 ? -5.996 10.625 26.891 1 94.56 308 GLN A C 1
ATOM 2417 O O . GLN A 1 308 ? -7.102 10.578 26.344 1 94.56 308 GLN A O 1
ATOM 2422 N N . GLU A 1 309 ? -5.828 10.398 28.109 1 94.12 309 GLU A N 1
ATOM 2423 C CA . GLU A 1 309 ? -6.945 10.086 29 1 94.12 309 GLU A CA 1
ATOM 2424 C C . GLU A 1 309 ? -7.977 11.211 29.016 1 94.12 309 GLU A C 1
ATOM 2426 O O . GLU A 1 309 ? -9.18 10.953 28.922 1 94.12 309 GLU A O 1
ATOM 2431 N N . LYS A 1 310 ? -7.488 12.367 29.125 1 95.75 310 LYS A N 1
ATOM 2432 C CA . LYS A 1 310 ? -8.359 13.539 29.172 1 95.75 310 LYS A CA 1
ATOM 2433 C C . LYS A 1 310 ? -9.172 13.664 27.875 1 95.75 310 LYS A C 1
ATOM 2435 O O . LYS A 1 310 ? -10.398 13.812 27.922 1 95.75 310 LYS A O 1
ATOM 2440 N N . LEU A 1 311 ? -8.523 13.625 26.781 1 94.75 311 LEU A N 1
ATOM 2441 C CA . LEU A 1 311 ? -9.203 13.836 25.5 1 94.75 311 LEU A CA 1
ATOM 2442 C C . LEU A 1 311 ? -10.102 12.656 25.172 1 94.75 311 LEU A C 1
ATOM 2444 O O . LEU A 1 311 ? -11.141 12.828 24.531 1 94.75 311 LEU A O 1
ATOM 2448 N N . ASP A 1 312 ? -9.703 11.5 25.609 1 89.88 312 ASP A N 1
ATOM 2449 C CA . ASP A 1 312 ? -10.594 10.352 25.469 1 89.88 312 ASP A CA 1
ATOM 2450 C C . ASP A 1 312 ? -11.906 10.578 26.219 1 89.88 312 ASP A C 1
ATOM 2452 O O . ASP A 1 312 ? -12.977 10.242 25.703 1 89.88 312 ASP A O 1
ATOM 2456 N N . GLN A 1 313 ? -11.828 11.07 27.344 1 92.44 313 GLN A N 1
ATOM 2457 C CA . GLN A 1 313 ? -13.008 11.328 28.156 1 92.44 313 GLN A CA 1
ATOM 2458 C C . GLN A 1 313 ? -13.977 12.273 27.453 1 92.44 313 GLN A C 1
ATOM 2460 O O . GLN A 1 313 ? -15.195 12.148 27.594 1 92.44 313 GLN A O 1
ATOM 2465 N N . PHE A 1 314 ? -13.438 13.172 26.703 1 93.75 314 PHE A N 1
ATOM 2466 C CA . PHE A 1 314 ? -14.273 14.148 26.016 1 93.75 314 PHE A CA 1
ATOM 2467 C C . PHE A 1 314 ? -14.609 13.672 24.609 1 93.75 314 PHE A C 1
ATOM 2469 O O . PHE A 1 314 ? -15.398 14.305 23.906 1 93.75 314 PHE A O 1
ATOM 2476 N N . GLY A 1 315 ? -13.922 12.633 24.172 1 88.62 315 GLY A N 1
ATOM 2477 C CA . GLY A 1 315 ? -14.18 12.117 22.828 1 88.62 315 GLY A CA 1
ATOM 2478 C C . GLY A 1 315 ? -13.461 12.898 21.734 1 88.62 315 GLY A C 1
ATOM 2479 O O . GLY A 1 315 ? -13.992 13.062 20.641 1 88.62 315 GLY A O 1
ATOM 2480 N N . VAL A 1 316 ? -12.344 13.531 22.094 1 91.56 316 VAL A N 1
ATOM 2481 C CA . VAL A 1 316 ? -11.531 14.242 21.109 1 91.56 316 VAL A CA 1
ATOM 2482 C C . VAL A 1 316 ? -10.477 13.297 20.531 1 91.56 316 VAL A C 1
ATOM 2484 O O . VAL A 1 316 ? -9.672 12.719 21.281 1 91.56 316 VAL A O 1
ATOM 2487 N N . PRO A 1 317 ? -10.445 13.141 19.203 1 88.69 317 PRO A N 1
ATOM 2488 C CA . PRO A 1 317 ? -9.461 12.242 18.594 1 88.69 317 PRO A CA 1
ATOM 2489 C C . PRO A 1 317 ? -8.031 12.758 18.734 1 88.69 317 PRO A C 1
ATOM 2491 O O . PRO A 1 317 ? -7.727 13.867 18.297 1 88.69 317 PRO A O 1
ATOM 2494 N N . VAL A 1 318 ? -7.238 12.062 19.406 1 93.31 318 VAL A N 1
ATOM 2495 C CA . VAL A 1 318 ? -5.809 12.312 19.547 1 93.31 318 VAL A CA 1
ATOM 2496 C C . VAL A 1 318 ? -5.043 10.992 19.516 1 93.31 318 VAL A C 1
ATOM 2498 O O . VAL A 1 318 ? -5.559 9.961 19.938 1 93.31 318 VAL A O 1
ATOM 2501 N N . SER A 1 319 ? -3.936 11 18.859 1 95.44 319 SER A N 1
ATOM 2502 C CA . SER A 1 319 ? -3.092 9.805 18.828 1 95.44 319 SER A CA 1
ATOM 2503 C C . SER A 1 319 ? -1.635 10.156 19.109 1 95.44 319 SER A C 1
ATOM 2505 O O . SER A 1 319 ? -1.106 11.133 18.562 1 95.44 319 SER A O 1
ATOM 2507 N N . PRO A 1 320 ? -1.081 9.422 20.031 1 96.94 320 PRO A N 1
ATOM 2508 C CA . PRO A 1 320 ? 0.375 9.562 20.109 1 96.94 320 PRO A CA 1
ATOM 2509 C C . PRO A 1 320 ? 1.075 9.164 18.812 1 96.94 320 PRO A C 1
ATOM 2511 O O . PRO A 1 320 ? 0.606 8.266 18.109 1 96.94 320 PRO A O 1
ATOM 2514 N N . ILE A 1 321 ? 2.061 9.812 18.438 1 98.06 321 ILE A N 1
ATOM 2515 C CA . ILE A 1 321 ? 2.967 9.352 17.391 1 98.06 321 ILE A CA 1
ATOM 2516 C C . ILE A 1 321 ? 3.93 8.312 17.953 1 98.06 321 ILE A C 1
ATOM 2518 O O . ILE A 1 321 ? 4.852 8.656 18.703 1 98.06 321 ILE A O 1
ATOM 2522 N N . MET A 1 322 ? 3.746 7.102 17.547 1 98.06 322 MET A N 1
ATOM 2523 C CA . MET A 1 322 ? 4.402 5.969 18.203 1 98.06 322 MET A CA 1
ATOM 2524 C C . MET A 1 322 ? 5.738 5.66 17.531 1 98.06 322 MET A C 1
ATOM 2526 O O . MET A 1 322 ? 5.832 5.629 16.312 1 98.06 322 MET A O 1
ATOM 2530 N N . ASN A 1 323 ? 6.766 5.5 18.359 1 97.81 323 ASN A N 1
ATOM 2531 C CA . ASN A 1 323 ? 7.977 4.852 17.859 1 97.81 323 ASN A CA 1
ATOM 2532 C C . ASN A 1 323 ? 7.926 3.34 18.062 1 97.81 323 ASN A C 1
ATOM 2534 O O . ASN A 1 323 ? 6.941 2.811 18.578 1 97.81 323 ASN A O 1
ATOM 2538 N N . ILE A 1 324 ? 8.922 2.637 17.688 1 98.5 324 ILE A N 1
ATOM 2539 C CA . ILE A 1 324 ? 8.914 1.178 17.703 1 98.5 324 ILE A CA 1
ATOM 2540 C C . ILE A 1 324 ? 8.867 0.666 19.141 1 98.5 324 ILE A C 1
ATOM 2542 O O . ILE A 1 324 ? 8.258 -0.365 19.422 1 98.5 324 ILE A O 1
ATOM 2546 N N . LYS A 1 325 ? 9.523 1.335 20.016 1 98.5 325 LYS A N 1
ATOM 2547 C CA . LYS A 1 325 ? 9.453 0.933 21.422 1 98.5 325 LYS A CA 1
ATOM 2548 C C . LYS A 1 325 ? 8.023 1.013 21.953 1 98.5 325 LYS A C 1
ATOM 2550 O O . LYS A 1 325 ? 7.551 0.097 22.625 1 98.5 325 LYS A O 1
ATOM 2555 N N . ASP A 1 326 ? 7.359 2.164 21.688 1 97.88 326 ASP A N 1
ATOM 2556 C CA . ASP A 1 326 ? 5.953 2.309 22.047 1 97.88 326 ASP A CA 1
ATOM 2557 C C . ASP A 1 326 ? 5.125 1.135 21.531 1 97.88 326 ASP A C 1
ATOM 2559 O O . ASP A 1 326 ? 4.266 0.611 22.234 1 97.88 326 ASP A O 1
ATOM 2563 N N . ILE A 1 327 ? 5.363 0.723 20.344 1 98.5 327 ILE A N 1
ATOM 2564 C CA . ILE A 1 327 ? 4.602 -0.313 19.641 1 98.5 327 ILE A CA 1
ATOM 2565 C C . ILE A 1 327 ? 4.812 -1.657 20.344 1 98.5 327 ILE A C 1
ATOM 2567 O O . ILE A 1 327 ? 3.855 -2.396 20.578 1 98.5 327 ILE A O 1
ATOM 2571 N N . PHE A 1 328 ? 6.031 -1.946 20.719 1 98.56 328 PHE A N 1
ATOM 2572 C CA . PHE A 1 328 ? 6.355 -3.197 21.391 1 98.56 328 PHE A CA 1
ATOM 2573 C C . PHE A 1 328 ? 5.637 -3.295 22.734 1 98.56 328 PHE A C 1
ATOM 2575 O O . PHE A 1 328 ? 5.328 -4.395 23.188 1 98.56 328 PHE A O 1
ATOM 2582 N N . GLU A 1 329 ? 5.328 -2.164 23.266 1 97.88 329 GLU A N 1
ATOM 2583 C CA . GLU A 1 329 ? 4.75 -2.125 24.609 1 97.88 329 GLU A CA 1
ATOM 2584 C C . GLU A 1 329 ? 3.24 -1.906 24.547 1 97.88 329 GLU A C 1
ATOM 2586 O O . GLU A 1 329 ? 2.584 -1.811 25.594 1 97.88 329 GLU A O 1
ATOM 2591 N N . ASN A 1 330 ? 2.678 -1.831 23.422 1 97.75 330 ASN A N 1
ATOM 2592 C CA . ASN A 1 330 ? 1.27 -1.481 23.266 1 97.75 330 ASN A CA 1
ATOM 2593 C C . ASN A 1 330 ? 0.373 -2.715 23.344 1 97.75 330 ASN A C 1
ATOM 2595 O O . ASN A 1 330 ? 0.586 -3.688 22.625 1 97.75 330 ASN A O 1
ATOM 2599 N N . GLU A 1 331 ? -0.677 -2.656 24.094 1 98 331 GLU A N 1
ATOM 2600 C CA . GLU A 1 331 ? -1.54 -3.797 24.375 1 98 331 GLU A CA 1
ATOM 2601 C C . GLU A 1 331 ? -2.354 -4.199 23.141 1 98 331 GLU A C 1
ATOM 2603 O O . GLU A 1 331 ? -2.668 -5.375 22.953 1 98 331 GLU A O 1
ATOM 2608 N N . GLN A 1 332 ? -2.707 -3.264 22.344 1 98.06 332 GLN A N 1
ATOM 2609 C CA . GLN A 1 332 ? -3.467 -3.58 21.141 1 98.06 332 GLN A CA 1
ATOM 2610 C C . GLN A 1 332 ? -2.621 -4.379 20.141 1 98.06 332 GLN A C 1
ATOM 2612 O O . GLN A 1 332 ? -3.094 -5.355 19.562 1 98.06 332 GLN A O 1
ATOM 2617 N N . TYR A 1 333 ? -1.357 -3.994 19.969 1 98.56 333 TYR A N 1
ATOM 2618 C CA . TYR A 1 333 ? -0.439 -4.723 19.109 1 98.56 333 TYR A CA 1
ATOM 2619 C C . TYR A 1 333 ? -0.26 -6.16 19.578 1 98.56 333 TYR A C 1
ATOM 2621 O O . TYR A 1 333 ? -0.215 -7.086 18.766 1 98.56 333 TYR A O 1
ATOM 2629 N N . GLU A 1 334 ? -0.144 -6.277 20.859 1 98.56 334 GLU A N 1
ATOM 2630 C CA . GLU A 1 334 ? -0.004 -7.609 21.438 1 98.56 334 GLU A CA 1
ATOM 2631 C C . GLU A 1 334 ? -1.263 -8.445 21.203 1 98.56 334 GLU A C 1
ATOM 2633 O O . GLU A 1 334 ? -1.186 -9.578 20.734 1 98.56 334 GLU A O 1
ATOM 2638 N N . ALA A 1 335 ? -2.418 -7.887 21.484 1 98.56 335 ALA A N 1
ATOM 2639 C CA . ALA A 1 335 ? -3.691 -8.602 21.406 1 98.56 335 ALA A CA 1
ATOM 2640 C C . ALA A 1 335 ? -3.996 -9.031 19.984 1 98.56 335 ALA A C 1
ATOM 2642 O O . ALA A 1 335 ? -4.609 -10.078 19.766 1 98.56 335 ALA A O 1
ATOM 2643 N N . ARG A 1 336 ? -3.52 -8.266 19.062 1 98.5 336 ARG A N 1
ATOM 2644 C CA . ARG A 1 336 ? -3.818 -8.523 17.656 1 98.5 336 ARG A CA 1
ATOM 2645 C C . ARG A 1 336 ? -2.729 -9.367 17.016 1 98.5 336 ARG A C 1
ATOM 2647 O O . ARG A 1 336 ? -2.775 -9.648 15.812 1 98.5 336 ARG A O 1
ATOM 2654 N N . GLU A 1 337 ? -1.718 -9.719 17.797 1 98.19 337 GLU A N 1
ATOM 2655 C CA . GLU A 1 337 ? -0.589 -10.508 17.297 1 98.19 337 GLU A CA 1
ATOM 2656 C C . GLU A 1 337 ? 0.065 -9.836 16.094 1 98.19 337 GLU A C 1
ATOM 2658 O O . GLU A 1 337 ? 0.338 -10.484 15.086 1 98.19 337 GLU A O 1
ATOM 2663 N N . ASN A 1 338 ? 0.276 -8.57 16.281 1 98.56 338 ASN A N 1
ATOM 2664 C CA . ASN A 1 338 ? 0.913 -7.824 15.195 1 98.56 338 ASN A CA 1
ATOM 2665 C C . ASN A 1 338 ? 2.418 -8.078 15.148 1 98.56 338 ASN A C 1
ATOM 2667 O O . ASN A 1 338 ? 3.074 -7.762 14.156 1 98.56 338 ASN A O 1
ATOM 2671 N N . ILE A 1 339 ? 2.957 -8.547 16.188 1 98.62 339 ILE A N 1
ATOM 2672 C CA . ILE A 1 339 ? 4.355 -8.953 16.281 1 98.62 339 ILE A CA 1
ATOM 2673 C C . ILE A 1 339 ? 4.445 -10.406 16.75 1 98.62 339 ILE A C 1
ATOM 2675 O O . ILE A 1 339 ? 3.852 -10.781 17.766 1 98.62 339 ILE A O 1
ATOM 2679 N N . LEU A 1 340 ? 5.16 -11.219 16 1 98.12 340 LEU A N 1
ATOM 2680 C CA . LEU A 1 340 ? 5.336 -12.633 16.297 1 98.12 340 LEU A CA 1
ATOM 2681 C C . LEU A 1 340 ? 6.816 -12.984 16.422 1 98.12 340 LEU A C 1
ATOM 2683 O O . LEU A 1 340 ? 7.68 -12.18 16.062 1 98.12 340 LEU A O 1
ATOM 2687 N N . GLU A 1 341 ? 7.043 -14.078 16.984 1 97.38 341 GLU A N 1
ATOM 2688 C CA . GLU A 1 341 ? 8.406 -14.586 17.125 1 97.38 341 GLU A CA 1
ATOM 2689 C C . GLU A 1 341 ? 8.641 -15.789 16.219 1 97.38 341 GLU A C 1
ATOM 2691 O O . GLU A 1 341 ? 7.785 -16.672 16.109 1 97.38 341 GLU A O 1
ATOM 2696 N N . VAL A 1 342 ? 9.75 -15.812 15.555 1 97.12 342 VAL A N 1
ATOM 2697 C CA . VAL A 1 342 ? 10.133 -16.953 14.727 1 97.12 342 VAL A CA 1
ATOM 2698 C C . VAL A 1 342 ? 11.492 -17.484 15.18 1 97.12 342 VAL A C 1
ATOM 2700 O O . VAL A 1 342 ? 12.328 -16.719 15.688 1 97.12 342 VAL A O 1
ATOM 2703 N N . ASP A 1 343 ? 11.703 -18.734 14.953 1 96.31 343 ASP A N 1
ATOM 2704 C CA . ASP A 1 343 ? 13.008 -19.328 15.258 1 96.31 343 ASP A CA 1
ATOM 2705 C C . ASP A 1 343 ? 14.055 -18.906 14.234 1 96.31 343 ASP A C 1
ATOM 2707 O O . ASP A 1 343 ? 13.734 -18.672 13.062 1 96.31 343 ASP A O 1
ATOM 2711 N N . HIS A 1 344 ? 15.156 -18.812 14.633 1 96.94 344 HIS A N 1
ATOM 2712 C CA . HIS A 1 344 ? 16.328 -18.531 13.805 1 96.94 344 HIS A CA 1
ATOM 2713 C C . HIS A 1 344 ? 17.516 -19.375 14.25 1 96.94 344 HIS A C 1
ATOM 2715 O O . HIS A 1 344 ? 17.812 -19.469 15.445 1 96.94 344 HIS A O 1
ATOM 2721 N N . PRO A 1 345 ? 18.234 -19.891 13.383 1 96.06 345 PRO A N 1
ATOM 2722 C CA . PRO A 1 345 ? 19.281 -20.859 13.742 1 96.06 345 PRO A CA 1
ATOM 2723 C C . PRO A 1 345 ? 20.453 -20.219 14.484 1 96.06 345 PRO A C 1
ATOM 2725 O O . PRO A 1 345 ? 21.125 -20.891 15.273 1 96.06 345 PRO A O 1
ATOM 2728 N N . ARG A 1 346 ? 20.656 -19.016 14.305 1 96.94 346 ARG A N 1
ATOM 2729 C CA . ARG A 1 346 ? 21.844 -18.391 14.875 1 96.94 346 ARG A CA 1
ATOM 2730 C C . ARG A 1 346 ? 21.469 -17.312 15.883 1 96.94 346 ARG A C 1
ATOM 2732 O O . ARG A 1 346 ? 22.219 -17.031 16.812 1 96.94 346 ARG A O 1
ATOM 2739 N N . LEU A 1 347 ? 20.281 -16.844 15.75 1 96.5 347 LEU A N 1
ATOM 2740 C CA . LEU A 1 347 ? 19.875 -15.727 16.594 1 96.5 347 LEU A CA 1
ATOM 2741 C C . LEU A 1 347 ? 18.922 -16.188 17.688 1 96.5 347 LEU A C 1
ATOM 2743 O O . LEU A 1 347 ? 18.547 -15.406 18.562 1 96.5 347 LEU A O 1
ATOM 2747 N N . GLY A 1 348 ? 18.562 -17.5 17.672 1 96.31 348 GLY A N 1
ATOM 2748 C CA . GLY A 1 348 ? 17.516 -17.984 18.547 1 96.31 348 GLY A CA 1
ATOM 2749 C C . GLY A 1 348 ? 16.125 -17.594 18.094 1 96.31 348 GLY A C 1
ATOM 2750 O O . GLY A 1 348 ? 15.602 -18.125 17.109 1 96.31 348 GLY A O 1
ATOM 2751 N N . LYS A 1 349 ? 15.594 -16.562 18.766 1 97.12 349 LYS A N 1
ATOM 2752 C CA . LYS A 1 349 ? 14.281 -16.047 18.375 1 97.12 349 LYS A CA 1
ATOM 2753 C C . LYS A 1 349 ? 14.391 -14.633 17.812 1 97.12 349 LYS A C 1
ATOM 2755 O O . LYS A 1 349 ? 15.195 -13.828 18.297 1 97.12 349 LYS A O 1
ATOM 2760 N N . VAL A 1 350 ? 13.625 -14.391 16.844 1 97.56 350 VAL A N 1
ATOM 2761 C CA . VAL A 1 350 ? 13.555 -13.07 16.234 1 97.56 350 VAL A CA 1
ATOM 2762 C C . VAL A 1 350 ? 12.102 -12.648 16.062 1 97.56 350 VAL A C 1
ATOM 2764 O O . VAL A 1 350 ? 11.25 -13.453 15.688 1 97.56 350 VAL A O 1
ATOM 2767 N N . LYS A 1 351 ? 11.859 -11.398 16.422 1 98.44 351 LYS A N 1
ATOM 2768 C CA . LYS A 1 351 ? 10.508 -10.891 16.25 1 98.44 351 LYS A CA 1
ATOM 2769 C C . LYS A 1 351 ? 10.305 -10.312 14.844 1 98.44 351 LYS A C 1
ATOM 2771 O O . LYS A 1 351 ? 11.211 -9.68 14.297 1 98.44 351 LYS A O 1
ATOM 2776 N N . VAL A 1 352 ? 9.195 -10.625 14.25 1 98.12 352 VAL A N 1
ATOM 2777 C CA . VAL A 1 352 ? 8.812 -10.18 12.914 1 98.12 352 VAL A CA 1
ATOM 2778 C C . VAL A 1 352 ? 7.355 -9.727 12.922 1 98.12 352 VAL A C 1
ATOM 2780 O O . VAL A 1 352 ? 6.594 -10.062 13.828 1 98.12 352 VAL A O 1
ATOM 2783 N N . PRO A 1 353 ? 6.93 -8.914 11.984 1 98.19 353 PRO A N 1
ATOM 2784 C CA . PRO A 1 353 ? 5.516 -8.531 11.914 1 98.19 353 PRO A CA 1
ATOM 2785 C C . PRO A 1 353 ? 4.59 -9.734 11.758 1 98.19 353 PRO A C 1
ATOM 2787 O O . PRO A 1 353 ? 4.961 -10.727 11.125 1 98.19 353 PRO A O 1
ATOM 2790 N N . GLY A 1 354 ? 3.42 -9.633 12.312 1 98.06 354 GLY A N 1
ATOM 2791 C CA . GLY A 1 354 ? 2.428 -10.695 12.211 1 98.06 354 GLY A CA 1
ATOM 2792 C C . GLY A 1 354 ? 1.784 -10.773 10.836 1 98.06 354 GLY A C 1
ATOM 2793 O O . GLY A 1 354 ? 2.262 -10.148 9.883 1 98.06 354 GLY A O 1
ATOM 2794 N N . ILE A 1 355 ? 0.765 -11.617 10.742 1 97.94 355 ILE A N 1
ATOM 2795 C CA . ILE A 1 355 ? 0.1 -11.883 9.469 1 97.94 355 ILE A CA 1
ATOM 2796 C C . ILE A 1 355 ? -1.168 -11.039 9.359 1 97.94 355 ILE A C 1
ATOM 2798 O O . ILE A 1 355 ? -1.999 -11.039 10.273 1 97.94 355 ILE A O 1
ATOM 2802 N N . VAL A 1 356 ? -1.28 -10.289 8.328 1 97.88 356 VAL A N 1
ATOM 2803 C CA . VAL A 1 356 ? -2.488 -9.531 8 1 97.88 356 VAL A CA 1
ATOM 2804 C C . VAL A 1 356 ? -2.814 -9.695 6.52 1 97.88 356 VAL A C 1
ATOM 2806 O O . VAL A 1 356 ? -1.92 -9.922 5.703 1 97.88 356 VAL A O 1
ATOM 2809 N N . PRO A 1 357 ? -4.113 -9.609 6.129 1 98.25 357 PRO A N 1
ATOM 2810 C CA . PRO A 1 357 ? -5.277 -9.539 7.016 1 98.25 357 PRO A CA 1
ATOM 2811 C C . PRO A 1 357 ? -5.551 -10.852 7.738 1 98.25 357 PRO A C 1
ATOM 2813 O O . PRO A 1 357 ? -4.859 -11.852 7.5 1 98.25 357 PRO A O 1
ATOM 2816 N N . LYS A 1 358 ? -6.48 -10.844 8.656 1 98.38 358 LYS A N 1
ATOM 2817 C CA . LYS A 1 358 ? -6.883 -12.047 9.383 1 98.38 358 LYS A CA 1
ATOM 2818 C C . LYS A 1 358 ? -8.07 -12.727 8.703 1 98.38 358 LYS A C 1
ATOM 2820 O O . LYS A 1 358 ? -9 -12.047 8.25 1 98.38 358 LYS A O 1
ATOM 2825 N N . PHE A 1 359 ? -8.023 -14.039 8.609 1 98 359 PHE A N 1
ATOM 2826 C CA . PHE A 1 359 ? -9.086 -14.867 8.047 1 98 359 PHE A CA 1
ATOM 2827 C C . PHE A 1 359 ? -9.742 -15.719 9.125 1 98 359 PHE A C 1
ATOM 2829 O O . PHE A 1 359 ? -9.055 -16.375 9.914 1 98 359 PHE A O 1
ATOM 2836 N N . SER A 1 360 ? -11.023 -15.75 9.094 1 97.44 360 SER A N 1
ATOM 2837 C CA . SER A 1 360 ? -11.727 -16.438 10.18 1 97.44 360 SER A CA 1
ATOM 2838 C C . SER A 1 360 ? -11.672 -17.938 10.008 1 97.44 360 SER A C 1
ATOM 2840 O O . SER A 1 360 ? -11.555 -18.688 10.992 1 97.44 360 SER A O 1
ATOM 2842 N N . GLU A 1 361 ? -11.727 -18.438 8.758 1 95.75 361 GLU A N 1
ATOM 2843 C CA . GLU A 1 361 ? -11.828 -19.859 8.523 1 95.75 361 GLU A CA 1
ATOM 2844 C C . GLU A 1 361 ? -10.5 -20.453 8.062 1 95.75 361 GLU A C 1
ATOM 2846 O O . GLU A 1 361 ? -10.219 -21.625 8.289 1 95.75 361 GLU A O 1
ATOM 2851 N N . THR A 1 362 ? -9.703 -19.656 7.438 1 95.88 362 THR A N 1
ATOM 2852 C CA . THR A 1 362 ? -8.43 -20.109 6.887 1 95.88 362 THR A CA 1
ATOM 2853 C C . THR A 1 362 ? -7.293 -19.188 7.32 1 95.88 362 THR A C 1
ATOM 2855 O O . THR A 1 362 ? -6.617 -18.578 6.48 1 95.88 362 THR A O 1
ATOM 2858 N N . PRO A 1 363 ? -7.059 -19.109 8.594 1 97 363 PRO A N 1
ATOM 2859 C CA . PRO A 1 363 ? -6.043 -18.188 9.086 1 97 363 PRO A CA 1
ATOM 2860 C C . PRO A 1 363 ? -4.652 -18.484 8.531 1 97 363 PRO A C 1
ATOM 2862 O O . PRO A 1 363 ? -4.254 -19.641 8.445 1 97 363 PRO A O 1
ATOM 2865 N N . GLY A 1 364 ? -3.977 -17.422 8.078 1 96.06 364 GLY A N 1
ATOM 2866 C CA . GLY A 1 364 ? -2.566 -17.562 7.75 1 96.06 364 GLY A CA 1
ATOM 2867 C C . GLY A 1 364 ? -1.698 -17.859 8.961 1 96.06 364 GLY A C 1
ATOM 2868 O O . GLY A 1 364 ? -2.129 -17.656 10.102 1 96.06 364 GLY A O 1
ATOM 2869 N N . ARG A 1 365 ? -0.513 -18.281 8.68 1 96.19 365 ARG A N 1
ATOM 2870 C CA . ARG A 1 365 ? 0.427 -18.547 9.766 1 96.19 365 ARG A CA 1
ATOM 2871 C C . ARG A 1 365 ? 1.861 -18.594 9.25 1 96.19 365 ARG A C 1
ATOM 2873 O O . ARG A 1 365 ? 2.092 -18.781 8.055 1 96.19 365 ARG A O 1
ATOM 2880 N N . ILE A 1 366 ? 2.746 -18.328 10.102 1 97.75 366 ILE A N 1
ATOM 2881 C CA . ILE A 1 366 ? 4.152 -18.594 9.812 1 97.75 366 ILE A CA 1
ATOM 2882 C C . ILE A 1 366 ? 4.465 -20.062 10.07 1 97.75 366 ILE A C 1
ATOM 2884 O O . ILE A 1 366 ? 4.547 -20.5 11.227 1 97.75 366 ILE A O 1
ATOM 2888 N N . ARG A 1 367 ? 4.613 -20.797 9.031 1 97.25 367 ARG A N 1
ATOM 2889 C CA . ARG A 1 367 ? 4.785 -22.234 9.133 1 97.25 367 ARG A CA 1
ATOM 2890 C C . ARG A 1 367 ? 6.258 -22.609 9.266 1 97.25 367 ARG A C 1
ATOM 2892 O O . ARG A 1 367 ? 6.602 -23.609 9.914 1 97.25 367 ARG A O 1
ATOM 2899 N N . HIS A 1 368 ? 7.07 -21.828 8.539 1 96.12 368 HIS A N 1
ATOM 2900 C CA . HIS A 1 368 ? 8.508 -22.094 8.531 1 96.12 368 HIS A CA 1
ATOM 2901 C C . HIS A 1 368 ? 9.297 -20.797 8.641 1 96.12 368 HIS A C 1
ATOM 2903 O O . HIS A 1 368 ? 8.883 -19.766 8.102 1 96.12 368 HIS A O 1
ATOM 2909 N N . ARG A 1 369 ? 10.438 -20.922 9.312 1 97.69 369 ARG A N 1
ATOM 2910 C CA . ARG A 1 369 ? 11.367 -19.797 9.352 1 97.69 369 ARG A CA 1
ATOM 2911 C C . ARG A 1 369 ? 11.938 -19.516 7.969 1 97.69 369 ARG A C 1
ATOM 2913 O O . ARG A 1 369 ? 11.867 -20.375 7.074 1 97.69 369 ARG A O 1
ATOM 2920 N N . ALA A 1 370 ? 12.484 -18.312 7.84 1 98.19 370 ALA A N 1
ATOM 2921 C CA . ALA A 1 370 ? 13.203 -18 6.605 1 98.19 370 ALA A CA 1
ATOM 2922 C C . ALA A 1 370 ? 14.359 -18.984 6.379 1 98.19 370 ALA A C 1
ATOM 2924 O O . ALA A 1 370 ? 15.07 -19.328 7.32 1 98.19 370 ALA A O 1
ATOM 2925 N N . PRO A 1 371 ? 14.539 -19.422 5.207 1 98.56 371 PRO A N 1
ATOM 2926 C CA . PRO A 1 371 ? 15.562 -20.438 4.938 1 98.56 371 PRO A CA 1
ATOM 2927 C C . PRO A 1 371 ? 16.953 -19.844 4.793 1 98.56 371 PRO A C 1
ATOM 2929 O O . PRO A 1 371 ? 17.109 -18.703 4.383 1 98.56 371 PRO A O 1
ATOM 2932 N N . ASP A 1 372 ? 17.922 -20.672 5.125 1 98.12 372 ASP A N 1
ATOM 2933 C CA . ASP A 1 372 ? 19.281 -20.359 4.707 1 98.12 372 ASP A CA 1
ATOM 2934 C C . ASP A 1 372 ? 19.438 -20.5 3.193 1 98.12 372 ASP A C 1
ATOM 2936 O O . ASP A 1 372 ? 18.578 -21.094 2.529 1 98.12 372 ASP A O 1
ATOM 2940 N N . LEU A 1 373 ? 20.516 -19.953 2.697 1 98.31 373 LEU A N 1
ATOM 2941 C CA . LEU A 1 373 ? 20.75 -19.984 1.259 1 98.31 373 LEU A CA 1
ATOM 2942 C C . LEU A 1 373 ? 20.891 -21.422 0.763 1 98.31 373 LEU A C 1
ATOM 2944 O O . LEU A 1 373 ? 21.766 -22.156 1.216 1 98.31 373 LEU A O 1
ATOM 2948 N N . GLY A 1 374 ? 20 -21.844 -0.076 1 98.56 374 GLY A N 1
ATOM 2949 C CA . GLY A 1 374 ? 20.062 -23.141 -0.712 1 98.56 374 GLY A CA 1
ATOM 2950 C C . GLY A 1 374 ? 19.641 -24.281 0.211 1 98.56 374 GLY A C 1
ATOM 2951 O O . GLY A 1 374 ? 19.844 -25.453 -0.107 1 98.56 374 GLY A O 1
ATOM 2952 N N . GLU A 1 375 ? 19.047 -23.938 1.307 1 98.44 375 GLU A N 1
ATOM 2953 C CA . GLU A 1 375 ? 18.688 -24.922 2.32 1 98.44 375 GLU A CA 1
ATOM 2954 C C . GLU A 1 375 ? 17.859 -26.062 1.722 1 98.44 375 GLU A C 1
ATOM 2956 O O . GLU A 1 375 ? 17.953 -27.203 2.166 1 98.44 375 GLU A O 1
ATOM 2961 N N . HIS A 1 376 ? 17.094 -25.797 0.705 1 98.75 376 HIS A N 1
ATOM 2962 C CA . HIS A 1 376 ? 16.141 -26.781 0.189 1 98.75 376 HIS A CA 1
ATOM 2963 C C . HIS A 1 376 ? 16.531 -27.234 -1.221 1 98.75 376 HIS A C 1
ATOM 2965 O O . HIS A 1 376 ? 15.727 -27.875 -1.91 1 98.75 376 HIS A O 1
ATOM 2971 N N . THR A 1 377 ? 17.703 -26.906 -1.678 1 98.81 377 THR A N 1
ATOM 2972 C CA . THR A 1 377 ? 18.109 -27.156 -3.053 1 98.81 377 THR A CA 1
ATOM 2973 C C . THR A 1 377 ? 18.016 -28.641 -3.383 1 98.81 377 THR A C 1
ATOM 2975 O O . THR A 1 377 ? 17.328 -29.031 -4.336 1 98.81 377 THR A O 1
ATOM 2978 N N . GLU A 1 378 ? 18.578 -29.484 -2.562 1 98.5 378 GLU A N 1
ATOM 2979 C CA . GLU A 1 378 ? 18.609 -30.906 -2.854 1 98.5 378 GLU A CA 1
ATOM 2980 C C . GLU A 1 378 ? 17.219 -31.516 -2.801 1 98.5 378 GLU A C 1
ATOM 2982 O O . GLU A 1 378 ? 16.828 -32.281 -3.697 1 98.5 378 GLU A O 1
ATOM 2987 N N . SER A 1 379 ? 16.469 -31.188 -1.756 1 98.5 379 SER A N 1
ATOM 2988 C CA . SER A 1 379 ? 15.133 -31.75 -1.604 1 98.5 379 SER A CA 1
ATOM 2989 C C . SER A 1 379 ? 14.234 -31.375 -2.775 1 98.5 379 SER A C 1
ATOM 2991 O O . SER A 1 379 ? 13.453 -32.188 -3.262 1 98.5 379 SER A O 1
ATOM 2993 N N . ILE A 1 380 ? 14.336 -30.141 -3.248 1 98.62 380 ILE A N 1
ATOM 2994 C CA . ILE A 1 380 ? 13.508 -29.672 -4.355 1 98.62 380 ILE A CA 1
ATOM 2995 C C . ILE A 1 380 ? 13.922 -30.391 -5.645 1 98.62 380 ILE A C 1
ATOM 2997 O O . ILE A 1 380 ? 13.07 -30.844 -6.414 1 98.62 380 ILE A O 1
ATOM 3001 N N . LEU A 1 381 ? 15.25 -30.547 -5.863 1 98.69 381 LEU A N 1
ATOM 3002 C CA . LEU A 1 381 ? 15.734 -31.203 -7.074 1 98.69 381 LEU A CA 1
ATOM 3003 C C . LEU A 1 381 ? 15.375 -32.688 -7.066 1 98.69 381 LEU A C 1
ATOM 3005 O O . LEU A 1 381 ? 15.055 -33.25 -8.109 1 98.69 381 LEU A O 1
ATOM 3009 N N . TYR A 1 382 ? 15.414 -33.312 -5.887 1 98.31 382 TYR A N 1
ATOM 3010 C CA . TYR A 1 382 ? 14.977 -34.719 -5.77 1 98.31 382 TYR A CA 1
ATOM 3011 C C . TYR A 1 382 ? 13.508 -34.844 -6.16 1 98.31 382 TYR A C 1
ATOM 3013 O O . TYR A 1 382 ? 13.141 -35.781 -6.875 1 98.31 382 TYR A O 1
ATOM 3021 N N . ARG A 1 383 ? 12.711 -33.875 -5.723 1 97.31 383 ARG A N 1
ATOM 3022 C CA . ARG A 1 383 ? 11.281 -33.906 -6.039 1 97.31 383 ARG A CA 1
ATOM 3023 C C . ARG A 1 383 ? 11.055 -33.75 -7.539 1 97.31 383 ARG A C 1
ATOM 3025 O O . ARG A 1 383 ? 10.07 -34.281 -8.078 1 97.31 383 ARG A O 1
ATOM 3032 N N . LEU A 1 384 ? 12 -33.125 -8.211 1 97.5 384 LEU A N 1
ATOM 3033 C CA . LEU A 1 384 ? 11.898 -32.906 -9.656 1 97.5 384 LEU A CA 1
ATOM 3034 C C . LEU A 1 384 ? 12.445 -34.125 -10.414 1 97.5 384 LEU A C 1
ATOM 3036 O O . LEU A 1 384 ? 12.383 -34.156 -11.648 1 97.5 384 LEU A O 1
ATOM 3040 N N . GLY A 1 385 ? 13.086 -35.062 -9.719 1 97.69 385 GLY A N 1
ATOM 3041 C CA . GLY A 1 385 ? 13.508 -36.312 -10.344 1 97.69 385 GLY A CA 1
ATOM 3042 C C . GLY A 1 385 ? 15 -36.344 -10.625 1 97.69 385 GLY A C 1
ATOM 3043 O O . GLY A 1 385 ? 15.477 -37.25 -11.32 1 97.69 385 GLY A O 1
ATOM 3044 N N . TYR A 1 386 ? 15.68 -35.438 -10.078 1 98.06 386 TYR A N 1
ATOM 3045 C CA . TYR A 1 386 ? 17.125 -35.438 -10.312 1 98.06 386 TYR A CA 1
ATOM 3046 C C . TYR A 1 386 ? 17.828 -36.406 -9.375 1 98.06 386 TYR A C 1
ATOM 3048 O O . TYR A 1 386 ? 17.469 -36.531 -8.203 1 98.06 386 TYR A O 1
ATOM 3056 N N . SER A 1 387 ? 18.844 -37.125 -9.898 1 98.12 387 SER A N 1
ATOM 3057 C CA . SER A 1 387 ? 19.594 -38.062 -9.102 1 98.12 387 SER A CA 1
ATOM 3058 C C . SER A 1 387 ? 20.656 -37.375 -8.266 1 98.12 387 SER A C 1
ATOM 3060 O O . SER A 1 387 ? 21.016 -36.219 -8.539 1 98.12 387 SER A O 1
ATOM 3062 N N . LYS A 1 388 ? 21.109 -38.094 -7.285 1 97.69 388 LYS A N 1
ATOM 3063 C CA . LYS A 1 388 ? 22.188 -37.594 -6.441 1 97.69 388 LYS A CA 1
ATOM 3064 C C . LYS A 1 388 ? 23.422 -37.25 -7.27 1 97.69 388 LYS A C 1
ATOM 3066 O O . LYS A 1 388 ? 24.094 -36.25 -7.027 1 97.69 388 LYS A O 1
ATOM 3071 N N . GLU A 1 389 ? 23.672 -38.094 -8.195 1 97.94 389 GLU A N 1
ATOM 3072 C CA . GLU A 1 389 ? 24.828 -37.906 -9.062 1 97.94 389 GLU A CA 1
ATOM 3073 C C . GLU A 1 389 ? 24.703 -36.625 -9.891 1 97.94 389 GLU A C 1
ATOM 3075 O O . GLU A 1 389 ? 25.656 -35.844 -10 1 97.94 389 GLU A O 1
ATOM 3080 N N . ARG A 1 390 ? 23.562 -36.438 -10.438 1 97.75 390 ARG A N 1
ATOM 3081 C CA . ARG A 1 390 ? 23.328 -35.25 -11.25 1 97.75 390 ARG A CA 1
ATOM 3082 C C . ARG A 1 390 ? 23.406 -34 -10.414 1 97.75 390 ARG A C 1
ATOM 3084 O O . ARG A 1 390 ? 23.984 -33 -10.844 1 97.75 390 ARG A O 1
ATOM 3091 N N . ILE A 1 391 ? 22.891 -34.031 -9.242 1 98.19 391 ILE A N 1
ATOM 3092 C CA . ILE A 1 391 ? 22.891 -32.875 -8.344 1 98.19 391 ILE A CA 1
ATOM 3093 C C . ILE A 1 391 ? 24.328 -32.531 -7.969 1 98.19 391 ILE A C 1
ATOM 3095 O O . ILE A 1 391 ? 24.703 -31.344 -7.926 1 98.19 391 ILE A O 1
ATOM 3099 N N . THR A 1 392 ? 25.125 -33.562 -7.715 1 97.94 392 THR A N 1
ATOM 3100 C CA . THR A 1 392 ? 26.531 -33.344 -7.387 1 97.94 392 THR A CA 1
ATOM 3101 C C . THR A 1 392 ? 27.25 -32.625 -8.531 1 97.94 392 THR A C 1
ATOM 3103 O O . THR A 1 392 ? 28.016 -31.688 -8.305 1 97.94 392 THR A O 1
ATOM 3106 N N . LYS A 1 393 ? 26.969 -33.031 -9.727 1 97.94 393 LYS A N 1
ATOM 3107 C CA . LYS A 1 393 ? 27.578 -32.406 -10.906 1 97.94 393 LYS A CA 1
ATOM 3108 C C . LYS A 1 393 ? 27.141 -30.969 -11.047 1 97.94 393 LYS A C 1
ATOM 3110 O O . LYS A 1 393 ? 27.938 -30.109 -11.422 1 97.94 393 LYS A O 1
ATOM 3115 N N . LEU A 1 394 ? 25.859 -30.719 -10.805 1 98.19 394 LEU A N 1
ATOM 3116 C CA . LEU A 1 394 ? 25.312 -29.359 -10.891 1 98.19 394 LEU A CA 1
ATOM 3117 C C . LEU A 1 394 ? 25.969 -28.453 -9.859 1 98.19 394 LEU A C 1
ATOM 3119 O O . LEU A 1 394 ? 26.219 -27.281 -10.141 1 98.19 394 LEU A O 1
ATOM 3123 N N . LYS A 1 395 ? 26.234 -28.953 -8.648 1 97.69 395 LYS A N 1
ATOM 3124 C CA . LYS A 1 395 ? 26.922 -28.188 -7.613 1 97.69 395 LYS A CA 1
ATOM 3125 C C . LYS A 1 395 ? 28.359 -27.875 -8.031 1 97.69 395 LYS A C 1
ATOM 3127 O O . LYS A 1 395 ? 28.812 -26.734 -7.863 1 97.69 395 LYS A O 1
ATOM 3132 N N . GLU A 1 396 ? 29 -28.844 -8.602 1 97.31 396 GLU A N 1
ATOM 3133 C CA . GLU A 1 396 ? 30.391 -28.672 -9.016 1 97.31 396 GLU A CA 1
ATOM 3134 C C . GLU A 1 396 ? 30.516 -27.641 -10.133 1 97.31 396 GLU A C 1
ATOM 3136 O O . GLU A 1 396 ? 31.5 -26.906 -10.195 1 97.31 396 GLU A O 1
ATOM 3141 N N . SER A 1 397 ? 29.516 -27.625 -10.984 1 97.38 397 SER A N 1
ATOM 3142 C CA . SER A 1 397 ? 29.547 -26.703 -12.117 1 97.38 397 SER A CA 1
ATOM 3143 C C . SER A 1 397 ? 29.031 -25.312 -11.719 1 97.38 397 SER A C 1
ATOM 3145 O O . SER A 1 397 ? 29.062 -24.391 -12.523 1 97.38 397 SER A O 1
ATOM 3147 N N . GLY A 1 398 ? 28.453 -25.172 -10.562 1 97.56 398 GLY A N 1
ATOM 3148 C CA . GLY A 1 398 ? 28.016 -23.875 -10.055 1 97.56 398 GLY A CA 1
ATOM 3149 C C . GLY A 1 398 ? 26.609 -23.516 -10.484 1 97.56 398 GLY A C 1
ATOM 3150 O O . GLY A 1 398 ? 26.156 -22.391 -10.289 1 97.56 398 GLY A O 1
ATOM 3151 N N . VAL A 1 399 ? 25.922 -24.5 -11.062 1 98.44 399 VAL A N 1
ATOM 3152 C CA . VAL A 1 399 ? 24.547 -24.25 -11.523 1 98.44 399 VAL A CA 1
ATOM 3153 C C . VAL A 1 399 ? 23.609 -24.141 -10.32 1 98.44 399 VAL A C 1
ATOM 3155 O O . VAL A 1 399 ? 22.672 -23.344 -10.328 1 98.44 399 VAL A O 1
ATOM 3158 N N . VAL A 1 400 ? 23.859 -25.062 -9.305 1 98.44 400 VAL A N 1
ATOM 3159 C CA . VAL A 1 400 ? 23.062 -24.984 -8.078 1 98.44 400 VAL A CA 1
ATOM 3160 C C . VAL A 1 400 ? 23.984 -24.797 -6.875 1 98.44 400 VAL A C 1
ATOM 3162 O O . VAL A 1 400 ? 25.172 -25.094 -6.945 1 98.44 400 VAL A O 1
ATOM 3165 N N . MET B 1 1 ? -17.328 -16.109 -27.109 1 38.28 1 MET B N 1
ATOM 3166 C CA . MET B 1 1 ? -16.688 -16.141 -25.797 1 38.28 1 MET B CA 1
ATOM 3167 C C . MET B 1 1 ? -16.859 -14.805 -25.078 1 38.28 1 MET B C 1
ATOM 3169 O O . MET B 1 1 ? -16.531 -13.758 -25.625 1 38.28 1 MET B O 1
ATOM 3173 N N . SER B 1 2 ? -17.797 -14.555 -24.234 1 51 2 SER B N 1
ATOM 3174 C CA . SER B 1 2 ? -18.203 -13.258 -23.719 1 51 2 SER B CA 1
ATOM 3175 C C . SER B 1 2 ? -17 -12.477 -23.188 1 51 2 SER B C 1
ATOM 3177 O O . SER B 1 2 ? -16.125 -13.039 -22.531 1 51 2 SER B O 1
ATOM 3179 N N . LEU B 1 3 ? -16.562 -11.336 -23.672 1 66.25 3 LEU B N 1
ATOM 3180 C CA . LEU B 1 3 ? -15.414 -10.477 -23.438 1 66.25 3 LEU B CA 1
ATOM 3181 C C . LEU B 1 3 ? -15.258 -10.172 -21.953 1 66.25 3 LEU B C 1
ATOM 3183 O O . LEU B 1 3 ? -16.219 -9.766 -21.297 1 66.25 3 LEU B O 1
ATOM 3187 N N . SER B 1 4 ? -14.234 -10.773 -21.234 1 85.88 4 SER B N 1
ATOM 3188 C CA . SER B 1 4 ? -13.93 -10.57 -19.828 1 85.88 4 SER B CA 1
ATOM 3189 C C . SER B 1 4 ? -13.758 -9.086 -19.516 1 85.88 4 SER B C 1
ATOM 3191 O O . SER B 1 4 ? -13.195 -8.336 -20.312 1 85.88 4 SER B O 1
ATOM 3193 N N . ASN B 1 5 ? -14.5 -8.617 -18.469 1 91.75 5 ASN B N 1
ATOM 3194 C CA . ASN B 1 5 ? -14.312 -7.258 -17.984 1 91.75 5 ASN B CA 1
ATOM 3195 C C . ASN B 1 5 ? -13.078 -7.148 -17.094 1 91.75 5 ASN B C 1
ATOM 3197 O O . ASN B 1 5 ? -12.742 -6.062 -16.609 1 91.75 5 ASN B O 1
ATOM 3201 N N . GLY B 1 6 ? -12.398 -8.289 -16.906 1 95.5 6 GLY B N 1
ATOM 3202 C CA . GLY B 1 6 ? -11.289 -8.398 -15.969 1 95.5 6 GLY B CA 1
ATOM 3203 C C . GLY B 1 6 ? -11.25 -9.734 -15.25 1 95.5 6 GLY B C 1
ATOM 3204 O O . GLY B 1 6 ? -12.141 -10.57 -15.422 1 95.5 6 GLY B O 1
ATOM 3205 N N . PRO B 1 7 ? -10.312 -9.969 -14.453 1 96.62 7 PRO B N 1
ATOM 3206 C CA . PRO B 1 7 ? -10.125 -11.281 -13.82 1 96.62 7 PRO B CA 1
ATOM 3207 C C . PRO B 1 7 ? -11.227 -11.617 -12.82 1 96.62 7 PRO B C 1
ATOM 3209 O O . PRO B 1 7 ? -11.375 -12.781 -12.43 1 96.62 7 PRO B O 1
ATOM 3212 N N . LEU B 1 8 ? -12.047 -10.648 -12.438 1 97.12 8 LEU B N 1
ATOM 3213 C CA . LEU B 1 8 ? -13.078 -10.898 -11.438 1 97.12 8 LEU B CA 1
ATOM 3214 C C . LEU B 1 8 ? -14.469 -10.797 -12.047 1 97.12 8 LEU B C 1
ATOM 3216 O O . LEU B 1 8 ? -15.445 -10.57 -11.336 1 97.12 8 LEU B O 1
ATOM 3220 N N . THR B 1 9 ? -14.508 -10.914 -13.367 1 96 9 THR B N 1
ATOM 3221 C CA . THR B 1 9 ? -15.797 -10.961 -14.039 1 96 9 THR B CA 1
ATOM 3222 C C . THR B 1 9 ? -16.703 -12.031 -13.422 1 96 9 THR B C 1
ATOM 3224 O O . THR B 1 9 ? -16.266 -13.164 -13.203 1 96 9 THR B O 1
ATOM 3227 N N . GLY B 1 10 ? -17.922 -11.617 -13.062 1 94.94 10 GLY B N 1
ATOM 3228 C CA . GLY B 1 10 ? -18.891 -12.562 -12.5 1 94.94 10 GLY B CA 1
ATOM 3229 C C . GLY B 1 10 ? -19.016 -12.461 -10.992 1 94.94 10 GLY B C 1
ATOM 3230 O O . GLY B 1 10 ? -19.906 -13.07 -10.398 1 94.94 10 GLY B O 1
ATOM 3231 N N . ILE B 1 11 ? -18.156 -11.703 -10.375 1 97.12 11 ILE B N 1
ATOM 3232 C CA . ILE B 1 11 ? -18.188 -11.516 -8.93 1 97.12 11 ILE B CA 1
ATOM 3233 C C . ILE B 1 11 ? -19.078 -10.312 -8.594 1 97.12 11 ILE B C 1
ATOM 3235 O O . ILE B 1 11 ? -18.969 -9.258 -9.227 1 97.12 11 ILE B O 1
ATOM 3239 N N . ARG B 1 12 ? -19.891 -10.453 -7.613 1 98.62 12 ARG B N 1
ATOM 3240 C CA . ARG B 1 12 ? -20.734 -9.367 -7.145 1 98.62 12 ARG B CA 1
ATOM 3241 C C . ARG B 1 12 ? -20.312 -8.898 -5.754 1 98.62 12 ARG B C 1
ATOM 3243 O O . ARG B 1 12 ? -20.266 -9.703 -4.816 1 98.62 12 ARG B O 1
ATOM 3250 N N . ILE B 1 13 ? -20.062 -7.672 -5.645 1 98.94 13 ILE B N 1
ATOM 3251 C CA . ILE B 1 13 ? -19.625 -7.047 -4.398 1 98.94 13 ILE B CA 1
ATOM 3252 C C . ILE B 1 13 ? -20.672 -6.035 -3.939 1 98.94 13 ILE B C 1
ATOM 3254 O O . ILE B 1 13 ? -21.109 -5.184 -4.719 1 98.94 13 ILE B O 1
ATOM 3258 N N . VAL B 1 14 ? -21.094 -6.168 -2.725 1 98.94 14 VAL B N 1
ATOM 3259 C CA . VAL B 1 14 ? -21.875 -5.125 -2.064 1 98.94 14 VAL B CA 1
ATOM 3260 C C . VAL B 1 14 ? -20.953 -4.285 -1.174 1 98.94 14 VAL B C 1
ATOM 3262 O O . VAL B 1 14 ? -20.359 -4.801 -0.227 1 98.94 14 VAL B O 1
ATOM 3265 N N . ASP B 1 15 ? -20.797 -3.033 -1.521 1 98.94 15 ASP B N 1
ATOM 3266 C CA . ASP B 1 15 ? -19.953 -2.082 -0.792 1 98.94 15 ASP B CA 1
ATOM 3267 C C . ASP B 1 15 ? -20.797 -1.194 0.118 1 98.94 15 ASP B C 1
ATOM 3269 O O . ASP B 1 15 ? -21.375 -0.199 -0.334 1 98.94 15 ASP B O 1
ATOM 3273 N N . ALA B 1 16 ? -20.781 -1.506 1.381 1 98.81 16 ALA B N 1
ATOM 3274 C CA . ALA B 1 16 ? -21.516 -0.705 2.357 1 98.81 16 ALA B CA 1
ATOM 3275 C C . ALA B 1 16 ? -20.562 0.224 3.121 1 98.81 16 ALA B C 1
ATOM 3277 O O . ALA B 1 16 ? -20.969 0.841 4.113 1 98.81 16 ALA B O 1
ATOM 3278 N N . SER B 1 17 ? -19.328 0.258 2.684 1 98.38 17 SER B N 1
ATOM 3279 C CA . SER B 1 17 ? -18.328 1.043 3.383 1 98.38 17 SER B CA 1
ATOM 3280 C C . SER B 1 17 ? -18.391 2.514 2.98 1 98.38 17 SER B C 1
ATOM 3282 O O . SER B 1 17 ? -19.094 2.875 2.043 1 98.38 17 SER B O 1
ATOM 3284 N N . THR B 1 18 ? -17.641 3.318 3.746 1 96.94 18 THR B N 1
ATOM 3285 C CA . THR B 1 18 ? -17.719 4.754 3.496 1 96.94 18 THR B CA 1
ATOM 3286 C C . THR B 1 18 ? -16.312 5.375 3.461 1 96.94 18 THR B C 1
ATOM 3288 O O . THR B 1 18 ? -15.352 4.773 3.939 1 96.94 18 THR B O 1
ATOM 3291 N N . VAL B 1 19 ? -16.203 6.473 2.752 1 94.44 19 VAL B N 1
ATOM 3292 C CA . VAL B 1 19 ? -15.094 7.426 2.723 1 94.44 19 VAL B CA 1
ATOM 3293 C C . VAL B 1 19 ? -13.969 6.887 1.842 1 94.44 19 VAL B C 1
ATOM 3295 O O . VAL B 1 19 ? -14.039 6.973 0.613 1 94.44 19 VAL B O 1
ATOM 3298 N N . LEU B 1 20 ? -12.867 6.215 2.455 1 95.44 20 LEU B N 1
ATOM 3299 C CA . LEU B 1 20 ? -11.727 6.02 1.558 1 95.44 20 LEU B CA 1
ATOM 3300 C C . LEU B 1 20 ? -11.219 4.582 1.632 1 95.44 20 LEU B C 1
ATOM 3302 O O . LEU B 1 20 ? -11.219 3.867 0.627 1 95.44 20 LEU B O 1
ATOM 3306 N N . ALA B 1 21 ? -10.883 4.047 2.768 1 96.44 21 ALA B N 1
ATOM 3307 C CA . ALA B 1 21 ? -10.109 2.818 2.922 1 96.44 21 ALA B CA 1
ATOM 3308 C C . ALA B 1 21 ? -10.836 1.631 2.291 1 96.44 21 ALA B C 1
ATOM 3310 O O . ALA B 1 21 ? -10.445 1.162 1.217 1 96.44 21 ALA B O 1
ATOM 3311 N N . ALA B 1 22 ? -11.969 1.24 2.871 1 98.25 22 ALA B N 1
ATOM 3312 C CA . ALA B 1 22 ? -12.695 0.065 2.389 1 98.25 22 ALA B CA 1
ATOM 3313 C C . ALA B 1 22 ? -13.32 0.33 1.021 1 98.25 22 ALA B C 1
ATOM 3315 O O . ALA B 1 22 ? -13.289 -0.533 0.141 1 98.25 22 ALA B O 1
ATOM 3316 N N . PRO B 1 23 ? -13.828 1.563 0.749 1 98.44 23 PRO B N 1
ATOM 3317 C CA . PRO B 1 23 ? -14.344 1.838 -0.594 1 98.44 23 PRO B CA 1
ATOM 3318 C C . PRO B 1 23 ? -13.266 1.725 -1.675 1 98.44 23 PRO B C 1
ATOM 3320 O O . PRO B 1 23 ? -13.57 1.357 -2.812 1 98.44 23 PRO B O 1
ATOM 3323 N N . PHE B 1 24 ? -12.008 2.049 -1.377 1 98.62 24 PHE B N 1
ATOM 3324 C CA . PHE B 1 24 ? -10.93 1.903 -2.348 1 98.62 24 PHE B CA 1
ATOM 3325 C C . PHE B 1 24 ? -10.727 0.438 -2.717 1 98.62 24 PHE B C 1
ATOM 3327 O O . PHE B 1 24 ? -10.445 0.118 -3.875 1 98.62 24 PHE B O 1
ATOM 3334 N N . ALA B 1 25 ? -10.836 -0.437 -1.716 1 98.88 25 ALA B N 1
ATOM 3335 C CA . ALA B 1 25 ? -10.797 -1.868 -2.008 1 98.88 25 ALA B CA 1
ATOM 3336 C C . ALA B 1 25 ? -11.852 -2.24 -3.045 1 98.88 25 ALA B C 1
ATOM 3338 O O . ALA B 1 25 ? -11.555 -2.922 -4.031 1 98.88 25 ALA B O 1
ATOM 3339 N N . ALA B 1 26 ? -13.062 -1.766 -2.855 1 98.88 26 ALA B N 1
ATOM 3340 C CA . ALA B 1 26 ? -14.156 -2.049 -3.779 1 98.88 26 ALA B CA 1
ATOM 3341 C C . ALA B 1 26 ? -13.867 -1.483 -5.164 1 98.88 26 ALA B C 1
ATOM 3343 O O . ALA B 1 26 ? -14.188 -2.107 -6.18 1 98.88 26 ALA B O 1
ATOM 3344 N N . SER B 1 27 ? -13.266 -0.325 -5.188 1 98.62 27 SER B N 1
ATOM 3345 C CA . SER B 1 27 ? -12.922 0.309 -6.457 1 98.62 27 SER B CA 1
ATOM 3346 C C . SER B 1 27 ? -11.914 -0.523 -7.234 1 98.62 27 SER B C 1
ATOM 3348 O O . SER B 1 27 ? -12.047 -0.704 -8.445 1 98.62 27 SER B O 1
ATOM 3350 N N . LEU B 1 28 ? -10.898 -0.987 -6.555 1 98.75 28 LEU B N 1
ATOM 3351 C CA . LEU B 1 28 ? -9.891 -1.822 -7.203 1 98.75 28 LEU B CA 1
ATOM 3352 C C . LEU B 1 28 ? -10.516 -3.086 -7.777 1 98.75 28 LEU B C 1
ATOM 3354 O O . LEU B 1 28 ? -10.227 -3.471 -8.914 1 98.75 28 LEU B O 1
ATOM 3358 N N . LEU B 1 29 ? -11.414 -3.691 -6.988 1 98.81 29 LEU B N 1
ATOM 3359 C CA . LEU B 1 29 ? -12.055 -4.926 -7.43 1 98.81 29 LEU B CA 1
ATOM 3360 C C . LEU B 1 29 ? -13.008 -4.656 -8.594 1 98.81 29 LEU B C 1
ATOM 3362 O O . LEU B 1 29 ? -13.133 -5.48 -9.5 1 98.81 29 LEU B O 1
ATOM 3366 N N . GLY B 1 30 ? -13.656 -3.498 -8.539 1 98.75 30 GLY B N 1
ATOM 3367 C CA . GLY B 1 30 ? -14.461 -3.07 -9.68 1 98.75 30 GLY B CA 1
ATOM 3368 C C . GLY B 1 30 ? -13.648 -2.893 -10.945 1 98.75 30 GLY B C 1
ATOM 3369 O O . GLY B 1 30 ? -14.078 -3.305 -12.023 1 98.75 30 GLY B O 1
ATOM 3370 N N . ASP B 1 31 ? -12.477 -2.303 -10.875 1 98.5 31 ASP B N 1
ATOM 3371 C CA . ASP B 1 31 ? -11.57 -2.133 -12.008 1 98.5 31 ASP B CA 1
ATOM 3372 C C . ASP B 1 31 ? -11.195 -3.48 -12.617 1 98.5 31 ASP B C 1
ATOM 3374 O O . ASP B 1 31 ? -10.898 -3.568 -13.812 1 98.5 31 ASP B O 1
ATOM 3378 N N . MET B 1 32 ? -11.242 -4.504 -11.789 1 98.25 32 MET B N 1
ATOM 3379 C CA . MET B 1 32 ? -10.82 -5.828 -12.234 1 98.25 32 MET B CA 1
ATOM 3380 C C . MET B 1 32 ? -12.023 -6.652 -12.703 1 98.25 32 MET B C 1
ATOM 3382 O O . MET B 1 32 ? -11.914 -7.867 -12.875 1 98.25 32 MET B O 1
ATOM 3386 N N . GLY B 1 33 ? -13.172 -5.996 -12.766 1 97.75 33 GLY B N 1
ATOM 3387 C CA . GLY B 1 33 ? -14.266 -6.617 -13.492 1 97.75 33 GLY B CA 1
ATOM 3388 C C . GLY B 1 33 ? -15.453 -6.973 -12.609 1 97.75 33 GLY B C 1
ATOM 3389 O O . GLY B 1 33 ? -16.516 -7.332 -13.109 1 97.75 33 GLY B O 1
ATOM 3390 N N . ALA B 1 34 ? -15.367 -6.852 -11.297 1 98.31 34 ALA B N 1
ATOM 3391 C CA . ALA B 1 34 ? -16.469 -7.191 -10.398 1 98.31 34 ALA B CA 1
ATOM 3392 C C . ALA B 1 34 ? -17.625 -6.207 -10.547 1 98.31 34 ALA B C 1
ATOM 3394 O O . ALA B 1 34 ? -17.406 -5.035 -10.867 1 98.31 34 ALA B O 1
ATOM 3395 N N . GLU B 1 35 ? -18.797 -6.711 -10.398 1 98.44 35 GLU B N 1
ATOM 3396 C CA . GLU B 1 35 ? -19.953 -5.836 -10.211 1 98.44 35 GLU B CA 1
ATOM 3397 C C . GLU B 1 35 ? -20 -5.293 -8.781 1 98.44 35 GLU B C 1
ATOM 3399 O O . GLU B 1 35 ? -20.031 -6.062 -7.82 1 98.44 35 GLU B O 1
ATOM 3404 N N . VAL B 1 36 ? -19.984 -3.996 -8.664 1 98.88 36 VAL B N 1
ATOM 3405 C CA . VAL B 1 36 ? -19.969 -3.395 -7.336 1 98.88 36 VAL B CA 1
ATOM 3406 C C . VAL B 1 36 ? -21.25 -2.578 -7.129 1 98.88 36 VAL B C 1
ATOM 3408 O O . VAL B 1 36 ? -21.516 -1.634 -7.875 1 98.88 36 VAL B O 1
ATOM 3411 N N . ILE B 1 37 ? -22.016 -2.951 -6.156 1 98.94 37 ILE B N 1
ATOM 3412 C CA . ILE B 1 37 ? -23.188 -2.189 -5.727 1 98.94 37 ILE B CA 1
ATOM 3413 C C . ILE B 1 37 ? -22.859 -1.427 -4.445 1 98.94 37 ILE B C 1
ATOM 3415 O O . ILE B 1 37 ? -22.688 -2.031 -3.383 1 98.94 37 ILE B O 1
ATOM 3419 N N . LYS B 1 38 ? -22.734 -0.16 -4.566 1 98.88 38 LYS B N 1
ATOM 3420 C CA . LYS B 1 38 ? -22.469 0.715 -3.43 1 98.88 38 LYS B CA 1
ATOM 3421 C C . LYS B 1 38 ? -23.75 1.102 -2.711 1 98.88 38 LYS B C 1
ATOM 3423 O O . LYS B 1 38 ? -24.672 1.644 -3.326 1 98.88 38 LYS B O 1
ATOM 3428 N N . VAL B 1 39 ? -23.812 0.772 -1.463 1 98.88 39 VAL B N 1
ATOM 3429 C CA . VAL B 1 39 ? -24.938 1.12 -0.618 1 98.88 39 VAL B CA 1
ATOM 3430 C C . VAL B 1 39 ? -24.688 2.453 0.081 1 98.88 39 VAL B C 1
ATOM 3432 O O . VAL B 1 39 ? -23.656 2.615 0.756 1 98.88 39 VAL B O 1
ATOM 3435 N N . GLU B 1 40 ? -25.562 3.367 -0.124 1 98.75 40 GLU B N 1
ATOM 3436 C CA . GLU B 1 40 ? -25.406 4.711 0.424 1 98.75 40 GLU B CA 1
ATOM 3437 C C . GLU B 1 40 ? -26.672 5.164 1.154 1 98.75 40 GLU B C 1
ATOM 3439 O O . GLU B 1 40 ? -27.766 4.734 0.818 1 98.75 40 GLU B O 1
ATOM 3444 N N . LEU B 1 41 ? -26.484 6.012 2.158 1 98.19 41 LEU B N 1
ATOM 3445 C CA . LEU B 1 41 ? -27.641 6.582 2.848 1 98.19 41 LEU B CA 1
ATOM 3446 C C . LEU B 1 41 ? -28.453 7.465 1.909 1 98.19 41 LEU B C 1
ATOM 3448 O O . LEU B 1 41 ? -27.891 8.234 1.126 1 98.19 41 LEU B O 1
ATOM 3452 N N . PRO B 1 42 ? -29.812 7.344 2.025 1 97.94 42 PRO B N 1
ATOM 3453 C CA . PRO B 1 42 ? -30.625 8.25 1.215 1 97.94 42 PRO B CA 1
ATOM 3454 C C . PRO B 1 42 ? -30.359 9.719 1.515 1 97.94 42 PRO B C 1
ATOM 3456 O O . PRO B 1 42 ? -30.109 10.086 2.668 1 97.94 42 PRO B O 1
ATOM 3459 N N . GLN B 1 43 ? -30.359 10.586 0.508 1 95.06 43 GLN B N 1
ATOM 3460 C CA . GLN B 1 43 ? -30.266 12.039 0.584 1 95.06 43 GLN B CA 1
ATOM 3461 C C . GLN B 1 43 ? -28.828 12.492 0.762 1 95.06 43 GLN B C 1
ATOM 3463 O O . GLN B 1 43 ? -28.344 13.352 0.021 1 95.06 43 GLN B O 1
ATOM 3468 N N . THR B 1 44 ? -28.047 11.82 1.668 1 95.44 44 THR B N 1
ATOM 3469 C CA . THR B 1 44 ? -26.734 12.352 1.986 1 95.44 44 THR B CA 1
ATOM 3470 C C . THR B 1 44 ? -25.641 11.531 1.291 1 95.44 44 THR B C 1
ATOM 3472 O O . THR B 1 44 ? -24.594 12.07 0.928 1 95.44 44 THR B O 1
ATOM 3475 N N . GLY B 1 45 ? -25.891 10.18 1.137 1 97.88 45 GLY B N 1
ATOM 3476 C CA . GLY B 1 45 ? -24.906 9.32 0.492 1 97.88 45 GLY B CA 1
ATOM 3477 C C . GLY B 1 45 ? -23.656 9.102 1.325 1 97.88 45 GLY B C 1
ATOM 3478 O O . GLY B 1 45 ? -23.688 9.266 2.547 1 97.88 45 GLY B O 1
ATOM 3479 N N . ASP B 1 46 ? -22.609 8.641 0.694 1 97.69 46 ASP B N 1
ATOM 3480 C CA . ASP B 1 46 ? -21.297 8.477 1.296 1 97.69 46 ASP B CA 1
ATOM 3481 C C . ASP B 1 46 ? -20.672 9.836 1.639 1 97.69 46 ASP B C 1
ATOM 3483 O O . ASP B 1 46 ? -20.641 10.742 0.803 1 97.69 46 ASP B O 1
ATOM 3487 N N . PRO B 1 47 ? -20.125 9.945 2.857 1 93.75 47 PRO B N 1
ATOM 3488 C CA . PRO B 1 47 ? -19.484 11.203 3.227 1 93.75 47 PRO B CA 1
ATOM 3489 C C . PRO B 1 47 ? -18.375 11.609 2.254 1 93.75 47 PRO B C 1
ATOM 3491 O O . PRO B 1 47 ? -18.047 12.797 2.143 1 93.75 47 PRO B O 1
ATOM 3494 N N . LEU B 1 48 ? -17.844 10.719 1.5 1 94.38 48 LEU B N 1
ATOM 3495 C CA . LEU B 1 48 ? -16.812 11.023 0.51 1 94.38 48 LEU B CA 1
ATOM 3496 C C . LEU B 1 48 ? -17.312 12.047 -0.502 1 94.38 48 LEU B C 1
ATOM 3498 O O . LEU B 1 48 ? -16.547 12.867 -1 1 94.38 48 LEU B O 1
ATOM 3502 N N . ARG B 1 49 ? -18.594 12 -0.798 1 95.06 49 ARG B N 1
ATOM 3503 C CA . ARG B 1 49 ? -19.188 12.93 -1.75 1 95.06 49 ARG B CA 1
ATOM 3504 C C . ARG B 1 49 ? -19.031 14.367 -1.277 1 95.06 49 ARG B C 1
ATOM 3506 O O . ARG B 1 49 ? -19.062 15.297 -2.086 1 95.06 49 ARG B O 1
ATOM 3513 N N . GLY B 1 50 ? -18.812 14.492 0.016 1 89 50 GLY B N 1
ATOM 3514 C CA . GLY B 1 50 ? -18.719 15.82 0.6 1 89 50 GLY B CA 1
ATOM 3515 C C . GLY B 1 50 ? -17.297 16.234 0.899 1 89 50 GLY B C 1
ATOM 3516 O O . GLY B 1 50 ? -17.062 17.297 1.488 1 89 50 GLY B O 1
ATOM 3517 N N . LEU B 1 51 ? -16.391 15.406 0.525 1 85.75 51 LEU B N 1
ATOM 3518 C CA . LEU B 1 51 ? -14.984 15.727 0.762 1 85.75 51 LEU B CA 1
ATOM 3519 C C . LEU B 1 51 ? -14.352 16.344 -0.478 1 85.75 51 LEU B C 1
ATOM 3521 O O . LEU B 1 51 ? -14.414 15.773 -1.567 1 85.75 51 LEU B O 1
ATOM 3525 N N . GLY B 1 52 ? -13.773 17.516 -0.377 1 86.94 52 GLY B N 1
ATOM 3526 C CA . GLY B 1 52 ? -13.148 18.203 -1.497 1 86.94 52 GLY B CA 1
ATOM 3527 C C . GLY B 1 52 ? -11.938 17.453 -2.043 1 86.94 52 GLY B C 1
ATOM 3528 O O . GLY B 1 52 ? -11.602 16.375 -1.564 1 86.94 52 GLY B O 1
ATOM 3529 N N . PRO B 1 53 ? -11.414 18.047 -3.051 1 90.06 53 PRO B N 1
ATOM 3530 C CA . PRO B 1 53 ? -11.695 19.328 -3.711 1 90.06 53 PRO B CA 1
ATOM 3531 C C . PRO B 1 53 ? -12.977 19.281 -4.543 1 90.06 53 PRO B C 1
ATOM 3533 O O . PRO B 1 53 ? -13.5 18.203 -4.824 1 90.06 53 PRO B O 1
ATOM 3536 N N . TYR B 1 54 ? -13.445 20.531 -4.836 1 93.94 54 TYR B N 1
ATOM 3537 C CA . TYR B 1 54 ? -14.664 20.688 -5.621 1 93.94 54 TYR B CA 1
ATOM 3538 C C . TYR B 1 54 ? -14.43 21.594 -6.824 1 93.94 54 TYR B C 1
ATOM 3540 O O . TYR B 1 54 ? -13.609 22.516 -6.762 1 93.94 54 TYR B O 1
ATOM 3548 N N . LYS B 1 55 ? -14.984 21.281 -7.91 1 96.12 55 LYS B N 1
ATOM 3549 C CA . LYS B 1 55 ? -15.258 22.281 -8.945 1 96.12 55 LYS B CA 1
ATOM 3550 C C . LYS B 1 55 ? -16.719 22.75 -8.883 1 96.12 55 LYS B C 1
ATOM 3552 O O . LYS B 1 55 ? -17.625 21.984 -9.18 1 96.12 55 LYS B O 1
ATOM 3557 N N . GLU B 1 56 ? -16.844 23.891 -8.406 1 92.88 56 GLU B N 1
ATOM 3558 C CA . GLU B 1 56 ? -18.172 24.359 -8.023 1 92.88 56 GLU B CA 1
ATOM 3559 C C . GLU B 1 56 ? -18.797 23.453 -6.961 1 92.88 56 GLU B C 1
ATOM 3561 O O . GLU B 1 56 ? -18.219 23.266 -5.883 1 92.88 56 GLU B O 1
ATOM 3566 N N . GLU B 1 57 ? -19.812 22.688 -7.285 1 92.25 57 GLU B N 1
ATOM 3567 C CA . GLU B 1 57 ? -20.469 21.828 -6.293 1 92.25 57 GLU B CA 1
ATOM 3568 C C . GLU B 1 57 ? -20.141 20.359 -6.527 1 92.25 57 GLU B C 1
ATOM 3570 O O . GLU B 1 57 ? -20.531 19.5 -5.738 1 92.25 57 GLU B O 1
ATOM 3575 N N . GLU B 1 58 ? -19.375 20.125 -7.539 1 94.94 58 GLU B N 1
ATOM 3576 C CA . GLU B 1 58 ? -19.094 18.734 -7.91 1 94.94 58 GLU B CA 1
ATOM 3577 C C . GLU B 1 58 ? -17.828 18.219 -7.223 1 94.94 58 GLU B C 1
ATOM 3579 O O . GLU B 1 58 ? -16.766 18.812 -7.348 1 94.94 58 GLU B O 1
ATOM 3584 N N . PRO B 1 59 ? -18 17.172 -6.434 1 94.25 59 PRO B N 1
ATOM 3585 C CA . PRO B 1 59 ? -16.797 16.594 -5.844 1 94.25 59 PRO B CA 1
ATOM 3586 C C . PRO B 1 59 ? -15.859 15.992 -6.887 1 94.25 59 PRO B C 1
ATOM 3588 O O . PRO B 1 59 ? -16.312 15.32 -7.812 1 94.25 59 PRO B O 1
ATOM 3591 N N . LEU B 1 60 ? -14.578 16.156 -6.703 1 96.12 60 LEU B N 1
ATOM 3592 C CA . LEU B 1 60 ? -13.617 15.758 -7.719 1 96.12 60 LEU B CA 1
ATOM 3593 C C . LEU B 1 60 ? -12.961 14.43 -7.348 1 96.12 60 LEU B C 1
ATOM 3595 O O . LEU B 1 60 ? -12.266 13.82 -8.164 1 96.12 60 LEU B O 1
ATOM 3599 N N . ARG B 1 61 ? -13.219 13.914 -6.141 1 95.44 61 ARG B N 1
ATOM 3600 C CA . ARG B 1 61 ? -12.688 12.617 -5.73 1 95.44 61 ARG B CA 1
ATOM 3601 C C . ARG B 1 61 ? -13.602 11.484 -6.184 1 95.44 61 ARG B C 1
ATOM 3603 O O . ARG B 1 61 ? -13.133 10.375 -6.461 1 95.44 61 ARG B O 1
ATOM 3610 N N . TRP B 1 62 ? -14.891 11.773 -6.277 1 96.75 62 TRP B N 1
ATOM 3611 C CA . TRP B 1 62 ? -15.922 10.758 -6.477 1 96.75 62 TRP B CA 1
ATOM 3612 C C . TRP B 1 62 ? -15.75 10.07 -7.828 1 96.75 62 TRP B C 1
ATOM 3614 O O . TRP B 1 62 ? -15.789 8.844 -7.914 1 96.75 62 TRP B O 1
ATOM 3624 N N . PRO B 1 63 ? -15.383 10.758 -8.953 1 96.94 63 PRO B N 1
ATOM 3625 C CA . PRO B 1 63 ? -15.305 10.117 -10.266 1 96.94 63 PRO B CA 1
ATOM 3626 C C . PRO B 1 63 ? -14.258 9 -10.312 1 96.94 63 PRO B C 1
ATOM 3628 O O . PRO B 1 63 ? -14.484 7.973 -10.953 1 96.94 63 PRO B O 1
ATOM 3631 N N . GLY B 1 64 ? -13.18 9.195 -9.672 1 96.81 64 GLY B N 1
ATOM 3632 C CA . GLY B 1 64 ? -12.141 8.18 -9.648 1 96.81 64 GLY B CA 1
ATOM 3633 C C . GLY B 1 64 ? -12.422 7.062 -8.664 1 96.81 64 GLY B C 1
ATOM 3634 O O . GLY B 1 64 ? -12.305 5.883 -9 1 96.81 64 GLY B O 1
ATOM 3635 N N . MET B 1 65 ? -12.891 7.422 -7.504 1 97.31 65 MET B N 1
ATOM 3636 C CA . MET B 1 65 ? -13.047 6.492 -6.387 1 97.31 65 MET B CA 1
ATOM 3637 C C . MET B 1 65 ? -14.227 5.562 -6.617 1 97.31 65 MET B C 1
ATOM 3639 O O . MET B 1 65 ? -14.227 4.418 -6.156 1 97.31 65 MET B O 1
ATOM 3643 N N . SER B 1 66 ? -15.195 6.02 -7.402 1 98.19 66 SER B N 1
ATOM 3644 C CA . SER B 1 66 ? -16.438 5.25 -7.453 1 98.19 66 SER B CA 1
ATOM 3645 C C . SER B 1 66 ? -16.766 4.812 -8.875 1 98.19 66 SER B C 1
ATOM 3647 O O . SER B 1 66 ? -17.891 4.395 -9.164 1 98.19 66 SER B O 1
ATOM 3649 N N . ARG B 1 67 ? -15.742 4.973 -9.766 1 98 67 ARG B N 1
ATOM 3650 C CA . ARG B 1 67 ? -15.914 4.391 -11.094 1 98 67 ARG B CA 1
ATOM 3651 C C . ARG B 1 67 ? -16.234 2.904 -11.008 1 98 67 ARG B C 1
ATOM 3653 O O . ARG B 1 67 ? -15.82 2.227 -10.062 1 98 67 ARG B O 1
ATOM 3660 N N . ASN B 1 68 ? -17.047 2.414 -11.945 1 98.56 68 ASN B N 1
ATOM 3661 C CA . ASN B 1 68 ? -17.406 1.006 -12.086 1 98.56 68 ASN B CA 1
ATOM 3662 C C . ASN B 1 68 ? -18.375 0.56 -10.992 1 98.56 68 ASN B C 1
ATOM 3664 O O . ASN B 1 68 ? -18.766 -0.607 -10.945 1 98.56 68 ASN B O 1
ATOM 3668 N N . LYS B 1 69 ? -18.812 1.506 -10.109 1 98.75 69 LYS B N 1
ATOM 3669 C CA . LYS B 1 69 ? -19.797 1.144 -9.094 1 98.75 69 LYS B CA 1
ATOM 3670 C C . LYS B 1 69 ? -21.219 1.535 -9.531 1 98.75 69 LYS B C 1
ATOM 3672 O O . LYS B 1 69 ? -21.375 2.41 -10.383 1 98.75 69 LYS B O 1
ATOM 3677 N N . GLN B 1 70 ? -22.172 0.839 -9 1 98.81 70 GLN B N 1
ATOM 3678 C CA . GLN B 1 70 ? -23.578 1.241 -9.008 1 98.81 70 GLN B CA 1
ATOM 3679 C C . GLN B 1 70 ? -24 1.784 -7.648 1 98.81 70 GLN B C 1
ATOM 3681 O O . GLN B 1 70 ? -23.547 1.304 -6.609 1 98.81 70 GLN B O 1
ATOM 3686 N N . SER B 1 71 ? -24.891 2.748 -7.656 1 98.88 71 SER B N 1
ATOM 3687 C CA . SER B 1 71 ? -25.312 3.354 -6.398 1 98.88 71 SER B CA 1
ATOM 3688 C C . SER B 1 71 ? -26.734 2.957 -6.039 1 98.88 71 SER B C 1
ATOM 3690 O O . SER B 1 71 ? -27.656 3.156 -6.832 1 98.88 71 SER B O 1
ATOM 3692 N N . LEU B 1 72 ? -26.891 2.365 -4.945 1 98.88 72 LEU B N 1
ATOM 3693 C CA . LEU B 1 72 ? -28.156 2.041 -4.293 1 98.88 72 LEU B CA 1
ATOM 3694 C C . LEU B 1 72 ? -28.328 2.844 -3.008 1 98.88 72 LEU B C 1
ATOM 3696 O O . LEU B 1 72 ? -27.531 2.711 -2.078 1 98.88 72 LEU B O 1
ATOM 3700 N N . THR B 1 73 ? -29.375 3.695 -2.969 1 98.81 73 THR B N 1
ATOM 3701 C CA . THR B 1 73 ? -29.656 4.32 -1.685 1 98.81 73 THR B CA 1
ATOM 3702 C C . THR B 1 73 ? -30.484 3.387 -0.801 1 98.81 73 THR B C 1
ATOM 3704 O O . THR B 1 73 ? -31.469 2.812 -1.251 1 98.81 73 THR B O 1
ATOM 3707 N N . LEU B 1 74 ? -30 3.145 0.368 1 98.88 74 LEU B N 1
ATOM 3708 C CA . LEU B 1 74 ? -30.625 2.223 1.304 1 98.88 74 LEU B CA 1
ATOM 3709 C C . LEU B 1 74 ? -30.234 2.545 2.74 1 98.88 74 LEU B C 1
ATOM 3711 O O . LEU B 1 74 ? -29.047 2.596 3.062 1 98.88 74 LEU B O 1
ATOM 3715 N N . ASP B 1 75 ? -31.219 2.814 3.602 1 98.62 75 ASP B N 1
ATOM 3716 C CA . ASP B 1 75 ? -30.969 3.066 5.016 1 98.62 75 ASP B CA 1
ATOM 3717 C C . ASP B 1 75 ? -31.047 1.774 5.828 1 98.62 75 ASP B C 1
ATOM 3719 O O . ASP B 1 75 ? -32.125 1.384 6.285 1 98.62 75 ASP B O 1
ATOM 3723 N N . ILE B 1 76 ? -29.891 1.198 6.062 1 97.94 76 ILE B N 1
ATOM 3724 C CA . ILE B 1 76 ? -29.875 -0.112 6.703 1 97.94 76 ILE B CA 1
ATOM 3725 C C . ILE B 1 76 ? -29.969 0.053 8.219 1 97.94 76 ILE B C 1
ATOM 3727 O O . ILE B 1 76 ? -29.844 -0.921 8.969 1 97.94 76 ILE B O 1
ATOM 3731 N N . ARG B 1 77 ? -30.219 1.266 8.734 1 96 77 ARG B N 1
ATOM 3732 C CA . ARG B 1 77 ? -30.531 1.498 10.141 1 96 77 ARG B CA 1
ATOM 3733 C C . ARG B 1 77 ? -31.984 1.168 10.445 1 96 77 ARG B C 1
ATOM 3735 O O . ARG B 1 77 ? -32.344 0.964 11.602 1 96 77 ARG B O 1
ATOM 3742 N N . GLN B 1 78 ? -32.75 1.132 9.406 1 96.81 78 GLN B N 1
ATOM 3743 C CA . GLN B 1 78 ? -34.156 0.807 9.5 1 96.81 78 GLN B CA 1
ATOM 3744 C C . GLN B 1 78 ? -34.406 -0.68 9.258 1 96.81 78 GLN B C 1
ATOM 3746 O O . GLN B 1 78 ? -33.75 -1.289 8.406 1 96.81 78 GLN B O 1
ATOM 3751 N N . LYS B 1 79 ? -35.469 -1.182 9.898 1 97.25 79 LYS B N 1
ATOM 3752 C CA . LYS B 1 79 ? -35.75 -2.607 9.805 1 97.25 79 LYS B CA 1
ATOM 3753 C C . LYS B 1 79 ? -36.031 -3.021 8.359 1 97.25 79 LYS B C 1
ATOM 3755 O O . LYS B 1 79 ? -35.5 -4.047 7.902 1 97.25 79 LYS B O 1
ATOM 3760 N N . GLU B 1 80 ? -36.812 -2.236 7.719 1 97.56 80 GLU B N 1
ATOM 3761 C CA . GLU B 1 80 ? -37.094 -2.559 6.328 1 97.56 80 GLU B CA 1
ATOM 3762 C C . GLU B 1 80 ? -35.844 -2.502 5.461 1 97.56 80 GLU B C 1
ATOM 3764 O O . GLU B 1 80 ? -35.688 -3.305 4.543 1 97.56 80 GLU B O 1
ATOM 3769 N N . GLY B 1 81 ? -34.938 -1.56 5.684 1 98.44 81 GLY B N 1
ATOM 3770 C CA . GLY B 1 81 ? -33.688 -1.477 4.984 1 98.44 81 GLY B CA 1
ATOM 3771 C C . GLY B 1 81 ? -32.781 -2.676 5.23 1 98.44 81 GLY B C 1
ATOM 3772 O O . GLY B 1 81 ? -32.094 -3.139 4.32 1 98.44 81 GLY B O 1
ATOM 3773 N N . GLN B 1 82 ? -32.844 -3.193 6.461 1 98.5 82 GLN B N 1
ATOM 3774 C CA . GLN B 1 82 ? -32.094 -4.387 6.816 1 98.5 82 GLN B CA 1
ATOM 3775 C C . GLN B 1 82 ? -32.562 -5.602 6.031 1 98.5 82 GLN B C 1
ATOM 3777 O O . GLN B 1 82 ? -31.766 -6.414 5.578 1 98.5 82 GLN B O 1
ATOM 3782 N N . GLU B 1 83 ? -33.844 -5.695 5.883 1 97.81 83 GLU B N 1
ATOM 3783 C CA . GLU B 1 83 ? -34.406 -6.809 5.129 1 97.81 83 GLU B CA 1
ATOM 3784 C C . GLU B 1 83 ? -34 -6.746 3.662 1 97.81 83 GLU B C 1
ATOM 3786 O O . GLU B 1 83 ? -33.625 -7.766 3.068 1 97.81 83 GLU B O 1
ATOM 3791 N N . ILE B 1 84 ? -34.062 -5.59 3.102 1 98.5 84 ILE B N 1
ATOM 3792 C CA . ILE B 1 84 ? -33.656 -5.402 1.712 1 98.5 84 ILE B CA 1
ATOM 3793 C C . ILE B 1 84 ? -32.156 -5.707 1.563 1 98.5 84 ILE B C 1
ATOM 3795 O O . ILE B 1 84 ? -31.734 -6.312 0.575 1 98.5 84 ILE B O 1
ATOM 3799 N N . PHE B 1 85 ? -31.375 -5.27 2.537 1 98.81 85 PHE B N 1
ATOM 3800 C CA . PHE B 1 85 ? -29.938 -5.527 2.551 1 98.81 85 PHE B CA 1
ATOM 3801 C C . PHE B 1 85 ? -29.656 -7.027 2.543 1 98.81 85 PHE B C 1
ATOM 3803 O O . PHE B 1 85 ? -28.797 -7.5 1.799 1 98.81 85 PHE B O 1
ATOM 3810 N N . LYS B 1 86 ? -30.391 -7.766 3.32 1 98.69 86 LYS B N 1
ATOM 3811 C CA . LYS B 1 86 ? -30.25 -9.219 3.34 1 98.69 86 LYS B CA 1
ATOM 3812 C C . LYS B 1 86 ? -30.625 -9.828 1.989 1 98.69 86 LYS B C 1
ATOM 3814 O O . LYS B 1 86 ? -29.953 -10.742 1.51 1 98.69 86 LYS B O 1
ATOM 3819 N N . ASP B 1 87 ? -31.688 -9.297 1.362 1 98.38 87 ASP B N 1
ATOM 3820 C CA . ASP B 1 87 ? -32.094 -9.758 0.035 1 98.38 87 ASP B CA 1
ATOM 3821 C C . ASP B 1 87 ? -30.969 -9.531 -0.98 1 98.38 87 ASP B C 1
ATOM 3823 O O . ASP B 1 87 ? -30.719 -10.375 -1.84 1 98.38 87 ASP B O 1
ATOM 3827 N N . LEU B 1 88 ? -30.359 -8.398 -0.881 1 98.56 88 LEU B N 1
ATOM 3828 C CA . LEU B 1 88 ? -29.266 -8.031 -1.765 1 98.56 88 LEU B CA 1
ATOM 3829 C C . LEU B 1 88 ? -28.078 -8.984 -1.594 1 98.56 88 LEU B C 1
ATOM 3831 O O . LEU B 1 88 ? -27.422 -9.328 -2.568 1 98.56 88 LEU B O 1
ATOM 3835 N N . LEU B 1 89 ? -27.812 -9.453 -0.352 1 98.75 89 LEU B N 1
ATOM 3836 C CA . LEU B 1 89 ? -26.625 -10.227 -0.006 1 98.75 89 LEU B CA 1
ATOM 3837 C C . LEU B 1 89 ? -26.828 -11.703 -0.319 1 98.75 89 LEU B C 1
ATOM 3839 O O . LEU B 1 89 ? -25.875 -12.477 -0.335 1 98.75 89 LEU B O 1
ATOM 3843 N N . LYS B 1 90 ? -28.062 -12.102 -0.645 1 98 90 LYS B N 1
ATOM 3844 C CA . LYS B 1 90 ? -28.375 -13.5 -0.928 1 98 90 LYS B CA 1
ATOM 3845 C C . LYS B 1 90 ? -27.516 -14.031 -2.082 1 98 90 LYS B C 1
ATOM 3847 O O . LYS B 1 90 ? -27.141 -15.203 -2.096 1 98 90 LYS B O 1
ATOM 3852 N N . ASP B 1 91 ? -27.234 -13.109 -2.992 1 95.38 91 ASP B N 1
ATOM 3853 C CA . ASP B 1 91 ? -26.5 -13.562 -4.172 1 95.38 91 ASP B CA 1
ATOM 3854 C C . ASP B 1 91 ? -25.172 -12.805 -4.32 1 95.38 91 ASP B C 1
ATOM 3856 O O . ASP B 1 91 ? -24.594 -12.766 -5.406 1 95.38 91 ASP B O 1
ATOM 3860 N N . ALA B 1 92 ? -24.797 -12.133 -3.283 1 98.5 92 ALA B N 1
ATOM 3861 C CA . ALA B 1 92 ? -23.531 -11.406 -3.309 1 98.5 92 ALA B CA 1
ATOM 3862 C C . ALA B 1 92 ? -22.359 -12.336 -2.992 1 98.5 92 ALA B C 1
ATOM 3864 O O . ALA B 1 92 ? -22.516 -13.305 -2.244 1 98.5 92 ALA B O 1
ATOM 3865 N N . ASP B 1 93 ? -21.219 -12.062 -3.568 1 98.44 93 ASP B N 1
ATOM 3866 C CA . ASP B 1 93 ? -20.016 -12.82 -3.262 1 98.44 93 ASP B CA 1
ATOM 3867 C C . ASP B 1 93 ? -19.266 -12.203 -2.082 1 98.44 93 ASP B C 1
ATOM 3869 O O . ASP B 1 93 ? -18.703 -12.922 -1.253 1 98.44 93 ASP B O 1
ATOM 3873 N N . VAL B 1 94 ? -19.203 -10.906 -2.023 1 98.94 94 VAL B N 1
ATOM 3874 C CA . VAL B 1 94 ? -18.438 -10.203 -1.004 1 98.94 94 VAL B CA 1
ATOM 3875 C C . VAL B 1 94 ? -19.25 -9.031 -0.457 1 98.94 94 VAL B C 1
ATOM 3877 O O . VAL B 1 94 ? -19.891 -8.312 -1.218 1 98.94 94 VAL B O 1
ATOM 3880 N N . LEU B 1 95 ? -19.297 -8.883 0.824 1 98.94 95 LEU B N 1
ATOM 3881 C CA . LEU B 1 95 ? -19.703 -7.656 1.505 1 98.94 95 LEU B CA 1
ATOM 3882 C C . LEU B 1 95 ? -18.484 -6.918 2.057 1 98.94 95 LEU B C 1
ATOM 3884 O O . LEU B 1 95 ? -17.688 -7.492 2.803 1 98.94 95 LEU B O 1
ATOM 3888 N N . ILE B 1 96 ? -18.297 -5.691 1.667 1 98.94 96 ILE B N 1
ATOM 3889 C CA . ILE B 1 96 ? -17.234 -4.836 2.203 1 98.94 96 ILE B CA 1
ATOM 3890 C C . ILE B 1 96 ? -17.844 -3.787 3.133 1 98.94 96 ILE B C 1
ATOM 3892 O O . ILE B 1 96 ? -18.781 -3.08 2.752 1 98.94 96 ILE B O 1
ATOM 3896 N N . GLU B 1 97 ? -17.344 -3.719 4.332 1 98.69 97 GLU B N 1
ATOM 3897 C CA . GLU B 1 97 ? -17.859 -2.754 5.297 1 98.69 97 GLU B CA 1
ATOM 3898 C C . GLU B 1 97 ? -16.75 -2.197 6.18 1 98.69 97 GLU B C 1
ATOM 3900 O O . GLU B 1 97 ? -15.672 -2.789 6.277 1 98.69 97 GLU B O 1
ATOM 3905 N N . ASN B 1 98 ? -16.938 -1.031 6.754 1 97.88 98 ASN B N 1
ATOM 3906 C CA . ASN B 1 98 ? -15.977 -0.45 7.684 1 97.88 98 ASN B CA 1
ATOM 3907 C C . ASN B 1 98 ? -16.672 0.244 8.852 1 97.88 98 ASN B C 1
ATOM 3909 O O . ASN B 1 98 ? -16.25 1.32 9.281 1 97.88 98 ASN B O 1
ATOM 3913 N N . PHE B 1 99 ? -17.734 -0.362 9.336 1 95.81 99 PHE B N 1
ATOM 3914 C CA . PHE B 1 99 ? -18.406 0.135 10.531 1 95.81 99 PHE B CA 1
ATOM 3915 C C . PHE B 1 99 ? -17.578 -0.164 11.781 1 95.81 99 PHE B C 1
ATOM 3917 O O . PHE B 1 99 ? -16.719 -1.044 11.766 1 95.81 99 PHE B O 1
ATOM 3924 N N . ARG B 1 100 ? -17.891 0.585 12.828 1 94.38 100 ARG B N 1
ATOM 3925 C CA . ARG B 1 100 ? -17.328 0.212 14.117 1 94.38 100 ARG B CA 1
ATOM 3926 C C . ARG B 1 100 ? -17.734 -1.208 14.5 1 94.38 100 ARG B C 1
ATOM 3928 O O . ARG B 1 100 ? -18.891 -1.61 14.297 1 94.38 100 ARG B O 1
ATOM 3935 N N . PRO B 1 101 ? -16.766 -1.907 15.078 1 96 101 PRO B N 1
ATOM 3936 C CA . PRO B 1 101 ? -17.109 -3.273 15.477 1 96 101 PRO B CA 1
ATOM 3937 C C . PRO B 1 101 ? -18.375 -3.342 16.312 1 96 101 PRO B C 1
ATOM 3939 O O . PRO B 1 101 ? -18.609 -2.479 17.156 1 96 101 PRO B O 1
ATOM 3942 N N . LYS B 1 102 ? -19.266 -4.324 16.031 1 96 102 LYS B N 1
ATOM 3943 C CA . LYS B 1 102 ? -20.5 -4.637 16.719 1 96 102 LYS B CA 1
ATOM 3944 C C . LYS B 1 102 ? -21.672 -3.848 16.141 1 96 102 LYS B C 1
ATOM 3946 O O . LYS B 1 102 ? -22.828 -4.152 16.406 1 96 102 LYS B O 1
ATOM 3951 N N . THR B 1 103 ? -21.406 -2.891 15.289 1 96.38 103 THR B N 1
ATOM 3952 C CA . THR B 1 103 ? -22.469 -2.09 14.711 1 96.38 103 THR B CA 1
ATOM 3953 C C . THR B 1 103 ? -23.406 -2.959 13.875 1 96.38 103 THR B C 1
ATOM 3955 O O . THR B 1 103 ? -24.625 -2.986 14.117 1 96.38 103 THR B O 1
ATOM 3958 N N . LEU B 1 104 ? -22.906 -3.707 12.906 1 97.69 104 LEU B N 1
ATOM 3959 C CA . LEU B 1 104 ? -23.734 -4.559 12.062 1 97.69 104 LEU B CA 1
ATOM 3960 C C . LEU B 1 104 ? -24.422 -5.652 12.883 1 97.69 104 LEU B C 1
ATOM 3962 O O . LEU B 1 104 ? -25.562 -6.031 12.609 1 97.69 104 LEU B O 1
ATOM 3966 N N . GLU B 1 105 ? -23.703 -6.148 13.891 1 97.69 105 GLU B N 1
ATOM 3967 C CA . GLU B 1 105 ? -24.281 -7.152 14.773 1 97.69 105 GLU B CA 1
ATOM 3968 C C . GLU B 1 105 ? -25.516 -6.605 15.5 1 97.69 105 GLU B C 1
ATOM 3970 O O . GLU B 1 105 ? -26.531 -7.293 15.609 1 97.69 105 GLU B O 1
ATOM 3975 N N . ARG B 1 106 ? -25.406 -5.387 15.953 1 96.75 106 ARG B N 1
ATOM 3976 C CA . ARG B 1 106 ? -26.531 -4.758 16.641 1 96.75 106 ARG B CA 1
ATOM 3977 C C . ARG B 1 106 ? -27.734 -4.625 15.703 1 96.75 106 ARG B C 1
ATOM 3979 O O . ARG B 1 106 ? -28.875 -4.66 16.156 1 96.75 106 ARG B O 1
ATOM 3986 N N . TRP B 1 107 ? -27.453 -4.535 14.422 1 97.25 107 TRP B N 1
ATOM 3987 C CA . TRP B 1 107 ? -28.516 -4.367 13.438 1 97.25 107 TRP B CA 1
ATOM 3988 C C . TRP B 1 107 ? -28.984 -5.715 12.891 1 97.25 107 TRP B C 1
ATOM 3990 O O . TRP B 1 107 ? -29.75 -5.777 11.93 1 97.25 107 TRP B O 1
ATOM 4000 N N . GLY B 1 108 ? -28.469 -6.797 13.438 1 97.19 108 GLY B N 1
ATOM 4001 C CA . GLY B 1 108 ? -28.797 -8.117 12.938 1 97.19 108 GLY B CA 1
ATOM 4002 C C . GLY B 1 108 ? -28.172 -8.43 11.594 1 97.19 108 GLY B C 1
ATOM 4003 O O . GLY B 1 108 ? -28.703 -9.219 10.812 1 97.19 108 GLY B O 1
ATOM 4004 N N . LEU B 1 109 ? -27.094 -7.762 11.328 1 98.5 109 LEU B N 1
ATOM 4005 C CA . LEU B 1 109 ? -26.406 -7.898 10.047 1 98.5 109 LEU B CA 1
ATOM 4006 C C . LEU B 1 109 ? -24.969 -8.367 10.258 1 98.5 109 LEU B C 1
ATOM 4008 O O . LEU B 1 109 ? -24.109 -8.117 9.406 1 98.5 109 LEU B O 1
ATOM 4012 N N . GLY B 1 110 ? -24.703 -8.938 11.43 1 98.06 110 GLY B N 1
ATOM 4013 C CA . GLY B 1 110 ? -23.406 -9.531 11.656 1 98.06 110 GLY B CA 1
ATOM 4014 C C . GLY B 1 110 ? -23.125 -10.742 10.781 1 98.06 110 GLY B C 1
ATOM 4015 O O . GLY B 1 110 ? -24.047 -11.266 10.141 1 98.06 110 GLY B O 1
ATOM 4016 N N . TYR B 1 111 ? -21.953 -11.164 10.773 1 98.25 111 TYR B N 1
ATOM 4017 C CA . TYR B 1 111 ? -21.562 -12.242 9.867 1 98.25 111 TYR B CA 1
ATOM 4018 C C . TYR B 1 111 ? -22.359 -13.516 10.156 1 98.25 111 TYR B C 1
ATOM 4020 O O . TYR B 1 111 ? -22.781 -14.211 9.234 1 98.25 111 TYR B O 1
ATOM 4028 N N . GLU B 1 112 ? -22.516 -13.859 11.438 1 97.94 112 GLU B N 1
ATOM 4029 C CA . GLU B 1 112 ? -23.234 -15.086 11.789 1 97.94 112 GLU B CA 1
ATOM 4030 C C . GLU B 1 112 ? -24.656 -15.055 11.266 1 97.94 112 GLU B C 1
ATOM 4032 O O . GLU B 1 112 ? -25.188 -16.078 10.828 1 97.94 112 GLU B O 1
ATOM 4037 N N . GLU B 1 113 ? -25.266 -13.953 11.328 1 98 113 GLU B N 1
ATOM 4038 C CA . GLU B 1 113 ? -26.609 -13.805 10.781 1 98 113 GLU B CA 1
ATOM 4039 C C . GLU B 1 113 ? -26.594 -13.859 9.258 1 98 113 GLU B C 1
ATOM 4041 O O . GLU B 1 113 ? -27.438 -14.531 8.656 1 98 113 GLU B O 1
ATOM 4046 N N . LEU B 1 114 ? -25.688 -13.172 8.664 1 98.56 114 LEU B N 1
ATOM 4047 C CA . LEU B 1 114 ? -25.641 -13.078 7.211 1 98.56 114 LEU B CA 1
ATOM 4048 C C . LEU B 1 114 ? -25.266 -14.422 6.594 1 98.56 114 LEU B C 1
ATOM 4050 O O . LEU B 1 114 ? -25.688 -14.742 5.48 1 98.56 114 LEU B O 1
ATOM 4054 N N . LYS B 1 115 ? -24.484 -15.172 7.312 1 97.81 115 LYS B N 1
ATOM 4055 C CA . LYS B 1 115 ? -24.094 -16.516 6.867 1 97.81 115 LYS B CA 1
ATOM 4056 C C . LYS B 1 115 ? -25.312 -17.406 6.699 1 97.81 115 LYS B C 1
ATOM 4058 O O . LYS B 1 115 ? -25.312 -18.297 5.848 1 97.81 115 LYS B O 1
ATOM 4063 N N . GLN B 1 116 ? -26.328 -17.172 7.484 1 97.62 116 GLN B N 1
ATOM 4064 C CA . GLN B 1 116 ? -27.562 -17.938 7.363 1 97.62 116 GLN B CA 1
ATOM 4065 C C . GLN B 1 116 ? -28.312 -17.578 6.078 1 97.62 116 GLN B C 1
ATOM 4067 O O . GLN B 1 116 ? -29 -18.422 5.496 1 97.62 116 GLN B O 1
ATOM 4072 N N . VAL B 1 117 ? -28.078 -16.406 5.645 1 97.56 117 VAL B N 1
ATOM 4073 C CA . VAL B 1 117 ? -28.719 -15.898 4.43 1 97.56 117 VAL B CA 1
ATOM 4074 C C . VAL B 1 117 ? -27.938 -16.375 3.205 1 97.56 117 VAL B C 1
ATOM 4076 O O . VAL B 1 117 ? -28.531 -16.75 2.189 1 97.56 117 VAL B O 1
ATOM 4079 N N . ASN B 1 118 ? -26.688 -16.391 3.297 1 98.38 118 ASN B N 1
ATOM 4080 C CA . ASN B 1 118 ? -25.75 -16.75 2.229 1 98.38 118 ASN B CA 1
ATOM 4081 C C . ASN B 1 118 ? -24.469 -17.359 2.783 1 98.38 118 ASN B C 1
ATOM 4083 O O . ASN B 1 118 ? -23.516 -16.641 3.066 1 98.38 118 ASN B O 1
ATOM 4087 N N . PRO B 1 119 ? -24.422 -18.672 2.875 1 97.56 119 PRO B N 1
ATOM 4088 C CA . PRO B 1 119 ? -23.25 -19.328 3.471 1 97.56 119 PRO B CA 1
ATOM 4089 C C . PRO B 1 119 ? -21.969 -19.109 2.666 1 97.56 119 PRO B C 1
ATOM 4091 O O . PRO B 1 119 ? -20.875 -19.359 3.162 1 97.56 119 PRO B O 1
ATOM 4094 N N . LYS B 1 120 ? -22.078 -18.609 1.435 1 97.62 120 LYS B N 1
ATOM 4095 C CA . LYS B 1 120 ? -20.922 -18.422 0.562 1 97.62 120 LYS B CA 1
ATOM 4096 C C . LYS B 1 120 ? -20.359 -17.016 0.701 1 97.62 120 LYS B C 1
ATOM 4098 O O . LYS B 1 120 ? -19.312 -16.703 0.121 1 97.62 120 LYS B O 1
ATOM 4103 N N . LEU B 1 121 ? -20.938 -16.172 1.543 1 98.62 121 LEU B N 1
ATOM 4104 C CA . LEU B 1 121 ? -20.609 -14.75 1.61 1 98.62 121 LEU B CA 1
ATOM 4105 C C . LEU B 1 121 ? -19.234 -14.539 2.246 1 98.62 121 LEU B C 1
ATOM 4107 O O . LEU B 1 121 ? -18.969 -15.031 3.344 1 98.62 121 LEU B O 1
ATOM 4111 N N . VAL B 1 122 ? -18.344 -13.875 1.548 1 98.75 122 VAL B N 1
ATOM 4112 C CA . VAL B 1 122 ? -17.125 -13.328 2.145 1 98.75 122 VAL B CA 1
ATOM 4113 C C . VAL B 1 122 ? -17.406 -11.938 2.711 1 98.75 122 VAL B C 1
ATOM 4115 O O . VAL B 1 122 ? -17.906 -11.062 2 1 98.75 122 VAL B O 1
ATOM 4118 N N . MET B 1 123 ? -17.188 -11.758 3.982 1 98.88 123 MET B N 1
ATOM 4119 C CA . MET B 1 123 ? -17.359 -10.445 4.609 1 98.88 123 MET B CA 1
ATOM 4120 C C . MET B 1 123 ? -16 -9.812 4.906 1 98.88 123 MET B C 1
ATOM 4122 O O . MET B 1 123 ? -15.25 -10.305 5.746 1 98.88 123 MET B O 1
ATOM 4126 N N . ALA B 1 124 ? -15.656 -8.75 4.172 1 98.88 124 ALA B N 1
ATOM 4127 C CA . ALA B 1 124 ? -14.43 -7.992 4.379 1 98.88 124 ALA B CA 1
ATOM 4128 C C . ALA B 1 124 ? -14.672 -6.785 5.285 1 98.88 124 ALA B C 1
ATOM 4130 O O . ALA B 1 124 ? -15.43 -5.879 4.93 1 98.88 124 ALA B O 1
ATOM 4131 N N . ARG B 1 125 ? -14.008 -6.766 6.418 1 98.69 125 ARG B N 1
ATOM 4132 C CA . ARG B 1 125 ? -14.305 -5.781 7.457 1 98.69 125 ARG B CA 1
ATOM 4133 C C . ARG B 1 125 ? -13.07 -4.941 7.777 1 98.69 125 ARG B C 1
ATOM 4135 O O . ARG B 1 125 ? -12.047 -5.477 8.219 1 98.69 125 ARG B O 1
ATOM 4142 N N . GLN B 1 126 ? -13.164 -3.689 7.52 1 97.88 126 GLN B N 1
ATOM 4143 C CA . GLN B 1 126 ? -12.109 -2.748 7.871 1 97.88 126 GLN B CA 1
ATOM 4144 C C . GLN B 1 126 ? -12.523 -1.876 9.055 1 97.88 126 GLN B C 1
ATOM 4146 O O . GLN B 1 126 ? -13.523 -1.16 8.984 1 97.88 126 GLN B O 1
ATOM 4151 N N . SER B 1 127 ? -11.82 -1.928 10.188 1 96.81 127 SER B N 1
ATOM 4152 C CA . SER B 1 127 ? -12.07 -1.034 11.312 1 96.81 127 SER B CA 1
ATOM 4153 C C . SER B 1 127 ? -10.805 -0.286 11.711 1 96.81 127 SER B C 1
ATOM 4155 O O . SER B 1 127 ? -9.758 -0.443 11.078 1 96.81 127 SER B O 1
ATOM 4157 N N . GLY B 1 128 ? -10.883 0.583 12.648 1 95.12 128 GLY B N 1
ATOM 4158 C CA . GLY B 1 128 ? -9.742 1.385 13.062 1 95.12 128 GLY B CA 1
ATOM 4159 C C . GLY B 1 128 ? -8.609 0.557 13.625 1 95.12 128 GLY B C 1
ATOM 4160 O O . GLY B 1 128 ? -7.457 0.704 13.203 1 95.12 128 GLY B O 1
ATOM 4161 N N . TYR B 1 129 ? -9.008 -0.386 14.531 1 96.94 129 TYR B N 1
ATOM 4162 C CA . TYR B 1 129 ? -7.965 -1.077 15.281 1 96.94 129 TYR B CA 1
ATOM 4163 C C . TYR B 1 129 ? -8.125 -2.588 15.18 1 96.94 129 TYR B C 1
ATOM 4165 O O . TYR B 1 129 ? -7.477 -3.342 15.906 1 96.94 129 TYR B O 1
ATOM 4173 N N . GLY B 1 130 ? -9.023 -3.123 14.242 1 97.25 130 GLY B N 1
ATOM 4174 C CA . GLY B 1 130 ? -9.336 -4.539 14.141 1 97.25 130 GLY B CA 1
ATOM 4175 C C . GLY B 1 130 ? -10.57 -4.938 14.93 1 97.25 130 GLY B C 1
ATOM 4176 O O . GLY B 1 130 ? -11.086 -4.145 15.719 1 97.25 130 GLY B O 1
ATOM 4177 N N . GLN B 1 131 ? -11.023 -6.113 14.758 1 97.44 131 GLN B N 1
ATOM 4178 C CA . GLN B 1 131 ? -12.273 -6.582 15.344 1 97.44 131 GLN B CA 1
ATOM 4179 C C . GLN B 1 131 ? -12.062 -7.051 16.781 1 97.44 131 GLN B C 1
ATOM 4181 O O . GLN B 1 131 ? -13.031 -7.289 17.516 1 97.44 131 GLN B O 1
ATOM 4186 N N . THR B 1 132 ? -10.797 -7.172 17.141 1 97.62 132 THR B N 1
ATOM 4187 C CA . THR B 1 132 ? -10.492 -7.703 18.469 1 97.62 132 THR B CA 1
ATOM 4188 C C . THR B 1 132 ? -9.461 -6.832 19.172 1 97.62 132 THR B C 1
ATOM 4190 O O . THR B 1 132 ? -8.922 -5.898 18.578 1 97.62 132 THR B O 1
ATOM 4193 N N . GLY B 1 133 ? -9.266 -7.098 20.453 1 97.62 133 GLY B N 1
ATOM 4194 C CA . GLY B 1 133 ? -8.305 -6.336 21.234 1 97.62 133 GLY B CA 1
ATOM 4195 C C . GLY B 1 133 ? -8.945 -5.195 22 1 97.62 133 GLY B C 1
ATOM 4196 O O . GLY B 1 133 ? -10.109 -4.863 21.781 1 97.62 133 GLY B O 1
ATOM 4197 N N . PRO B 1 134 ? -8.156 -4.602 22.922 1 97.06 134 PRO B N 1
ATOM 4198 C CA . PRO B 1 134 ? -8.703 -3.58 23.812 1 97.06 134 PRO B CA 1
ATOM 4199 C C . PRO B 1 134 ? -9.164 -2.328 23.078 1 97.06 134 PRO B C 1
ATOM 4201 O O . PRO B 1 134 ? -9.961 -1.554 23.609 1 97.06 134 PRO B O 1
ATOM 4204 N N . TYR B 1 135 ? -8.633 -2.098 21.828 1 94.81 135 TYR B N 1
ATOM 4205 C CA . TYR B 1 135 ? -8.992 -0.884 21.109 1 94.81 135 TYR B CA 1
ATOM 4206 C C . TYR B 1 135 ? -10.062 -1.172 20.062 1 94.81 135 TYR B C 1
ATOM 4208 O O . TYR B 1 135 ? -10.414 -0.298 19.266 1 94.81 135 TYR B O 1
ATOM 4216 N N . ALA B 1 136 ? -10.617 -2.355 20.016 1 96 136 ALA B N 1
ATOM 4217 C CA . ALA B 1 136 ? -11.508 -2.812 18.938 1 96 136 ALA B CA 1
ATOM 4218 C C . ALA B 1 136 ? -12.672 -1.849 18.75 1 96 136 ALA B C 1
ATOM 4220 O O . ALA B 1 136 ? -13.055 -1.549 17.609 1 96 136 ALA B O 1
ATOM 4221 N N . GLU B 1 137 ? -13.188 -1.274 19.781 1 91.12 137 GLU B N 1
ATOM 4222 C CA . GLU B 1 137 ? -14.406 -0.478 19.688 1 91.12 137 GLU B CA 1
ATOM 4223 C C . GLU B 1 137 ? -14.086 1.012 19.594 1 91.12 137 GLU B C 1
ATOM 4225 O O . GLU B 1 137 ? -14.992 1.841 19.484 1 91.12 137 GLU B O 1
ATOM 4230 N N . LYS B 1 138 ? -12.812 1.362 19.625 1 88.69 138 LYS B N 1
ATOM 4231 C CA . LYS B 1 138 ? -12.414 2.758 19.453 1 88.69 138 LYS B CA 1
ATOM 4232 C C . LYS B 1 138 ? -12.594 3.215 18.016 1 88.69 138 LYS B C 1
ATOM 4234 O O . LYS B 1 138 ? -12.359 2.441 17.078 1 88.69 138 LYS B O 1
ATOM 4239 N N . ALA B 1 139 ? -13.008 4.477 17.922 1 84.25 139 ALA B N 1
ATOM 4240 C CA . ALA B 1 139 ? -13.102 5.047 16.578 1 84.25 139 ALA B CA 1
ATOM 4241 C C . ALA B 1 139 ? -11.719 5.203 15.953 1 84.25 139 ALA B C 1
ATOM 4243 O O . ALA B 1 139 ? -10.766 5.59 16.625 1 84.25 139 ALA B O 1
ATOM 4244 N N . GLY B 1 140 ? -11.617 4.75 14.719 1 84.25 140 GLY B N 1
ATOM 4245 C CA . GLY B 1 140 ? -10.375 4.914 13.984 1 84.25 140 GLY B CA 1
ATOM 4246 C C . GLY B 1 140 ? -10.438 5.996 12.93 1 84.25 140 GLY B C 1
ATOM 4247 O O . GLY B 1 140 ? -11.461 6.152 12.258 1 84.25 140 GLY B O 1
ATOM 4248 N N . PHE B 1 141 ? -9.367 6.793 12.82 1 84.31 141 PHE B N 1
ATOM 4249 C CA . PHE B 1 141 ? -9.234 7.855 11.836 1 84.31 141 PHE B CA 1
ATOM 4250 C C . PHE B 1 141 ? -7.914 7.734 11.078 1 84.31 141 PHE B C 1
ATOM 4252 O O . PHE B 1 141 ? -6.934 7.203 11.609 1 84.31 141 PHE B O 1
ATOM 4259 N N . GLY B 1 142 ? -7.895 8.219 9.867 1 88.25 142 GLY B N 1
ATOM 4260 C CA . GLY B 1 142 ? -6.754 8.039 8.984 1 88.25 142 GLY B CA 1
ATOM 4261 C C . GLY B 1 142 ? -5.461 8.57 9.562 1 88.25 142 GLY B C 1
ATOM 4262 O O . GLY B 1 142 ? -4.52 7.816 9.805 1 88.25 142 GLY B O 1
ATOM 4263 N N . THR B 1 143 ? -5.445 9.867 9.906 1 90.88 143 THR B N 1
ATOM 4264 C CA . THR B 1 143 ? -4.211 10.516 10.328 1 90.88 143 THR B CA 1
ATOM 4265 C C . THR B 1 143 ? -3.781 10.008 11.711 1 90.88 143 THR B C 1
ATOM 4267 O O . THR B 1 143 ? -2.631 9.609 11.898 1 90.88 143 THR B O 1
ATOM 4270 N N . PRO B 1 144 ? -4.703 9.93 12.648 1 93 144 PRO B N 1
ATOM 4271 C CA . PRO B 1 144 ? -4.324 9.359 13.945 1 93 144 PRO B CA 1
ATOM 4272 C C . PRO B 1 144 ? -3.828 7.922 13.836 1 93 144 PRO B C 1
ATOM 4274 O O . PRO B 1 144 ? -2.883 7.535 14.531 1 93 144 PRO B O 1
ATOM 4277 N N . ALA B 1 145 ? -4.465 7.145 12.977 1 94.75 145 ALA B N 1
ATOM 4278 C CA . ALA B 1 145 ? -4.051 5.75 12.812 1 94.75 145 ALA B CA 1
ATOM 4279 C C . ALA B 1 145 ? -2.662 5.66 12.188 1 94.75 145 ALA B C 1
ATOM 4281 O O . ALA B 1 145 ? -1.891 4.754 12.508 1 94.75 145 ALA B O 1
ATOM 4282 N N . THR B 1 146 ? -2.346 6.602 11.32 1 97 146 THR B N 1
ATOM 4283 C CA . THR B 1 146 ? -1.007 6.648 10.742 1 97 146 THR B CA 1
ATOM 4284 C C . THR B 1 146 ? 0.042 6.891 11.82 1 97 146 THR B C 1
ATOM 4286 O O . THR B 1 146 ? 1.092 6.242 11.836 1 97 146 THR B O 1
ATOM 4289 N N . ALA B 1 147 ? -0.264 7.828 12.688 1 97.44 147 ALA B N 1
ATOM 4290 C CA . ALA B 1 147 ? 0.616 8.086 13.82 1 97.44 147 ALA B CA 1
ATOM 4291 C C . ALA B 1 147 ? 0.758 6.848 14.703 1 97.44 147 ALA B C 1
ATOM 4293 O O . ALA B 1 147 ? 1.864 6.504 15.125 1 97.44 147 ALA B O 1
ATOM 4294 N N . PHE B 1 148 ? -0.341 6.164 14.898 1 97.25 148 PHE B N 1
ATOM 4295 C CA . PHE B 1 148 ? -0.395 4.973 15.734 1 97.25 148 PHE B CA 1
ATOM 4296 C C . PHE B 1 148 ? 0.424 3.84 15.117 1 97.25 148 PHE B C 1
ATOM 4298 O O . PHE B 1 148 ? 0.978 3.008 15.844 1 97.25 148 PHE B O 1
ATOM 4305 N N . SER B 1 149 ? 0.585 3.793 13.836 1 97.88 149 SER B N 1
ATOM 4306 C CA . SER B 1 149 ? 1.264 2.715 13.125 1 97.88 149 SER B CA 1
ATOM 4307 C C . SER B 1 149 ? 2.777 2.826 13.266 1 97.88 149 SER B C 1
ATOM 4309 O O . SER B 1 149 ? 3.506 1.878 12.961 1 97.88 149 SER B O 1
ATOM 4311 N N . GLY B 1 150 ? 3.254 3.979 13.617 1 97.94 150 GLY B N 1
ATOM 4312 C CA . GLY B 1 150 ? 4.688 4.211 13.711 1 97.94 150 GLY B CA 1
ATOM 4313 C C . GLY B 1 150 ? 5.258 4.914 12.492 1 97.94 150 GLY B C 1
ATOM 4314 O O . GLY B 1 150 ? 6.398 5.379 12.516 1 97.94 150 GLY B O 1
ATOM 4315 N N . TYR B 1 151 ? 4.504 5.027 11.445 1 97.69 151 TYR B N 1
ATOM 4316 C CA . TYR B 1 151 ? 5.012 5.602 10.203 1 97.69 151 TYR B CA 1
ATOM 4317 C C . TYR B 1 151 ? 5.41 7.059 10.398 1 97.69 151 TYR B C 1
ATOM 4319 O O . TYR B 1 151 ? 6.508 7.469 10.023 1 97.69 151 TYR B O 1
ATOM 4327 N N . THR B 1 152 ? 4.5 7.82 10.992 1 98.06 152 THR B N 1
ATOM 4328 C CA . THR B 1 152 ? 4.691 9.258 11.125 1 98.06 152 THR B CA 1
ATOM 4329 C C . THR B 1 152 ? 5.973 9.562 11.891 1 98.06 152 THR B C 1
ATOM 4331 O O . THR B 1 152 ? 6.684 10.516 11.57 1 98.06 152 THR B O 1
ATOM 4334 N N . TYR B 1 153 ? 6.258 8.758 12.812 1 97.88 153 TYR B N 1
ATOM 4335 C CA . TYR B 1 153 ? 7.426 8.969 13.664 1 97.88 153 TYR B CA 1
ATOM 4336 C C . TYR B 1 153 ? 8.703 8.961 12.844 1 97.88 153 TYR B C 1
ATOM 4338 O O . TYR B 1 153 ? 9.672 9.656 13.18 1 97.88 153 TYR B O 1
ATOM 4346 N N . LEU B 1 154 ? 8.75 8.242 11.734 1 97 154 LEU B N 1
ATOM 4347 C CA . LEU B 1 154 ? 9.961 8.008 10.953 1 97 154 LEU B CA 1
ATOM 4348 C C . LEU B 1 154 ? 10.164 9.117 9.93 1 9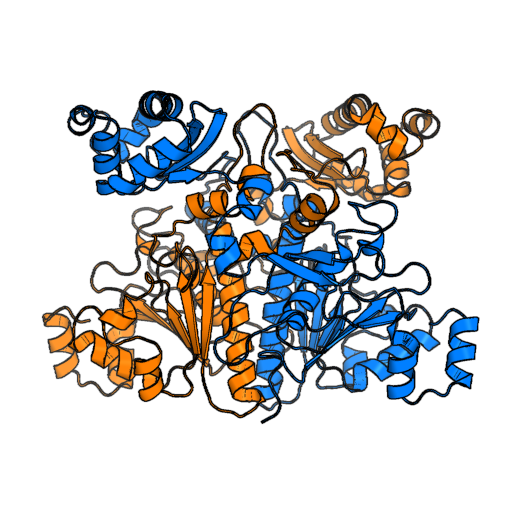7 154 LEU B C 1
ATOM 4350 O O . LEU B 1 154 ? 11.242 9.227 9.328 1 97 154 LEU B O 1
ATOM 4354 N N . GLN B 1 155 ? 9.258 9.992 9.766 1 97.12 155 GLN B N 1
ATOM 4355 C CA . GLN B 1 155 ? 9.25 10.867 8.594 1 97.12 155 GLN B CA 1
ATOM 4356 C C . GLN B 1 155 ? 9.578 12.305 8.977 1 97.12 155 GLN B C 1
ATOM 4358 O O . GLN B 1 155 ? 8.961 12.867 9.891 1 97.12 155 GLN B O 1
ATOM 4363 N N . GLY B 1 156 ? 10.453 12.875 8.266 1 96.75 156 GLY B N 1
ATOM 4364 C CA . GLY B 1 156 ? 10.719 14.289 8.445 1 96.75 156 GLY B CA 1
ATOM 4365 C C . GLY B 1 156 ? 12.141 14.578 8.898 1 96.75 156 GLY B C 1
ATOM 4366 O O . GLY B 1 156 ? 13.008 13.703 8.836 1 96.75 156 GLY B O 1
ATOM 4367 N N . PHE B 1 157 ? 12.391 15.828 9.195 1 96.25 157 PHE B N 1
ATOM 4368 C CA . PHE B 1 157 ? 13.672 16.312 9.68 1 96.25 157 PHE B CA 1
ATOM 4369 C C . PHE B 1 157 ? 13.758 16.172 11.195 1 96.25 157 PHE B C 1
ATOM 4371 O O . PHE B 1 157 ? 12.758 16.344 11.898 1 96.25 157 PHE B O 1
ATOM 4378 N N . SER B 1 158 ? 14.93 15.914 11.719 1 93.5 158 SER B N 1
ATOM 4379 C CA . SER B 1 158 ? 15.102 15.641 13.141 1 93.5 158 SER B CA 1
ATOM 4380 C C . SER B 1 158 ? 14.891 16.906 13.969 1 93.5 158 SER B C 1
ATOM 4382 O O . SER B 1 158 ? 14.633 16.828 15.172 1 93.5 158 SER B O 1
ATOM 4384 N N . ASP B 1 159 ? 14.992 18.062 13.344 1 94.88 159 ASP B N 1
ATOM 4385 C CA . ASP B 1 159 ? 14.93 19.312 14.086 1 94.88 159 ASP B CA 1
ATOM 4386 C C . ASP B 1 159 ? 13.523 19.906 14.023 1 94.88 159 ASP B C 1
ATOM 4388 O O . ASP B 1 159 ? 13.305 21.047 14.445 1 94.88 159 ASP B O 1
ATOM 4392 N N . ARG B 1 160 ? 12.539 19.219 13.461 1 95.06 160 ARG B N 1
ATOM 4393 C CA . ARG B 1 160 ? 11.133 19.609 13.359 1 95.06 160 ARG B CA 1
ATOM 4394 C C . ARG B 1 160 ? 10.211 18.469 13.766 1 95.06 160 ARG B C 1
ATOM 4396 O O . ARG B 1 160 ? 10.672 17.344 14.023 1 95.06 160 ARG B O 1
ATOM 4403 N N . HIS B 1 161 ? 8.938 18.781 13.938 1 95.88 161 HIS B N 1
ATOM 4404 C CA . HIS B 1 161 ? 7.996 17.703 14.234 1 95.88 161 HIS B CA 1
ATOM 4405 C C . HIS B 1 161 ? 7.922 16.703 13.094 1 95.88 161 HIS B C 1
ATOM 4407 O O . HIS B 1 161 ? 8.242 17.031 11.953 1 95.88 161 HIS B O 1
ATOM 4413 N N . PRO B 1 162 ? 7.547 15.445 13.391 1 97.5 162 PRO B N 1
ATOM 4414 C CA . PRO B 1 162 ? 7.375 14.445 12.336 1 97.5 162 PRO B CA 1
ATOM 4415 C C . PRO B 1 162 ? 6.359 14.867 11.273 1 97.5 162 PRO B C 1
ATOM 4417 O O . PRO B 1 162 ? 5.5 15.719 11.547 1 97.5 162 PRO B O 1
ATOM 4420 N N . VAL B 1 163 ? 6.535 14.344 10.133 1 96.5 163 VAL B N 1
ATOM 4421 C CA . VAL B 1 163 ? 5.691 14.68 8.992 1 96.5 163 VAL B CA 1
ATOM 4422 C C . VAL B 1 163 ? 4.688 13.562 8.734 1 96.5 163 VAL B C 1
ATOM 4424 O O . VAL B 1 163 ? 5.074 12.398 8.57 1 96.5 163 VAL B O 1
ATOM 4427 N N . SER B 1 164 ? 3.379 13.898 8.805 1 96.12 164 SER B N 1
ATOM 4428 C CA . SER B 1 164 ? 2.332 12.992 8.359 1 96.12 164 SER B CA 1
ATOM 4429 C C . SER B 1 164 ? 2.174 13.031 6.84 1 96.12 164 SER B C 1
ATOM 4431 O O . SER B 1 164 ? 2.545 14.016 6.199 1 96.12 164 SER B O 1
ATOM 4433 N N . PRO B 1 165 ? 1.694 11.914 6.258 1 94.81 165 PRO B N 1
ATOM 4434 C CA . PRO B 1 165 ? 1.409 12.008 4.824 1 94.81 165 PRO B CA 1
ATOM 4435 C C . PRO B 1 165 ? 0.485 13.18 4.48 1 94.81 165 PRO B C 1
ATOM 4437 O O . PRO B 1 165 ? -0.434 13.484 5.242 1 94.81 165 PRO B O 1
ATOM 4440 N N . ALA B 1 166 ? 0.683 13.703 3.312 1 92.69 166 ALA B N 1
ATOM 4441 C CA . ALA B 1 166 ? -0.075 14.867 2.869 1 92.69 166 ALA B CA 1
ATOM 4442 C C . ALA B 1 166 ? -1.444 14.461 2.332 1 92.69 166 ALA B C 1
ATOM 4444 O O . ALA B 1 166 ? -2.219 15.312 1.885 1 92.69 166 ALA B O 1
ATOM 4445 N N . PHE B 1 167 ? -1.752 13.227 2.289 1 92.69 167 PHE B N 1
ATOM 4446 C CA . PHE B 1 167 ? -3.047 12.664 1.924 1 92.69 167 PHE B CA 1
ATOM 4447 C C . PHE B 1 167 ? -3.32 11.383 2.697 1 92.69 167 PHE B C 1
ATOM 4449 O O . PHE B 1 167 ? -2.51 10.969 3.531 1 92.69 167 PHE B O 1
ATOM 4456 N N . SER B 1 168 ? -4.469 10.766 2.506 1 93.56 168 SER B N 1
ATOM 4457 C CA . SER B 1 168 ? -4.91 9.617 3.289 1 93.56 168 SER B CA 1
ATOM 4458 C C . SER B 1 168 ? -4.199 8.336 2.848 1 93.56 168 SER B C 1
ATOM 4460 O O . SER B 1 168 ? -4.848 7.324 2.578 1 93.56 168 SER B O 1
ATOM 4462 N N . LEU B 1 169 ?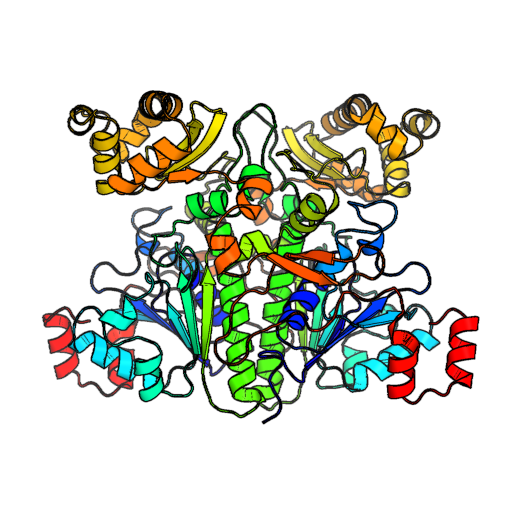 -2.883 8.391 2.9 1 96.19 169 LEU B N 1
ATOM 4463 C CA . LEU B 1 169 ? -2.035 7.305 2.414 1 96.19 169 LEU B CA 1
ATOM 4464 C C . LEU B 1 169 ? -2.4 5.988 3.086 1 96.19 169 LEU B C 1
ATOM 4466 O O . LEU B 1 169 ? -2.57 4.969 2.412 1 96.19 169 LEU B O 1
ATOM 4470 N N . MET B 1 170 ? -2.529 5.98 4.383 1 96.38 170 MET B N 1
ATOM 4471 C CA . MET B 1 170 ? -2.791 4.758 5.145 1 96.38 170 MET B CA 1
ATOM 4472 C C . MET B 1 170 ? -4.117 4.133 4.73 1 96.38 170 MET B C 1
ATOM 4474 O O . MET B 1 170 ? -4.242 2.908 4.672 1 96.38 170 MET B O 1
ATOM 4478 N N . ASP B 1 171 ? -5.105 4.965 4.465 1 96.75 171 ASP B N 1
ATOM 4479 C CA . ASP B 1 171 ? -6.402 4.461 4.031 1 96.75 171 ASP B CA 1
ATOM 4480 C C . ASP B 1 171 ? -6.281 3.689 2.721 1 96.75 171 ASP B C 1
ATOM 4482 O O . ASP B 1 171 ? -6.84 2.6 2.582 1 96.75 171 ASP B O 1
ATOM 4486 N N . TYR B 1 172 ? -5.527 4.238 1.812 1 97.81 172 TYR B N 1
ATOM 4487 C CA . TYR B 1 172 ? -5.352 3.576 0.524 1 97.81 172 TYR B CA 1
ATOM 4488 C C . TYR B 1 172 ? -4.605 2.258 0.686 1 97.81 172 TYR B C 1
ATOM 4490 O O . TYR B 1 172 ? -5.004 1.239 0.112 1 97.81 172 TYR B O 1
ATOM 4498 N N . ILE B 1 173 ? -3.529 2.291 1.482 1 98.19 173 ILE B N 1
ATOM 4499 C CA . ILE B 1 173 ? -2.74 1.086 1.707 1 98.19 173 ILE B CA 1
ATOM 4500 C C . ILE B 1 173 ? -3.619 0.001 2.324 1 98.19 173 ILE B C 1
ATOM 4502 O O . ILE B 1 173 ? -3.598 -1.15 1.882 1 98.19 173 ILE B O 1
ATOM 4506 N N . SER B 1 174 ? -4.367 0.384 3.322 1 98.12 174 SER B N 1
ATOM 4507 C CA . SER B 1 174 ? -5.262 -0.564 3.98 1 98.12 174 SER B CA 1
ATOM 4508 C C . SER B 1 174 ? -6.285 -1.13 3.002 1 98.12 174 SER B C 1
ATOM 4510 O O . SER B 1 174 ? -6.633 -2.311 3.072 1 98.12 174 SER B O 1
ATOM 4512 N N . GLY B 1 175 ? -6.785 -0.283 2.09 1 98.44 175 GLY B N 1
ATOM 4513 C CA . GLY B 1 175 ? -7.723 -0.724 1.069 1 98.44 175 GLY B CA 1
ATOM 4514 C C . GLY B 1 175 ? -7.16 -1.811 0.173 1 98.44 175 GLY B C 1
ATOM 4515 O O . GLY B 1 175 ? -7.859 -2.771 -0.159 1 98.44 175 GLY B O 1
ATOM 4516 N N . VAL B 1 176 ? -5.93 -1.693 -0.213 1 98.81 176 VAL B N 1
ATOM 4517 C CA . VAL B 1 176 ? -5.328 -2.691 -1.091 1 98.81 176 VAL B CA 1
ATOM 4518 C C . VAL B 1 176 ? -5.18 -4.016 -0.345 1 98.81 176 VAL B C 1
ATOM 4520 O O . VAL B 1 176 ? -5.418 -5.086 -0.912 1 98.81 176 VAL B O 1
ATOM 4523 N N . PHE B 1 177 ? -4.785 -3.971 0.93 1 98.88 177 PHE B N 1
ATOM 4524 C CA . PHE B 1 177 ? -4.676 -5.184 1.731 1 98.88 177 PHE B CA 1
ATOM 4525 C C . PHE B 1 177 ? -6.035 -5.859 1.87 1 98.88 177 PHE B C 1
ATOM 4527 O O . PHE B 1 177 ? -6.129 -7.09 1.815 1 98.88 177 PHE B O 1
ATOM 4534 N N . LEU B 1 178 ? -7.043 -5.035 2.088 1 98.88 178 LEU B N 1
ATOM 4535 C CA . LEU B 1 178 ? -8.391 -5.586 2.229 1 98.88 178 LEU B CA 1
ATOM 4536 C C . LEU B 1 178 ? -8.836 -6.262 0.937 1 98.88 178 LEU B C 1
ATOM 4538 O O . LEU B 1 178 ? -9.43 -7.34 0.97 1 98.88 178 LEU B O 1
ATOM 4542 N N . ALA B 1 179 ? -8.555 -5.621 -0.218 1 98.94 179 ALA B N 1
ATOM 4543 C CA . ALA B 1 179 ? -8.867 -6.203 -1.521 1 98.94 179 ALA B CA 1
ATOM 4544 C C . ALA B 1 179 ? -8.141 -7.535 -1.71 1 98.94 179 ALA B C 1
ATOM 4546 O O . ALA B 1 179 ? -8.742 -8.516 -2.156 1 98.94 179 ALA B O 1
ATOM 4547 N N . LEU B 1 180 ? -6.848 -7.559 -1.36 1 98.94 180 LEU B N 1
ATOM 4548 C CA . LEU B 1 180 ? -6.066 -8.789 -1.442 1 98.94 180 LEU B CA 1
ATOM 4549 C C . LEU B 1 180 ? -6.695 -9.891 -0.597 1 98.94 180 LEU B C 1
ATOM 4551 O O . LEU B 1 180 ? -6.84 -11.023 -1.058 1 98.94 180 LEU B O 1
ATOM 4555 N N . GLY B 1 181 ? -7.082 -9.508 0.657 1 98.81 181 GLY B N 1
ATOM 4556 C CA . GLY B 1 181 ? -7.738 -10.477 1.524 1 98.81 181 GLY B CA 1
ATOM 4557 C C . GLY B 1 181 ? -9.039 -11 0.949 1 98.81 181 GLY B C 1
ATOM 4558 O O . GLY B 1 181 ? -9.289 -12.211 0.978 1 98.81 181 GLY B O 1
ATOM 4559 N N . ALA B 1 182 ? -9.852 -10.125 0.412 1 98.81 182 ALA B N 1
ATOM 4560 C CA . ALA B 1 182 ? -11.156 -10.508 -0.137 1 98.81 182 ALA B CA 1
ATOM 4561 C C . ALA B 1 182 ? -10.992 -11.477 -1.305 1 98.81 182 ALA B C 1
ATOM 4563 O O . ALA B 1 182 ? -11.656 -12.508 -1.358 1 98.81 182 ALA B O 1
ATOM 4564 N N . VAL B 1 183 ? -10.086 -11.188 -2.254 1 98.56 183 VAL B N 1
ATOM 4565 C CA . VAL B 1 183 ? -9.898 -12.031 -3.428 1 98.56 183 VAL B CA 1
ATOM 4566 C C . VAL B 1 183 ? -9.305 -13.375 -3.008 1 98.56 183 VAL B C 1
ATOM 4568 O O . VAL B 1 183 ? -9.641 -14.414 -3.58 1 98.56 183 VAL B O 1
ATOM 4571 N N . SER B 1 184 ? -8.414 -13.359 -2.01 1 98 184 SER B N 1
ATOM 4572 C CA . SER B 1 184 ? -7.844 -14.609 -1.517 1 98 184 SER B CA 1
ATOM 4573 C C . SER B 1 184 ? -8.906 -15.5 -0.885 1 98 184 SER B C 1
ATOM 4575 O O . SER B 1 184 ? -8.898 -16.719 -1.066 1 98 184 SER B O 1
ATOM 4577 N N . ALA B 1 185 ? -9.82 -14.867 -0.119 1 97.69 185 ALA B N 1
ATOM 4578 C CA . ALA B 1 185 ? -10.93 -15.617 0.459 1 97.69 185 ALA B CA 1
ATOM 4579 C C . ALA B 1 185 ? -11.836 -16.188 -0.631 1 97.69 185 ALA B C 1
ATOM 4581 O O . ALA B 1 185 ? -12.289 -17.328 -0.54 1 97.69 185 ALA B O 1
ATOM 4582 N N . LEU B 1 186 ? -12.125 -15.398 -1.693 1 97.5 186 LEU B N 1
ATOM 4583 C CA . LEU B 1 186 ? -12.906 -15.859 -2.834 1 97.5 186 LEU B CA 1
ATOM 4584 C C . LEU B 1 186 ? -12.234 -17.047 -3.51 1 97.5 186 LEU B C 1
ATOM 4586 O O . LEU B 1 186 ? -12.906 -18.016 -3.891 1 97.5 186 LEU B O 1
ATOM 4590 N N . TYR B 1 187 ? -10.93 -16.938 -3.691 1 96 187 TYR B N 1
ATOM 4591 C CA . TYR B 1 187 ? -10.18 -18.016 -4.309 1 96 187 TYR B CA 1
ATOM 4592 C C . TYR B 1 187 ? -10.359 -19.312 -3.521 1 96 187 TYR B C 1
ATOM 4594 O O . TYR B 1 187 ? -10.664 -20.359 -4.098 1 96 187 TYR B O 1
ATOM 4602 N N . ASN B 1 188 ? -10.18 -19.156 -2.211 1 94.94 188 ASN B N 1
ATOM 4603 C CA . ASN B 1 188 ? -10.344 -20.344 -1.362 1 94.94 188 ASN B CA 1
ATOM 4604 C C . ASN B 1 188 ? -11.742 -20.938 -1.498 1 94.94 188 ASN B C 1
ATOM 4606 O O . ASN B 1 188 ? -11.891 -22.156 -1.625 1 94.94 188 ASN B O 1
ATOM 4610 N N . ARG B 1 189 ? -12.719 -20.125 -1.467 1 94.81 189 ARG B N 1
ATOM 4611 C CA . ARG B 1 189 ? -14.117 -20.531 -1.562 1 94.81 189 ARG B CA 1
ATOM 4612 C C . ARG B 1 189 ? -14.375 -21.297 -2.854 1 94.81 189 ARG B C 1
ATOM 4614 O O . ARG B 1 189 ? -14.984 -22.375 -2.832 1 94.81 189 ARG B O 1
ATOM 4621 N N . ASP B 1 190 ? -13.859 -20.781 -3.922 1 92.62 190 ASP B N 1
ATOM 4622 C CA . ASP B 1 190 ? -14.234 -21.297 -5.238 1 92.62 190 ASP B CA 1
ATOM 4623 C C . ASP B 1 190 ? -13.273 -22.375 -5.711 1 92.62 190 ASP B C 1
ATOM 4625 O O . ASP B 1 190 ? -13.68 -23.344 -6.355 1 92.62 190 ASP B O 1
ATOM 4629 N N . ALA B 1 191 ? -11.992 -22.234 -5.391 1 82.12 191 ALA B N 1
ATOM 4630 C CA . ALA B 1 191 ? -10.992 -23.172 -5.883 1 82.12 191 ALA B CA 1
ATOM 4631 C C . ALA B 1 191 ? -11.023 -24.469 -5.07 1 82.12 191 ALA B C 1
ATOM 4633 O O . ALA B 1 191 ? -10.836 -25.562 -5.621 1 82.12 191 ALA B O 1
ATOM 4634 N N . ALA B 1 192 ? -11.109 -24.281 -3.729 1 73.19 192 ALA B N 1
ATOM 4635 C CA . ALA B 1 192 ? -11.227 -25.484 -2.904 1 73.19 192 ALA B CA 1
ATOM 4636 C C . ALA B 1 192 ? -12.609 -26.109 -3.031 1 73.19 192 ALA B C 1
ATOM 4638 O O . ALA B 1 192 ? -12.828 -27.234 -2.596 1 73.19 192 ALA B O 1
ATOM 4639 N N . GLY B 1 193 ? -13.438 -25.422 -3.594 1 75.19 193 GLY B N 1
ATOM 4640 C CA . GLY B 1 193 ? -14.773 -25.922 -3.861 1 75.19 193 GLY B CA 1
ATOM 4641 C C . GLY B 1 193 ? -15.609 -26.094 -2.605 1 75.19 193 GLY B C 1
ATOM 4642 O O . GLY B 1 193 ? -16.531 -26.922 -2.572 1 75.19 193 GLY B O 1
ATOM 4643 N N . THR B 1 194 ? -15.102 -25.438 -1.521 1 76.25 194 THR B N 1
ATOM 4644 C CA . THR B 1 194 ? -15.852 -25.578 -0.277 1 76.25 194 THR B CA 1
ATOM 4645 C C . THR B 1 194 ? -17.219 -24.906 -0.377 1 76.25 194 THR B C 1
ATOM 4647 O O . THR B 1 194 ? -18.188 -25.344 0.248 1 76.25 194 THR B O 1
ATOM 4650 N N . GLY B 1 195 ? -17.25 -23.812 -1.099 1 84.12 195 GLY B N 1
ATOM 4651 C CA . GLY B 1 195 ? -18.469 -23.016 -1.242 1 84.12 195 GLY B CA 1
ATOM 4652 C C . GLY B 1 195 ? -18.828 -22.266 0.021 1 84.12 195 GLY B C 1
ATOM 4653 O O . GLY B 1 195 ? -19.984 -21.875 0.203 1 84.12 195 GLY B O 1
ATOM 4654 N N . GLN B 1 196 ? -17.891 -22.172 0.936 1 92.81 196 GLN B N 1
ATOM 4655 C CA . GLN B 1 196 ? -18.141 -21.484 2.203 1 92.81 196 GLN B CA 1
ATOM 4656 C C . GLN B 1 196 ? -17.406 -20.156 2.27 1 92.81 196 GLN B C 1
ATOM 4658 O O . GLN B 1 196 ? -16.234 -20.062 1.9 1 92.81 196 GLN B O 1
ATOM 4663 N N . GLY B 1 197 ? -18.156 -19.141 2.691 1 97.06 197 GLY B N 1
ATOM 4664 C CA . GLY B 1 197 ? -17.547 -17.844 2.889 1 97.06 197 GLY B CA 1
ATOM 4665 C C . GLY B 1 197 ? -16.766 -17.734 4.188 1 97.06 197 GLY B C 1
ATOM 4666 O O . GLY B 1 197 ? -16.531 -18.75 4.855 1 97.06 197 GLY B O 1
ATOM 4667 N N . GLN B 1 198 ? -16.266 -16.625 4.508 1 97.94 198 GLN B N 1
ATOM 4668 C CA . GLN B 1 198 ? -15.57 -16.328 5.758 1 97.94 198 GLN B CA 1
ATOM 4669 C C . GLN B 1 198 ? -15.422 -14.828 5.961 1 97.94 198 GLN B C 1
ATOM 4671 O O . GLN B 1 198 ? -15.727 -14.039 5.062 1 97.94 198 GLN B O 1
ATOM 4676 N N . VAL B 1 199 ? -14.938 -14.484 7.109 1 98.69 199 VAL B N 1
ATOM 4677 C CA . VAL B 1 199 ? -14.625 -13.094 7.422 1 98.69 199 VAL B CA 1
ATOM 4678 C C . VAL B 1 199 ? -13.148 -12.812 7.145 1 98.69 199 VAL B C 1
ATOM 4680 O O . VAL B 1 199 ? -12.289 -13.633 7.48 1 98.69 199 VAL B O 1
ATOM 4683 N N . VAL B 1 200 ? -12.891 -11.734 6.473 1 98.62 200 VAL B N 1
ATOM 4684 C CA . VAL B 1 200 ? -11.57 -11.133 6.332 1 98.62 200 VAL B CA 1
ATOM 4685 C C . VAL B 1 200 ? -11.539 -9.773 7.02 1 98.62 200 VAL B C 1
ATOM 4687 O O . VAL B 1 200 ? -12.375 -8.914 6.738 1 98.62 200 VAL B O 1
ATOM 4690 N N . GLU B 1 201 ? -10.594 -9.602 7.93 1 98.38 201 GLU B N 1
ATOM 4691 C CA . GLU B 1 201 ? -10.664 -8.32 8.625 1 98.38 201 GLU B CA 1
ATOM 4692 C C . GLU B 1 201 ? -9.273 -7.762 8.883 1 98.38 201 GLU B C 1
ATOM 4694 O O . GLU B 1 201 ? -8.281 -8.492 8.844 1 98.38 201 GLU B O 1
ATOM 4699 N N . LEU B 1 202 ? -9.203 -6.461 9.062 1 96.88 202 LEU B N 1
ATOM 4700 C CA . LEU B 1 202 ? -7.953 -5.734 9.234 1 96.88 202 LEU B CA 1
ATOM 4701 C C . LEU B 1 202 ? -8.188 -4.406 9.945 1 96.88 202 LEU B C 1
ATOM 4703 O O . LEU B 1 202 ? -9.188 -3.729 9.695 1 96.88 202 LEU B O 1
ATOM 4707 N N . GLY B 1 203 ? -7.309 -4.062 10.922 1 97.88 203 GLY B N 1
ATOM 4708 C CA . GLY B 1 203 ? -7.262 -2.697 11.414 1 97.88 203 GLY B CA 1
ATOM 4709 C C . GLY B 1 203 ? -6.496 -1.759 10.5 1 97.88 203 GLY B C 1
ATOM 4710 O O . GLY B 1 203 ? -5.523 -2.162 9.859 1 97.88 203 GLY B O 1
ATOM 4711 N N . LEU B 1 204 ? -6.844 -0.513 10.508 1 96.94 204 LEU B N 1
ATOM 4712 C CA . LEU B 1 204 ? -6.273 0.473 9.594 1 96.94 204 LEU B CA 1
ATOM 4713 C C . LEU B 1 204 ? -4.754 0.512 9.719 1 96.94 204 LEU B C 1
ATOM 4715 O O . LEU B 1 204 ? -4.047 0.481 8.711 1 96.94 204 LEU B O 1
ATOM 4719 N N . TYR B 1 205 ? -4.23 0.497 10.93 1 97.38 205 TYR B N 1
ATOM 4720 C CA . TYR B 1 205 ? -2.818 0.733 11.203 1 97.38 205 TYR B CA 1
ATOM 4721 C C . TYR B 1 205 ? -1.979 -0.479 10.812 1 97.38 205 TYR B C 1
ATOM 4723 O O . TYR B 1 205 ? -0.773 -0.359 10.586 1 97.38 205 TYR B O 1
ATOM 4731 N N . GLU B 1 206 ? -2.631 -1.626 10.711 1 98.5 206 GLU B N 1
ATOM 4732 C CA . GLU B 1 206 ? -1.906 -2.889 10.594 1 98.5 206 GLU B CA 1
ATOM 4733 C C . GLU B 1 206 ? -1.237 -3.016 9.234 1 98.5 206 GLU B C 1
ATOM 4735 O O . GLU B 1 206 ? -0.153 -3.592 9.117 1 98.5 206 GLU B O 1
ATOM 4740 N N . ALA B 1 207 ? -1.955 -2.459 8.227 1 97.69 207 ALA B N 1
ATOM 4741 C CA . ALA B 1 207 ? -1.411 -2.539 6.879 1 97.69 207 ALA B CA 1
ATOM 4742 C C . ALA B 1 207 ? -0.092 -1.78 6.77 1 97.69 207 ALA B C 1
ATOM 4744 O O . ALA B 1 207 ? 0.885 -2.295 6.223 1 97.69 207 ALA B O 1
ATOM 4745 N N . MET B 1 208 ? -0.055 -0.577 7.332 1 97.81 208 MET B N 1
ATOM 4746 C CA . MET B 1 208 ? 1.161 0.23 7.328 1 97.81 208 MET B CA 1
ATOM 4747 C C . MET B 1 208 ? 2.258 -0.429 8.156 1 97.81 208 MET B C 1
ATOM 4749 O O . MET B 1 208 ? 3.408 -0.506 7.727 1 97.81 208 MET B O 1
ATOM 4753 N N . PHE B 1 209 ? 1.889 -0.987 9.289 1 98.5 209 PHE B N 1
ATOM 4754 C CA . PHE B 1 209 ? 2.873 -1.607 10.172 1 98.5 209 PHE B CA 1
ATOM 4755 C C . PHE B 1 209 ? 3.504 -2.824 9.5 1 98.5 209 PHE B C 1
ATOM 4757 O O . PHE B 1 209 ? 4.699 -3.076 9.664 1 98.5 209 PHE B O 1
ATOM 4764 N N . ARG B 1 210 ? 2.717 -3.543 8.75 1 98.38 210 ARG B N 1
ATOM 4765 C CA . ARG B 1 210 ? 3.195 -4.746 8.078 1 98.38 210 ARG B CA 1
ATOM 4766 C C . ARG B 1 210 ? 4.355 -4.422 7.141 1 98.38 210 ARG B C 1
ATOM 4768 O O . ARG B 1 210 ? 5.227 -5.262 6.91 1 98.38 210 ARG B O 1
ATOM 4775 N N . MET B 1 211 ? 4.422 -3.186 6.676 1 97.44 211 MET B N 1
ATOM 4776 C CA . MET B 1 211 ? 5.422 -2.793 5.688 1 97.44 211 MET B CA 1
ATOM 4777 C C . MET B 1 211 ? 6.691 -2.287 6.367 1 97.44 211 MET B C 1
ATOM 4779 O O . MET B 1 211 ? 7.656 -1.919 5.695 1 97.44 211 MET B O 1
ATOM 4783 N N . MET B 1 212 ? 6.695 -2.254 7.637 1 95.12 212 MET B N 1
ATOM 4784 C CA . MET B 1 212 ? 7.859 -1.752 8.359 1 95.12 212 MET B CA 1
ATOM 4785 C C . MET B 1 212 ? 8.594 -2.887 9.07 1 95.12 212 MET B C 1
ATOM 4787 O O . MET B 1 212 ? 8.945 -2.764 10.25 1 95.12 212 MET B O 1
ATOM 4791 N N . ASP B 1 213 ? 8.852 -3.934 8.344 1 89.62 213 ASP B N 1
ATOM 4792 C CA . ASP B 1 213 ? 9.438 -5.184 8.82 1 89.62 213 ASP B CA 1
ATOM 4793 C C . ASP B 1 213 ? 10.812 -4.941 9.445 1 89.62 213 ASP B C 1
ATOM 4795 O O . ASP B 1 213 ? 11.109 -5.473 10.516 1 89.62 213 ASP B O 1
ATOM 4799 N N . PHE B 1 214 ? 11.562 -4.141 8.883 1 88.19 214 PHE B N 1
ATOM 4800 C CA . PHE B 1 214 ? 12.945 -3.92 9.281 1 88.19 214 PHE B CA 1
ATOM 4801 C C . PHE B 1 214 ? 13.016 -3.344 10.688 1 88.19 214 PHE B C 1
ATOM 4803 O O . PHE B 1 214 ? 13.961 -3.629 11.438 1 88.19 214 PHE B O 1
ATOM 4810 N N . LEU B 1 215 ? 12.047 -2.58 11.109 1 94.62 215 LEU B N 1
ATOM 4811 C CA . LEU B 1 215 ? 12.031 -1.92 12.406 1 94.62 215 LEU B CA 1
ATOM 4812 C C . LEU B 1 215 ? 11.891 -2.939 13.531 1 94.62 215 LEU B C 1
ATOM 4814 O O . LEU B 1 215 ? 12.492 -2.785 14.602 1 94.62 215 LEU B O 1
ATOM 4818 N N . VAL B 1 216 ? 11.102 -3.98 13.242 1 97.81 216 VAL B N 1
ATOM 4819 C CA . VAL B 1 216 ? 10.719 -4.926 14.289 1 97.81 216 VAL B CA 1
ATOM 4820 C C . VAL B 1 216 ? 11.93 -5.746 14.711 1 97.81 216 VAL B C 1
ATOM 4822 O O . VAL B 1 216 ? 12.305 -5.758 15.891 1 97.81 216 VAL B O 1
ATOM 4825 N N . ALA B 1 217 ? 12.586 -6.324 13.766 1 97.5 217 ALA B N 1
ATOM 4826 C CA . ALA B 1 217 ? 13.727 -7.172 14.086 1 97.5 217 ALA B CA 1
ATOM 4827 C C . ALA B 1 217 ? 14.891 -6.344 14.633 1 97.5 217 ALA B C 1
ATOM 4829 O O . ALA B 1 217 ? 15.625 -6.797 15.508 1 97.5 217 ALA B O 1
ATOM 4830 N N . GLU B 1 218 ? 15.07 -5.156 14.078 1 97.31 218 GLU B N 1
ATOM 4831 C CA . GLU B 1 218 ? 16.156 -4.297 14.531 1 97.31 218 GLU B CA 1
ATOM 4832 C C . GLU B 1 218 ? 15.984 -3.91 15.992 1 97.31 218 GLU B C 1
ATOM 4834 O O . GLU B 1 218 ? 16.938 -3.969 16.781 1 97.31 218 GLU B O 1
ATOM 4839 N N . TYR B 1 219 ? 14.812 -3.504 16.344 1 98.5 219 TYR B N 1
ATOM 4840 C CA . TYR B 1 219 ? 14.562 -3.168 17.734 1 98.5 219 TYR B CA 1
ATOM 4841 C C . TYR B 1 219 ? 14.672 -4.402 18.625 1 98.5 219 TYR B C 1
ATOM 4843 O O . TYR B 1 219 ? 15.266 -4.348 19.703 1 98.5 219 TYR B O 1
ATOM 4851 N N . ASP B 1 220 ? 14.094 -5.492 18.172 1 98.38 220 ASP B N 1
ATOM 4852 C CA . ASP B 1 220 ? 14.094 -6.746 18.922 1 98.38 220 ASP B CA 1
ATOM 4853 C C . ASP B 1 220 ? 15.516 -7.203 19.219 1 98.38 220 ASP B C 1
ATOM 4855 O O . ASP B 1 220 ? 15.82 -7.574 20.359 1 98.38 220 ASP B O 1
ATOM 4859 N N . GLN B 1 221 ? 16.391 -7.176 18.234 1 98 221 GLN B N 1
ATOM 4860 C CA . GLN B 1 221 ? 17.703 -7.805 18.328 1 98 221 GLN B CA 1
ATOM 4861 C C . GLN B 1 221 ? 18.75 -6.805 18.797 1 98 221 GLN B C 1
ATOM 4863 O O . GLN B 1 221 ? 19.734 -7.18 19.453 1 98 221 GLN B O 1
ATOM 4868 N N . LEU B 1 222 ? 18.562 -5.523 18.484 1 97.81 222 LEU B N 1
ATOM 4869 C CA . LEU B 1 222 ? 19.625 -4.547 18.75 1 97.81 222 LEU B CA 1
ATOM 4870 C C . LEU B 1 222 ? 19.156 -3.492 19.75 1 97.81 222 LEU B C 1
ATOM 4872 O O . LEU B 1 222 ? 19.953 -2.688 20.219 1 97.81 222 LEU B O 1
ATOM 4876 N N . GLY B 1 223 ? 17.875 -3.381 20.016 1 98.06 223 GLY B N 1
ATOM 4877 C CA . GLY B 1 223 ? 17.344 -2.363 20.906 1 98.06 223 GLY B CA 1
ATOM 4878 C C . GLY B 1 223 ? 17.328 -0.977 20.281 1 98.06 223 GLY B C 1
ATOM 4879 O O . GLY B 1 223 ? 17.188 0.023 21 1 98.06 223 GLY B O 1
ATOM 4880 N N . LYS B 1 224 ? 17.406 -0.921 19 1 97.06 224 LYS B N 1
ATOM 4881 C CA . LYS B 1 224 ? 17.531 0.37 18.328 1 97.06 224 LYS B CA 1
ATOM 4882 C C . LYS B 1 224 ? 16.156 0.976 18.047 1 97.06 224 LYS B C 1
ATOM 4884 O O . LYS B 1 224 ? 15.281 0.305 17.5 1 97.06 224 LYS B O 1
ATOM 4889 N N . VAL B 1 225 ? 15.945 2.176 18.438 1 97.5 225 VAL B N 1
ATOM 4890 C CA . VAL B 1 225 ? 14.781 2.971 18.062 1 97.5 225 VAL B CA 1
ATOM 4891 C C . VAL B 1 225 ? 15.156 3.949 16.953 1 97.5 225 VAL B C 1
ATOM 4893 O O . VAL B 1 225 ? 15.828 4.953 17.203 1 97.5 225 VAL B O 1
ATOM 4896 N N . ARG B 1 226 ? 14.75 3.715 15.773 1 94.75 226 ARG B N 1
ATOM 4897 C CA . ARG B 1 226 ? 15.078 4.582 14.648 1 94.75 226 ARG 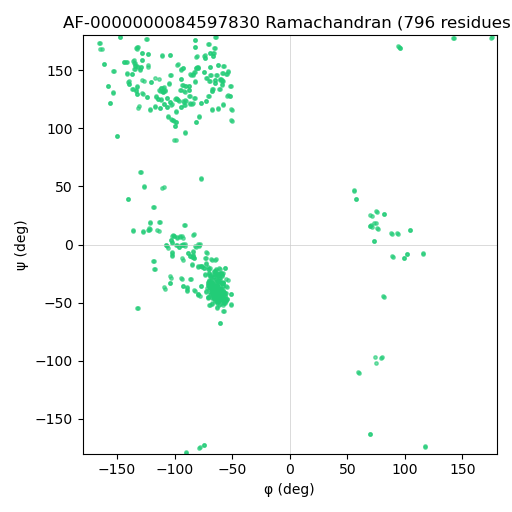B CA 1
ATOM 4898 C C . ARG B 1 226 ? 14.359 5.922 14.758 1 94.75 226 ARG B C 1
ATOM 4900 O O . ARG B 1 226 ? 13.188 5.973 15.133 1 94.75 226 ARG B O 1
ATOM 4907 N N . GLU B 1 227 ? 15.031 6.898 14.422 1 94.94 227 GLU B N 1
ATOM 4908 C CA . GLU B 1 227 ? 14.5 8.258 14.438 1 94.94 227 GLU B CA 1
ATOM 4909 C C . GLU B 1 227 ? 14.164 8.742 13.031 1 94.94 227 GLU B C 1
ATOM 4911 O O . GLU B 1 227 ? 14.531 8.102 12.047 1 94.94 227 GLU B O 1
ATOM 4916 N N . ARG B 1 228 ? 13.359 9.797 12.953 1 95.12 228 ARG B N 1
ATOM 4917 C CA . ARG B 1 228 ? 12.914 10.289 11.648 1 95.12 228 ARG B CA 1
ATOM 4918 C C . ARG B 1 228 ? 14.102 10.781 10.82 1 95.12 228 ARG B C 1
ATOM 4920 O O . ARG B 1 228 ? 15.062 11.32 11.367 1 95.12 228 ARG B O 1
ATOM 4927 N N . ALA B 1 229 ? 14.008 10.602 9.609 1 93.5 229 ALA B N 1
ATOM 4928 C CA . ALA B 1 229 ? 14.93 11.102 8.594 1 93.5 229 ALA B CA 1
ATOM 4929 C C . ALA B 1 229 ? 14.18 11.547 7.344 1 93.5 229 ALA B C 1
ATOM 4931 O O . ALA B 1 229 ? 13.133 10.992 7.008 1 93.5 229 ALA B O 1
ATOM 4932 N N . PRO B 1 230 ? 14.734 12.594 6.684 1 93 230 PRO B N 1
ATOM 4933 C CA . PRO B 1 230 ? 14.023 13.117 5.52 1 93 230 PRO B CA 1
ATOM 4934 C C . PRO B 1 230 ? 14.219 12.266 4.27 1 93 230 PRO B C 1
ATOM 4936 O O . PRO B 1 230 ? 13.758 12.625 3.186 1 93 230 PRO B O 1
ATOM 4939 N N . MET B 1 231 ? 14.969 11.242 4.336 1 90.94 231 MET B N 1
ATOM 4940 C CA . MET B 1 231 ? 15.195 10.266 3.271 1 90.94 231 MET B CA 1
ATOM 4941 C C . MET B 1 231 ? 15.805 8.984 3.826 1 90.94 231 MET B C 1
ATOM 4943 O O . MET B 1 231 ? 16.219 8.938 4.984 1 90.94 231 MET B O 1
ATOM 4947 N N . LEU B 1 232 ? 15.781 7.992 2.914 1 83.75 232 LEU B N 1
ATOM 4948 C CA . LEU B 1 232 ? 16.547 6.809 3.271 1 83.75 232 LEU B CA 1
ATOM 4949 C C . LEU B 1 232 ? 18.016 7.168 3.518 1 83.75 232 LEU B C 1
ATOM 4951 O O . LEU B 1 232 ? 18.641 7.832 2.691 1 83.75 232 LEU B O 1
ATOM 4955 N N . HIS B 1 233 ? 18.609 6.941 4.73 1 77.25 233 HIS B N 1
ATOM 4956 C CA . HIS B 1 233 ? 19.953 7.398 5.051 1 77.25 233 HIS B CA 1
ATOM 4957 C C . HIS B 1 233 ? 20.781 6.277 5.68 1 77.25 233 HIS B C 1
ATOM 4959 O O . HIS B 1 233 ? 20.219 5.324 6.227 1 77.25 233 HIS B O 1
ATOM 4965 N N . GLY B 1 234 ? 21.984 6.402 5.488 1 74.12 234 GLY B N 1
ATOM 4966 C CA . GLY B 1 234 ? 22.922 5.523 6.18 1 74.12 234 GLY B CA 1
ATOM 4967 C C . GLY B 1 234 ? 23.312 4.301 5.363 1 74.12 234 GLY B C 1
ATOM 4968 O O . GLY B 1 234 ? 23.922 3.367 5.883 1 74.12 234 GLY B O 1
ATOM 4969 N N . HIS B 1 235 ? 22.891 4.359 4.109 1 78.81 235 HIS B N 1
ATOM 4970 C CA . HIS B 1 235 ? 23.172 3.184 3.293 1 78.81 235 HIS B CA 1
ATOM 4971 C C . HIS B 1 235 ? 24.25 3.479 2.258 1 78.81 235 HIS B C 1
ATOM 4973 O O . HIS B 1 235 ? 25.062 2.607 1.938 1 78.81 235 HIS B O 1
ATOM 4979 N N . SER B 1 236 ? 24.141 4.652 1.757 1 88 236 SER B N 1
ATOM 4980 C CA . SER B 1 236 ? 25.094 4.996 0.704 1 88 236 SER B CA 1
ATOM 4981 C C . SER B 1 236 ? 25.344 6.5 0.655 1 88 236 SER B C 1
ATOM 4983 O O . SER B 1 236 ? 24.516 7.289 1.098 1 88 236 SER B O 1
ATOM 4985 N N . SER B 1 237 ? 26.5 6.82 0.271 1 92.88 237 SER B N 1
ATOM 4986 C CA . SER B 1 237 ? 26.891 8.195 -0.025 1 92.88 237 SER B CA 1
ATOM 4987 C C . SER B 1 237 ? 27.641 8.281 -1.343 1 92.88 237 SER B C 1
ATOM 4989 O O . SER B 1 237 ? 28.547 7.477 -1.603 1 92.88 237 SER B O 1
ATOM 4991 N N . PRO B 1 238 ? 27.297 9.195 -2.178 1 94.69 238 PRO B N 1
ATOM 4992 C CA . PRO B 1 238 ? 26.281 10.234 -1.952 1 94.69 238 PRO B CA 1
ATOM 4993 C C . PRO B 1 238 ? 24.859 9.758 -2.244 1 94.69 238 PRO B C 1
ATOM 4995 O O . PRO B 1 238 ? 24.672 8.906 -3.119 1 94.69 238 PRO B O 1
ATOM 4998 N N . ALA B 1 239 ? 23.906 10.203 -1.556 1 93.69 239 ALA B N 1
ATOM 4999 C CA . ALA B 1 239 ? 22.469 10.047 -1.74 1 93.69 239 ALA B CA 1
ATOM 5000 C C . ALA B 1 239 ? 21.703 11.219 -1.122 1 93.69 239 ALA B C 1
ATOM 5002 O O . ALA B 1 239 ? 22.031 11.656 -0.014 1 93.69 239 ALA B O 1
ATOM 5003 N N . GLY B 1 240 ? 20.797 11.766 -1.926 1 94.12 240 GLY B N 1
ATOM 5004 C CA . GLY B 1 240 ? 20.078 12.867 -1.315 1 94.12 240 GLY B CA 1
ATOM 5005 C C . GLY B 1 240 ? 19.125 13.562 -2.271 1 94.12 240 GLY B C 1
ATOM 5006 O O . GLY B 1 240 ? 18.891 13.078 -3.381 1 94.12 240 GLY B O 1
ATOM 5007 N N . THR B 1 241 ? 18.469 14.508 -1.734 1 96.75 241 THR B N 1
ATOM 5008 C CA . THR B 1 241 ? 17.609 15.43 -2.473 1 96.75 241 THR B CA 1
ATOM 5009 C C . THR B 1 241 ? 18.328 16.75 -2.744 1 96.75 241 THR B C 1
ATOM 5011 O O . THR B 1 241 ? 18.844 17.391 -1.819 1 96.75 241 THR B O 1
ATOM 5014 N N . TYR B 1 242 ? 18.375 17.109 -3.984 1 97.5 242 TYR B N 1
ATOM 5015 C CA . TYR B 1 242 ? 19.156 18.266 -4.402 1 97.5 242 TYR B CA 1
ATOM 5016 C C . TYR B 1 242 ? 18.312 19.219 -5.238 1 97.5 242 TYR B C 1
ATOM 5018 O O . TYR B 1 242 ? 17.297 18.812 -5.809 1 97.5 242 TYR B O 1
ATOM 5026 N N . ARG B 1 243 ? 18.781 20.406 -5.273 1 98.06 243 ARG B N 1
ATOM 5027 C CA . ARG B 1 243 ? 18.094 21.422 -6.062 1 98.06 243 ARG B CA 1
ATOM 5028 C C . ARG B 1 243 ? 18.906 21.812 -7.293 1 98.06 243 ARG B C 1
ATOM 5030 O O . ARG B 1 243 ? 20.109 22.078 -7.191 1 98.06 243 ARG B O 1
ATOM 5037 N N . THR B 1 244 ? 18.25 21.828 -8.422 1 98.38 244 THR B N 1
ATOM 5038 C CA . THR B 1 244 ? 18.906 22.172 -9.672 1 98.38 244 THR B CA 1
ATOM 5039 C C . THR B 1 244 ? 19 23.688 -9.836 1 98.38 244 THR B C 1
ATOM 5041 O O . THR B 1 244 ? 18.438 24.438 -9.031 1 98.38 244 THR B O 1
ATOM 5044 N N . LYS B 1 245 ? 19.656 24.078 -10.914 1 98.31 245 LYS B N 1
ATOM 5045 C CA . LYS B 1 245 ? 19.828 25.484 -11.234 1 98.31 245 LYS B CA 1
ATOM 5046 C C . LYS B 1 245 ? 18.484 26.172 -11.461 1 98.31 245 LYS B C 1
ATOM 5048 O O . LYS B 1 245 ? 18.281 27.312 -11.031 1 98.31 245 LYS B O 1
ATOM 5053 N N . ASP B 1 246 ? 17.641 25.516 -12.078 1 97.94 246 ASP B N 1
ATOM 5054 C CA . ASP B 1 246 ? 16.328 26.047 -12.391 1 97.94 246 ASP B CA 1
ATOM 5055 C C . ASP B 1 246 ? 15.32 25.719 -11.297 1 97.94 246 ASP B C 1
ATOM 5057 O O . ASP B 1 246 ? 14.117 25.656 -11.547 1 97.94 246 ASP B O 1
ATOM 5061 N N . HIS B 1 247 ? 15.742 25.344 -10.156 1 96.5 247 HIS B N 1
ATOM 5062 C CA . HIS B 1 247 ? 15.016 25.297 -8.891 1 96.5 247 HIS B CA 1
ATOM 5063 C C . HIS B 1 247 ? 14.062 24.109 -8.852 1 96.5 247 HIS B C 1
ATOM 5065 O O . HIS B 1 247 ? 13.016 24.172 -8.211 1 96.5 247 HIS B O 1
ATOM 5071 N N . HIS B 1 248 ? 14.375 23.078 -9.555 1 97.06 248 HIS B N 1
ATOM 5072 C CA . HIS B 1 248 ? 13.688 21.797 -9.398 1 97.06 248 HIS B CA 1
ATOM 5073 C C . HIS B 1 248 ? 14.422 20.906 -8.406 1 97.06 248 HIS B C 1
ATOM 5075 O O . HIS B 1 248 ? 15.633 21.047 -8.211 1 97.06 248 HIS B O 1
ATOM 5081 N N . TRP B 1 249 ? 13.641 20.094 -7.824 1 97.88 249 TRP B N 1
ATOM 5082 C CA . TRP B 1 249 ? 14.242 19.109 -6.93 1 97.88 249 TRP B CA 1
ATOM 5083 C C . TRP B 1 249 ? 14.492 17.781 -7.656 1 97.88 249 TRP B C 1
ATOM 5085 O O . TRP B 1 249 ? 13.664 17.344 -8.461 1 97.88 249 TRP B O 1
ATOM 5095 N N . VAL B 1 250 ? 15.602 17.156 -7.32 1 97.81 250 VAL B N 1
ATOM 5096 C CA . VAL B 1 250 ? 15.93 15.836 -7.84 1 97.81 250 VAL B CA 1
ATOM 5097 C C . VAL B 1 250 ? 16.438 14.945 -6.711 1 97.81 250 VAL B C 1
ATOM 5099 O O . VAL B 1 250 ? 16.906 15.438 -5.68 1 97.81 250 VAL B O 1
ATOM 5102 N N . VAL B 1 251 ? 16.312 13.672 -6.906 1 96.5 251 VAL B N 1
ATOM 5103 C CA . VAL B 1 251 ? 16.891 12.695 -5.992 1 96.5 251 VAL B CA 1
ATOM 5104 C C . VAL B 1 251 ? 18 11.922 -6.691 1 96.5 251 VAL B C 1
ATOM 5106 O O . VAL B 1 251 ? 17.844 11.516 -7.848 1 96.5 251 VAL B O 1
ATOM 5109 N N . LEU B 1 252 ? 19.078 11.805 -6.02 1 94.88 252 LEU B N 1
ATOM 5110 C CA . LEU B 1 252 ? 20.219 11.047 -6.508 1 94.88 252 LEU B CA 1
ATOM 5111 C C . LEU B 1 252 ? 20.688 10.039 -5.465 1 94.88 252 LEU B C 1
ATOM 5113 O O . LEU B 1 252 ? 20.797 10.367 -4.281 1 94.88 252 LEU B O 1
ATOM 5117 N N . VAL B 1 253 ? 20.859 8.789 -5.922 1 90.25 253 VAL B N 1
ATOM 5118 C CA . VAL B 1 253 ? 21.328 7.746 -5.02 1 90.25 253 VAL B CA 1
ATOM 5119 C C . VAL B 1 253 ? 22.469 6.973 -5.684 1 90.25 253 VAL B C 1
ATOM 5121 O O . VAL B 1 253 ? 22.281 6.367 -6.742 1 90.25 253 VAL B O 1
ATOM 5124 N N . CYS B 1 254 ? 23.625 7.016 -5.125 1 90.19 254 CYS B N 1
ATOM 5125 C CA . CYS B 1 254 ? 24.734 6.176 -5.543 1 90.19 254 CYS B CA 1
ATOM 5126 C C . CYS B 1 254 ? 24.875 4.961 -4.633 1 90.19 254 CYS B C 1
ATOM 5128 O O . CYS B 1 254 ? 25.703 4.961 -3.713 1 90.19 254 CYS B O 1
ATOM 5130 N N . SER B 1 255 ? 24.234 3.914 -4.961 1 82 255 SER B N 1
ATOM 5131 C CA . SER B 1 255 ? 24.141 2.76 -4.074 1 82 255 SER B CA 1
ATOM 5132 C C . SER B 1 255 ? 25.344 1.838 -4.223 1 82 255 SER B C 1
ATOM 5134 O O . SER B 1 255 ? 25.578 0.983 -3.367 1 82 255 SER B O 1
ATOM 5136 N N . THR B 1 256 ? 26.109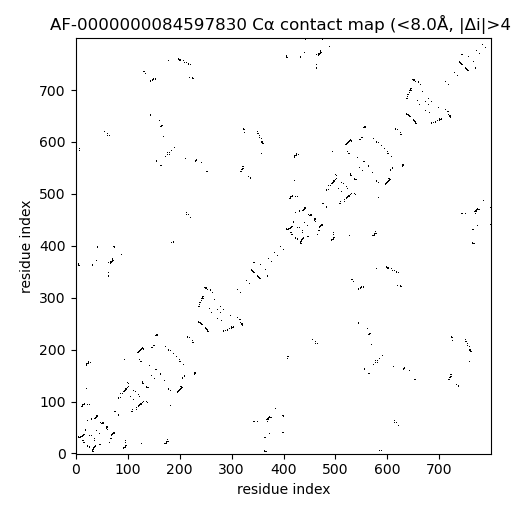 1.976 -5.316 1 86.19 256 THR B N 1
ATOM 5137 C CA . THR B 1 256 ? 27.234 1.085 -5.547 1 86.19 256 THR B CA 1
ATOM 5138 C C . THR B 1 256 ? 28.5 1.886 -5.824 1 86.19 256 THR B C 1
ATOM 5140 O O . THR B 1 256 ? 28.438 3.066 -6.172 1 86.19 256 THR B O 1
ATOM 5143 N N . GLN B 1 257 ? 29.594 1.101 -5.703 1 91.25 257 GLN B N 1
ATOM 5144 C CA . GLN B 1 257 ? 30.875 1.709 -6.043 1 91.25 257 GLN B CA 1
ATOM 5145 C C . GLN B 1 257 ? 30.906 2.141 -7.504 1 91.25 257 GLN B C 1
ATOM 5147 O O . GLN B 1 257 ? 31.438 3.211 -7.828 1 91.25 257 GLN B O 1
ATOM 5152 N N . ARG B 1 258 ? 30.359 1.4 -8.297 1 91.69 258 ARG B N 1
ATOM 5153 C CA . ARG B 1 258 ? 30.344 1.687 -9.727 1 91.69 258 ARG B CA 1
ATOM 5154 C C . ARG B 1 258 ? 29.594 2.98 -10.023 1 91.69 258 ARG B C 1
ATOM 5156 O O . ARG B 1 258 ? 30.047 3.809 -10.812 1 91.69 258 ARG B O 1
ATOM 5163 N N . THR B 1 259 ? 28.469 3.182 -9.414 1 92.75 259 THR B N 1
ATOM 5164 C CA . THR B 1 259 ? 27.688 4.387 -9.648 1 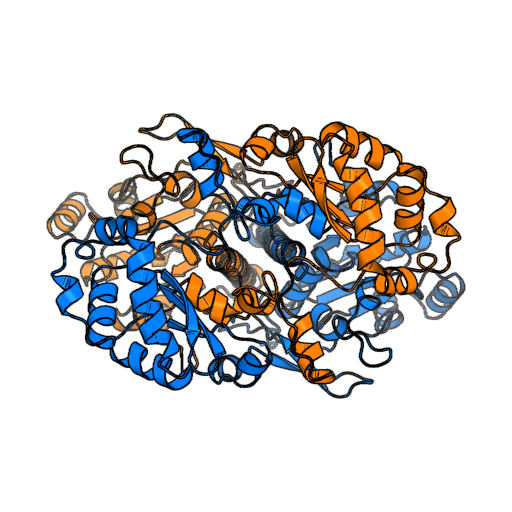92.75 259 THR B CA 1
ATOM 5165 C C . THR B 1 259 ? 28.391 5.617 -9.102 1 92.75 259 THR B C 1
ATOM 5167 O O . THR B 1 259 ? 28.281 6.707 -9.664 1 92.75 259 THR B O 1
ATOM 5170 N N . TRP B 1 260 ? 29.094 5.395 -8 1 95.75 260 TRP B N 1
ATOM 5171 C CA . TRP B 1 260 ? 29.906 6.488 -7.473 1 95.75 260 TRP B CA 1
ATOM 5172 C C . TRP B 1 260 ? 30.969 6.91 -8.477 1 95.75 260 TRP B C 1
ATOM 5174 O O . TRP B 1 260 ? 31.156 8.102 -8.742 1 95.75 260 TRP B O 1
ATOM 5184 N N . GLU B 1 261 ? 31.578 5.949 -9.039 1 96.94 261 GLU B N 1
ATOM 5185 C CA . GLU B 1 261 ? 32.625 6.219 -10.031 1 96.94 261 GLU B CA 1
ATOM 5186 C C . GLU B 1 261 ? 32.062 6.938 -11.25 1 96.94 261 GLU B C 1
ATOM 5188 O O . GLU B 1 261 ? 32.688 7.867 -11.773 1 96.94 261 GLU B O 1
ATOM 5193 N N . ARG B 1 262 ? 30.906 6.559 -11.633 1 96.56 262 ARG B N 1
ATOM 5194 C CA . ARG B 1 262 ? 30.234 7.199 -12.758 1 96.56 262 ARG B CA 1
ATOM 5195 C C . ARG B 1 262 ? 29.875 8.648 -12.43 1 96.56 262 ARG B C 1
ATOM 5197 O O . ARG B 1 262 ? 30.047 9.531 -13.273 1 96.56 262 ARG B O 1
ATOM 5204 N N . LEU B 1 263 ? 29.406 8.859 -11.234 1 97.44 263 LEU B N 1
ATOM 5205 C CA . LEU B 1 263 ? 29.062 10.219 -10.828 1 97.44 263 LEU B CA 1
ATOM 5206 C C . LEU B 1 263 ? 30.312 11.102 -10.781 1 97.44 263 LEU B C 1
ATOM 5208 O O . LEU B 1 263 ? 30.266 12.25 -11.234 1 97.44 263 LEU B O 1
ATOM 5212 N N . ALA B 1 264 ? 31.344 10.555 -10.242 1 97.94 264 ALA B N 1
ATOM 5213 C CA . ALA B 1 264 ? 32.594 11.312 -10.18 1 97.94 264 ALA B CA 1
ATOM 5214 C C . ALA B 1 264 ? 33.062 11.75 -11.57 1 97.94 264 ALA B C 1
ATOM 5216 O O . ALA B 1 264 ? 33.5 12.883 -11.75 1 97.94 264 ALA B O 1
ATOM 5217 N N . LYS B 1 265 ? 32.906 10.867 -12.477 1 97.62 265 LYS B N 1
ATOM 5218 C CA . LYS B 1 265 ? 33.25 11.172 -13.852 1 97.62 265 LYS B CA 1
ATOM 5219 C C . LYS B 1 265 ? 32.312 12.234 -14.438 1 97.62 265 LYS B C 1
ATOM 5221 O O . LYS B 1 265 ? 32.781 13.164 -15.102 1 97.62 265 LYS B O 1
ATOM 5226 N N . ALA B 1 266 ? 31.062 12.055 -14.219 1 97.44 266 ALA B N 1
ATOM 5227 C CA . ALA B 1 266 ? 30.078 13.008 -14.719 1 97.44 266 ALA B CA 1
ATOM 5228 C C . ALA B 1 266 ? 30.344 14.406 -14.18 1 97.44 266 ALA B C 1
ATOM 5230 O O . ALA B 1 266 ? 30.094 15.398 -14.867 1 97.44 266 ALA B O 1
ATOM 5231 N N . MET B 1 267 ? 30.844 14.5 -12.969 1 97.81 267 MET B N 1
ATOM 5232 C CA . MET B 1 267 ? 31.125 15.766 -12.312 1 97.81 267 MET B CA 1
ATOM 5233 C C . MET B 1 267 ? 32.5 16.297 -12.734 1 97.81 267 MET B C 1
ATOM 5235 O O . MET B 1 267 ? 32.875 17.406 -12.344 1 97.81 267 MET B O 1
ATOM 5239 N N . LYS B 1 268 ? 33.219 15.516 -13.492 1 97.06 268 LYS B N 1
ATOM 5240 C CA . LYS B 1 268 ? 34.594 15.82 -13.859 1 97.06 268 LYS B CA 1
ATOM 5241 C C . LYS B 1 268 ? 35.469 15.992 -12.617 1 97.06 268 LYS B C 1
ATOM 5243 O O . LYS B 1 268 ? 36.281 16.922 -12.547 1 97.06 268 LYS B O 1
ATOM 5248 N N . GLN B 1 269 ? 35.219 15.188 -11.695 1 97.25 269 GLN B N 1
ATOM 5249 C CA . GLN B 1 269 ? 35.938 15.188 -10.438 1 97.25 269 GLN B CA 1
ATOM 5250 C C . GLN B 1 269 ? 36.5 13.805 -10.125 1 97.25 269 GLN B C 1
ATOM 5252 O O . GLN B 1 269 ? 36.344 13.297 -9.016 1 97.25 269 GLN B O 1
ATOM 5257 N N . GLU B 1 270 ? 37.156 13.195 -11.023 1 96.56 270 GLU B N 1
ATOM 5258 C CA . GLU B 1 270 ? 37.656 11.836 -10.891 1 96.56 270 GLU B CA 1
ATOM 5259 C C . GLU B 1 270 ? 38.719 11.75 -9.805 1 96.56 270 GLU B C 1
ATOM 5261 O O . GLU B 1 270 ? 39 10.664 -9.289 1 96.56 270 GLU B O 1
ATOM 5266 N N . ALA B 1 271 ? 39.344 12.875 -9.516 1 96.75 271 ALA B N 1
ATOM 5267 C CA . ALA B 1 271 ? 40.344 12.906 -8.453 1 96.75 271 ALA B CA 1
ATOM 5268 C C . ALA B 1 271 ? 39.75 12.453 -7.121 1 96.75 271 ALA B C 1
ATOM 5270 O O . ALA B 1 271 ? 40.438 11.945 -6.25 1 96.75 271 ALA B O 1
ATOM 5271 N N . LEU B 1 272 ? 38.438 12.594 -6.961 1 97.19 272 LEU B N 1
ATOM 5272 C CA . LEU B 1 272 ? 37.75 12.211 -5.734 1 97.19 272 LEU B CA 1
ATOM 5273 C C . LEU B 1 272 ? 37.812 10.703 -5.512 1 97.19 272 LEU B C 1
ATOM 5275 O O . LEU B 1 272 ? 37.719 10.234 -4.375 1 97.19 272 LEU B O 1
ATOM 5279 N N . LEU B 1 273 ? 38 9.945 -6.586 1 96.5 273 LEU B N 1
ATOM 5280 C CA . LEU B 1 273 ? 38.031 8.484 -6.504 1 96.5 273 LEU B CA 1
ATOM 5281 C C . LEU B 1 273 ? 39.312 8.016 -5.809 1 96.5 273 LEU B C 1
ATOM 5283 O O . LEU B 1 273 ? 39.375 6.898 -5.289 1 96.5 273 LEU B O 1
ATOM 5287 N N . GLU B 1 274 ? 40.312 8.914 -5.816 1 95.62 274 GLU B N 1
ATOM 5288 C CA . GLU B 1 274 ? 41.562 8.586 -5.184 1 95.62 274 GLU B CA 1
ATOM 5289 C C . GLU B 1 274 ? 41.719 9.25 -3.814 1 95.62 274 GLU B C 1
ATOM 5291 O O . GLU B 1 274 ? 42.656 8.969 -3.07 1 95.62 274 GLU B O 1
ATOM 5296 N N . ASP B 1 275 ? 40.844 10.086 -3.57 1 97 275 ASP B N 1
ATOM 5297 C CA . ASP B 1 275 ? 40.812 10.742 -2.266 1 97 275 ASP B CA 1
ATOM 5298 C C . ASP B 1 275 ? 40.375 9.758 -1.174 1 97 275 ASP B C 1
ATOM 5300 O O . ASP B 1 275 ? 39.312 9.172 -1.248 1 97 275 ASP B O 1
ATOM 5304 N N . GLN B 1 276 ? 41.094 9.641 -0.146 1 96.62 276 GLN B N 1
ATOM 5305 C CA . GLN B 1 276 ? 40.875 8.672 0.922 1 96.62 276 GLN B CA 1
ATOM 5306 C C . GLN B 1 276 ? 39.5 8.914 1.58 1 96.62 276 GLN B C 1
ATOM 5308 O O . GLN B 1 276 ? 38.906 7.977 2.09 1 96.62 276 GLN B O 1
ATOM 5313 N N . ARG B 1 277 ? 39.094 10.102 1.459 1 95.56 277 ARG B N 1
ATOM 5314 C CA . ARG B 1 277 ? 37.812 10.469 2.09 1 95.56 277 ARG B CA 1
ATOM 5315 C C . ARG B 1 277 ? 36.625 9.867 1.33 1 95.56 277 ARG B C 1
ATOM 5317 O O . ARG B 1 277 ? 35.531 9.75 1.877 1 95.56 277 ARG B O 1
ATOM 5324 N N . TYR B 1 278 ? 36.844 9.422 0.11 1 97.38 278 TYR B N 1
ATOM 5325 C CA . TYR B 1 278 ? 35.688 9.094 -0.717 1 97.38 278 TYR B CA 1
ATOM 5326 C C . TYR B 1 278 ? 35.906 7.777 -1.453 1 97.38 278 TYR B C 1
ATOM 5328 O O . TYR B 1 278 ? 35.156 7.449 -2.385 1 97.38 278 TYR B O 1
ATOM 5336 N N . ARG B 1 279 ? 36.875 7.082 -1.084 1 94.75 279 ARG B N 1
ATOM 5337 C CA . ARG B 1 279 ? 37.281 5.891 -1.82 1 94.75 279 ARG B CA 1
ATOM 5338 C C . ARG B 1 279 ? 36.219 4.793 -1.718 1 94.75 279 ARG B C 1
ATOM 5340 O O . ARG B 1 279 ? 35.844 4.188 -2.725 1 94.75 279 ARG B O 1
ATOM 5347 N N . THR B 1 280 ? 35.844 4.547 -0.489 1 93.5 280 THR B N 1
ATOM 5348 C CA . THR B 1 280 ? 34.812 3.52 -0.263 1 93.5 280 THR B CA 1
ATOM 5349 C C . THR B 1 280 ? 33.5 4.145 0.227 1 93.5 280 THR B C 1
ATOM 5351 O O . THR B 1 280 ? 33.5 5.312 0.627 1 93.5 280 THR B O 1
ATOM 5354 N N . ASN B 1 281 ? 32.469 3.4 0.123 1 93.19 281 ASN B N 1
ATOM 5355 C CA . ASN B 1 281 ? 31.203 3.891 0.652 1 93.19 281 ASN B CA 1
ATOM 5356 C C . ASN B 1 281 ? 31.312 4.254 2.129 1 93.19 281 ASN B C 1
ATOM 5358 O O . ASN B 1 281 ? 30.75 5.258 2.57 1 93.19 281 ASN B O 1
ATOM 5362 N N . ALA B 1 282 ? 32 3.404 2.826 1 91.75 282 ALA B N 1
ATOM 5363 C CA . ALA B 1 282 ? 32.219 3.67 4.25 1 91.75 282 ALA B CA 1
ATOM 5364 C C . ALA B 1 282 ? 32.906 5 4.465 1 91.75 282 ALA B C 1
ATOM 5366 O O . ALA B 1 282 ? 32.531 5.789 5.332 1 91.75 282 ALA B O 1
ATOM 5367 N N . ASP B 1 283 ? 33.906 5.25 3.648 1 95.44 283 ASP B N 1
ATOM 5368 C CA . ASP B 1 283 ? 34.625 6.504 3.721 1 95.44 283 ASP B CA 1
ATOM 5369 C C . ASP B 1 283 ? 33.719 7.695 3.408 1 95.44 283 ASP B C 1
ATOM 5371 O O . ASP B 1 283 ? 33.75 8.711 4.109 1 95.44 283 ASP B O 1
ATOM 5375 N N . ARG B 1 284 ? 32.938 7.469 2.436 1 96.38 284 ARG B N 1
ATOM 5376 C CA . ARG B 1 284 ? 32.062 8.539 1.992 1 96.38 284 ARG B CA 1
ATOM 5377 C C . ARG B 1 284 ? 31 8.836 3.037 1 96.38 284 ARG B C 1
ATOM 5379 O O . ARG B 1 284 ? 30.641 9.992 3.268 1 96.38 284 ARG B O 1
ATOM 5386 N N . MET B 1 285 ? 30.531 7.855 3.652 1 93.25 285 MET B N 1
ATOM 5387 C CA . MET B 1 285 ? 29.531 8.031 4.703 1 93.25 285 MET B CA 1
ATOM 5388 C C . MET B 1 285 ? 30.109 8.82 5.875 1 93.25 285 MET B C 1
ATOM 5390 O O . MET B 1 285 ? 29.422 9.641 6.473 1 93.25 285 MET B O 1
ATOM 5394 N N . GLU B 1 286 ? 31.344 8.586 6.168 1 94.44 286 GLU B N 1
ATOM 5395 C CA . GLU B 1 286 ? 32 9.305 7.246 1 94.44 286 GLU B CA 1
ATOM 5396 C C . GLU B 1 286 ? 32.188 10.781 6.895 1 94.44 286 GLU B C 1
ATOM 5398 O O . GLU B 1 286 ? 32.312 11.625 7.785 1 94.44 286 GLU B O 1
ATOM 5403 N N . HIS B 1 287 ? 32.281 11.016 5.645 1 96.44 287 HIS B N 1
ATOM 5404 C CA . HIS B 1 287 ? 32.5 12.375 5.168 1 96.44 287 HIS B CA 1
ATOM 5405 C C . HIS B 1 287 ? 31.344 12.859 4.309 1 96.44 287 HIS B C 1
ATOM 5407 O O . HIS B 1 287 ? 31.562 13.562 3.314 1 96.44 287 HIS B O 1
ATOM 5413 N N . ASP B 1 288 ? 30.203 12.422 4.609 1 94.75 288 ASP B N 1
ATOM 5414 C CA . ASP B 1 288 ? 29.016 12.641 3.785 1 94.75 288 ASP B CA 1
ATOM 5415 C C . ASP B 1 288 ? 28.719 14.125 3.631 1 94.75 288 ASP B C 1
ATOM 5417 O O . ASP B 1 288 ? 28.375 14.586 2.543 1 94.75 288 ASP B O 1
ATOM 5421 N N . LYS B 1 289 ? 28.859 14.891 4.691 1 94.5 289 LYS B N 1
ATOM 5422 C CA . LYS B 1 289 ? 28.531 16.312 4.66 1 94.5 289 LYS B CA 1
ATOM 5423 C C . LYS B 1 289 ? 29.344 17.047 3.59 1 94.5 289 LYS B C 1
ATOM 5425 O O . LYS B 1 289 ? 28.781 17.797 2.789 1 94.5 289 LYS B O 1
ATOM 5430 N N . GLU B 1 290 ? 30.594 16.797 3.6 1 96.56 290 GLU B N 1
ATOM 5431 C CA . GLU B 1 290 ? 31.484 17.422 2.625 1 96.56 290 GLU B CA 1
ATOM 5432 C C . GLU B 1 290 ? 31.156 16.969 1.206 1 96.56 290 GLU B C 1
ATOM 5434 O O . GLU B 1 290 ? 31.141 17.781 0.276 1 96.56 290 GLU B O 1
ATOM 5439 N N . LEU B 1 291 ? 30.938 15.703 1.11 1 96.75 291 LEU B N 1
ATOM 5440 C CA . LEU B 1 291 ? 30.625 15.164 -0.208 1 96.75 291 LEU B CA 1
ATOM 5441 C C . LEU B 1 291 ? 29.312 15.727 -0.734 1 96.75 291 LEU B C 1
ATOM 5443 O O . LEU B 1 291 ? 29.172 16 -1.929 1 96.75 291 LEU B O 1
ATOM 5447 N N . GLN B 1 292 ? 28.391 15.938 0.132 1 95.56 292 GLN B N 1
ATOM 5448 C CA . GLN B 1 292 ? 27.094 16.516 -0.235 1 95.56 292 GLN B CA 1
ATOM 5449 C C . GLN B 1 292 ? 27.266 17.922 -0.796 1 95.56 292 GLN B C 1
ATOM 5451 O O . GLN B 1 292 ? 26.547 18.312 -1.721 1 95.56 292 GLN B O 1
ATOM 5456 N N . GLU B 1 293 ? 28.125 18.641 -0.261 1 97.19 293 GLU B N 1
ATOM 5457 C CA . GLU B 1 293 ? 28.391 19.984 -0.764 1 97.19 293 GLU B CA 1
ATOM 5458 C C . GLU B 1 293 ? 28.906 19.938 -2.199 1 97.19 293 GLU B C 1
ATOM 5460 O O . GLU B 1 293 ? 28.484 20.75 -3.037 1 97.19 293 GLU B O 1
ATOM 5465 N N . ILE B 1 294 ? 29.797 19 -2.42 1 97.62 294 ILE B N 1
ATOM 5466 C CA . ILE B 1 294 ? 30.375 18.859 -3.75 1 97.62 294 ILE B CA 1
ATOM 5467 C C . ILE B 1 294 ? 29.281 18.469 -4.75 1 97.62 294 ILE B C 1
ATOM 5469 O O . ILE B 1 294 ? 29.172 19.078 -5.82 1 97.62 294 ILE B O 1
ATOM 5473 N N . VAL B 1 295 ? 28.5 17.531 -4.395 1 97.94 295 VAL B N 1
ATOM 5474 C CA . VAL B 1 295 ? 27.438 17.031 -5.27 1 97.94 295 VAL B CA 1
ATOM 5475 C C . VAL B 1 295 ? 26.391 18.109 -5.477 1 97.94 295 VAL B C 1
ATOM 5477 O O . VAL B 1 295 ? 25.891 18.297 -6.594 1 97.94 295 VAL B O 1
ATOM 5480 N N . SER B 1 296 ? 26.078 18.812 -4.418 1 97.94 296 SER B N 1
ATOM 5481 C CA . SER B 1 296 ? 25.094 19.891 -4.496 1 97.94 296 SER B CA 1
ATOM 5482 C C . SER B 1 296 ? 25.562 20.984 -5.449 1 97.94 296 SER B C 1
ATOM 5484 O O . SER B 1 296 ? 24.766 21.516 -6.219 1 97.94 296 SER B O 1
ATOM 5486 N N . ASP B 1 297 ? 26.797 21.328 -5.305 1 98.12 297 ASP B N 1
ATOM 5487 C CA . ASP B 1 297 ? 27.359 22.359 -6.184 1 98.12 297 ASP B CA 1
ATOM 5488 C C . ASP B 1 297 ? 27.25 21.938 -7.648 1 98.12 297 ASP B C 1
ATOM 5490 O O . ASP B 1 297 ? 26.891 22.75 -8.508 1 98.12 297 ASP B O 1
ATOM 5494 N N . PHE B 1 298 ? 27.547 20.734 -7.902 1 98.31 298 PHE B N 1
ATOM 5495 C CA . PHE B 1 298 ? 27.438 20.203 -9.258 1 98.31 298 PHE B CA 1
ATOM 5496 C C . PHE B 1 298 ? 26 20.25 -9.75 1 98.31 298 PHE B C 1
ATOM 5498 O O . PHE B 1 298 ? 25.734 20.75 -10.844 1 98.31 298 PHE B O 1
ATOM 5505 N N . ILE B 1 299 ? 25.062 19.781 -8.977 1 98.38 299 ILE B N 1
ATOM 5506 C CA . ILE B 1 299 ? 23.656 19.672 -9.383 1 98.38 299 ILE B CA 1
ATOM 5507 C C . ILE B 1 299 ? 23.062 21.078 -9.562 1 98.38 299 ILE B C 1
ATOM 5509 O O . ILE B 1 299 ? 22.344 21.328 -10.531 1 98.38 299 ILE B O 1
ATOM 5513 N N . SER B 1 300 ? 23.422 21.984 -8.672 1 98.25 300 SER B N 1
ATOM 5514 C CA . SER B 1 300 ? 22.875 23.328 -8.703 1 98.25 300 SER B CA 1
ATOM 5515 C C . SER B 1 300 ? 23.422 24.141 -9.867 1 98.25 300 SER B C 1
ATOM 5517 O O . SER B 1 300 ? 22.969 25.25 -10.148 1 98.25 300 SER B O 1
ATOM 5519 N N . SER B 1 301 ? 24.375 23.594 -10.555 1 98 301 SER B N 1
ATOM 5520 C CA . SER B 1 301 ? 24.938 24.281 -11.719 1 98 301 SER B CA 1
ATOM 5521 C C . SER B 1 301 ? 24.297 23.797 -13.008 1 98 301 SER B C 1
ATOM 5523 O O . SER B 1 301 ? 24.625 24.281 -14.094 1 98 301 SER B O 1
ATOM 5525 N N . ASN B 1 302 ? 23.391 22.828 -12.93 1 98.25 302 ASN B N 1
ATOM 5526 C CA . ASN B 1 302 ? 22.734 22.25 -14.102 1 98.25 302 ASN B CA 1
ATOM 5527 C C . ASN B 1 302 ? 21.219 22.422 -14.023 1 98.25 302 ASN B C 1
ATOM 5529 O O . ASN B 1 302 ? 20.625 22.281 -12.961 1 98.25 302 ASN B O 1
ATOM 5533 N N . ASN B 1 303 ? 20.656 22.734 -15.18 1 98.12 303 ASN B N 1
ATOM 5534 C CA . ASN B 1 303 ? 19.203 22.656 -15.258 1 98.12 303 ASN B CA 1
ATOM 5535 C C . ASN B 1 303 ? 18.734 21.203 -15.195 1 98.12 303 ASN B C 1
ATOM 5537 O O . ASN B 1 303 ? 19.453 20.281 -15.594 1 98.12 303 ASN B O 1
ATOM 5541 N N . ARG B 1 304 ? 17.547 21 -14.719 1 97.12 304 ARG B N 1
ATOM 5542 C CA . ARG B 1 304 ? 17 19.672 -14.445 1 97.12 304 ARG B CA 1
ATOM 5543 C C . ARG B 1 304 ? 17.156 18.75 -15.648 1 97.12 304 ARG B C 1
ATOM 5545 O O . ARG B 1 304 ? 17.688 17.641 -15.523 1 97.12 304 ARG B O 1
ATOM 5552 N N . ASP B 1 305 ? 16.719 19.219 -16.859 1 95.31 305 ASP B N 1
ATOM 5553 C CA . ASP B 1 305 ? 16.703 18.344 -18.031 1 95.31 305 ASP B CA 1
ATOM 5554 C C . ASP B 1 305 ? 18.109 18.062 -18.531 1 95.31 305 ASP B C 1
ATOM 5556 O O . ASP B 1 305 ? 18.406 16.953 -18.953 1 95.31 305 ASP B O 1
ATOM 5560 N N . GLU B 1 306 ? 18.953 19.047 -18.469 1 96.94 306 GLU B N 1
ATOM 5561 C CA . GLU B 1 306 ? 20.359 18.875 -18.812 1 96.94 306 GLU B CA 1
ATOM 5562 C C . GLU B 1 306 ? 21.047 17.906 -17.859 1 96.94 306 GLU B C 1
ATOM 5564 O O . GLU B 1 306 ? 21.859 17.062 -18.281 1 96.94 306 GLU B O 1
ATOM 5569 N N . LEU B 1 307 ? 20.766 18.125 -16.609 1 97.5 307 LEU B N 1
ATOM 5570 C CA . LEU B 1 307 ? 21.297 17.234 -15.602 1 97.5 307 LEU B CA 1
ATOM 5571 C C . LEU B 1 307 ? 20.891 15.789 -15.875 1 97.5 307 LEU B C 1
ATOM 5573 O O . LEU B 1 307 ? 21.734 14.875 -15.82 1 97.5 307 LEU B O 1
ATOM 5577 N N . GLN B 1 308 ? 19.609 15.57 -16.125 1 94.69 308 GLN B N 1
ATOM 5578 C CA . GLN B 1 308 ? 19.094 14.242 -16.406 1 94.69 308 GLN B CA 1
ATOM 5579 C C . GLN B 1 308 ? 19.812 13.602 -17.594 1 94.69 308 GLN B C 1
ATOM 5581 O O . GLN B 1 308 ? 20.25 12.453 -17.516 1 94.69 308 GLN B O 1
ATOM 5586 N N . GLU B 1 309 ? 19.906 14.297 -18.641 1 94.25 309 GLU B N 1
ATOM 5587 C CA . GLU B 1 309 ? 20.578 13.805 -19.844 1 94.25 309 GLU B CA 1
ATOM 5588 C C . GLU B 1 309 ? 22.031 13.438 -19.562 1 94.25 309 GLU B C 1
ATOM 5590 O O . GLU B 1 309 ? 22.5 12.383 -19.984 1 94.25 309 GLU B O 1
ATOM 5595 N N . LYS B 1 310 ? 22.656 14.312 -18.891 1 95.81 310 LYS B N 1
ATOM 5596 C CA . LYS B 1 310 ? 24.062 14.094 -18.562 1 95.81 310 LYS B CA 1
ATOM 5597 C C . LYS B 1 310 ? 24.25 12.836 -17.719 1 95.81 310 LYS B C 1
ATOM 5599 O O . LYS B 1 310 ? 25.078 11.984 -18.031 1 95.81 310 LYS B O 1
ATOM 5604 N N . LEU B 1 311 ? 23.516 12.734 -16.672 1 94.81 311 LEU B N 1
ATOM 5605 C CA . LEU B 1 311 ? 23.688 11.617 -15.742 1 94.81 311 LEU B CA 1
ATOM 5606 C C . LEU B 1 311 ? 23.203 10.312 -16.375 1 94.81 311 LEU B C 1
ATOM 5608 O O . LEU B 1 311 ? 23.734 9.242 -16.078 1 94.81 311 LEU B O 1
ATOM 5612 N N . ASP B 1 312 ? 22.234 10.43 -17.234 1 90 312 ASP B N 1
ATOM 5613 C CA . ASP B 1 312 ? 21.828 9.25 -18 1 90 312 ASP B CA 1
ATOM 5614 C C . ASP B 1 312 ? 22.969 8.734 -18.859 1 90 312 ASP B C 1
ATOM 5616 O O . ASP B 1 312 ? 23.188 7.523 -18.953 1 90 312 ASP B O 1
ATOM 5620 N N . GLN B 1 313 ? 23.641 9.578 -19.453 1 92.5 313 GLN B N 1
ATOM 5621 C CA . GLN B 1 313 ? 24.766 9.211 -20.328 1 92.5 313 GLN B CA 1
ATOM 5622 C C . GLN B 1 313 ? 25.828 8.445 -19.547 1 92.5 313 GLN B C 1
ATOM 5624 O O . GLN B 1 313 ? 26.484 7.551 -20.094 1 92.5 313 GLN B O 1
ATOM 5629 N N . PHE B 1 314 ? 25.984 8.773 -18.312 1 93.88 314 PHE B N 1
ATOM 5630 C CA . PHE B 1 314 ? 27 8.133 -17.484 1 93.88 314 PHE B CA 1
ATOM 5631 C C . PHE B 1 314 ? 26.422 6.945 -16.734 1 93.88 314 PHE B C 1
ATOM 5633 O O . PHE B 1 314 ? 27.141 6.203 -16.078 1 93.88 314 PHE B O 1
ATOM 5640 N N . GLY B 1 315 ? 25.109 6.863 -16.734 1 88.75 315 GLY B N 1
ATOM 5641 C CA . GLY B 1 315 ? 24.469 5.766 -16.031 1 88.75 315 GLY B CA 1
ATOM 5642 C C . GLY B 1 315 ? 24.328 6.012 -14.539 1 88.75 315 GLY B C 1
ATOM 5643 O O . GLY B 1 315 ? 24.438 5.078 -13.742 1 88.75 315 GLY B O 1
ATOM 5644 N N . VAL B 1 316 ? 24.266 7.273 -14.141 1 91.62 316 VAL B N 1
ATOM 5645 C CA . VAL B 1 316 ? 24.047 7.633 -12.742 1 91.62 316 VAL B CA 1
ATOM 5646 C C . VAL B 1 316 ? 22.547 7.77 -12.469 1 91.62 316 VAL B C 1
ATOM 5648 O O . VAL B 1 316 ? 21.859 8.555 -13.125 1 91.62 316 VAL B O 1
ATOM 5651 N N . PRO B 1 317 ? 22.016 7.027 -11.492 1 88.88 317 PRO B N 1
ATOM 5652 C CA . PRO B 1 317 ? 20.578 7.109 -11.188 1 88.88 317 PRO B CA 1
ATOM 5653 C C . PRO B 1 317 ? 20.188 8.461 -10.602 1 88.88 317 PRO B C 1
ATOM 5655 O O . PRO B 1 317 ? 20.719 8.867 -9.562 1 88.88 317 PRO B O 1
ATOM 5658 N N . VAL B 1 318 ? 19.406 9.172 -11.281 1 93.38 318 VAL B N 1
ATOM 5659 C CA . VAL B 1 318 ? 18.812 10.43 -10.828 1 93.38 318 VAL B CA 1
ATOM 5660 C C . VAL B 1 318 ? 17.359 10.508 -11.281 1 93.38 318 VAL B C 1
ATOM 5662 O O . VAL B 1 318 ? 17 9.961 -12.328 1 93.38 318 VAL B O 1
ATOM 5665 N N . SER B 1 319 ? 16.516 11.008 -10.438 1 95.44 319 SER B N 1
ATOM 5666 C CA . SER B 1 319 ? 15.125 11.195 -10.797 1 95.44 319 SER B CA 1
ATOM 5667 C C . SER B 1 319 ? 14.633 12.586 -10.406 1 95.44 319 SER B C 1
ATOM 5669 O O . SER B 1 319 ? 14.914 13.062 -9.305 1 95.44 319 SER B O 1
ATOM 5671 N N . PRO B 1 320 ? 14.023 13.227 -11.367 1 97 320 PRO B N 1
ATOM 5672 C CA . PRO B 1 320 ? 13.312 14.43 -10.922 1 97 320 PRO B CA 1
ATOM 5673 C C . PRO B 1 320 ? 12.219 14.125 -9.898 1 97 320 PRO B C 1
ATOM 5675 O O . PRO B 1 320 ? 11.594 13.062 -9.961 1 97 320 PRO B O 1
ATOM 5678 N N . ILE B 1 321 ? 12.039 14.914 -8.961 1 98.06 321 ILE B N 1
ATOM 5679 C CA . ILE B 1 321 ? 10.852 14.875 -8.109 1 98.06 321 ILE B CA 1
ATOM 5680 C C . ILE B 1 321 ? 9.68 15.539 -8.828 1 98.06 321 ILE B C 1
ATOM 5682 O O . ILE B 1 321 ? 9.633 16.766 -8.969 1 98.06 321 ILE B O 1
ATOM 5686 N N . MET B 1 322 ? 8.742 14.742 -9.203 1 98.06 322 MET B N 1
ATOM 5687 C CA . MET B 1 322 ? 7.691 15.172 -10.125 1 98.06 322 MET B CA 1
ATOM 5688 C C . MET B 1 322 ? 6.492 15.727 -9.367 1 98.06 322 MET B C 1
ATOM 5690 O O . MET B 1 322 ? 6.047 15.125 -8.383 1 98.06 322 MET B O 1
ATOM 5694 N N . ASN B 1 323 ? 6.031 16.891 -9.797 1 97.81 323 ASN B N 1
ATOM 5695 C CA . ASN B 1 323 ? 4.695 17.312 -9.383 1 97.81 323 ASN B CA 1
ATOM 5696 C C . ASN B 1 323 ? 3.629 16.828 -10.359 1 97.81 323 ASN B C 1
ATOM 5698 O O . ASN B 1 323 ? 3.943 16.156 -11.352 1 97.81 323 ASN B O 1
ATOM 5702 N N . ILE B 1 324 ? 2.408 17.141 -10.148 1 98.5 324 ILE B N 1
ATOM 5703 C CA . ILE B 1 324 ? 1.302 16.594 -10.93 1 98.5 324 ILE B CA 1
ATOM 5704 C C . ILE B 1 324 ? 1.359 17.141 -12.352 1 98.5 324 ILE B C 1
ATOM 5706 O O . ILE B 1 324 ? 1.01 16.438 -13.305 1 98.5 324 ILE B O 1
ATOM 5710 N N . LYS B 1 325 ? 1.758 18.344 -12.508 1 98.56 325 LYS B N 1
ATOM 5711 C CA . LYS B 1 325 ? 1.905 18.891 -13.852 1 98.56 325 LYS B CA 1
ATOM 5712 C C . LYS B 1 325 ? 2.941 18.109 -14.656 1 98.56 325 LYS B C 1
ATOM 5714 O O . LYS B 1 325 ? 2.713 17.781 -15.82 1 98.56 325 LYS B O 1
ATOM 5719 N N . ASP B 1 326 ? 4.125 17.891 -14.031 1 97.94 326 ASP B N 1
ATOM 5720 C CA . ASP B 1 326 ? 5.148 17.062 -14.664 1 97.94 326 ASP B CA 1
ATOM 5721 C C . ASP B 1 326 ? 4.57 15.719 -15.125 1 97.94 326 ASP B C 1
ATOM 5723 O O . ASP B 1 326 ? 4.871 15.25 -16.219 1 97.94 326 ASP B O 1
ATOM 5727 N N . ILE B 1 327 ? 3.771 15.125 -14.328 1 98.56 327 ILE B N 1
ATOM 5728 C CA . ILE B 1 327 ? 3.209 13.797 -14.555 1 98.56 327 ILE B CA 1
ATOM 5729 C C . ILE B 1 327 ? 2.268 13.836 -15.758 1 98.56 327 ILE B C 1
ATOM 5731 O O . ILE B 1 327 ? 2.324 12.961 -16.625 1 98.56 327 ILE B O 1
ATOM 5735 N N . PHE B 1 328 ? 1.461 14.852 -15.844 1 98.56 328 PHE B N 1
ATOM 5736 C CA . PHE B 1 328 ? 0.519 15.008 -16.953 1 98.56 328 PHE B CA 1
ATOM 5737 C C . PHE B 1 328 ? 1.255 15.133 -18.281 1 98.56 328 PHE B C 1
ATOM 5739 O O . PHE B 1 328 ? 0.731 14.742 -19.328 1 98.56 328 PHE B O 1
ATOM 5746 N N . GLU B 1 329 ? 2.459 15.594 -18.203 1 97.94 329 GLU B N 1
ATOM 5747 C CA . GLU B 1 329 ? 3.217 15.883 -19.406 1 97.94 329 GLU B CA 1
ATOM 5748 C C . GLU B 1 329 ? 4.234 14.781 -19.703 1 97.94 329 GLU B C 1
ATOM 5750 O O . GLU B 1 329 ? 4.992 14.867 -20.672 1 97.94 329 GLU B O 1
ATOM 5755 N N . ASN B 1 330 ? 4.285 13.773 -18.922 1 97.81 330 ASN B N 1
ATOM 5756 C CA . ASN B 1 330 ? 5.309 12.742 -19.031 1 97.81 330 ASN B CA 1
ATOM 5757 C C . ASN B 1 330 ? 4.906 11.648 -20.016 1 97.81 330 ASN B C 1
ATOM 5759 O O . ASN B 1 330 ? 3.824 11.07 -19.891 1 97.81 330 ASN B O 1
ATOM 5763 N N . GLU B 1 331 ? 5.77 11.266 -20.891 1 98 331 GLU B N 1
ATOM 5764 C CA . GLU B 1 331 ? 5.48 10.344 -21.984 1 98 331 GLU B CA 1
ATOM 5765 C C . GLU B 1 331 ? 5.273 8.922 -21.469 1 98 331 GLU B C 1
ATOM 5767 O O . GLU B 1 331 ? 4.5 8.148 -22.031 1 98 331 GLU B O 1
ATOM 5772 N N . GLN B 1 332 ? 5.949 8.562 -20.422 1 98.06 332 GLN B N 1
ATOM 5773 C CA . GLN B 1 332 ? 5.781 7.223 -19.875 1 98.06 332 GLN B CA 1
ATOM 5774 C C . GLN B 1 332 ? 4.395 7.055 -19.25 1 98.06 332 GLN B C 1
ATOM 5776 O O . GLN B 1 332 ? 3.744 6.023 -19.453 1 98.06 332 GLN B O 1
ATOM 5781 N N . TYR B 1 333 ? 3.914 8.062 -18.547 1 98.56 333 TYR B N 1
ATOM 5782 C CA . TYR B 1 333 ? 2.574 8.039 -17.969 1 98.56 333 TYR B CA 1
ATOM 5783 C C . TYR B 1 333 ? 1.516 7.906 -19.047 1 98.56 333 TYR B C 1
ATOM 5785 O O . TYR B 1 333 ? 0.539 7.172 -18.891 1 98.56 333 TYR B O 1
ATOM 5793 N N . GLU B 1 334 ? 1.739 8.633 -20.094 1 98.56 334 GLU B N 1
ATOM 5794 C CA . GLU B 1 334 ? 0.811 8.562 -21.219 1 98.56 334 GLU B CA 1
ATOM 5795 C C . GLU B 1 334 ? 0.827 7.176 -21.859 1 98.56 334 GLU B C 1
ATOM 5797 O O . GLU B 1 334 ? -0.227 6.566 -22.062 1 98.56 334 GLU B O 1
ATOM 5802 N N . ALA B 1 335 ? 2.002 6.637 -22.125 1 98.56 335 ALA B N 1
ATOM 5803 C CA . ALA B 1 335 ? 2.162 5.367 -22.828 1 98.56 335 ALA B CA 1
ATOM 5804 C C . ALA B 1 335 ? 1.578 4.215 -22 1 98.56 335 ALA B C 1
ATOM 5806 O O . ALA B 1 335 ? 1.06 3.248 -22.562 1 98.56 335 ALA B O 1
ATOM 5807 N N . ARG B 1 336 ? 1.616 4.375 -20.734 1 98.44 336 ARG B N 1
ATOM 5808 C CA . ARG B 1 336 ? 1.172 3.305 -19.844 1 98.44 336 ARG B CA 1
ATOM 5809 C C . ARG B 1 336 ? -0.292 3.484 -19.453 1 98.44 336 ARG B C 1
ATOM 5811 O O . ARG B 1 336 ? -0.832 2.709 -18.656 1 98.44 336 ARG B O 1
ATOM 5818 N N . GLU B 1 337 ? -0.904 4.547 -19.953 1 98.19 337 GLU B N 1
ATOM 5819 C CA . GLU B 1 337 ? -2.297 4.859 -19.641 1 98.19 337 GLU B CA 1
ATOM 5820 C C . GLU B 1 337 ? -2.518 4.965 -18.141 1 98.19 337 GLU B C 1
ATOM 5822 O O . GLU B 1 337 ? -3.473 4.398 -17.609 1 98.19 337 GLU B O 1
ATOM 5827 N N . ASN B 1 338 ? -1.613 5.68 -17.547 1 98.56 338 ASN B N 1
ATOM 5828 C CA . ASN B 1 338 ? -1.732 5.863 -16.109 1 98.56 338 ASN B CA 1
ATOM 5829 C C . ASN B 1 338 ? -2.803 6.895 -15.758 1 98.56 338 ASN B C 1
ATOM 5831 O O . ASN B 1 338 ? -3.23 6.988 -14.609 1 98.56 338 ASN B O 1
ATOM 5835 N N . ILE B 1 339 ? -3.168 7.688 -16.672 1 98.62 339 ILE B N 1
ATOM 5836 C CA . ILE B 1 339 ? -4.246 8.664 -16.547 1 98.62 339 ILE B CA 1
ATOM 5837 C C . ILE B 1 339 ? -5.27 8.445 -17.656 1 98.62 339 ILE B C 1
ATOM 5839 O O . ILE B 1 339 ? -4.914 8.391 -18.844 1 98.62 339 ILE B O 1
ATOM 5843 N N . LEU B 1 340 ? -6.531 8.297 -17.281 1 98.06 340 LEU B N 1
ATOM 5844 C CA . LEU B 1 340 ? -7.621 8.078 -18.234 1 98.06 340 LEU B CA 1
ATOM 5845 C C . LEU B 1 340 ? -8.695 9.148 -18.078 1 98.06 340 LEU B C 1
ATOM 5847 O O . LEU B 1 340 ? -8.703 9.898 -17.094 1 98.06 340 LEU B O 1
ATOM 5851 N N . GLU B 1 341 ? -9.484 9.219 -19.047 1 97.38 341 GLU B N 1
ATOM 5852 C CA . GLU B 1 341 ? -10.609 10.156 -19.031 1 97.38 341 GLU B CA 1
ATOM 5853 C C . GLU B 1 341 ? -11.938 9.414 -18.906 1 97.38 341 GLU B C 1
ATOM 5855 O O . GLU B 1 341 ? -12.148 8.383 -19.547 1 97.38 341 GLU B O 1
ATOM 5860 N N . VAL B 1 342 ? -12.789 9.898 -18.047 1 97.06 342 VAL B N 1
ATOM 5861 C CA . VAL B 1 342 ? -14.117 9.32 -17.891 1 97.06 342 VAL B CA 1
ATOM 5862 C C . VAL B 1 342 ? -15.172 10.406 -18.125 1 97.06 342 VAL B C 1
ATOM 5864 O O . VAL B 1 342 ? -14.93 11.586 -17.875 1 97.06 342 VAL B O 1
ATOM 5867 N N . ASP B 1 343 ? -16.328 9.984 -18.531 1 96.25 343 ASP B N 1
ATOM 5868 C CA . ASP B 1 343 ? -17.438 10.914 -18.703 1 96.25 343 ASP B CA 1
ATOM 5869 C C . ASP B 1 343 ? -18.016 11.328 -17.344 1 96.25 343 ASP B C 1
ATOM 5871 O O . ASP B 1 343 ? -17.984 10.555 -16.391 1 96.25 343 ASP B O 1
ATOM 5875 N N . HIS B 1 344 ? -18.453 12.422 -17.297 1 96.94 344 HIS B N 1
ATOM 5876 C CA . HIS B 1 344 ? -19.156 12.969 -16.141 1 96.94 344 HIS B CA 1
ATOM 5877 C C . HIS B 1 344 ? -20.344 13.812 -16.578 1 96.94 344 HIS B C 1
ATOM 5879 O O . HIS B 1 344 ? -20.234 14.625 -17.5 1 96.94 344 HIS B O 1
ATOM 5885 N N . PRO B 1 345 ? -21.406 13.703 -15.945 1 96 345 PRO B N 1
ATOM 5886 C CA . PRO B 1 345 ? -22.641 14.336 -16.438 1 96 345 PRO B CA 1
ATOM 5887 C C . PRO B 1 345 ? -22.594 15.859 -16.328 1 96 345 PRO B C 1
ATOM 5889 O O . PRO B 1 345 ? -23.266 16.547 -17.109 1 96 345 PRO B O 1
ATOM 5892 N N . ARG B 1 346 ? -21.859 16.375 -15.492 1 96.94 346 ARG B N 1
ATOM 5893 C CA . ARG B 1 346 ? -21.891 17.812 -15.258 1 96.94 346 ARG B CA 1
ATOM 5894 C C . ARG B 1 346 ? -20.547 18.453 -15.609 1 96.94 346 ARG B C 1
ATOM 5896 O O . ARG B 1 346 ? -20.5 19.625 -15.984 1 96.94 346 ARG B O 1
ATOM 5903 N N . LEU B 1 347 ? -19.562 17.641 -15.617 1 96.5 347 LEU B N 1
ATOM 5904 C CA . LEU B 1 347 ? -18.234 18.203 -15.828 1 96.5 347 LEU B CA 1
ATOM 5905 C C . LEU B 1 347 ? -17.719 17.875 -17.219 1 96.5 347 LEU B C 1
ATOM 5907 O O . LEU B 1 347 ? -16.641 18.344 -17.625 1 96.5 347 LEU B O 1
ATOM 5911 N N . GLY B 1 348 ? -18.531 17.109 -18.016 1 96.38 348 GLY B N 1
ATOM 5912 C CA . GLY B 1 348 ? -18.047 16.594 -19.281 1 96.38 348 GLY B CA 1
ATOM 5913 C C . GLY B 1 348 ? -17.078 15.438 -19.141 1 96.38 348 GLY B C 1
ATOM 5914 O O . GLY B 1 348 ? -17.5 14.297 -18.922 1 96.38 348 GLY B O 1
ATOM 5915 N N . LYS B 1 349 ? -15.781 15.789 -19.203 1 97.12 349 LYS B N 1
ATOM 5916 C CA . LYS B 1 349 ? -14.758 14.766 -19.016 1 97.12 349 LYS B CA 1
ATOM 5917 C C . LYS B 1 349 ? -13.906 15.062 -17.781 1 97.12 349 LYS B C 1
ATOM 5919 O O . LYS B 1 349 ? -13.625 16.234 -17.484 1 97.12 349 LYS B O 1
ATOM 5924 N N . VAL B 1 350 ? -13.555 14.047 -17.125 1 97.5 350 VAL B N 1
ATOM 5925 C CA . VAL B 1 350 ? -12.688 14.148 -15.961 1 97.5 350 VAL B CA 1
ATOM 5926 C C . VAL B 1 350 ? -11.578 13.109 -16.047 1 97.5 350 VAL B C 1
ATOM 5928 O O . VAL B 1 350 ? -11.82 11.961 -16.422 1 97.5 350 VAL B O 1
ATOM 5931 N N . LYS B 1 351 ? -10.383 13.562 -15.727 1 98.44 351 LYS B N 1
ATOM 5932 C CA . LYS B 1 351 ? -9.266 12.625 -15.719 1 98.44 351 LYS B CA 1
ATOM 5933 C C . LYS B 1 351 ? -9.133 11.938 -14.367 1 98.44 351 LYS B C 1
ATOM 5935 O O . LYS B 1 351 ? -9.312 12.57 -13.32 1 98.44 351 LYS B O 1
ATOM 5940 N N . VAL B 1 352 ? -8.906 10.664 -14.391 1 98.12 352 VAL B N 1
ATOM 5941 C CA . VAL B 1 352 ? -8.742 9.82 -13.211 1 98.12 352 VAL B CA 1
ATOM 5942 C C . VAL B 1 352 ? -7.562 8.875 -13.406 1 98.12 352 VAL B C 1
ATOM 5944 O O . VAL B 1 352 ? -7.113 8.664 -14.531 1 98.12 352 VAL B O 1
ATOM 5947 N N . PRO B 1 353 ? -6.977 8.352 -12.352 1 98.19 353 PRO B N 1
ATOM 5948 C CA . PRO B 1 353 ? -5.898 7.371 -12.516 1 98.19 353 PRO B CA 1
ATOM 5949 C C . PRO B 1 353 ? -6.328 6.145 -13.312 1 98.19 353 PRO B C 1
ATOM 5951 O O . PRO B 1 353 ? -7.484 5.723 -13.227 1 98.19 353 PRO B O 1
ATOM 5954 N N . GLY B 1 354 ? -5.418 5.586 -14.047 1 98.06 354 GLY B N 1
ATOM 5955 C CA . GLY B 1 354 ? -5.688 4.387 -14.828 1 98.06 354 GLY B CA 1
ATOM 5956 C C . GLY B 1 354 ? -5.785 3.135 -13.969 1 98.06 354 GLY B C 1
ATOM 5957 O O . GLY B 1 354 ? -5.863 3.217 -12.742 1 98.06 354 GLY B O 1
ATOM 5958 N N . ILE B 1 355 ? -5.875 2 -14.648 1 97.94 355 ILE B N 1
ATOM 5959 C CA . ILE B 1 355 ? -6.07 0.717 -13.984 1 97.94 355 ILE B CA 1
ATOM 5960 C C . ILE B 1 355 ? -4.73 0.005 -13.836 1 97.94 355 ILE B C 1
ATOM 5962 O O . ILE B 1 355 ? -3.984 -0.144 -14.805 1 97.94 355 ILE B O 1
ATOM 5966 N N . VAL B 1 356 ? -4.398 -0.366 -12.648 1 97.88 356 VAL B N 1
ATOM 5967 C CA . VAL B 1 356 ? -3.227 -1.186 -12.352 1 97.88 356 VAL B CA 1
ATOM 5968 C C . VAL B 1 356 ? -3.6 -2.279 -11.352 1 97.88 356 VAL B C 1
ATOM 5970 O O . VAL B 1 356 ? -4.527 -2.111 -10.562 1 97.88 356 VAL B O 1
ATOM 5973 N N . PRO B 1 357 ? -2.908 -3.455 -11.375 1 98.25 357 PRO B N 1
ATOM 5974 C CA . PRO B 1 357 ? -1.929 -3.85 -12.391 1 98.25 357 PRO B CA 1
ATOM 5975 C C . PRO B 1 357 ? -2.57 -4.156 -13.742 1 98.25 357 PRO B C 1
ATOM 5977 O O . PRO B 1 357 ? -3.795 -4.109 -13.875 1 98.25 357 PRO B O 1
ATOM 5980 N N . LYS B 1 358 ? -1.761 -4.375 -14.75 1 98.38 358 LYS B N 1
ATOM 5981 C CA . LYS B 1 358 ? -2.24 -4.738 -16.078 1 98.38 358 LYS B CA 1
ATOM 5982 C C . LYS B 1 358 ? -2.275 -6.254 -16.25 1 98.38 358 LYS B C 1
ATOM 5984 O O . LYS B 1 358 ? -1.365 -6.957 -15.805 1 98.38 358 LYS B O 1
ATOM 5989 N N . PHE B 1 359 ? -3.342 -6.75 -16.859 1 97.94 359 PHE B N 1
ATOM 5990 C CA . PHE B 1 359 ? -3.535 -8.164 -17.172 1 97.94 359 PHE B CA 1
ATOM 5991 C C . PHE B 1 359 ? -3.49 -8.398 -18.672 1 97.94 359 PHE B C 1
ATOM 5993 O O . PHE B 1 359 ? -4.145 -7.691 -19.438 1 97.94 359 PHE B O 1
ATOM 6000 N N . SER B 1 360 ? -2.785 -9.406 -19.047 1 97.44 360 SER B N 1
ATOM 6001 C CA . SER B 1 360 ? -2.58 -9.617 -20.484 1 97.44 360 SER B CA 1
ATOM 6002 C C . SER B 1 360 ? -3.82 -10.219 -21.141 1 97.44 360 SER B C 1
ATOM 6004 O O . SER B 1 360 ? -4.164 -9.875 -22.266 1 97.44 360 SER B O 1
ATOM 6006 N N . GLU B 1 361 ? -4.535 -11.109 -20.422 1 95.69 361 GLU B N 1
ATOM 6007 C CA . GLU B 1 361 ? -5.641 -11.836 -21.016 1 95.69 361 GLU B CA 1
ATOM 6008 C C . GLU B 1 361 ? -6.988 -11.273 -20.578 1 95.69 361 GLU B C 1
ATOM 6010 O O . GLU B 1 361 ? -7.98 -11.367 -21.297 1 95.69 361 GLU B O 1
ATOM 6015 N N . THR B 1 362 ? -7.02 -10.711 -19.422 1 95.81 362 THR B N 1
ATOM 6016 C CA . THR B 1 362 ? -8.258 -10.195 -18.844 1 95.81 362 THR B CA 1
ATOM 6017 C C . THR B 1 362 ? -8.07 -8.766 -18.375 1 95.81 362 THR B C 1
ATOM 6019 O O . THR B 1 362 ? -8.25 -8.469 -17.188 1 95.81 362 THR B O 1
ATOM 6022 N N . PRO B 1 363 ? -7.773 -7.883 -19.266 1 96.94 363 PRO B N 1
ATOM 6023 C CA . PRO B 1 363 ? -7.496 -6.504 -18.859 1 96.94 363 PRO B CA 1
ATOM 6024 C C . PRO B 1 363 ? -8.688 -5.844 -18.172 1 96.94 363 PRO B C 1
ATOM 6026 O O . PRO B 1 363 ? -9.828 -6.004 -18.609 1 96.94 363 PRO B O 1
ATOM 6029 N N . GLY B 1 364 ? -8.398 -5.18 -17.047 1 95.94 364 GLY B N 1
ATOM 6030 C CA . GLY B 1 364 ? -9.406 -4.328 -16.438 1 95.94 364 GLY B CA 1
ATOM 6031 C C . GLY B 1 364 ? -9.758 -3.121 -17.281 1 95.94 364 GLY B C 1
ATOM 6032 O O . GLY B 1 364 ? -9.023 -2.771 -18.203 1 95.94 364 GLY B O 1
ATOM 6033 N N . ARG B 1 365 ? -10.852 -2.521 -16.938 1 96.19 365 ARG B N 1
ATOM 6034 C CA . ARG B 1 365 ? -11.266 -1.316 -17.656 1 96.19 365 ARG B CA 1
ATOM 6035 C C . ARG B 1 365 ? -12.273 -0.513 -16.844 1 96.19 365 ARG B C 1
ATOM 6037 O O . ARG B 1 365 ? -12.906 -1.049 -15.938 1 96.19 365 ARG B O 1
ATOM 6044 N N . ILE B 1 366 ? -12.328 0.708 -17.109 1 97.75 366 ILE B N 1
ATOM 6045 C CA . ILE B 1 366 ? -13.422 1.531 -16.609 1 97.75 366 ILE B CA 1
ATOM 6046 C C . ILE B 1 366 ? -14.648 1.367 -17.5 1 97.75 366 ILE B C 1
ATOM 6048 O O . ILE B 1 366 ? -14.68 1.884 -18.625 1 97.75 366 ILE B O 1
ATOM 6052 N N . ARG B 1 367 ? -15.594 0.665 -17.016 1 97.25 367 ARG B N 1
ATOM 6053 C CA . ARG B 1 367 ? -16.766 0.316 -17.812 1 97.25 367 ARG B CA 1
ATOM 6054 C C . ARG B 1 367 ? -17.859 1.376 -17.688 1 97.25 367 ARG B C 1
ATOM 6056 O O . ARG B 1 367 ? -18.609 1.617 -18.625 1 97.25 367 ARG B O 1
ATOM 6063 N N . HIS B 1 368 ? -17.953 1.893 -16.453 1 96.12 368 HIS B N 1
ATOM 6064 C CA . HIS B 1 368 ? -18.969 2.898 -16.156 1 96.12 368 HIS B CA 1
ATOM 6065 C C . HIS B 1 368 ? -18.406 4.031 -15.312 1 96.12 368 HIS B C 1
ATOM 6067 O O . HIS B 1 368 ? -17.531 3.801 -14.461 1 96.12 368 HIS B O 1
ATOM 6073 N N . ARG B 1 369 ? -18.953 5.203 -15.586 1 97.69 369 ARG B N 1
ATOM 6074 C CA . ARG B 1 369 ? -18.609 6.344 -14.742 1 97.69 369 ARG B CA 1
ATOM 6075 C C . ARG B 1 369 ? -19.141 6.152 -13.32 1 97.69 369 ARG B C 1
ATOM 6077 O O . ARG B 1 369 ? -20.016 5.316 -13.078 1 97.69 369 ARG B O 1
ATOM 6084 N N . ALA B 1 370 ? -18.562 6.949 -12.422 1 98.19 370 ALA B N 1
ATOM 6085 C CA . ALA B 1 370 ? -19.094 6.957 -11.062 1 98.19 370 ALA B CA 1
ATOM 6086 C C . ALA B 1 370 ? -20.578 7.367 -11.062 1 98.19 370 ALA B C 1
ATOM 6088 O O . ALA B 1 370 ? -20.969 8.289 -11.781 1 98.19 370 ALA B O 1
ATOM 6089 N N . PRO B 1 371 ? -21.375 6.719 -10.32 1 98.56 371 PRO B N 1
ATOM 6090 C CA . PRO B 1 371 ? -22.812 6.984 -10.344 1 98.56 371 PRO B CA 1
ATOM 6091 C C . PRO B 1 371 ? -23.203 8.195 -9.5 1 98.56 371 PRO B C 1
ATOM 6093 O O . PRO B 1 371 ? -22.531 8.508 -8.516 1 98.56 371 PRO B O 1
ATOM 6096 N N . ASP B 1 372 ? -24.281 8.797 -9.914 1 98.12 372 ASP B N 1
ATOM 6097 C CA . ASP B 1 372 ? -24.953 9.727 -9.008 1 98.12 372 ASP B CA 1
ATOM 6098 C C . ASP B 1 372 ? -25.594 8.992 -7.844 1 98.12 372 ASP B C 1
ATOM 6100 O O . ASP B 1 372 ? -25.766 7.77 -7.891 1 98.12 372 ASP B O 1
ATOM 6104 N N . LEU B 1 373 ? -25.938 9.766 -6.84 1 98.31 373 LEU B N 1
ATOM 6105 C CA . LEU B 1 373 ? -26.531 9.164 -5.648 1 98.31 373 LEU B CA 1
ATOM 6106 C C . LEU B 1 373 ? -27.859 8.477 -5.984 1 98.31 373 LEU B C 1
ATOM 6108 O O . LEU B 1 373 ? -28.781 9.117 -6.48 1 98.31 373 LEU B O 1
ATOM 6112 N N . GLY B 1 374 ? -27.922 7.199 -5.801 1 98.56 374 GLY B N 1
ATOM 6113 C CA . GLY B 1 374 ? -29.141 6.422 -5.977 1 98.56 374 GLY B CA 1
ATOM 6114 C C . GLY B 1 374 ? -29.484 6.184 -7.43 1 98.56 374 GLY B C 1
ATOM 6115 O O . GLY B 1 374 ? -30.594 5.746 -7.742 1 98.56 374 GLY B O 1
ATOM 6116 N N . GLU B 1 375 ? -28.562 6.422 -8.297 1 98.44 375 GLU B N 1
ATOM 6117 C CA . GLU B 1 375 ? -28.812 6.332 -9.727 1 98.44 375 GLU B CA 1
ATOM 6118 C C . GLU B 1 375 ? -29.375 4.969 -10.109 1 98.44 375 GLU B C 1
ATOM 6120 O O . GLU B 1 375 ? -30.172 4.855 -11.039 1 98.44 375 GLU B O 1
ATOM 6125 N N . HIS B 1 376 ? -29.047 3.936 -9.391 1 98.75 376 HIS B N 1
ATOM 6126 C CA . HIS B 1 376 ? -29.406 2.58 -9.789 1 98.75 376 HIS B CA 1
ATOM 6127 C C . HIS B 1 376 ? -30.375 1.958 -8.797 1 98.75 376 HIS B C 1
ATOM 6129 O O . HIS B 1 376 ? -30.625 0.749 -8.828 1 98.75 376 HIS B O 1
ATOM 6135 N N . THR B 1 377 ? -30.938 2.725 -7.918 1 98.81 377 THR B N 1
ATOM 6136 C CA . THR B 1 377 ? -31.766 2.217 -6.836 1 98.81 377 THR B CA 1
ATOM 6137 C C . THR B 1 377 ? -32.938 1.418 -7.395 1 98.81 377 THR B C 1
ATOM 6139 O O . THR B 1 377 ? -33.125 0.249 -7.047 1 98.81 377 THR B O 1
ATOM 6142 N N . GLU B 1 378 ? -33.688 1.984 -8.312 1 98.5 378 GLU B N 1
ATOM 6143 C CA . GLU B 1 378 ? -34.875 1.331 -8.828 1 98.5 378 GLU B CA 1
ATOM 6144 C C . GLU B 1 378 ? -34.531 0.069 -9.609 1 98.5 378 GLU B C 1
ATOM 6146 O O . GLU B 1 378 ? -35.125 -0.982 -9.414 1 98.5 378 GLU B O 1
ATOM 6151 N N . SER B 1 379 ? -33.531 0.173 -10.492 1 98.5 379 SER B N 1
ATOM 6152 C CA . SER B 1 379 ? -33.156 -0.974 -11.312 1 98.5 379 SER B CA 1
ATOM 6153 C C . SER B 1 379 ? -32.688 -2.145 -10.445 1 98.5 379 SER B C 1
ATOM 6155 O O . SER B 1 379 ? -33.031 -3.297 -10.734 1 98.5 379 SER B O 1
ATOM 6157 N N . ILE B 1 380 ? -31.969 -1.858 -9.391 1 98.62 380 ILE B N 1
ATOM 6158 C CA . ILE B 1 380 ? -31.469 -2.906 -8.508 1 98.62 380 ILE B CA 1
ATOM 6159 C C . ILE B 1 380 ? -32.625 -3.533 -7.746 1 98.62 380 ILE B C 1
ATOM 6161 O O . ILE B 1 380 ? -32.719 -4.758 -7.621 1 98.62 380 ILE B O 1
ATOM 6165 N N . LEU B 1 381 ? -33.562 -2.703 -7.262 1 98.69 381 LEU B N 1
ATOM 6166 C CA . LEU B 1 381 ? -34.719 -3.217 -6.508 1 98.69 381 LEU B CA 1
ATOM 6167 C C . LEU B 1 381 ? -35.625 -4.023 -7.406 1 98.69 381 LEU B C 1
ATOM 6169 O O . LEU B 1 381 ? -36.188 -5.035 -6.98 1 98.69 381 LEU B O 1
ATOM 6173 N N . TYR B 1 382 ? -35.781 -3.602 -8.664 1 98.31 382 TYR B N 1
ATOM 6174 C CA . TYR B 1 382 ? -36.562 -4.387 -9.625 1 98.31 382 TYR B CA 1
ATOM 6175 C C . TYR B 1 382 ? -35.938 -5.766 -9.82 1 98.31 382 TYR B C 1
ATOM 6177 O O . TYR B 1 382 ? -36.656 -6.77 -9.859 1 98.31 382 TYR B O 1
ATOM 6185 N N . ARG B 1 383 ? -34.625 -5.801 -9.898 1 97.31 383 ARG B N 1
ATOM 6186 C CA . ARG B 1 383 ? -33.906 -7.07 -10.078 1 97.31 383 ARG B CA 1
ATOM 6187 C C . ARG B 1 383 ? -34.094 -7.98 -8.867 1 97.31 383 ARG B C 1
ATOM 6189 O O . ARG B 1 383 ? -34.094 -9.203 -9 1 97.31 383 ARG B O 1
ATOM 6196 N N . LEU B 1 384 ? -34.375 -7.379 -7.719 1 97.56 384 LEU B N 1
ATOM 6197 C CA . LEU B 1 384 ? -34.594 -8.141 -6.492 1 97.56 384 LEU B CA 1
ATOM 6198 C C . LEU B 1 384 ? -36.031 -8.57 -6.371 1 97.56 384 LEU B C 1
ATOM 6200 O O . LEU B 1 384 ? -36.406 -9.281 -5.43 1 97.56 384 LEU B O 1
ATOM 6204 N N . GLY B 1 385 ? -36.938 -8.062 -7.234 1 97.69 385 GLY B N 1
ATOM 6205 C CA . GLY B 1 385 ? -38.312 -8.523 -7.277 1 97.69 385 GLY B CA 1
ATOM 6206 C C . GLY B 1 385 ? -39.281 -7.555 -6.633 1 97.69 385 GLY B C 1
ATOM 6207 O O . GLY B 1 385 ? -40.438 -7.891 -6.414 1 97.69 385 GLY B O 1
ATOM 6208 N N . TYR B 1 386 ? -38.812 -6.41 -6.387 1 98.12 386 TYR B N 1
ATOM 6209 C CA . TYR B 1 386 ? -39.688 -5.434 -5.773 1 98.12 386 TYR B CA 1
ATOM 6210 C C . TYR B 1 386 ? -40.562 -4.758 -6.824 1 98.12 386 TYR B C 1
ATOM 6212 O O . TYR B 1 386 ? -40.094 -4.434 -7.918 1 98.12 386 TYR B O 1
ATOM 6220 N N . SER B 1 387 ? -41.844 -4.531 -6.469 1 98.12 387 SER B N 1
ATOM 6221 C CA . SER B 1 387 ? -42.781 -3.881 -7.387 1 98.12 387 SER B CA 1
ATOM 6222 C C . SER B 1 387 ? -42.625 -2.365 -7.367 1 98.12 387 SER B C 1
ATOM 6224 O O . SER B 1 387 ? -42.031 -1.813 -6.434 1 98.12 387 SER B O 1
ATOM 6226 N N . LYS B 1 388 ? -43.125 -1.757 -8.383 1 97.69 388 LYS B N 1
ATOM 6227 C CA . LYS B 1 388 ? -43.094 -0.299 -8.469 1 97.69 388 LYS B CA 1
ATOM 6228 C C . LYS B 1 388 ? -43.812 0.326 -7.266 1 97.69 388 LYS B C 1
ATOM 6230 O O . LYS B 1 388 ? -43.344 1.334 -6.727 1 97.69 388 LYS B O 1
ATOM 6235 N N . GLU B 1 389 ? -44.875 -0.293 -6.906 1 98 389 GLU B N 1
ATOM 6236 C CA . GLU B 1 389 ? -45.656 0.208 -5.773 1 98 389 GLU B CA 1
ATOM 6237 C C . GLU B 1 389 ? -44.844 0.134 -4.477 1 98 389 GLU B C 1
ATOM 6239 O O . GLU B 1 389 ? -44.812 1.087 -3.695 1 98 389 GLU B O 1
ATOM 6244 N N . ARG B 1 390 ? -44.219 -0.954 -4.281 1 97.75 390 ARG B N 1
ATOM 6245 C CA . ARG B 1 390 ? -43.406 -1.133 -3.076 1 97.75 390 ARG B CA 1
ATOM 6246 C C . ARG B 1 390 ? -42.219 -0.155 -3.045 1 97.75 390 ARG B C 1
ATOM 6248 O O . ARG B 1 390 ? -41.938 0.417 -1.998 1 97.75 390 ARG B O 1
ATOM 6255 N N . ILE B 1 391 ? -41.625 0.049 -4.145 1 98.19 391 ILE B N 1
ATOM 6256 C CA . ILE B 1 391 ? -40.469 0.954 -4.246 1 98.19 391 ILE B CA 1
ATOM 6257 C C . ILE B 1 391 ? -40.906 2.381 -3.93 1 98.19 391 ILE B C 1
ATOM 6259 O O . ILE B 1 391 ? -40.219 3.115 -3.23 1 98.19 391 ILE B O 1
ATOM 6263 N N . THR B 1 392 ? -42.094 2.746 -4.453 1 97.94 392 THR B N 1
ATOM 6264 C CA . THR B 1 392 ? -42.625 4.074 -4.176 1 97.94 392 THR B CA 1
ATOM 6265 C C . THR B 1 392 ? -42.844 4.273 -2.678 1 97.94 392 THR B C 1
ATOM 6267 O O . THR B 1 392 ? -42.5 5.324 -2.131 1 97.94 392 THR B O 1
ATOM 6270 N N . LYS B 1 393 ? -43.344 3.279 -2.02 1 97.94 393 LYS B N 1
ATOM 6271 C CA . LYS B 1 393 ? -43.562 3.342 -0.58 1 97.94 393 LYS B CA 1
ATOM 6272 C C . LYS B 1 393 ? -42.25 3.469 0.179 1 97.94 393 LYS B C 1
ATOM 6274 O O . LYS B 1 393 ? -42.156 4.199 1.167 1 97.94 393 LYS B O 1
ATOM 6279 N N . LEU B 1 394 ? -41.25 2.711 -0.259 1 98.25 394 LEU B N 1
ATOM 6280 C CA . LEU B 1 394 ? -39.938 2.744 0.364 1 98.25 394 LEU B CA 1
ATOM 6281 C C . LEU B 1 394 ? -39.312 4.125 0.226 1 98.25 394 LEU B C 1
ATOM 6283 O O . LEU B 1 394 ? -38.625 4.602 1.148 1 98.25 394 LEU B O 1
ATOM 6287 N N . LYS B 1 395 ? -39.469 4.781 -0.927 1 97.69 395 LYS B N 1
ATOM 6288 C CA . LYS B 1 395 ? -39 6.137 -1.141 1 97.69 395 LYS B CA 1
ATOM 6289 C C . LYS B 1 395 ? -39.688 7.129 -0.215 1 97.69 395 LYS B C 1
ATOM 6291 O O . LYS B 1 395 ? -39.031 7.988 0.388 1 97.69 395 LYS B O 1
ATOM 6296 N N . GLU B 1 396 ? -40.969 6.965 -0.074 1 97.38 396 GLU B N 1
ATOM 6297 C CA . GLU B 1 396 ? -41.75 7.863 0.754 1 97.38 396 GLU B CA 1
ATOM 6298 C C . GLU B 1 396 ? -41.375 7.75 2.227 1 97.38 396 GLU B C 1
ATOM 6300 O O . GLU B 1 396 ? -41.375 8.742 2.957 1 97.38 396 GLU B O 1
ATOM 6305 N N . SER B 1 397 ? -41.031 6.543 2.615 1 97.38 397 SER B N 1
ATOM 6306 C CA . SER B 1 397 ? -40.688 6.309 4.012 1 97.38 397 SER B CA 1
ATOM 6307 C C . SER B 1 397 ? -39.219 6.629 4.281 1 97.38 397 SER B C 1
ATOM 6309 O O . SER B 1 397 ? -38.75 6.57 5.426 1 97.38 397 SER B O 1
ATOM 6311 N N . GLY B 1 398 ? -38.406 6.852 3.26 1 97.62 398 GLY B N 1
ATOM 6312 C CA . GLY B 1 398 ? -37.031 7.258 3.414 1 97.62 398 GLY B CA 1
ATOM 6313 C C . GLY B 1 398 ? -36.062 6.086 3.52 1 97.62 398 GLY B C 1
ATOM 6314 O O . GLY B 1 398 ? -34.906 6.266 3.834 1 97.62 398 GLY B O 1
ATOM 6315 N N . VAL B 1 399 ? -36.625 4.895 3.26 1 98.5 399 VAL B N 1
ATOM 6316 C CA . VAL B 1 399 ? -35.781 3.703 3.352 1 98.5 399 VAL B CA 1
ATOM 6317 C C . VAL B 1 399 ? -34.812 3.66 2.172 1 98.5 399 VAL B C 1
ATOM 6319 O O . VAL B 1 399 ? -33.656 3.229 2.318 1 98.5 399 VAL B O 1
ATOM 6322 N N . VAL B 1 400 ? -35.344 4.047 0.951 1 98.44 400 VAL B N 1
ATOM 6323 C CA . VAL B 1 400 ? -34.469 4.121 -0.219 1 98.44 400 VAL B CA 1
ATOM 6324 C C . VAL B 1 400 ? -34.5 5.531 -0.801 1 98.44 400 VAL B C 1
ATOM 6326 O O . VAL B 1 400 ? -35.438 6.293 -0.546 1 98.44 400 VAL B O 1
#

Radius of gyration: 26.42 Å; Cα contacts (8 Å, |Δi|>4): 1840; chains: 2; bounding box: 87×73×57 Å

Sequence (800 aa):
MSLSNGPLTGIRIVDASTVLAAPFAASLLGDMGAEVIKVELPQTGDPLRGLGPYKEEEPLRWPGMSRNKQSLTLDIRQKEGQEIFKDLLKDADVLIENFRPKTLERWGLGYEELKQVNPKLVMARQSGYGQTGPYAEKAGFGTPATAFSGYTYLQGFSDRHPVSPAFSLMDYISGVFLALGAVSALYNRDAAGTGQGQVVELGLYEAMFRMMDFLVAEYDQLGKVRERAPMLHGHSSPAGTYRTKDHHWVVLVCSTQRTWERLAKAMKQEALLEDQRYRTNADRMEHDKELQEIVSDFISSNNRDELQEKLDQFGVPVSPIMNIKDIFENEQYEARENILEVDHPRLGKVKVPGIVPKFSETPGRIRHRAPDLGEHTESILYRLGYSKERITKLKESGVVMSLSNGPLTGIRIVDASTVLAAPFAASLLGDMGAEVIKVELPQTGDPLRGLGPYKEEEPLRWPGMSRNKQSLTLDIRQKEGQEIFKDLLKDADVLIENFRPKTLERWGLGYEELKQVNPKLVMARQSGYGQTGPYAEKAGFGTPATAFSGYTYLQGFSDRHPVSPAFSLMDYISGVFLALGAVSALYNRDAAGTGQGQVVELGLYEAMFRMMDFLVAEYDQLGKVRERAPMLHGHSSPAGTYRTKDHHWVVLVCSTQRTWERLAKAMKQEALLEDQRYRTNADRMEHDKELQEIVSDFISSNNRDELQEKLDQFGVPVSPIMNIKDIFENEQYEARENILEVDHPRLGKVKVPGIVPKFSETPGRIRHRAPDLGEHTESILYRLGYSKERITKLKESGVV

Solvent-accessible surface area (backbone atoms only — not comparable to full-atom values): 39797 Å² total; per-residue (Å²): 128,85,80,62,44,8,39,35,50,87,38,32,32,38,34,60,28,56,60,50,23,48,35,43,16,52,25,56,44,14,35,27,22,20,46,30,41,32,45,21,40,48,98,69,41,44,65,40,62,75,38,70,58,57,63,85,87,44,41,40,38,45,54,55,51,34,26,33,32,39,22,28,27,38,27,58,88,39,71,69,23,37,53,51,50,50,60,60,44,50,75,28,44,31,40,37,33,45,60,60,60,62,50,46,46,77,63,64,56,23,67,76,55,43,36,73,64,20,53,45,34,28,38,34,39,36,27,36,50,18,84,50,45,87,44,15,73,46,89,55,50,58,69,39,30,37,16,57,36,28,56,23,40,29,20,22,50,78,90,50,73,55,25,38,61,48,53,66,56,50,30,46,53,28,5,51,47,49,36,34,39,46,49,36,48,49,32,27,16,57,66,70,59,70,55,45,36,39,43,29,37,38,21,41,27,52,48,60,36,55,67,45,41,54,56,42,21,40,26,66,76,69,67,50,70,81,69,32,26,40,34,68,72,90,79,45,34,62,55,49,78,41,50,22,53,73,70,42,47,30,32,36,56,24,80,43,72,67,34,42,52,29,43,27,50,73,67,71,40,55,68,48,60,74,32,76,57,44,54,43,53,70,33,15,54,76,39,36,71,64,51,48,51,56,50,42,54,56,42,35,70,25,41,60,68,58,42,50,53,53,32,53,76,53,60,30,61,64,23,56,42,22,46,65,65,54,49,76,70,32,65,45,40,59,62,62,40,45,62,38,76,40,66,38,94,83,68,47,67,44,41,23,52,36,77,76,55,44,35,72,78,32,40,48,49,85,81,38,49,37,55,54,89,38,68,36,29,64,64,54,41,45,74,73,66,51,48,73,68,56,52,52,51,33,43,75,70,51,32,54,128,84,81,62,44,8,40,35,50,88,39,32,32,38,33,59,27,55,59,51,23,50,35,43,17,53,25,56,45,15,35,26,22,20,46,30,40,31,44,19,40,48,98,69,40,40,66,40,61,74,38,70,60,58,64,86,87,42,42,40,38,43,53,55,51,34,26,32,31,38,23,29,28,40,27,59,88,37,71,70,23,37,53,52,50,50,61,59,44,49,75,29,43,31,40,35,31,45,60,60,59,63,49,46,45,74,64,65,56,23,66,76,54,43,34,74,63,19,53,48,34,27,38,34,40,37,29,36,50,18,86,49,45,89,45,15,74,46,89,54,52,57,68,40,31,37,17,57,37,28,58,24,39,29,20,22,49,78,90,52,73,56,24,38,61,48,54,66,57,51,27,46,53,28,6,51,48,49,36,36,38,47,49,36,48,50,32,28,18,56,66,70,60,69,56,44,37,39,43,30,37,36,21,41,26,50,48,60,36,55,67,45,40,55,58,42,20,38,26,67,75,68,66,52,68,81,67,32,26,40,33,68,74,90,79,45,33,64,54,48,78,42,50,22,51,74,69,42,48,31,34,37,54,25,81,43,72,65,35,43,53,30,43,28,49,73,67,71,40,55,68,46,62,73,32,77,58,43,55,44,54,70,33,16,52,77,40,35,70,64,50,47,52,54,52,42,54,56,41,35,72,26,42,61,69,59,42,50,55,53,31,52,75,52,61,30,62,64,23,55,42,22,45,64,65,54,49,76,70,34,64,46,41,58,61,61,41,44,62,38,75,41,67,38,95,84,70,49,67,43,40,22,53,35,76,76,57,45,36,72,79,32,40,50,48,85,82,39,50,37,54,54,89,36,69,37,28,65,64,54,40,44,75,73,67,51,48,72,67,56,50,52,52,34,43,72,71,52,33,56

Secondary structure (DSSP, 8-state):
----SSTTTT-EEEE---SSHHHHHHHHHHHTT-EEEEEE-TTT--GGGGSS-EETTEESSHHHHTTTEEEEE--TTSHHHHHHHHHHHTT-SEEEE-PPTTHHHHTT-SHHHHHHH-TT-EEEEEESS-SSSTTTTS---HHHHHHHHTHHHHBS-TTSPPPPPSS-HHHHHHHHHHHHHHHHHHHHHHHS-----EEEEEEHHHHHHHT-HHHHHHHHHH------BSS--SS-SSEEEEE-TTS-EEEEE--SHHHHHHHHHHTT-GGGGTSTTTSSHHHHHHTHHHHHHHHHHHHTTS-HHHHHHHHHHHT--EEE---HHHHHT-HHHHHTT-EEEEEETTTEEEEEE---SEESSS-----SPPPPTTTTHHHHHHHTT--HHHHHHHHHTT--/----SSTTTT-EEEE---SSHHHHHHHHHHHTT-EEEEEE-TTT--GGGGSS-EETTEESSHHHHTTTEEEEE--TTSHHHHHHHHHHHTT-SEEEE-PPTTHHHHTT-SHHHHHHH-TT-EEEEEESS-SSSTTTTS---HHHHHHHHTHHHHBS-TTSPPPPPSS-HHHHHHHHHHHHHHHHHHHHHHHS-----EEEEEEHHHHHHHT-HHHHHHHHHH---PPPBSS--SS-SSEEEEE-TTS-EEEEE--SHHHHHHHHHHTT-GGGGTSTTTSSHHHHHHTHHHHHHHHHHHHTTS-HHHHHHHHHHHT--EEE---HHHHHT-HHHHHTT-EEEEEETTTEEEEEE---SEESSS-----SPPPPTTTTHHHHHHHTT--HHHHHHHHHHT--